Protein 9BEV (pdb70)

InterPro domains:
  IPR006626 Parallel beta-helix repeat [SM00710] (253-290)
  IPR006626 Parallel beta-helix repeat [SM00710] (309-331)
  IPR006626 Parallel beta-helix repeat [SM00710] (472-498)
  IPR006626 Parallel beta-helix repeat [SM00710] (512-542)
  IPR011050 Pectin lyase fold/virulence factor [SSF51126] (36-578)
  IPR012334 Pectin lyase fold [G3DSA:2.160.20.10] (33-358)
  IPR012334 Pectin lyase fold [G3DSA:2.160.20.10] (425-601)
  IPR056441 GLAA-B, beta-barrel domain II [PF23764] (344-411)
  IPR057275 GLAA-B, beta-barrel domain I [PF23763] (139-231)

Secondary structure (DSSP, 8-state):
-EEEEE---SS--HHHHHHHHHT--SSEEEEEE-SSEEEE-STTSEEEEE--TTS--EEEEEEEEEES-SEEEEEEEEEEEEE-SS-EEEEEES-S-EEEEEEEEEESS-S---EEEEEEETTTTEEEEEE--TT---EESSSSEE-EEETTEE-SS-EEEEEE-TTT-SBPTT---EEE--SEEEE-STT-EEEE---SSPPPTTPEEEE-B-TTTS----SEEEES-EEEEEEEEEES--SS-SEEEES-EEEEEES-EE-PPTTS----S-SS-SEEEES-EEEEEEES-EEES-SS-SEEEEEEEEEEEEE-SSSEEEEEESSGGGTT-----TT-EEEEE-TT--S--EEEEEEEEEE-SSSEEEEEESSPPPTT--TT-EEEESSS-EEEEEES-EEESSSS-SEEE--SSEEEEES-EEEESS-SEEE--BSSSS-EE---SEEEEES-EEEEE--SSS--EEEEE--B--TTS-SSS--EEEEEEES-EEEESS-EEEEEESEEEEEEES-EEEE------SSTT--SEEEES-EEEEEES-EEESS----EEE-HHHHTT-EE--S--/-EEEEE-S-SS--HHHHHHHHHT--SSEEEEEE-SSEEEE-STTSEEEEE--TTS--EEEEEEEEEES-SEEEEEEEEEEEEE-SS-EEEEEES-S-EEEEEEEEEESS-S-EEEEEEEEETTTTEEEEEE--TT---EEETTEEE-EEETTEE-SS-EEEEEE-TTT-SBPTTB--EEE--SEEEE-STT-EEEE---SSPPPTT-EEEE-B-TTTS----SEEEES-EEEEEEEEEES--SS-SEEEES-EEEEEES-EE-PPTT-----S-SS-SEEEES-EEEEEEES-EEES-SS-SEEEE--EEEEEEE-SSSEEEEE-SSGGGTT-----TT-EEEEE-TT--S--EEEEEEEEEE-SSSEEEEEESSPPPTT--TT-EEEESSS-EEEEEES-EEESSSS-SEEE--SS-EEEES-EEEESS-SEEE--BSSSS-B----S-EEEES-EEEEE--BSS--EEEEE--B--TTS-TTS--EEEEEEES-EEEESS-EEEEEESEEEEEEES-EEEE------SSTT--SEEEES-EEEEEES-EEESS----EEE-HHHHTTEEE--S--

Nearest PDB structures (foldseek):
  7jwf-assembly1_A  TM=9.094E-01  e=2.286E-43  Pseudoalteromonas distincta
  7jwf-assembly2_C-2  TM=9.104E-01  e=5.060E-43  Pseudoalteromonas distincta
  7jw4-assembly2_B  TM=9.069E-01  e=1.482E-42  Pseudoalteromonas distincta
  7jw4-assembly1_A-2  TM=8.859E-01  e=2.395E-43  Pseudoalteromonas distincta
  8pvs-assembly2_B  TM=8.932E-01  e=6.762E-40  Akkermansia muciniphila

Solvent-accessible surface area: 40530 Å² total; per-residue (Å²): 154,51,84,38,93,19,112,65,113,48,122,31,2,3,40,63,1,38,54,28,27,79,117,30,92,58,76,47,2,56,0,38,1,48,127,12,82,1,68,0,52,9,59,50,0,37,18,91,48,36,84,2,8,13,1,26,47,18,61,7,48,4,10,0,43,1,77,41,22,50,36,2,56,0,38,0,46,40,0,36,0,19,0,24,0,43,0,1,0,0,2,0,16,69,2,134,32,0,39,0,18,44,3,28,0,8,4,29,29,1,0,4,4,2,0,38,1,63,51,45,50,65,76,129,4,35,1,10,0,97,12,35,46,48,58,19,74,72,53,54,78,76,33,39,7,80,0,0,34,4,87,84,48,33,6,92,42,10,13,48,4,3,8,0,47,95,128,94,53,58,1,21,44,20,6,67,71,14,97,3,136,10,85,50,12,92,98,71,34,124,42,8,2,53,1,65,28,169,19,100,76,55,13,68,97,31,7,10,4,2,0,19,1,14,98,142,64,4,25,26,1,1,0,0,1,0,15,50,5,88,64,0,36,0,56,55,0,19,0,13,0,0,3,0,1,0,0,0,0,5,14,0,34,46,0,65,0,37,82,5,0,0,39,23,78,135,84,36,103,12,2,4,0,0,4,0,5,0,0,2,0,1,0,0,47,29,59,0,32,0,33,86,4,93,0,15,8,0,12,27,3,0,0,7,0,4,1,4,2,0,26,0,5,89,82,80,74,67,58,12,0,11,1,39,20,31,19,85,26,7,35,4,16,70,3,15,23,124,78,10,63,0,29,0,3,13,60,61,64,12,124,43,80,41,72,7,30,0,83,50,49,68,95,9,5,22,27,14,8,27,0,49,1,98,89,188,16,25,112,106,14,49,124,20,3,4,0,0,1,72,42,39,6,3,37,0,29,0,60,48,1,70,0,63,19,0,52,1,54,0,0,0,0,10,0,6,74,101,0,16,0,16,85,4,76,0,7,0,5,35,0,0,0,6,1,62,3,0,6,119,102,85,33,10,0,2,8,0,84,37,0,20,0,91,70,2,47,0,42,16,0,6,0,1,25,48,82,26,0,0,0,14,0,13,4,84,8,20,113,61,11,57,78,91,42,32,14,1,120,68,1,51,0,51,83,1,53,0,29,0,5,6,9,42,1,0,60,0,15,18,0,12,22,2,44,1,21,29,3,46,1,36,62,94,31,143,61,90,60,58,53,113,104,11,1,1,3,27,0,37,56,2,87,89,0,58,7,32,104,4,65,41,71,52,64,138,24,114,36,51,52,37,42,138,63,0,86,68,53,29,98,71,72,44,45,22,116,156,51,86,41,94,19,108,67,118,44,120,25,1,2,39,66,1,24,49,30,25,98,121,30,94,59,74,45,2,58,0,36,1,43,147,22,88,1,66,0,55,7,74,26,0,27,18,89,46,39,85,2,8,13,0,24,47,17,60,9,48,4,9,0,42,2,78,39,22,51,37,2,55,0,39,0,44,41,0,44,0,18,0,25,0,43,0,2,0,0,1,0,15,70,3,113,30,0,40,1,19,42,3,29,0,8,4,29,30,1,1,4,5,2,1,59,1,58,50,36,41,131,98,137,9,32,9,17,2,104,12,27,74,43,56,20,76,71,54,56,48,80,33,43,6,79,0,0,36,4,87,83,48,33,6,92,39,10,13,51,9,4,8,0,45,43,132,94,52,62,1,23,39,19,5,74,56,15,78,3,143,10,66,88,8,80,91,73,34,100,37,20,1,52,1,61,28,92,21,208,71,44,16,68,101,36,6,17,13,1,1,28,1,14,92,140,63,2,26,26,1,1,0,0,2,0,15,49,5,81,69,0,38,0,55,57,0,18,0,12,0,0,2,0,2,0,0,0,0,5,13,0,44,56,1,67,0,41,84,4,0,0,38,24,80,138,86,37,99,10,2,3,0,0,3,0,6,0,0,2,0,0,0,0,46,27,59,0,32,0,33,81,5,86,0,20,5,0,11,28,4,0,0,7,0,4,1,4,3,1,37,1,24,61,75,76,65,63,50,11,0,15,0,76,8,32,20,177,24,6,21,3,17,70,3,14,23,121,86,10,62,0,29,0,2,15,62,63,68,11,83,42,96,38,73,7,31,0,73,49,54,78,91,10,5,22,20,9,8,28,0,79,0,92,90,187,16,26,112,105,16,49,132,21,3,6,0,0,1,73,43,39,6,3,39,0,31,0,59,64,1,70,0,62,18,0,53,0,56,0,0,0,1,11,0,6,73,106,0,15,0,14,81,5,74,0,6,0,2,31,0,0,0,6,2,63,3,0,5,120,105,87,33,9,1,2,9,1,84,37,0,24,0,88,71,2,47,0,43,15,0,8,0,2,17,72,81,35,0,0,0,14,0,13,3,85,8,20,168,61,10,56,56,93,40,30,13,1,113,68,1,53,0,50,83,1,51,0,28,0,4,5,9,40,1,0,63,0,17,15,0,14,20,1,43,1,18,30,2,45,1,33,46,95,36,102,69,90,60,57,55,107,114,14,1,2,3,27,0,38,56,2,84,92,0,48,7,54,102,4,68,42,71,56,147,105,41,120,42,50,55,40,42,132,68,1,63,66,58,31,100,71,71,35,45,21,145

Foldseek 3Di:
DDEAEDEQDDQACQVVQQVVLVPDDAQAYEYEYDAEEHEHELPPADWDFDQAFPFDTDIAREREEAEQHQEYEYHNVQHEYEYFDGHAYYEAYAYQAAYYENYEYYYQEALKWKWAWADDDLVQAKTKTATDVFSADWDDDQQAIFPDCTPNDTFQHLAKKWWAQQPVLFGDFQIDIWGTRFRHWDDPPPSMIMTGHNTPDDYDHGTMMMGQGHPNPLRRYENYEYENYEHHEYYLYEFQETSHEHAEYAQYENYEYYLYEFDHDPPGNDRARYAEEHYEAELAAYAYEAANYEYARHAEEPYAHFYFKWWFADDDDQFKTKTFGQEPSQFQGPRDAFQWKKFKFAFAAGDGDDIWGFHGKDDPGSTMIMTGTPDTDDPRDDTGIIMTTPRRFYEEEYANYEYERYAYAHYEAQGADAYEAAHYEFAYCAAHYEYEAEADHNRIHGQYAHYEHAHYEYEHYNSHSDAHANAYYDYDHDPRYDQQAAGHEHYEAAQYEHADCQHAHHEHGNYEAYEHYNYEYENPDPDDDNDPQDANYEYESYAQYEYYHYYYDDDDGHHYHYDPNHVVRYHYPPNDD/DEEAEDEQDDQACQVVQQVVQVPDDALAYEYEYDAEEHEHELPPADWDFDQAFPFDTDIAREREAAEAHQEYEYHYQQHEYEYFDGHAYYEAYAYQAAYYERYEYYYQEAFKWKWAWAADDQVQAKTKTFTDVFSADWDDDQQAIFPDCTPNDTFQHLAWKWWAAQPVLFGDFAIDIWGTRFRHWDDPPPRMIMTGHNTPDDYDHGTMMMGQGHPNPLRRYENYEAENYEHHEYYLYEAQETSHEHAEYAQYEHYEYYLYEFDHDPPGPDRARYAEEPYEAELAAYAYEAENYEYARHAEEPYAHFYFKWWFADDDDQFKTKTFGQAPSQFQGPRDAFQWKKFKFAPAAGDRDDIWGFHGKDDPGSTMIMTGTPDTDDPRDDTGIIITTDRRFYEYEYANYEYERYAYAHYEAQGQDAYEAAHYEFAYCAAHYEYECEADHRRIHGQYAHYEHAHYEAEHYNSHSDAHANHYADYDHDPRYDQQAARHEHYEHAQYEHEDCQHAHEEHGNYEAYEYENYEYENPDPDDDNDAQHANYEYESYAQYEYYHYYYDDDDHHHYHYDPNHVVHYHYPPNDD

Sequence (1154 aa):
KEVLTFEPVAQDMTPIIRSALKNVKDKDLKIVFKKGTYKFLPEYASSEYRRITNHGNGLKKIAFSLDGFDSVEIEGAGSEFVFHGQIAPFEFYNNKSVKVSNITIDWDIPFTFVAEVLSVNEKLGYRDVRPVKGDHQWDLKGGKIRFPNVDGFSYNYLGSTLAWDKNEKRVVHGGIDSKSKSDDVEDLGNGVLRIHERLKDYPPVGSLTSSKGDRETHRYAPAFQVKNSKNIVFDNVVIHHALGMGFLFEKSEDIQILNSGVYLRDGSERLISTTADATHFANCKGDILIENSRFENMLNDGANVHGTYTIVDKIIDSHTVMVKFGHFEQTGFEFTGQDDEIWFIHQPNTKRESVNTVESVNVINEAYTQIKFKNRLPKQLAKGDLLENKTWNPTFTMRKTIIKNHRARNVVLKTPLKTVIEENFFSSMMSSILFRGETFFWYESGAVEDVLIRNNTFDYVAYAGKPHAVLNITPRLSKSFNQDEIYDRNIRFENNTINSFGNRIVWADRVGGLTVSGNTINRNINQPVLHPDSPLFEFVNSENIELKNNTYNGKVQRVLIVDDSSKGTLIDDGSIKKEVLTFEPVAQDMTPIIRSALKNVKDKDLKIVFKKGTYKFLPEYASSEYRRITNHGNGLKKIAFSLDGFDSVEIEGAGSEFVFHGQIAPFEFYNNKSVKVSNITIDWDIPFTFVAEVLSVNEKLGYRDVRPVKGDHQWDLKGGKIRFPNVDGFSYNYLGSTLAWDKNEKRVVHGGIDSKSKSDDVEDLGNGVLRIHERLKDYPPVGSLTSSKGDRETHRYAPAFQVKNSKNIVFDNVVIHHALGMGFLFEKSEDIQILNSGVYLRDGSERLISTTADATHFANCKGDILIENSRFENMLNDGANVHGTYTIVDKIIDSHTVMVKFGHFFEQTGFEFTGQDDEIWFIHQPNTKRESVNTVESVNVINEAYTQIKFKNRLPKQLAKGDLLENKTWNPTFTMRKTIIKNHRARNVVLKTPLKTVIEENFFSSMMSSILFRGETFFWYESGAVEDVLIRNNTFDYVAYAGKPHAVLNITPRLSKSFNQDEIYDRNIRFENNTINSFGNRIVWADRVGGLTVSGNTINRNINQPVLHPDSPLFEFVNSENIELKNNTYNGKVQRVLIVDDSSKGTLIDDGSIK

Organism: NCBI:txid1314868

B-factor: mean 49.09, std 10.74, range [26.75, 133.4]

Structure (mmCIF, N/CA/C/O backbone):
data_9BEV
#
_entry.id   9BEV
#
_cell.length_a   231.513
_cell.length_b   77.478
_cell.length_c   116.039
_cell.angle_alpha   90.000
_cell.angle_beta   113.207
_cell.angle_gamma   90.000
#
_symmetry.space_group_name_H-M   'C 1 2 1'
#
loop_
_entity.id
_entity.type
_entity.pdbx_description
1 polymer GH110A
2 branched 6-O-sulfo-alpha-D-galactopyranose-(1-3)-2-O-sulfo-beta-D-galactopyranose-(1-4)-2,6-di-O-sulfo-alpha-D-galactopyranose
3 non-polymer 'CHLORIDE ION'
4 non-polymer 'MAGNESIUM ION'
5 water water
#
loop_
_atom_site.group_PDB
_atom_site.id
_atom_site.type_symbol
_atom_site.label_atom_id
_atom_site.label_alt_id
_atom_site.label_comp_id
_atom_site.label_asym_id
_atom_site.label_entity_id
_atom_site.label_seq_id
_atom_site.pdbx_PDB_ins_code
_atom_site.Cartn_x
_atom_site.Cartn_y
_atom_site.Cartn_z
_atom_site.occupancy
_atom_site.B_iso_or_equiv
_atom_site.auth_seq_id
_atom_site.auth_comp_id
_atom_site.auth_asym_id
_atom_site.auth_atom_id
_atom_site.pdbx_PDB_model_num
ATOM 1 N N . LYS A 1 24 ? -75.42717 47.56134 8.56458 1.000 59.51754 25 LYS A N 1
ATOM 2 C CA . LYS A 1 24 ? -73.99781 47.77416 8.75658 1.000 61.34855 25 LYS A CA 1
ATOM 3 C C . LYS A 1 24 ? -73.73988 48.93266 9.71456 1.000 60.38560 25 LYS A C 1
ATOM 4 O O . LYS A 1 24 ? -74.17514 50.05841 9.47252 1.000 67.45420 25 LYS A O 1
ATOM 10 N N . GLU A 1 25 ? -73.03023 48.64924 10.80216 1.000 55.05456 26 GLU A N 1
ATOM 11 C CA . GLU A 1 25 ? -72.71778 49.64365 11.81660 1.000 55.69748 26 GLU A CA 1
ATOM 12 C C . GLU A 1 25 ? -71.32859 50.22377 11.58391 1.000 53.95455 26 GLU A C 1
ATOM 13 O O . GLU A 1 25 ? -70.41724 49.53663 11.11609 1.000 53.63706 26 GLU A O 1
ATOM 19 N N . VAL A 1 26 ? -71.17617 51.50218 11.92009 1.000 53.77070 27 VAL A N 1
ATOM 20 C CA . VAL A 1 26 ? -69.91508 52.22049 11.77274 1.000 49.19086 27 VAL A CA 1
ATOM 21 C C . VAL A 1 26 ? -69.65419 52.95730 13.07892 1.000 53.75390 27 VAL A C 1
ATOM 22 O O . VAL A 1 26 ? -70.39096 53.88769 13.42897 1.000 56.25291 27 VAL A O 1
ATOM 26 N N . LEU A 1 27 ? -68.61414 52.54690 13.79843 1.000 54.93110 28 LEU A N 1
ATOM 27 C CA . LEU A 1 27 ? -68.23245 53.16570 15.06035 1.000 52.43050 28 LEU A CA 1
ATOM 28 C C . LEU A 1 27 ? -66.98415 54.01207 14.85292 1.000 52.35319 28 LEU A C 1
ATOM 29 O O . LEU A 1 27 ? -65.99744 53.54002 14.27858 1.000 49.79374 28 LEU A O 1
ATOM 34 N N . THR A 1 28 ? -67.03002 55.25661 15.32153 1.000 54.85571 29 THR A N 1
ATOM 35 C CA . THR A 1 28 ? -65.91238 56.18432 15.21897 1.000 54.41017 29 THR A CA 1
ATOM 36 C C . THR A 1 28 ? -65.42879 56.55012 16.61572 1.000 47.66332 29 THR A C 1
ATOM 37 O O . THR A 1 28 ? -66.23125 56.67082 17.54690 1.000 53.10090 29 THR A O 1
ATOM 41 N N . PHE A 1 29 ? -64.11556 56.72797 16.76017 1.000 48.17561 30 PHE A N 1
ATOM 42 C CA . PHE A 1 29 ? -63.51436 56.95087 18.06697 1.000 53.06729 30 PHE A CA 1
ATOM 43 C C . PHE A 1 29 ? -62.47186 58.05760 17.99244 1.000 56.83490 30 PHE A C 1
ATOM 44 O O . PHE A 1 29 ? -61.82125 58.25729 16.96288 1.000 56.53536 30 PHE A O 1
ATOM 52 N N . GLU A 1 30 ? -62.32397 58.77073 19.10345 1.000 55.92419 31 GLU A N 1
ATOM 53 C CA . GLU A 1 30 ? -61.33694 59.81802 19.30220 1.000 53.64764 31 GLU A CA 1
ATOM 54 C C . GLU A 1 30 ? -60.47514 59.48726 20.51395 1.000 54.25774 31 GLU A C 1
ATOM 55 O O . GLU A 1 30 ? -60.90011 58.73824 21.40140 1.000 58.40502 31 GLU A O 1
ATOM 61 N N . PRO A 1 31 ? -59.25216 60.02395 20.58487 1.000 56.91594 32 PRO A N 1
ATOM 62 C CA . PRO A 1 31 ? -58.42744 59.81139 21.78393 1.000 58.62320 32 PRO A CA 1
ATOM 63 C C . PRO A 1 31 ? -58.93575 60.61011 22.97348 1.000 58.07607 32 PRO A C 1
ATOM 64 O O . PRO A 1 31 ? -58.34228 61.62742 23.34409 1.000 60.81178 32 PRO A O 1
ATOM 68 N N . VAL A 1 32 ? -60.03090 60.15803 23.58154 1.000 57.20843 33 VAL A N 1
ATOM 69 C CA . VAL A 1 32 ? -60.66156 60.92573 24.65205 1.000 61.60765 33 VAL A CA 1
ATOM 70 C C . VAL A 1 32 ? -59.95582 60.68772 25.98147 1.000 67.31489 33 VAL A C 1
ATOM 71 O O . VAL A 1 32 ? -59.40057 61.61363 26.58414 1.000 71.26409 33 VAL A O 1
ATOM 75 N N . ALA A 1 33 ? -59.96313 59.44651 26.45497 1.000 68.71458 34 ALA A N 1
ATOM 76 C CA . ALA A 1 33 ? -59.45503 59.11320 27.77668 1.000 65.14035 34 ALA A CA 1
ATOM 77 C C . ALA A 1 33 ? -58.04427 58.54235 27.69524 1.000 62.74279 34 ALA A C 1
ATOM 78 O O . ALA A 1 33 ? -57.59601 58.06616 26.64926 1.000 63.57337 34 ALA A O 1
ATOM 80 N N . GLN A 1 34 ? -57.34407 58.59994 28.83165 1.000 62.00876 35 GLN A N 1
ATOM 81 C CA . GLN A 1 34 ? -55.98478 58.07386 28.89660 1.000 59.47172 35 GLN A CA 1
ATOM 82 C C . GLN A 1 34 ? -55.95494 56.56517 28.69384 1.000 58.29768 35 GLN A C 1
ATOM 83 O O . GLN A 1 34 ? -54.95595 56.02658 28.20375 1.000 56.89208 35 GLN A O 1
ATOM 86 N N . ASP A 1 35 ? -57.02770 55.87069 29.06424 1.000 57.66769 36 ASP A N 1
ATOM 87 C CA . ASP A 1 35 ? -57.15889 54.43399 28.84704 1.000 51.12316 36 ASP A CA 1
ATOM 88 C C . ASP A 1 35 ? -58.38366 54.20410 27.97291 1.000 49.42328 36 ASP A C 1
ATOM 89 O O . ASP A 1 35 ? -59.51984 54.32876 28.44237 1.000 51.09514 36 ASP A O 1
ATOM 94 N N . MET A 1 36 ? -58.15130 53.87738 26.70320 1.000 48.49459 37 MET A N 1
ATOM 95 C CA . MET A 1 36 ? -59.23011 53.68549 25.74282 1.000 45.86844 37 MET A CA 1
ATOM 96 C C . MET A 1 36 ? -59.85005 52.29665 25.80789 1.000 46.42490 37 MET A C 1
ATOM 97 O O . MET A 1 36 ? -60.77443 52.01476 25.03791 1.000 48.41594 37 MET A O 1
ATOM 102 N N . THR A 1 37 ? -59.36842 51.42955 26.69702 1.000 49.96210 38 THR A N 1
ATOM 103 C CA . THR A 1 37 ? -59.91274 50.07568 26.78428 1.000 49.41692 38 THR A CA 1
ATOM 104 C C . THR A 1 37 ? -61.38109 50.04760 27.19931 1.000 51.28050 38 THR A C 1
ATOM 105 O O . THR A 1 37 ? -62.16830 49.34806 26.53707 1.000 49.74875 38 THR A O 1
ATOM 109 N N . PRO A 1 38 ? -61.82406 50.75384 28.25039 1.000 49.97430 39 PRO A N 1
ATOM 110 C CA . PRO A 1 38 ? -63.24907 50.67023 28.61764 1.000 47.21517 39 PRO A CA 1
ATOM 111 C C . PRO A 1 38 ? -64.19097 51.19911 27.55002 1.000 47.84853 39 PRO A C 1
ATOM 112 O O . PRO A 1 38 ? -65.31745 50.70007 27.43311 1.000 46.51188 39 PRO A O 1
ATOM 116 N N . ILE A 1 39 ? -63.77007 52.19288 26.76505 1.000 50.10831 40 ILE A N 1
ATOM 117 C CA . ILE A 1 39 ? -64.64145 52.72315 25.72036 1.000 53.38062 40 ILE A CA 1
ATOM 118 C C . ILE A 1 39 ? -64.79623 51.71405 24.58897 1.000 50.00423 40 ILE A C 1
ATOM 119 O O . ILE A 1 39 ? -65.89913 51.50957 24.06734 1.000 46.98463 40 ILE A O 1
ATOM 124 N N . ILE A 1 40 ? -63.69898 51.06673 24.19278 1.000 51.04401 41 ILE A N 1
ATOM 125 C CA . ILE A 1 40 ? -63.77074 50.05982 23.13902 1.000 50.43244 41 ILE A CA 1
ATOM 126 C C . ILE A 1 40 ? -64.56137 48.84524 23.61100 1.000 49.15594 41 ILE A C 1
ATOM 127 O O . ILE A 1 40 ? -65.34893 48.26672 22.85220 1.000 51.16501 41 ILE A O 1
ATOM 132 N N . ARG A 1 41 ? -64.36853 48.44319 24.86970 1.000 50.79931 42 ARG A N 1
ATOM 133 C CA . ARG A 1 41 ? -65.06608 47.27515 25.40030 1.000 50.49276 42 ARG A CA 1
ATOM 134 C C . ARG A 1 41 ? -66.57740 47.46963 25.36929 1.000 52.60577 42 ARG A C 1
ATOM 135 O O . ARG A 1 41 ? -67.31819 46.59963 24.89658 1.000 53.98707 42 ARG A O 1
ATOM 143 N N . SER A 1 42 ? -67.05307 48.61218 25.86915 1.000 50.74075 43 SER A N 1
ATOM 144 C CA . SER A 1 42 ? -68.49159 48.84665 25.94227 1.000 48.34109 43 SER A CA 1
ATOM 145 C C . SER A 1 42 ? -69.10159 49.01907 24.55634 1.000 52.47996 43 SER A C 1
ATOM 146 O O . SER A 1 42 ? -70.19338 48.50509 24.28628 1.000 55.69386 43 SER A O 1
ATOM 149 N N . ALA A 1 43 ? -68.41525 49.73798 23.66457 1.000 52.04098 44 ALA A N 1
ATOM 150 C CA . ALA A 1 43 ? -68.95358 49.95241 22.32505 1.000 50.72410 44 ALA A CA 1
ATOM 151 C C . ALA A 1 43 ? -69.04497 48.64379 21.55056 1.000 54.28126 44 ALA A C 1
ATOM 152 O O . ALA A 1 43 ? -70.02805 48.40096 20.84048 1.000 58.27984 44 ALA A O 1
ATOM 154 N N . LEU A 1 44 ? -68.03111 47.78445 21.67861 1.000 51.45007 45 LEU A N 1
ATOM 155 C CA . LEU A 1 44 ? -68.06115 46.50023 20.98760 1.000 55.60980 45 LEU A CA 1
ATOM 156 C C . LEU A 1 44 ? -69.06180 45.54158 21.62042 1.000 54.92943 45 LEU A C 1
ATOM 157 O O . LEU A 1 44 ? -69.58529 44.65455 20.93652 1.000 53.58961 45 LEU A O 1
ATOM 162 N N . LYS A 1 45 ? -69.34445 45.70409 22.91477 1.000 56.01754 46 LYS A N 1
ATOM 163 C CA . LYS A 1 45 ? -70.28274 44.81640 23.59032 1.000 58.01118 46 LYS A CA 1
ATOM 164 C C . LYS A 1 45 ? -71.72228 45.04422 23.14806 1.000 59.88510 46 LYS A C 1
ATOM 165 O O . LYS A 1 45 ? -72.54354 44.12774 23.26096 1.000 62.76978 46 LYS A O 1
ATOM 167 N N . ASN A 1 46 ? -72.04505 46.23379 22.64334 1.000 60.48060 47 ASN A N 1
ATOM 168 C CA . ASN A 1 46 ? -73.40321 46.57176 22.24095 1.000 66.20443 47 ASN A CA 1
ATOM 169 C C . ASN A 1 46 ? -73.61727 46.47749 20.73525 1.000 63.28794 47 ASN A C 1
ATOM 170 O O . ASN A 1 46 ? -74.65057 46.93669 20.23880 1.000 62.74712 47 ASN A O 1
ATOM 175 N N . VAL A 1 47 ? -72.66746 45.89877 19.99846 1.000 63.14734 48 VAL A N 1
ATOM 176 C CA . VAL A 1 47 ? -72.83353 45.72800 18.56045 1.000 60.66044 48 VAL A CA 1
ATOM 177 C C . VAL A 1 47 ? -73.90969 44.68429 18.29316 1.000 62.98333 48 VAL A C 1
ATOM 178 O O . VAL A 1 47 ? -74.02334 43.68236 19.01287 1.000 63.17616 48 VAL A O 1
ATOM 182 N N . LYS A 1 48 ? -74.71116 44.91588 17.25554 1.000 64.54244 49 LYS A N 1
ATOM 183 C CA . LYS A 1 48 ? -75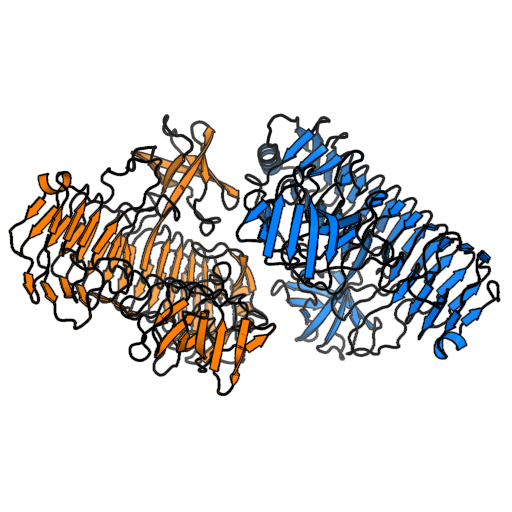.81379 44.02624 16.90941 1.000 65.41832 49 LYS A CA 1
ATOM 184 C C . LYS A 1 48 ? -75.72881 43.47017 15.49741 1.000 62.05288 49 LYS A C 1
ATOM 185 O O . LYS A 1 48 ? -76.03348 42.29339 15.28702 1.000 64.84616 49 LYS A O 1
ATOM 187 N N . ASP A 1 49 ? -75.32558 44.27923 14.52208 1.000 60.50493 50 ASP A N 1
ATOM 188 C CA . ASP A 1 49 ? -75.28117 43.82416 13.14233 1.000 63.48363 50 ASP A CA 1
ATOM 189 C C . ASP A 1 49 ? -74.03694 42.97524 12.89031 1.000 59.59318 50 ASP A C 1
ATOM 190 O O . ASP A 1 49 ? -73.06905 42.99577 13.65549 1.000 56.87513 50 ASP A O 1
ATOM 195 N N . LYS A 1 50 ? -74.07542 42.22043 11.79409 1.000 57.07022 51 LYS A N 1
ATOM 196 C CA . LYS A 1 50 ? -72.97898 41.34168 11.40991 1.000 57.45454 51 LYS A CA 1
ATOM 197 C C . LYS A 1 50 ? -71.97933 42.00900 10.47333 1.000 52.54798 51 LYS A C 1
ATOM 198 O O . LYS A 1 50 ? -71.02175 41.35619 10.04595 1.000 53.04033 51 LYS A O 1
ATOM 202 N N . ASP A 1 51 ? -72.17650 43.28358 10.14476 1.000 55.31344 52 ASP A N 1
ATOM 203 C CA . ASP A 1 51 ? -71.25084 44.05105 9.31693 1.000 52.25642 52 ASP A CA 1
ATOM 204 C C . ASP A 1 51 ? -70.80766 45.26423 10.12285 1.000 50.60069 52 ASP A C 1
ATOM 205 O O . ASP A 1 51 ? -71.60729 46.17176 10.37552 1.000 56.51917 52 ASP A O 1
ATOM 210 N N . LEU A 1 52 ? -69.53981 45.28099 10.52681 1.000 48.20041 53 LEU A N 1
ATOM 211 C CA . LEU A 1 52 ? -69.01671 46.31711 11.40495 1.000 50.24759 53 LEU A CA 1
ATOM 212 C C . LEU A 1 52 ? -67.77517 46.95132 10.79645 1.000 50.10096 53 LEU A C 1
ATOM 213 O O . LEU A 1 52 ? -66.92553 46.25888 10.22846 1.000 47.72278 53 LEU A O 1
ATOM 218 N N . LYS A 1 53 ? -67.67991 48.27384 10.91800 1.000 51.05643 54 LYS A N 1
ATOM 219 C CA . LYS A 1 53 ? -66.48728 49.02110 10.54348 1.000 49.80357 54 LYS A CA 1
ATOM 220 C C . LYS A 1 53 ? -66.15568 49.99180 11.66541 1.000 48.50515 54 LYS A C 1
ATOM 221 O O . LYS A 1 53 ? -67.04138 50.69393 12.16364 1.000 50.63212 54 LYS A O 1
ATOM 227 N N . ILE A 1 54 ? -64.88738 50.02473 12.06469 1.000 49.34702 55 ILE A N 1
ATOM 228 C CA . ILE A 1 54 ? -64.42391 50.86199 13.16352 1.000 49.88059 55 ILE A CA 1
ATOM 229 C C . ILE A 1 54 ? -63.38654 51.83360 12.61962 1.000 51.76893 55 ILE A C 1
ATOM 230 O O . ILE A 1 54 ? -62.39463 51.41472 12.01105 1.000 51.94878 55 ILE A O 1
ATOM 235 N N . VAL A 1 55 ? -63.61476 53.12590 12.84075 1.000 50.18409 56 VAL A N 1
ATOM 236 C CA . VAL A 1 55 ? -62.75656 54.18594 12.32641 1.000 50.13923 56 VAL A CA 1
ATOM 237 C C . VAL A 1 55 ? -62.18586 54.96055 13.50446 1.000 50.09807 56 VAL A C 1
ATOM 238 O O . VAL A 1 55 ? -62.91517 55.30220 14.44232 1.000 53.20034 56 VAL A O 1
ATOM 242 N N . PHE A 1 56 ? -60.88606 55.23304 13.45496 1.000 47.12833 57 PHE A N 1
ATOM 243 C CA . PHE A 1 56 ? -60.20430 56.02725 14.46499 1.000 48.27506 57 PHE A CA 1
ATOM 244 C C . PHE A 1 56 ? -59.64460 57.28019 13.81052 1.000 54.00308 57 PHE A C 1
ATOM 245 O O . PHE A 1 56 ? -58.93628 57.19287 12.80178 1.000 54.84485 57 PHE A O 1
ATOM 253 N N . LYS A 1 57 ? -59.96055 58.43953 14.37851 1.000 54.37912 58 LYS A N 1
ATOM 254 C CA . LYS A 1 57 ? -59.23834 59.64558 14.00547 1.000 54.39973 58 LYS A CA 1
ATOM 255 C C . LYS A 1 57 ? -57.76498 59.47931 14.36208 1.000 51.64298 58 LYS A C 1
ATOM 256 O O . LYS A 1 57 ? -57.42929 58.98509 15.44247 1.000 51.51553 58 LYS A O 1
ATOM 258 N N . LYS A 1 58 ? -56.88077 59.86376 13.43463 1.000 50.43013 59 LYS A N 1
ATOM 259 C CA . LYS A 1 58 ? -55.44272 59.65992 13.62428 1.000 51.85387 59 LYS A CA 1
ATOM 260 C C . LYS A 1 58 ? -54.98997 60.31500 14.92084 1.000 55.19023 59 LYS A C 1
ATOM 261 O O . LYS A 1 58 ? -55.07009 61.53673 15.08767 1.000 53.73397 59 LYS A O 1
ATOM 267 N N . GLY A 1 59 ? -54.55808 59.47550 15.84388 1.000 54.23540 60 GLY A N 1
ATOM 268 C CA . GLY A 1 59 ? -53.97610 59.93408 17.08553 1.000 53.78291 60 GLY A CA 1
ATOM 269 C C . GLY A 1 59 ? -53.28203 58.77731 17.75910 1.000 51.64873 60 GLY A C 1
ATOM 270 O O . GLY A 1 59 ? -53.15050 57.69102 17.19304 1.000 52.48058 60 GLY A O 1
ATOM 271 N N . THR A 1 60 ? -52.83164 59.02432 18.98433 1.000 49.91779 61 THR A N 1
ATOM 272 C CA . THR A 1 60 ? -52.20364 57.99774 19.80355 1.000 48.96997 61 THR A CA 1
ATOM 273 C C . THR A 1 60 ? -53.22183 57.49383 20.82007 1.000 50.22365 61 THR A C 1
ATOM 274 O O . THR A 1 60 ? -53.69864 58.26321 21.66116 1.000 50.90908 61 THR A O 1
ATOM 278 N N . TYR A 1 61 ? -53.54425 56.20569 20.74659 1.000 47.85182 62 TYR A N 1
ATOM 279 C CA . TYR A 1 61 ? -54.47097 55.56889 21.67199 1.000 45.17453 62 TYR A CA 1
ATOM 280 C C . TYR A 1 61 ? -53.71373 54.59958 22.57069 1.000 45.94248 62 TYR A C 1
ATOM 281 O O . TYR A 1 61 ? -52.84747 53.85347 22.10304 1.000 45.89412 62 TYR A O 1
ATOM 290 N N . LYS A 1 62 ? -54.04002 54.61258 23.86090 1.000 43.33415 63 LYS A N 1
ATOM 291 C CA . LYS A 1 62 ? -53.40720 53.73504 24.83524 1.000 45.39518 63 LYS A CA 1
ATOM 292 C C . LYS A 1 62 ? -54.44228 52.79089 25.43143 1.000 48.18792 63 LYS A C 1
ATOM 293 O O . LYS A 1 62 ? -55.56548 53.20034 25.74132 1.000 47.42642 63 LYS A O 1
ATOM 299 N N . PHE A 1 63 ? -54.05714 51.52530 25.59177 1.000 45.50096 64 PHE A N 1
ATOM 300 C CA . PHE A 1 63 ? -54.95115 50.48504 26.08746 1.000 43.94453 64 PHE A CA 1
ATOM 301 C C . PHE A 1 63 ? -54.27349 49.74507 27.22942 1.000 47.06509 64 PHE A C 1
ATOM 302 O O . PHE A 1 63 ? -53.20706 49.15090 27.04046 1.000 46.10069 64 PHE A O 1
ATOM 310 N N . LEU A 1 64 ? -54.89325 49.77703 28.40710 1.000 47.65929 65 LEU A N 1
ATOM 311 C CA . LEU A 1 64 ? -54.41484 48.98083 29.52173 1.000 43.77300 65 LEU A CA 1
ATOM 312 C C . LEU A 1 64 ? -55.29348 47.74733 29.70347 1.000 44.36452 65 LEU A C 1
ATOM 313 O O . LEU A 1 64 ? -56.47258 47.75878 29.33483 1.000 44.19280 65 LEU A O 1
ATOM 318 N N . PRO A 1 65 ? -54.75439 46.65949 30.25474 1.000 42.63234 66 PRO A N 1
ATOM 319 C CA . PRO A 1 65 ? -55.54684 45.43672 30.43426 1.000 39.80306 66 PRO A CA 1
ATOM 320 C C . PRO A 1 65 ? -56.36402 45.38582 31.71592 1.000 40.15779 66 PRO A C 1
ATOM 321 O O . PRO A 1 65 ? -57.03356 44.37400 31.95339 1.000 41.26111 66 PRO A O 1
ATOM 325 N N . GLU A 1 66 ? -56.32539 46.43880 32.53623 1.000 42.24599 67 GLU A N 1
ATOM 326 C CA . GLU A 1 66 ? -56.97422 46.39704 33.84381 1.000 40.88092 67 GLU A CA 1
ATOM 327 C C . GLU A 1 66 ? -58.47386 46.16155 33.71375 1.000 40.08196 67 GLU A C 1
ATOM 328 O O . GLU A 1 66 ? -59.04199 45.30350 34.39945 1.000 41.38240 67 GLU A O 1
ATOM 334 N N . TYR A 1 67 ? -59.13362 46.91764 32.83688 1.000 40.49120 68 TYR A N 1
ATOM 335 C CA . TYR A 1 67 ? -60.57451 46.81889 32.64657 1.000 38.89378 68 TYR A CA 1
ATOM 336 C C . TYR A 1 67 ? -60.93890 46.15304 31.32497 1.000 39.80359 68 TYR A C 1
ATOM 337 O O . TYR A 1 67 ? -62.04827 46.34944 30.81876 1.000 44.43604 68 TYR A O 1
ATOM 346 N N . ALA A 1 68 ? -60.02818 45.36597 30.76108 1.000 39.06372 69 ALA A N 1
ATOM 347 C CA . ALA A 1 68 ? -60.29220 44.66372 29.51781 1.000 40.14377 69 ALA A CA 1
ATOM 348 C C . ALA A 1 68 ? -61.03453 43.35819 29.78533 1.000 41.11464 69 ALA A C 1
ATOM 349 O O . ALA A 1 68 ? -60.98428 42.79459 30.88220 1.000 43.17807 69 ALA A O 1
ATOM 351 N N . SER A 1 69 ? -61.73334 42.88192 28.75847 1.000 38.65571 70 SER A N 1
ATOM 352 C CA . SER A 1 69 ? -62.43847 41.61378 28.85490 1.000 41.44932 70 SER A CA 1
ATOM 353 C C . SER A 1 69 ? -61.44970 40.46250 28.99327 1.000 40.09073 70 SER A C 1
ATOM 354 O O . SER A 1 69 ? -60.33968 40.49513 28.45462 1.000 38.60631 70 SER A O 1
ATOM 357 N N . SER A 1 70 ? -61.86666 39.43358 29.72536 1.000 42.48897 71 SER A N 1
ATOM 358 C CA . SER A 1 70 ? -61.03591 38.26565 29.98693 1.000 43.29178 71 SER A CA 1
ATOM 359 C C . SER A 1 70 ? -61.79163 37.01843 29.55774 1.000 45.67047 71 SER A C 1
ATOM 360 O O . SER A 1 70 ? -62.90060 36.76390 30.03979 1.000 53.80328 71 SER A O 1
ATOM 363 N N . GLU A 1 71 ? -61.19603 36.25205 28.64943 1.000 42.18582 72 GLU A N 1
ATOM 364 C CA . GLU A 1 71 ? -61.72993 34.96633 28.23432 1.000 45.31100 72 GLU A CA 1
ATOM 365 C C . GLU A 1 71 ? -60.59633 33.95637 28.17041 1.000 43.71942 72 GLU A C 1
ATOM 366 O O . GLU A 1 71 ? -59.43693 34.31502 27.94710 1.000 40.34586 72 GLU A O 1
ATOM 372 N N . TYR A 1 72 ? -60.93882 32.68873 28.37445 1.000 43.26739 73 TYR A N 1
ATOM 373 C CA . TYR A 1 72 ? -59.97606 31.61765 28.17640 1.000 40.89900 73 TYR A CA 1
ATOM 374 C C . TYR A 1 72 ? -59.81565 31.36445 26.68500 1.000 38.20073 73 TYR A C 1
ATOM 375 O O . TYR A 1 72 ? -60.79935 31.12469 25.97768 1.000 40.97239 73 TYR A O 1
ATOM 384 N N . ARG A 1 73 ? -58.57702 31.41913 26.20808 1.000 38.59809 74 ARG A N 1
ATOM 385 C CA . ARG A 1 73 ? -58.28642 31.30073 24.78946 1.000 39.96708 74 ARG A CA 1
ATOM 386 C C . ARG A 1 73 ? -57.30062 30.16836 24.54374 1.000 38.42690 74 ARG A C 1
ATOM 387 O O . ARG A 1 73 ? -56.42596 29.88932 25.37019 1.000 36.25229 74 ARG A O 1
ATOM 395 N N . ARG A 1 74 ? -57.46011 29.51695 23.39514 1.000 40.71460 75 ARG A N 1
ATOM 396 C CA . ARG A 1 74 ? -56.53290 28.50095 22.91144 1.000 37.50321 75 ARG A CA 1
ATOM 397 C C . ARG A 1 74 ? -55.77360 29.09859 21.73395 1.000 38.00462 75 ARG A C 1
ATOM 398 O O . ARG A 1 74 ? -56.35860 29.36143 20.67733 1.000 38.80948 75 ARG A O 1
ATOM 406 N N . ILE A 1 75 ? -54.47704 29.32113 21.92408 1.000 38.19404 76 ILE A N 1
ATOM 407 C CA . ILE A 1 75 ? -53.62561 29.98930 20.94754 1.000 37.31907 76 ILE A CA 1
ATOM 408 C C . ILE A 1 75 ? -52.52834 29.01610 20.54302 1.000 37.36352 76 ILE A C 1
ATOM 409 O O . ILE A 1 75 ? -51.73763 28.58172 21.39014 1.000 40.96141 76 ILE A O 1
ATOM 414 N N . THR A 1 76 ? -52.47870 28.67319 19.25711 1.000 38.48715 77 THR A N 1
ATOM 415 C CA . THR A 1 76 ? -51.48113 27.72261 18.78556 1.000 41.51490 77 THR A CA 1
ATOM 416 C C . THR A 1 76 ? -50.08046 28.31559 18.89940 1.000 42.25061 77 THR A C 1
ATOM 417 O O . THR A 1 76 ? -49.88120 29.53013 18.79291 1.000 40.30396 77 THR A O 1
ATOM 421 N N . ASN A 1 77 ? -49.10928 27.43979 19.16390 1.000 41.75161 78 ASN A N 1
ATOM 422 C CA . ASN A 1 77 ? -47.70779 27.82223 19.34508 1.000 40.78044 78 ASN A CA 1
ATOM 423 C C . ASN A 1 77 ? -47.54265 28.91370 20.40343 1.000 39.19003 78 ASN A C 1
ATOM 424 O O . ASN A 1 77 ? -46.52628 29.61621 20.43451 1.000 41.42736 78 ASN A O 1
ATOM 429 N N . HIS A 1 78 ? -48.54132 29.06126 21.27113 1.000 41.47660 79 HIS A N 1
ATOM 430 C CA . HIS A 1 78 ? -48.51899 29.96425 22.41146 1.000 41.48331 79 HIS A CA 1
ATOM 431 C C . HIS A 1 78 ? -48.99951 29.19568 23.63477 1.000 39.62969 79 HIS A C 1
ATOM 432 O O . HIS A 1 78 ? -49.35267 28.01542 23.55403 1.000 38.20739 79 HIS A O 1
ATOM 439 N N . GLY A 1 79 ? -49.01913 29.87374 24.77712 1.000 44.45933 80 GLY A N 1
ATOM 440 C CA . GLY A 1 79 ? -49.55884 29.27818 25.98169 1.000 42.15666 80 GLY A CA 1
ATOM 441 C C . GLY A 1 79 ? -51.03367 29.57484 26.15358 1.000 41.54323 80 GLY A C 1
ATOM 442 O O . GLY A 1 79 ? -51.43902 30.74075 26.15239 1.000 43.86613 80 GLY A O 1
ATOM 443 N N . ASN A 1 80 ? -51.84938 28.53265 26.28686 1.000 41.36027 81 ASN A N 1
ATOM 444 C CA . ASN A 1 80 ? -53.26549 28.72955 26.55161 1.000 39.92823 81 ASN A CA 1
ATOM 445 C C . ASN A 1 80 ? -53.46923 29.28192 27.95978 1.000 37.36188 81 ASN A C 1
ATOM 446 O O . ASN A 1 80 ? -52.60743 29.16301 28.83451 1.000 38.07240 81 ASN A O 1
ATOM 451 N N . GLY A 1 81 ? -54.62126 29.88969 28.17340 1.000 37.23535 82 GLY A N 1
ATOM 452 C CA . GLY A 1 81 ? -54.95638 30.40845 29.48432 1.000 39.30254 82 GLY A CA 1
ATOM 453 C C . GLY A 1 81 ? -55.87861 31.60471 29.37674 1.000 40.37077 82 GLY A C 1
ATOM 454 O O . GLY A 1 81 ? -56.28678 32.01571 28.29332 1.000 40.48285 82 GLY A O 1
ATOM 455 N N . LEU A 1 82 ? -56.20799 32.14983 30.54524 1.000 36.35438 83 LEU A N 1
ATOM 456 C CA . LEU A 1 82 ? -57.03983 33.34273 30.61669 1.000 36.84669 83 LEU A CA 1
ATOM 457 C C . LEU A 1 82 ? -56.27565 34.54412 30.07475 1.000 38.01165 83 LEU A C 1
ATOM 458 O O . LEU A 1 82 ? -55.16088 34.83586 30.51849 1.000 35.47766 83 LEU A O 1
ATOM 463 N N . LYS A 1 83 ? -56.87620 35.24299 29.11516 1.000 38.77929 84 LYS A N 1
ATOM 464 C CA . LYS A 1 83 ? -56.22796 36.35185 28.43059 1.000 38.93932 84 LYS A CA 1
ATOM 465 C C . LYS A 1 83 ? -57.03488 37.62965 28.60049 1.000 38.68502 84 LYS A C 1
ATOM 466 O O . LYS A 1 83 ? -58.26747 37.61148 28.53391 1.000 40.83665 84 LYS A O 1
ATOM 472 N N . LYS A 1 84 ? -56.33063 38.73679 28.81695 1.000 38.62943 85 LYS A N 1
ATOM 473 C CA . LYS A 1 84 ? -56.92119 40.06536 28.72411 1.000 38.73017 85 LYS A CA 1
ATOM 474 C C . LYS A 1 84 ? -56.87055 40.50324 27.26560 1.000 38.33479 85 LYS A C 1
ATOM 475 O O . LYS A 1 84 ? -55.78797 40.57730 26.67411 1.000 38.43721 85 LYS A O 1
ATOM 481 N N . ILE A 1 85 ? -58.03504 40.78005 26.68505 1.000 39.25202 86 ILE A N 1
ATOM 482 C CA . ILE A 1 85 ? -58.16118 41.05869 25.25959 1.000 37.47315 86 ILE A CA 1
ATOM 483 C C . ILE A 1 85 ? -58.66616 42.48279 25.07926 1.000 40.25089 86 ILE A C 1
ATOM 484 O O . ILE A 1 85 ? -59.65615 42.88098 25.70417 1.000 40.45042 86 ILE A O 1
ATOM 489 N N . ALA A 1 86 ? -57.98719 43.24464 24.21968 1.000 39.98366 87 ALA A N 1
ATOM 490 C CA . ALA A 1 86 ? -58.40271 44.61431 23.93875 1.000 36.80662 87 ALA A CA 1
ATOM 491 C C . ALA A 1 86 ? -59.47923 44.65689 22.85994 1.000 39.55907 87 ALA A C 1
ATOM 492 O O . ALA A 1 86 ? -60.53744 45.26547 23.05195 1.000 42.97996 87 ALA A O 1
ATOM 494 N N . PHE A 1 87 ? -59.22808 44.01218 21.72167 1.000 44.57508 88 PHE A N 1
ATOM 495 C CA . PHE A 1 87 ? -60.17264 43.95614 20.60962 1.000 40.75795 88 PHE A CA 1
ATOM 496 C C . PHE A 1 87 ? -60.52636 42.49721 20.34982 1.000 40.99696 88 PHE A C 1
ATOM 497 O O . PHE A 1 87 ? -59.68826 41.72742 19.86772 1.000 40.82956 88 PHE A O 1
ATOM 505 N N . SER A 1 88 ? -61.76426 42.11967 20.66226 1.000 43.74538 89 SER A N 1
ATOM 506 C CA . SER A 1 88 ? -62.27838 40.77896 20.39786 1.000 43.86473 89 SER A CA 1
ATOM 507 C C . SER A 1 88 ? -63.48938 40.91380 19.48570 1.000 42.85188 89 SER A C 1
ATOM 508 O O . SER A 1 88 ? -64.52042 41.46121 19.89166 1.000 48.92537 89 SER A O 1
ATOM 511 N N . LEU A 1 89 ? -63.36513 40.41866 18.25753 1.000 40.12532 90 LEU A N 1
ATOM 512 C CA . LEU A 1 89 ? -64.41856 40.52177 17.25334 1.000 43.82332 90 LEU A CA 1
ATOM 513 C C . LEU A 1 89 ? -64.74563 39.11832 16.76155 1.000 41.59840 90 LEU A C 1
ATOM 514 O O . LEU A 1 89 ? -63.94469 38.50039 16.05090 1.000 43.92317 90 LEU A O 1
ATOM 519 N N . ASP A 1 90 ? -65.92182 38.62172 17.14101 1.000 41.09714 91 ASP A N 1
ATOM 520 C CA . ASP A 1 90 ? -66.30804 37.23553 16.91844 1.000 41.58559 91 ASP A CA 1
ATOM 521 C C . ASP A 1 90 ? -67.65934 37.17741 16.22070 1.000 42.06388 91 ASP A C 1
ATOM 522 O O . ASP A 1 90 ? -68.63067 37.77811 16.69092 1.000 46.98101 91 ASP A O 1
ATOM 527 N N . GLY A 1 91 ? -67.71642 36.45624 15.10282 1.000 38.60203 92 GLY A N 1
ATOM 528 C CA . GLY A 1 91 ? -68.97476 36.12213 14.46582 1.000 42.27969 92 GLY A CA 1
ATOM 529 C C . GLY A 1 91 ? -69.46224 37.06782 13.39043 1.000 44.99014 92 GLY A C 1
ATOM 530 O O . GLY A 1 91 ? -70.61652 36.94335 12.96324 1.000 42.85302 92 GLY A O 1
ATOM 531 N N . PHE A 1 92 ? -68.63051 37.99614 12.92897 1.000 42.00554 93 PHE A N 1
ATOM 532 C CA . PHE A 1 92 ? -69.07931 38.99210 11.96770 1.000 43.86480 93 PHE A CA 1
ATOM 533 C C . PHE A 1 92 ? -69.08168 38.43501 10.54850 1.000 47.21263 93 PHE A C 1
ATOM 534 O O . PHE A 1 92 ? -68.27516 37.57098 10.19218 1.000 46.35907 93 PHE A O 1
ATOM 542 N N . ASP A 1 93 ? -70.01124 38.94378 9.73418 1.000 46.34486 94 ASP A N 1
ATOM 543 C CA . ASP A 1 93 ? -69.95423 38.68391 8.29924 1.000 50.67930 94 ASP A CA 1
ATOM 544 C C . ASP A 1 93 ? -68.81020 39.45742 7.65814 1.000 47.59079 94 ASP A C 1
ATOM 545 O O . ASP A 1 93 ? -68.10236 38.93239 6.79086 1.000 48.00402 94 ASP A O 1
ATOM 550 N N . SER A 1 94 ? -68.61668 40.70598 8.07469 1.000 46.05137 95 SER A N 1
ATOM 551 C CA . SER A 1 94 ? -67.47553 41.50351 7.65038 1.000 48.52003 95 SER A CA 1
ATOM 552 C C . SER A 1 94 ? -67.14002 42.48004 8.76525 1.000 47.15035 95 SER A C 1
ATOM 553 O O . SER A 1 94 ? -68.02508 43.18091 9.26459 1.000 48.06736 95 SER A O 1
ATOM 556 N N . VAL A 1 95 ? -65.86995 42.51601 9.15667 1.000 42.72672 96 VAL A N 1
ATOM 557 C CA . VAL A 1 95 ? -65.38566 43.43794 10.17489 1.000 43.43502 96 VAL A CA 1
ATOM 558 C C . VAL A 1 95 ? -64.16059 44.15140 9.62112 1.000 45.79795 96 VAL A C 1
ATOM 559 O O . VAL A 1 95 ? -63.24410 43.50899 9.09619 1.000 45.96782 96 VAL A O 1
ATOM 563 N N . GLU A 1 96 ? -64.15390 45.47719 9.72172 1.000 47.55202 97 GLU A N 1
ATOM 564 C CA . GLU A 1 96 ? -63.07624 46.29756 9.19189 1.000 47.72380 97 GLU A CA 1
ATOM 565 C C . GLU A 1 96 ? -62.65282 47.31506 10.23934 1.000 50.10826 97 GLU A C 1
ATOM 566 O O . GLU A 1 96 ? -63.49671 47.91709 10.90963 1.000 52.10744 97 GLU A O 1
ATOM 572 N N . ILE A 1 97 ? -61.34359 47.49753 10.38272 1.000 46.73869 98 ILE A N 1
ATOM 573 C CA . ILE A 1 97 ? -60.77780 48.46180 11.31776 1.000 48.44284 98 ILE A CA 1
ATOM 574 C C . ILE A 1 97 ? -59.88871 49.40779 10.52436 1.000 44.62533 98 ILE A C 1
ATOM 575 O O . ILE A 1 97 ? -58.88011 48.98416 9.94486 1.000 45.88241 98 ILE A O 1
ATOM 580 N N . GLU A 1 98 ? -60.27336 50.68117 10.48384 1.000 46.88174 99 GLU A N 1
ATOM 581 C CA . GLU A 1 98 ? -59.52152 51.72744 9.79899 1.000 46.53040 99 GLU A CA 1
ATOM 582 C C . GLU A 1 98 ? -58.82367 52.57155 10.85718 1.000 44.16219 99 GLU A C 1
ATOM 583 O O . GLU A 1 98 ? -59.48160 53.27464 11.63134 1.000 49.88109 99 GLU A O 1
ATOM 589 N N . GLY A 1 99 ? -57.49724 52.49773 10.89332 1.000 43.96707 100 GLY A N 1
ATOM 590 C CA . GLY A 1 99 ? -56.73478 53.24177 11.87537 1.000 46.48994 100 GLY A CA 1
ATOM 591 C C . GLY A 1 99 ? -56.37124 54.63532 11.40849 1.000 47.03686 100 GLY A C 1
ATOM 592 O O . GLY A 1 99 ? -56.13670 55.52733 12.22891 1.000 47.02526 100 GLY A O 1
ATOM 593 N N . ALA A 1 100 ? -56.32675 54.82869 10.08868 1.000 47.25741 101 ALA A N 1
ATOM 594 C CA . ALA A 1 100 ? -56.00865 56.12365 9.48520 1.000 45.84845 101 ALA A CA 1
ATOM 595 C C . ALA A 1 100 ? -54.66965 56.65558 9.99060 1.000 49.76380 101 ALA A C 1
ATOM 596 O O . ALA A 1 100 ? -54.50943 57.84764 10.26184 1.000 49.69325 101 ALA A O 1
ATOM 598 N N . GLY A 1 101 ? -53.69563 55.75756 10.11729 1.000 44.42371 102 GLY A N 1
ATOM 599 C CA . GLY A 1 101 ? -52.37802 56.13213 10.58001 1.000 41.83494 102 GLY A CA 1
ATOM 600 C C . GLY A 1 101 ? -52.23602 56.27884 12.07643 1.000 47.33879 102 GLY A C 1
ATOM 601 O O . GLY A 1 101 ? -51.19708 56.76680 12.53607 1.000 49.26629 102 GLY A O 1
ATOM 602 N N . SER A 1 102 ? -53.24102 55.87894 12.85171 1.000 47.75759 103 SER A N 1
ATOM 603 C CA . SER A 1 102 ? -53.15737 55.97929 14.30024 1.000 49.54526 103 SER A CA 1
ATOM 604 C C . SER A 1 102 ? -52.08528 55.03991 14.84626 1.000 48.62507 103 SER A C 1
ATOM 605 O O . SER A 1 102 ? -51.62648 54.11203 14.17371 1.000 47.15511 103 SER A O 1
ATOM 608 N N . GLU A 1 103 ? -51.68380 55.29751 16.08826 1.000 47.55457 104 GLU A N 1
ATOM 609 C CA . GLU A 1 103 ? -50.72863 54.45948 16.80183 1.000 47.93722 104 GLU A CA 1
ATOM 610 C C . GLU A 1 103 ? -51.40232 53.91829 18.05349 1.000 44.98725 104 GLU A C 1
ATOM 611 O O . GLU A 1 103 ? -51.92612 54.69030 18.86414 1.000 43.99724 104 GLU A O 1
ATOM 617 N N . PHE A 1 104 ? -51.39309 52.59789 18.20448 1.000 45.78823 105 PHE A N 1
ATOM 618 C CA . PHE A 1 104 ? -52.01612 51.93153 19.33961 1.000 44.54425 105 PHE A CA 1
ATOM 619 C C . PHE A 1 104 ? -50.92544 51.46080 20.29362 1.000 44.46585 105 PHE A C 1
ATOM 620 O O . PHE A 1 104 ? -50.11470 50.59735 19.93956 1.000 42.42596 105 PHE A O 1
ATOM 628 N N . VAL A 1 105 ? -50.90653 52.02946 21.49496 1.000 44.31784 106 VAL A N 1
ATOM 629 C CA . VAL A 1 105 ? -49.93124 51.68086 22.52112 1.000 45.52404 106 VAL A CA 1
ATOM 630 C C . VAL A 1 105 ? -50.61521 50.78244 23.53991 1.000 45.25365 106 VAL A C 1
ATOM 631 O O . VAL A 1 105 ? -51.65479 51.14561 24.10329 1.000 44.76266 106 VAL A O 1
ATOM 635 N N . PHE A 1 106 ? -50.03810 49.61139 23.77543 1.000 42.18489 107 PHE A N 1
ATOM 636 C CA . PHE A 1 106 ? -50.58369 48.64973 24.71823 1.000 42.00989 107 PHE A CA 1
ATOM 637 C C . PHE A 1 106 ? -49.67656 48.53700 25.93645 1.000 43.91047 107 PHE A C 1
ATOM 638 O O . PHE A 1 106 ? -48.53598 49.00854 25.94450 1.000 42.44603 107 PHE A O 1
ATOM 646 N N . HIS A 1 107 ? -50.20816 47.90200 26.97817 1.000 40.39841 108 HIS A N 1
ATOM 647 C CA . HIS A 1 107 ? -49.56813 47.87630 28.28340 1.000 42.89481 108 HIS A CA 1
ATOM 648 C C . HIS A 1 107 ? -49.75293 46.50682 28.91733 1.000 43.45262 108 HIS A C 1
ATOM 649 O O . HIS A 1 107 ? -50.83379 45.91699 28.83481 1.000 42.83869 108 HIS A O 1
ATOM 656 N N . GLY A 1 108 ? -48.69013 46.00536 29.54071 1.000 40.48506 109 GLY A N 1
ATOM 657 C CA . GLY A 1 108 ? -48.75275 44.76196 30.27632 1.000 40.60770 109 GLY A CA 1
ATOM 658 C C . GLY A 1 108 ? -49.06572 43.55372 29.40439 1.000 43.24811 109 GLY A C 1
ATOM 659 O O . GLY A 1 108 ? -48.86800 43.54397 28.18629 1.000 43.52608 109 GLY A O 1
ATOM 660 N N . GLN A 1 109 ? -49.57003 42.51606 30.06941 1.000 41.92070 110 GLN A N 1
ATOM 661 C CA . GLN A 1 109 ? -49.94499 41.26522 29.41378 1.000 41.53860 110 GLN A CA 1
ATOM 662 C C . GLN A 1 109 ? -51.34886 41.41881 28.84720 1.000 41.96445 110 GLN A C 1
ATOM 663 O O . GLN A 1 109 ? -52.33869 41.36863 29.58082 1.000 42.12095 110 GLN A O 1
ATOM 669 N N . ILE A 1 110 ? -51.44088 41.60152 27.53135 1.000 40.09880 111 ILE A N 1
ATOM 670 C CA . ILE A 1 110 ? -52.72131 41.82916 26.87564 1.000 41.87650 111 ILE A CA 1
ATOM 671 C C . ILE A 1 110 ? -52.65574 41.26792 25.46238 1.000 41.18682 111 ILE A C 1
ATOM 672 O O . ILE A 1 110 ? -51.58998 41.21443 24.84270 1.000 38.96636 111 ILE A O 1
ATOM 677 N N . ALA A 1 111 ? -53.81016 40.83031 24.96071 1.000 41.12903 112 ALA A N 1
ATOM 678 C CA . ALA A 1 111 ? -53.94317 40.41878 23.57338 1.000 38.23301 112 ALA A CA 1
ATOM 679 C C . ALA A 1 111 ? -54.59581 41.55168 22.79891 1.000 43.14952 112 ALA A C 1
ATOM 680 O O . ALA A 1 111 ? -55.77791 41.84853 23.03543 1.000 41.01803 112 ALA A O 1
ATOM 682 N N . PRO A 1 112 ? -53.88258 42.21668 21.88563 1.000 41.27111 113 PRO A N 1
ATOM 683 C CA . PRO A 1 112 ? -54.45264 43.39161 21.21003 1.000 38.41558 113 PRO A CA 1
ATOM 684 C C . PRO A 1 112 ? -55.66596 43.08221 20.34518 1.000 40.10826 113 PRO A C 1
ATOM 685 O O . PRO A 1 112 ? -56.70597 43.73365 20.48941 1.000 38.99775 113 PRO A O 1
ATOM 689 N N . PHE A 1 113 ? -55.55989 42.10160 19.44968 1.000 38.81005 114 PHE A N 1
ATOM 690 C CA . PHE A 1 113 ? -56.61930 41.83480 18.48720 1.000 38.73617 114 PHE A CA 1
ATOM 691 C C . PHE A 1 113 ? -56.89755 40.34294 18.38837 1.000 37.88269 114 PHE A C 1
ATOM 692 O O . PHE A 1 113 ? -55.97306 39.52351 18.38403 1.000 35.47659 114 PHE A O 1
ATOM 700 N N . GLU A 1 114 ? -58.18369 40.00566 18.30093 1.000 37.68677 115 GLU A N 1
ATOM 701 C CA . GLU A 1 114 ? -58.64193 38.63605 18.09458 1.000 36.22499 115 GLU A CA 1
ATOM 702 C C . GLU A 1 114 ? -59.78576 38.66578 17.09353 1.000 37.22402 115 GLU A C 1
ATOM 703 O O . GLU A 1 114 ? -60.79387 39.33986 17.32522 1.000 40.49279 115 GLU A O 1
ATOM 709 N N . PHE A 1 115 ? -59.63337 37.94026 15.98852 1.000 36.74443 116 PHE A N 1
ATOM 710 C CA . PHE A 1 115 ? -60.65093 37.85985 14.94114 1.000 38.39720 116 PHE A CA 1
ATOM 711 C C . PHE A 1 115 ? -61.08114 36.40206 14.81028 1.000 40.80524 116 PHE A C 1
ATOM 712 O O . PHE A 1 115 ? -60.39694 35.60140 14.16409 1.000 37.32172 116 PHE A O 1
ATOM 720 N N . TYR A 1 116 ? -62.21460 36.06115 15.41909 1.000 40.82572 117 TYR A N 1
ATOM 721 C CA . TYR A 1 116 ? -62.71843 34.69374 15.45133 1.000 38.13291 117 TYR A CA 1
ATOM 722 C C . TYR A 1 116 ? -63.98352 34.58816 14.60939 1.000 38.95245 117 TYR A C 1
ATOM 723 O O . TYR A 1 116 ? -64.90619 35.39382 14.76884 1.000 40.89041 117 TYR A O 1
ATOM 732 N N . ASN A 1 117 ? -64.02151 33.59309 13.72035 1.000 41.08266 118 ASN A N 1
ATOM 733 C CA . ASN A 1 117 ? -65.22806 33.21649 12.97852 1.000 41.67984 118 ASN A CA 1
ATOM 734 C C . ASN A 1 117 ? -65.81566 34.40449 12.21022 1.000 42.95152 118 ASN A C 1
ATOM 735 O O . ASN A 1 117 ? -66.96913 34.79345 12.39646 1.000 45.15590 118 ASN A O 1
ATOM 740 N N . ASN A 1 118 ? -65.00017 34.97474 11.32827 1.000 41.52738 119 ASN A N 1
ATOM 741 C CA . ASN A 1 118 ? -65.39938 36.11710 10.51716 1.000 40.57310 119 ASN A CA 1
ATOM 742 C C . ASN A 1 118 ? -65.22592 35.78125 9.04314 1.000 43.12038 119 ASN A C 1
ATOM 743 O O . ASN A 1 118 ? -64.16976 35.29273 8.63445 1.000 46.10897 119 ASN A O 1
ATOM 748 N N . LYS A 1 119 ? -66.25854 36.04790 8.24559 1.000 44.14623 120 LYS A N 1
ATOM 749 C CA . LYS A 1 119 ? -66.16972 35.80354 6.81209 1.000 42.23118 120 LYS A CA 1
ATOM 750 C C . LYS A 1 119 ? -65.39719 36.89166 6.07591 1.000 42.35088 120 LYS A C 1
ATOM 751 O O . LYS A 1 119 ? -65.15170 36.74823 4.87330 1.000 45.87406 120 LYS A O 1
ATOM 757 N N . SER A 1 120 ? -65.00463 37.96454 6.76294 1.000 41.51495 121 SER A N 1
ATOM 758 C CA . SER A 1 120 ? -64.19833 39.01988 6.16080 1.000 43.91393 121 SER A CA 1
ATOM 759 C C . SER A 1 120 ? -63.54284 39.82335 7.27333 1.000 43.32248 121 SER A C 1
ATOM 760 O O . SER A 1 120 ? -64.21904 40.23407 8.22116 1.000 42.55663 121 SER A O 1
ATOM 763 N N . VAL A 1 121 ? -62.23448 40.04279 7.15627 1.000 40.18277 122 VAL A N 1
ATOM 764 C CA . VAL A 1 121 ? -61.46515 40.80231 8.13714 1.000 40.15502 122 VAL A CA 1
ATOM 765 C C . VAL A 1 121 ? -60.52819 41.73813 7.38757 1.000 44.43098 122 VAL A C 1
ATOM 766 O O . VAL A 1 121 ? -59.81736 41.30946 6.47328 1.000 41.13926 122 VAL A O 1
ATOM 770 N N . LYS A 1 122 ? -60.52577 43.01417 7.76689 1.000 43.74085 123 LYS A N 1
ATOM 771 C CA . LYS A 1 122 ? -59.62631 43.99187 7.16542 1.000 44.96235 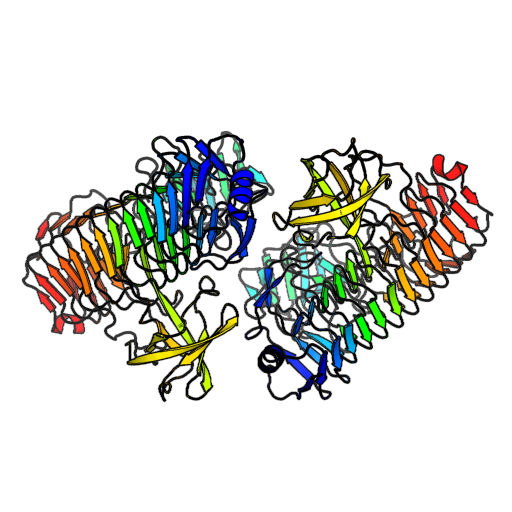123 LYS A CA 1
ATOM 772 C C . LYS A 1 122 ? -59.15899 44.96236 8.23796 1.000 44.58530 123 LYS A C 1
ATOM 773 O O . LYS A 1 122 ? -59.97950 45.61488 8.89190 1.000 44.59725 123 LYS A O 1
ATOM 776 N N . VAL A 1 123 ? -57.84295 45.05006 8.41588 1.000 41.25776 124 VAL A N 1
ATOM 777 C CA . VAL A 1 123 ? -57.21557 46.00499 9.32188 1.000 43.33192 124 VAL A CA 1
ATOM 778 C C . VAL A 1 123 ? -56.19041 46.79276 8.51931 1.000 46.62516 124 VAL A C 1
ATOM 779 O O . VAL A 1 123 ? -55.36946 46.20253 7.80692 1.000 43.57049 124 VAL A O 1
ATOM 783 N N . SER A 1 124 ? -56.23324 48.11952 8.62971 1.000 43.60794 125 SER A N 1
ATOM 784 C CA . SER A 1 124 ? -55.40335 48.94167 7.76439 1.000 43.35926 125 SER A CA 1
ATOM 785 C C . SER A 1 124 ? -54.96547 50.21465 8.47335 1.000 44.36512 125 SER A C 1
ATOM 786 O O . SER A 1 124 ? -55.70268 50.78125 9.28524 1.000 41.16625 125 SER A O 1
ATOM 789 N N . ASN A 1 125 ? -53.74610 50.65113 8.14449 1.000 45.25648 126 ASN A N 1
ATOM 790 C CA . ASN A 1 125 ? -53.20356 51.94838 8.55126 1.000 47.29730 126 ASN A CA 1
ATOM 791 C C . ASN A 1 125 ? -53.17217 52.09258 10.07448 1.000 45.07502 126 ASN A C 1
ATOM 792 O O . ASN A 1 125 ? -53.83760 52.94769 10.65980 1.000 48.05531 126 ASN A O 1
ATOM 797 N N . ILE A 1 126 ? -52.36800 51.24355 10.71362 1.000 45.67091 127 ILE A N 1
ATOM 798 C CA . ILE A 1 126 ? -52.28466 51.22733 12.16866 1.000 45.68963 127 ILE A CA 1
ATOM 799 C C . ILE A 1 126 ? -50.87914 50.81819 12.58848 1.000 44.20029 127 ILE A C 1
ATOM 800 O O . ILE A 1 126 ? -50.18323 50.08846 11.87680 1.000 42.37951 127 ILE A O 1
ATOM 805 N N . THR A 1 127 ? -50.46049 51.31020 13.75411 1.000 43.83888 128 THR A N 1
ATOM 806 C CA . THR A 1 127 ? -49.16508 50.98835 14.33892 1.000 42.66667 128 THR A CA 1
ATOM 807 C C . THR A 1 127 ? -49.38458 50.48532 15.75712 1.000 44.16814 128 THR A C 1
ATOM 808 O O . THR A 1 127 ? -50.08460 51.13017 16.54456 1.000 46.54135 128 THR A O 1
ATOM 812 N N . ILE A 1 128 ? -48.78928 49.33934 16.07996 1.000 42.92409 129 ILE A N 1
ATOM 813 C CA . ILE A 1 128 ? -48.96746 48.68868 17.37283 1.000 41.38177 129 ILE A CA 1
ATOM 814 C C . ILE A 1 128 ? -47.62950 48.66715 18.09636 1.000 43.26816 129 ILE A C 1
ATOM 815 O O . ILE A 1 128 ? -46.60680 48.28906 17.51274 1.000 44.44135 129 ILE A O 1
ATOM 820 N N . ASP A 1 129 ? -47.64177 49.06797 19.36564 1.000 42.61840 130 ASP A N 1
ATOM 821 C CA . ASP A 1 129 ? -46.44134 49.07594 20.18645 1.000 41.92277 130 ASP A CA 1
ATOM 822 C C . ASP A 1 129 ? -46.84686 48.94271 21.64747 1.000 40.89233 130 ASP A C 1
ATOM 823 O O . ASP A 1 129 ? -48.02791 49.00877 21.99690 1.000 41.80270 130 ASP A O 1
ATOM 828 N N . TRP A 1 130 ? -45.84691 48.74287 22.49920 1.000 41.57889 131 TRP A N 1
ATOM 829 C CA . TRP A 1 130 ? -46.02344 48.68875 23.94081 1.000 41.91053 131 TRP A CA 1
ATOM 830 C C . TRP A 1 130 ? -45.38161 49.91420 24.57804 1.000 47.67221 131 TRP A C 1
ATOM 831 O O . TRP A 1 130 ? -44.41069 50.46744 24.05396 1.000 47.84393 131 TRP A O 1
ATOM 842 N N . ASP A 1 131 ? -45.93409 50.34201 25.71579 1.000 48.66272 132 ASP A N 1
ATOM 843 C CA . ASP A 1 131 ? -45.31266 51.43929 26.45053 1.000 46.84769 132 ASP A CA 1
ATOM 844 C C . ASP A 1 131 ? -44.02527 50.98225 27.12383 1.000 48.17233 132 ASP A C 1
ATOM 845 O O . ASP A 1 131 ? -43.03526 51.72257 27.15581 1.000 50.71275 132 ASP A O 1
ATOM 850 N N . ILE A 1 132 ? -44.02041 49.76265 27.66336 1.000 49.07687 133 ILE A N 1
ATOM 851 C CA . ILE A 1 132 ? -42.83559 49.16396 28.25520 1.000 48.55137 133 ILE A CA 1
ATOM 852 C C . ILE A 1 132 ? -42.69494 47.76025 27.68014 1.000 47.66122 133 ILE A C 1
ATOM 853 O O . ILE A 1 132 ? -43.58264 46.92412 27.87266 1.000 47.23943 133 ILE A O 1
ATOM 858 N N . PRO A 1 133 ? -41.61547 47.45119 26.97046 1.000 46.70902 134 PRO A N 1
ATOM 859 C CA . PRO A 1 133 ? -41.48036 46.12306 26.36896 1.000 45.70717 134 PRO A CA 1
ATOM 860 C C . PRO A 1 133 ? -41.11465 45.06407 27.39552 1.000 45.44540 134 PRO A C 1
ATOM 861 O O . PRO A 1 133 ? -40.50209 45.34220 28.42924 1.000 50.06465 134 PRO A O 1
ATOM 865 N N . PHE A 1 134 ? -41.50277 43.82992 27.08852 1.000 46.89986 135 PHE A N 1
ATOM 866 C CA . PHE A 1 134 ? -41.21003 42.68211 27.94612 1.000 48.41056 135 PHE A CA 1
ATOM 867 C C . PHE A 1 134 ? -39.86238 42.05702 27.59577 1.000 48.68858 135 PHE A C 1
ATOM 868 O O . PHE A 1 134 ? -39.75018 40.85472 27.36138 1.000 49.50051 135 PHE A O 1
ATOM 876 N N . THR A 1 135 ? -38.82104 42.88696 27.55889 1.000 48.98152 136 THR A N 1
ATOM 877 C CA . THR A 1 135 ? -37.47303 42.43439 27.24996 1.000 49.30991 136 THR A CA 1
ATOM 878 C C . THR A 1 135 ? -36.49465 43.05931 28.23370 1.000 53.31335 136 THR A C 1
ATOM 879 O O . THR A 1 135 ? -36.81233 44.02557 28.93177 1.000 53.11783 136 THR A O 1
ATOM 883 N N . PHE A 1 136 ? -35.29229 42.48882 28.28135 1.000 56.80263 137 PHE A N 1
ATOM 884 C CA . PHE A 1 136 ? -34.19118 43.02445 29.07606 1.000 55.67017 137 PHE A CA 1
ATOM 885 C C . PHE A 1 136 ? -32.96279 43.09632 28.17995 1.000 59.31483 137 PHE A C 1
ATOM 886 O O . PHE A 1 136 ? -32.38150 42.06251 27.83329 1.000 57.99822 137 PHE A O 1
ATOM 894 N N . VAL A 1 137 ? -32.57145 44.31180 27.80656 1.000 62.41089 138 VAL A N 1
ATOM 895 C CA . VAL A 1 137 ? -31.44430 44.54968 26.91254 1.000 57.33426 138 VAL A CA 1
ATOM 896 C C . VAL A 1 137 ? -30.33608 45.22503 27.70730 1.000 60.30722 138 VAL A C 1
ATOM 897 O O . VAL A 1 137 ? -30.58496 46.20040 28.42647 1.000 62.14412 138 VAL A O 1
ATOM 901 N N . ALA A 1 138 ? -29.11495 44.70912 27.57686 1.000 62.99762 139 ALA A N 1
ATOM 902 C CA . ALA A 1 138 ? -27.96906 45.23203 28.30579 1.000 64.54915 139 ALA A CA 1
ATOM 903 C C . ALA A 1 138 ? -26.72854 45.15015 27.43005 1.000 66.60049 139 ALA A C 1
ATOM 904 O O . ALA A 1 138 ? -26.59799 44.23889 26.61059 1.000 66.88492 139 ALA A O 1
ATOM 906 N N . GLU A 1 139 ? -25.83040 46.11657 27.58724 1.000 65.95667 140 GLU A N 1
ATOM 907 C CA . GLU A 1 139 ? -24.56214 46.10460 26.87208 1.000 64.04624 140 GLU A CA 1
ATOM 908 C C . GLU A 1 139 ? -23.50789 45.40677 27.72078 1.000 68.17131 140 GLU A C 1
ATOM 909 O O . GLU A 1 139 ? -23.34077 45.72892 28.90075 1.000 68.20882 140 GLU A O 1
ATOM 915 N N . VAL A 1 140 ? -22.79954 44.45639 27.11950 1.000 67.85633 141 VAL A N 1
ATOM 916 C CA . VAL A 1 140 ? -21.79646 43.68086 27.84173 1.000 69.15649 141 VAL A CA 1
ATOM 917 C C . VAL A 1 140 ? -20.53574 44.52349 27.98802 1.000 71.01917 141 VAL A C 1
ATOM 918 O O . VAL A 1 140 ? -19.97542 44.99869 26.99478 1.000 69.08163 141 VAL A O 1
ATOM 922 N N . LEU A 1 141 ? -20.08638 44.70729 29.22992 1.000 70.06878 142 LEU A N 1
ATOM 923 C CA . LEU A 1 141 ? -18.89397 45.49708 29.51365 1.000 69.91421 142 LEU A CA 1
ATOM 924 C C . LEU A 1 141 ? -17.64360 44.63178 29.62433 1.000 70.45215 142 LEU A C 1
ATOM 925 O O . LEU A 1 141 ? -16.60792 44.95533 29.03431 1.000 70.48653 142 LEU A O 1
ATOM 930 N N . SER A 1 142 ? -17.72070 43.54085 30.38356 1.000 68.25582 143 SER A N 1
ATOM 931 C CA . SER A 1 142 ? -16.58574 42.64798 30.55903 1.000 70.47103 143 SER A CA 1
ATOM 932 C C . SER A 1 142 ? -17.09521 41.25754 30.90602 1.000 71.80594 143 SER A C 1
ATOM 933 O O . SER A 1 142 ? -18.16554 41.10213 31.50045 1.000 69.86128 143 SER A O 1
ATOM 936 N N . VAL A 1 143 ? -16.31488 40.24789 30.52705 1.000 72.06938 144 VAL A N 1
ATOM 937 C CA . VAL A 1 143 ? -16.65351 38.84972 30.76170 1.000 74.09506 144 VAL A CA 1
ATOM 938 C C . VAL A 1 143 ? -15.44968 38.16491 31.39165 1.000 77.65857 144 VAL A C 1
ATOM 939 O O . VAL A 1 143 ? -14.32182 38.31490 30.90864 1.000 80.55259 144 VAL A O 1
ATOM 943 N N . ASN A 1 144 ? -15.68844 37.41825 32.46834 1.000 78.39010 145 ASN A N 1
ATOM 944 C CA . ASN A 1 144 ? -14.64307 36.66858 33.16299 1.000 81.65856 145 ASN A CA 1
ATOM 945 C C . ASN A 1 144 ? -15.08548 35.21035 33.24380 1.000 80.89030 145 ASN A C 1
ATOM 946 O O . ASN A 1 144 ? -15.90855 34.84984 34.09087 1.000 80.75716 145 ASN A O 1
ATOM 951 N N . GLU A 1 145 ? -14.53769 34.37397 32.35847 1.000 79.02641 146 GLU A N 1
ATOM 952 C CA . GLU A 1 145 ? -14.92530 32.96758 32.33186 1.000 81.26842 146 GLU A CA 1
ATOM 953 C C . GLU A 1 145 ? -14.33062 32.19296 33.50072 1.000 84.40904 146 GLU A C 1
ATOM 954 O O . GLU A 1 145 ? -14.88206 31.16156 33.90188 1.000 83.76818 146 GLU A O 1
ATOM 956 N N . LYS A 1 146 ? -13.21440 32.66821 34.05679 1.000 84.06159 147 LYS A N 1
ATOM 957 C CA . LYS A 1 146 ? -12.57175 31.95538 35.15618 1.000 81.65211 147 LYS A CA 1
ATOM 958 C C . LYS A 1 146 ? -13.41773 32.01711 36.42272 1.000 80.32189 147 LYS A C 1
ATOM 959 O O . LYS A 1 146 ? -13.61873 30.99964 37.09629 1.000 77.85813 147 LYS A O 1
ATOM 961 N N . LEU A 1 147 ? -13.92054 33.20389 36.76572 1.000 82.00961 148 LEU A N 1
ATOM 962 C CA . LEU A 1 147 ? -14.75075 33.35718 37.95456 1.000 81.92232 148 LEU A CA 1
ATOM 963 C C . LEU A 1 147 ? -16.22394 33.08521 37.68590 1.000 80.72734 148 LEU A C 1
ATOM 964 O O . LEU A 1 147 ? -16.95313 32.70565 38.61056 1.000 78.25534 148 LEU A O 1
ATOM 969 N N . GLY A 1 148 ? -16.67851 33.27442 36.44866 1.000 82.99125 149 GLY A N 1
ATOM 970 C CA . GLY A 1 148 ? -18.05072 32.97258 36.09305 1.000 81.37763 149 GLY A CA 1
ATOM 971 C C . GLY A 1 148 ? -19.02196 34.10980 36.33229 1.000 77.65587 149 GLY A C 1
ATOM 972 O O . GLY A 1 148 ? -20.04645 33.92890 36.99755 1.000 76.72323 149 GLY A O 1
ATOM 973 N N . TYR A 1 149 ? -18.71226 35.28882 35.79807 1.000 76.66357 150 TYR A N 1
ATOM 974 C CA . TYR A 1 149 ? -19.61100 36.42931 35.89416 1.000 76.35268 150 TYR A CA 1
ATOM 975 C C . TYR A 1 149 ? -19.46643 37.27973 34.64009 1.000 74.10214 150 TYR A C 1
ATOM 976 O O . TYR A 1 149 ? -18.52979 37.11545 33.85415 1.000 75.22797 150 TYR A O 1
ATOM 985 N N . ARG A 1 150 ? -20.41203 38.20001 34.46394 1.000 72.36720 151 ARG A N 1
ATOM 986 C CA . ARG A 1 150 ? -20.38757 39.13022 33.34555 1.000 72.46092 151 ARG A CA 1
ATOM 987 C C . ARG A 1 150 ? -20.95767 40.46454 33.80258 1.000 71.27456 151 ARG A C 1
ATOM 988 O O . ARG A 1 150 ? -21.96823 40.50716 34.50931 1.000 72.36763 151 ARG A O 1
ATOM 996 N N . ASP A 1 151 ? -20.30051 41.54787 33.40018 1.000 72.04015 152 ASP A N 1
ATOM 997 C CA . ASP A 1 151 ? -20.71233 42.89832 33.76028 1.000 72.72408 152 ASP A CA 1
ATOM 998 C C . ASP A 1 151 ? -21.46195 43.51341 32.58596 1.000 72.47581 152 ASP A C 1
ATOM 999 O O . ASP A 1 151 ? -20.93177 43.57704 31.47116 1.000 68.79871 152 ASP A O 1
ATOM 1004 N N . VAL A 1 152 ? -22.69026 43.96257 32.83638 1.000 70.62492 153 VAL A N 1
ATOM 1005 C CA . VAL A 1 152 ? -23.55501 44.49149 31.79148 1.000 68.78939 153 VAL A CA 1
ATOM 1006 C C . VAL A 1 152 ? -24.15062 45.81620 32.24495 1.000 68.73437 153 VAL A C 1
ATOM 1007 O O . VAL A 1 152 ? -24.36654 46.05019 33.43837 1.000 70.13813 153 VAL A O 1
ATOM 1011 N N . ARG A 1 153 ? -24.41078 46.68993 31.27526 1.000 70.69242 154 ARG A N 1
ATOM 1012 C CA . ARG A 1 153 ? -25.09286 47.95392 31.52686 1.000 71.66761 154 ARG A CA 1
ATOM 1013 C C . ARG A 1 153 ? -26.45328 47.92603 30.84721 1.000 69.72616 154 ARG A C 1
ATOM 1014 O O . ARG A 1 153 ? -26.52225 48.02390 29.61126 1.000 64.27549 154 ARG A O 1
ATOM 1022 N N . PRO A 1 154 ? -27.54921 47.78674 31.59160 1.000 66.25138 155 PRO A N 1
ATOM 1023 C CA . PRO A 1 154 ? -28.86871 47.72355 30.95200 1.000 65.68049 155 PRO A CA 1
ATOM 1024 C C . PRO A 1 154 ? -29.22886 49.03279 30.26585 1.000 64.90339 155 PRO A C 1
ATOM 1025 O O . PRO A 1 154 ? -29.01216 50.12144 30.80335 1.000 64.74459 155 PRO A O 1
ATOM 1029 N N . VAL A 1 155 ? -29.78295 48.91153 29.05820 1.000 62.36205 156 VAL A N 1
ATOM 1030 C CA . VAL A 1 155 ? -30.25021 50.07653 28.31785 1.000 61.23400 156 VAL A CA 1
ATOM 1031 C C . VAL A 1 155 ? -31.52740 50.59970 28.95990 1.000 61.98935 156 VAL A C 1
ATOM 1032 O O . VAL A 1 155 ? -32.43807 49.82863 29.29108 1.000 63.66195 156 VAL A O 1
ATOM 1036 N N . LYS A 1 156 ? -31.60583 51.91899 29.14022 1.000 63.91537 157 LYS A N 1
ATOM 1037 C CA . LYS A 1 156 ? -32.75844 52.49496 29.83278 1.000 61.30020 157 LYS A CA 1
ATOM 1038 C C . LYS A 1 156 ? -33.97202 52.59114 28.91179 1.000 61.94253 157 LYS A C 1
ATOM 1039 O O . LYS A 1 156 ? -34.96987 51.89163 29.11295 1.000 68.72150 157 LYS A O 1
ATOM 1040 N N . GLY A 1 157 ? -33.87809 53.42135 27.86945 1.000 61.56503 158 GLY A N 1
ATOM 1041 C CA . GLY A 1 157 ? -34.97203 53.65354 26.93997 1.000 61.23644 158 GLY A CA 1
ATOM 1042 C C . GLY A 1 157 ? -36.32960 53.75699 27.60504 1.000 60.50139 158 GLY A C 1
ATOM 1043 O O . GLY A 1 157 ? -36.55632 54.62781 28.45094 1.000 61.21658 158 GLY A O 1
ATOM 1044 N N . ASP A 1 158 ? -37.24090 52.86093 27.22962 1.000 59.55331 159 ASP A N 1
ATOM 1045 C CA . ASP A 1 158 ? -38.47775 52.64842 27.96762 1.000 57.99066 159 ASP A CA 1
ATOM 1046 C C . ASP A 1 158 ? -38.50755 51.28188 28.64031 1.000 57.68332 159 ASP A C 1
ATOM 1047 O O . ASP A 1 158 ? -39.57565 50.83240 29.06863 1.000 58.04548 159 ASP A O 1
ATOM 1052 N N . HIS A 1 159 ? -37.36211 50.60946 28.73308 1.000 57.48971 160 HIS A N 1
ATOM 1053 C CA . HIS A 1 159 ? -37.27161 49.36337 29.47576 1.000 55.85425 160 HIS A CA 1
ATOM 1054 C C . HIS A 1 159 ? -37.43755 49.62574 30.97034 1.000 55.94809 160 HIS A C 1
ATOM 1055 O O . HIS A 1 159 ? -37.19627 50.72932 31.46738 1.000 59.15895 160 HIS A O 1
ATOM 1062 N N . GLN A 1 160 ? -37.85566 48.58865 31.69121 1.000 55.98195 161 GLN A N 1
ATOM 1063 C CA . GLN A 1 160 ? -38.05959 48.68519 33.12844 1.000 55.27874 161 GLN A CA 1
ATOM 1064 C C . GLN A 1 160 ? -37.51697 47.43463 33.80068 1.000 58.70354 161 GLN A C 1
ATOM 1065 O O . GLN A 1 160 ? -37.71327 46.32086 33.30625 1.000 59.86006 161 GLN A O 1
ATOM 1071 N N . TRP A 1 161 ? -36.84199 47.62797 34.93119 1.000 60.61325 162 TRP A N 1
ATOM 1072 C CA . TRP A 1 161 ? -36.19603 46.54000 35.65288 1.000 58.04701 162 TRP A CA 1
ATOM 1073 C C . TRP A 1 161 ? -35.71100 47.07006 36.99349 1.000 61.94206 162 TRP A C 1
ATOM 1074 O O . TRP A 1 161 ? -35.54446 48.27936 37.17794 1.000 61.19410 162 TRP A O 1
ATOM 1085 N N . ASP A 1 162 ? -35.48578 46.14917 37.92471 1.000 63.91027 163 ASP A N 1
ATOM 1086 C CA . ASP A 1 162 ? -34.88860 46.47630 39.21501 1.000 64.27878 163 ASP A CA 1
ATOM 1087 C C . ASP A 1 162 ? -34.29339 45.19894 39.80028 1.000 64.84113 163 ASP A C 1
ATOM 1088 O O . ASP A 1 162 ? -34.14947 44.18664 39.10619 1.000 62.69992 163 ASP A O 1
ATOM 1093 N N . LEU A 1 163 ? -33.94412 45.24719 41.08407 1.000 69.07288 164 LEU A N 1
ATOM 1094 C CA . LEU A 1 163 ? -33.34962 44.11639 41.78116 1.000 67.89198 164 LEU A CA 1
ATOM 1095 C C . LEU A 1 163 ? -34.10841 43.84974 43.07225 1.000 68.42965 164 LEU A C 1
ATOM 1096 O O . LEU A 1 163 ? -34.54584 44.78464 43.74999 1.000 73.93308 164 LEU A O 1
ATOM 1101 N N . LYS A 1 164 ? -34.25970 42.56877 43.40633 1.000 66.73296 165 LYS A N 1
ATOM 1102 C CA . LYS A 1 164 ? -34.87215 42.16313 44.66595 1.000 69.98063 165 LYS A CA 1
ATOM 1103 C C . LYS A 1 164 ? -34.51443 40.70856 44.92587 1.000 71.10237 165 LYS A C 1
ATOM 1104 O O . LYS A 1 164 ? -34.75609 39.84890 44.07301 1.000 68.71237 165 LYS A O 1
ATOM 1107 N N . GLY A 1 165 ? -33.94620 40.43866 46.09825 1.000 73.52390 166 GLY A N 1
ATOM 1108 C CA . GLY A 1 165 ? -33.49146 39.09774 46.41121 1.000 69.41576 166 GLY A CA 1
ATOM 1109 C C . GLY A 1 165 ? -32.26398 38.66982 45.64030 1.000 65.92104 166 GLY A C 1
ATOM 1110 O O . GLY A 1 165 ? -32.07341 37.47224 45.40617 1.000 68.03417 166 GLY A O 1
ATOM 1111 N N . GLY A 1 166 ? -31.42203 39.61940 45.23926 1.000 67.67460 167 GLY A N 1
ATOM 1112 C CA . GLY A 1 166 ? -30.25698 39.29755 44.43790 1.000 65.99523 167 GLY A CA 1
ATOM 1113 C C . GLY A 1 166 ? -30.58665 38.76803 43.06231 1.000 68.73771 167 GLY A C 1
ATOM 1114 O O . GLY A 1 166 ? -29.81056 37.98797 42.50216 1.000 70.08731 167 GLY A O 1
ATOM 1115 N N . LYS A 1 167 ? -31.71843 39.18038 42.49651 1.000 70.27584 168 LYS A N 1
ATOM 1116 C CA . LYS A 1 167 ? -32.21273 38.63265 41.24340 1.000 63.34021 168 LYS A CA 1
ATOM 1117 C C . LYS A 1 167 ? -32.84140 39.74705 40.42130 1.000 65.32912 168 LYS A C 1
ATOM 1118 O O . LYS A 1 167 ? -33.49331 40.63982 40.96989 1.000 68.04424 168 LYS A O 1
ATOM 1122 N N . ILE A 1 168 ? -32.63772 39.69360 39.10487 1.000 65.65825 169 ILE A N 1
ATOM 1123 C CA . ILE A 1 168 ? -33.19399 40.70825 38.21812 1.000 65.93873 169 ILE A CA 1
ATOM 1124 C C . ILE A 1 168 ? -34.69425 40.49259 38.07623 1.000 63.50141 169 ILE A C 1
ATOM 1125 O O . ILE A 1 168 ? -35.15761 39.37113 37.82957 1.000 61.10136 169 ILE A O 1
ATOM 1130 N N . ARG A 1 169 ? -35.46228 41.56849 38.23549 1.000 62.01485 170 ARG A N 1
ATOM 1131 C CA . ARG A 1 169 ? -36.90969 41.54421 38.06199 1.000 61.15248 170 ARG A CA 1
ATOM 1132 C C . ARG A 1 169 ? -37.27996 42.47003 36.91293 1.000 57.21316 170 ARG A C 1
ATOM 1133 O O . ARG A 1 169 ? -36.94431 43.65911 36.93724 1.000 57.47970 170 ARG A O 1
ATOM 1141 N N . PHE A 1 170 ? -37.96768 41.92436 35.91143 1.000 53.01628 171 PHE A N 1
ATOM 1142 C CA . PHE A 1 170 ? -38.39229 42.69375 34.75057 1.000 52.65642 171 PHE A CA 1
ATOM 1143 C C . PHE A 1 170 ? -39.61166 42.01476 34.14799 1.000 53.14439 171 PHE A C 1
ATOM 1144 O O . PHE A 1 170 ? -39.73511 40.78773 34.23572 1.000 54.20068 171 PHE A O 1
ATOM 1152 N N . PRO A 1 171 ? -40.53014 42.77561 33.52910 1.000 48.37602 172 PRO A N 1
ATOM 1153 C CA . PRO A 1 171 ? -40.46888 44.23090 33.36306 1.000 48.09335 172 PRO A CA 1
ATOM 1154 C C . PRO A 1 171 ? -41.11679 45.01535 34.50483 1.000 51.56000 172 PRO A C 1
ATOM 1155 O O . PRO A 1 171 ? -41.17092 46.24378 34.43340 1.000 50.89214 172 PRO A O 1
ATOM 1159 N N . ASN A 1 172 ? -41.59491 44.31314 35.53462 1.000 50.72493 173 ASN A N 1
ATOM 1160 C CA . ASN A 1 172 ? -42.28094 44.93586 36.66924 1.000 50.63526 173 ASN A CA 1
ATOM 1161 C C . ASN A 1 172 ? -43.46274 45.78255 36.19814 1.000 49.30973 173 ASN A C 1
ATOM 1162 O O . ASN A 1 172 ? -43.61959 46.94490 36.57855 1.000 50.49824 173 ASN A O 1
ATOM 1167 N N . VAL A 1 173 ? -44.29859 45.18629 35.35380 1.000 47.86359 174 VAL A N 1
ATOM 1168 C CA . VAL A 1 173 ? -45.47276 45.84899 34.79891 1.000 46.66955 174 VAL A CA 1
ATOM 1169 C C . VAL A 1 173 ? -46.71074 45.18924 35.38814 1.000 44.88156 174 VAL A C 1
ATOM 1170 O O . VAL A 1 173 ? -46.91804 43.98045 35.21980 1.000 43.60127 174 VAL A O 1
ATOM 1174 N N . ASP A 1 174 ? -47.53290 45.98721 36.07366 1.000 44.13251 175 ASP A N 1
ATOM 1175 C CA . ASP A 1 174 ? -48.75304 45.50431 36.72293 1.000 44.15564 175 ASP A CA 1
ATOM 1176 C C . ASP A 1 174 ? -48.46253 44.34208 37.66910 1.000 45.06595 175 ASP A C 1
ATOM 1177 O O . ASP A 1 174 ? -49.27689 43.42882 37.82644 1.000 40.96089 175 ASP A O 1
ATOM 1182 N N . GLY A 1 175 ? -47.29440 44.37101 38.30661 1.000 46.44294 176 GLY A N 1
ATOM 1183 C CA . GLY A 1 175 ? -46.92052 43.33972 39.24909 1.000 45.17555 176 GLY A CA 1
ATOM 1184 C C . GLY A 1 175 ? -46.42659 42.04882 38.63991 1.000 45.38380 176 GLY A C 1
ATOM 1185 O O . GLY A 1 175 ? -46.31537 41.05027 39.35994 1.000 48.40173 176 GLY A O 1
ATOM 1186 N N . PHE A 1 176 ? -46.12603 42.02786 37.34446 1.000 47.96919 177 PHE A N 1
ATOM 1187 C CA . PHE A 1 176 ? -45.60289 40.83607 36.69319 1.000 48.30575 177 PHE A CA 1
ATOM 1188 C C . PHE A 1 176 ? -44.10720 40.97756 36.45307 1.000 47.44361 177 PHE A C 1
ATOM 1189 O O . PHE A 1 176 ? -43.62412 42.04681 36.06960 1.000 48.45141 177 PHE A O 1
ATOM 1197 N N . SER A 1 177 ? -43.38271 39.88440 36.67223 1.000 48.69578 178 SER A N 1
ATOM 1198 C CA . SER A 1 177 ? -41.95028 39.84118 36.42878 1.000 49.19205 178 SER A CA 1
ATOM 1199 C C . SER A 1 177 ? -41.55364 38.39869 36.15947 1.000 48.54403 178 SER A C 1
ATOM 1200 O O . SER A 1 177 ? -42.04221 37.48259 36.82597 1.000 46.68882 178 SER A O 1
ATOM 1203 N N . TYR A 1 178 ? -40.67925 38.20457 35.17700 1.000 49.11088 179 TYR A N 1
ATOM 1204 C CA . TYR A 1 178 ? -40.16481 36.87267 34.91123 1.000 53.05502 179 TYR A CA 1
ATOM 1205 C C . TYR A 1 178 ? -39.25906 36.42595 36.05380 1.000 53.27910 179 TYR A C 1
ATOM 1206 O O . TYR A 1 178 ? -38.68615 37.23910 36.78523 1.000 59.52722 179 TYR A O 1
ATOM 1215 N N . ASN A 1 179 ? -39.14204 35.10690 36.21012 1.000 51.20417 180 ASN A N 1
ATOM 1216 C CA . ASN A 1 179 ? -38.26345 34.57275 37.24394 1.000 52.64562 180 ASN A CA 1
ATOM 1217 C C . ASN A 1 179 ? -36.79904 34.80643 36.89465 1.000 57.67490 180 ASN A C 1
ATOM 1218 O O . ASN A 1 179 ? -35.98531 35.10586 37.77567 1.000 61.95941 180 ASN A O 1
ATOM 1223 N N . TYR A 1 180 ? -36.44512 34.68158 35.61596 1.000 56.75060 181 TYR A N 1
ATOM 1224 C CA . TYR A 1 180 ? -35.07045 34.85169 35.16615 1.000 60.73339 181 TYR A CA 1
ATOM 1225 C C . TYR A 1 180 ? -35.07099 35.55201 33.81297 1.000 57.97402 181 TYR A C 1
ATOM 1226 O O . TYR A 1 180 ? -36.12424 35.82225 33.22654 1.000 56.09573 181 TYR A O 1
ATOM 1235 N N . LEU A 1 181 ? -33.86784 35.84643 33.31344 1.000 56.66237 182 LEU A N 1
ATOM 1236 C CA . LEU A 1 181 ? -33.74565 36.44541 31.98921 1.000 61.73936 182 LEU A CA 1
ATOM 1237 C C . LEU A 1 181 ? -34.12273 35.46069 30.89199 1.000 61.09519 182 LEU A C 1
ATOM 1238 O O . LEU A 1 181 ? -34.52884 35.87749 29.80119 1.000 61.56028 182 LEU A O 1
ATOM 1243 N N . GLY A 1 182 ? -33.99565 34.16124 31.15828 1.000 59.68449 183 GLY A N 1
ATOM 1244 C CA . GLY A 1 182 ? -34.38503 33.16521 30.18079 1.000 61.52217 183 GLY A CA 1
ATOM 1245 C C . GLY A 1 182 ? -33.38112 33.05023 29.04643 1.000 62.87991 183 GLY A C 1
ATOM 1246 O O . GLY A 1 182 ? -32.18133 33.29097 29.20778 1.000 64.81535 183 GLY A O 1
ATOM 1247 N N . SER A 1 183 ? -33.88972 32.67489 27.87511 1.000 65.93497 184 SER A N 1
ATOM 1248 C CA . SER A 1 183 ? -33.04029 32.51804 26.70253 1.000 64.11623 184 SER A CA 1
ATOM 1249 C C . SER A 1 183 ? -32.48013 33.86420 26.26448 1.000 62.33308 184 SER A C 1
ATOM 1250 O O . SER A 1 183 ? -33.18324 34.87816 26.25612 1.000 59.18786 184 SER A O 1
ATOM 1253 N N . THR A 1 184 ? -31.20581 33.86254 25.88646 1.000 61.48057 185 THR A N 1
ATOM 1254 C CA . THR A 1 184 ? -30.43097 35.08000 25.71394 1.000 57.02169 185 THR A CA 1
ATOM 1255 C C . THR A 1 184 ? -29.62460 35.00263 24.42612 1.000 56.46146 185 THR A C 1
ATOM 1256 O O . THR A 1 184 ? -29.11405 33.93717 24.06936 1.000 59.92793 185 THR A O 1
ATOM 1260 N N . LEU A 1 185 ? -29.52039 36.13168 23.72439 1.000 58.46494 186 LEU A N 1
ATOM 1261 C CA . LEU A 1 185 ? -28.76558 36.19611 22.48160 1.000 59.97218 186 LEU A CA 1
ATOM 1262 C C . LEU A 1 185 ? -27.99046 37.50487 22.40203 1.000 56.80242 186 LEU A C 1
ATOM 1263 O O . LEU A 1 185 ? -28.41483 38.53104 22.93887 1.000 55.09079 186 LEU A O 1
ATOM 1268 N N . ALA A 1 186 ? -26.85501 37.46029 21.70694 1.000 54.27069 187 ALA A N 1
ATOM 1269 C CA . ALA A 1 186 ? -25.97176 38.60981 21.55345 1.000 57.13419 187 ALA A CA 1
ATOM 1270 C C . ALA A 1 186 ? -26.24818 39.31053 20.22844 1.000 58.81708 187 ALA A C 1
ATOM 1271 O O . ALA A 1 186 ? -26.37272 38.65581 19.18808 1.000 56.78196 187 ALA A O 1
ATOM 1273 N N . TRP A 1 187 ? -26.33364 40.64033 20.26940 1.000 60.20115 188 TRP A N 1
ATOM 1274 C CA . TRP A 1 187 ? -26.65900 41.44487 19.10019 1.000 57.93910 188 TRP A CA 1
ATOM 1275 C C . TRP A 1 187 ? -25.61241 42.53195 18.90197 1.000 60.59728 188 TRP A C 1
ATOM 1276 O O . TRP A 1 187 ? -25.05828 43.06728 19.86531 1.000 61.46622 188 TRP A O 1
ATOM 1287 N N . ASP A 1 188 ? -25.34703 42.85192 17.63761 1.000 59.50020 189 ASP A N 1
ATOM 1288 C CA . ASP A 1 188 ? -24.46196 43.96278 17.31434 1.000 59.55741 189 ASP A CA 1
ATOM 1289 C C . ASP A 1 188 ? -25.15458 45.27984 17.64394 1.000 61.64545 189 ASP A C 1
ATOM 1290 O O . ASP A 1 188 ? -26.30516 45.50104 17.25576 1.000 63.08128 189 ASP A O 1
ATOM 1295 N N . LYS A 1 189 ? -24.45321 46.15701 18.36688 1.000 64.02202 190 LYS A N 1
ATOM 1296 C CA . LYS A 1 189 ? -25.08183 47.38783 18.83856 1.000 61.61705 190 LYS A CA 1
ATOM 1297 C C . LYS A 1 189 ? -25.33419 48.37543 17.70523 1.000 61.82812 190 LYS A C 1
ATOM 1298 O O . LYS A 1 189 ? -26.26511 49.18488 17.78875 1.000 62.49756 190 LYS A O 1
ATOM 1304 N N . ASN A 1 190 ? -24.53273 48.32474 16.64269 1.000 66.13966 191 ASN A N 1
ATOM 1305 C CA . ASN A 1 190 ? -24.66430 49.28413 15.55278 1.000 67.50460 191 ASN A CA 1
ATOM 1306 C C . ASN A 1 190 ? -25.74177 48.87511 14.55337 1.000 64.70892 191 ASN A C 1
ATOM 1307 O O . ASN A 1 190 ? -26.64912 49.65937 14.25945 1.000 60.90005 191 ASN A O 1
ATOM 1312 N N . GLU A 1 191 ? -25.65575 47.65611 14.02255 1.000 66.51170 192 GLU A N 1
ATOM 1313 C CA . GLU A 1 191 ? -26.61008 47.19099 13.02462 1.000 64.78497 192 GLU A CA 1
ATOM 1314 C C . GLU A 1 191 ? -27.88714 46.62953 13.63376 1.000 63.41653 192 GLU A C 1
ATOM 1315 O O . GLU A 1 191 ? -28.87056 46.45253 12.90512 1.000 59.94344 192 GLU A O 1
ATOM 1321 N N . LYS A 1 192 ? -27.89298 46.35258 14.93769 1.000 62.72547 193 LYS A N 1
ATOM 1322 C CA . LYS A 1 192 ? -29.03320 45.74433 15.62215 1.000 56.96019 193 LYS A CA 1
ATOM 1323 C C . LYS A 1 192 ? -29.42867 44.42701 14.95698 1.000 56.05877 193 LYS A C 1
ATOM 1324 O O . LYS A 1 192 ? -30.59447 44.17736 14.64240 1.000 51.70609 193 LYS A O 1
ATOM 1330 N N . ARG A 1 193 ? -28.42590 43.58018 14.73439 1.000 54.34924 194 ARG A N 1
ATOM 1331 C CA . ARG A 1 193 ? -28.62297 42.23083 14.23110 1.000 49.56423 194 ARG A CA 1
ATOM 1332 C C . ARG A 1 193 ? -27.78313 41.26756 15.05711 1.000 52.86315 194 ARG A C 1
ATOM 1333 O O . ARG A 1 193 ? -26.88953 41.67504 15.80397 1.000 56.29674 194 ARG A O 1
ATOM 1341 N N . VAL A 1 194 ? -28.08916 39.97543 14.91804 1.000 53.20082 195 VAL A N 1
ATOM 1342 C CA . VAL A 1 194 ? -27.36672 38.95587 15.66713 1.000 53.09555 195 VAL A CA 1
ATOM 1343 C C . VAL A 1 194 ? -25.89173 38.98621 15.29060 1.000 54.74000 195 VAL A C 1
ATOM 1344 O O . VAL A 1 194 ? -25.53058 39.15302 14.11821 1.000 58.45257 195 VAL A O 1
ATOM 1348 N N . VAL A 1 195 ? -25.02570 38.83929 16.29807 1.000 53.85787 196 VAL A N 1
ATOM 1349 C CA . VAL A 1 195 ? -23.58921 38.89555 16.05085 1.000 55.77682 196 VAL A CA 1
ATOM 1350 C C . VAL A 1 195 ? -23.15346 37.69952 15.21054 1.000 59.66464 196 VAL A C 1
ATOM 1351 O O . VAL A 1 195 ? -23.85183 36.68453 15.09704 1.000 58.44281 196 VAL A O 1
ATOM 1355 N N . HIS A 1 196 ? -21.97208 37.82880 14.61165 1.000 59.97438 197 HIS A N 1
ATOM 1356 C CA . HIS A 1 196 ? -21.40814 36.75438 13.80547 1.000 56.67793 197 HIS A CA 1
ATOM 1357 C C . HIS A 1 196 ? -21.09153 35.55558 14.69124 1.000 59.64914 197 HIS A C 1
ATOM 1358 O O . HIS A 1 196 ? -20.33844 35.67350 15.66373 1.000 60.76429 197 HIS A O 1
ATOM 1365 N N . GLY A 1 197 ? -21.66428 34.40240 14.35536 1.000 60.33642 198 GLY A N 1
ATOM 1366 C CA . GLY A 1 197 ? -21.46037 33.21666 15.16214 1.000 57.27519 198 GLY A CA 1
ATOM 1367 C C . GLY A 1 197 ? -22.23544 33.20075 16.45741 1.000 61.10960 198 GLY A C 1
ATOM 1368 O O . GLY A 1 197 ? -21.92972 32.39892 17.34374 1.000 64.80676 198 GLY A O 1
ATOM 1369 N N . GLY A 1 198 ? -23.23546 34.06741 16.59314 1.000 58.89633 199 GLY A N 1
ATOM 1370 C CA . GLY A 1 198 ? -24.01745 34.10048 17.81145 1.000 56.48956 199 GLY A CA 1
ATOM 1371 C C . GLY A 1 198 ? -24.86129 32.85213 17.98241 1.000 60.64251 199 GLY A C 1
ATOM 1372 O O . GLY A 1 198 ? -25.31140 32.23287 17.01889 1.000 58.84590 199 GLY A O 1
ATOM 1373 N N . ILE A 1 199 ? -25.07493 32.47884 19.24400 1.000 63.13525 200 ILE A N 1
ATOM 1374 C CA . ILE A 1 199 ? -25.84140 31.29195 19.59621 1.000 63.32160 200 ILE A CA 1
ATOM 1375 C C . ILE A 1 199 ? -26.68466 31.59436 20.82344 1.000 64.42803 200 ILE A C 1
ATOM 1376 O O . ILE A 1 199 ? -26.39507 32.50641 21.60051 1.000 66.25856 200 ILE A O 1
ATOM 1381 N N . ASP A 1 200 ? -27.70897 30.77349 21.01626 1.000 63.26619 201 ASP A N 1
ATOM 1382 C CA . ASP A 1 200 ? -28.67484 31.01107 22.07782 1.000 64.15663 201 ASP A CA 1
ATOM 1383 C C . ASP A 1 200 ? -28.05567 30.72001 23.43890 1.000 65.48219 201 ASP A C 1
ATOM 1384 O O . ASP A 1 200 ? -27.60003 29.60152 23.70158 1.000 60.67268 201 ASP A O 1
ATOM 1389 N N . SER A 1 201 ? -28.03504 31.73221 24.29734 1.000 65.58628 202 SER A N 1
ATOM 1390 C CA . SER A 1 201 ? -27.64330 31.56852 25.68656 1.000 60.33441 202 SER A CA 1
ATOM 1391 C C . SER A 1 201 ? -28.87911 31.36235 26.55299 1.000 62.37799 202 SER A C 1
ATOM 1392 O O . SER A 1 201 ? -29.98496 31.77979 26.20125 1.000 66.40179 202 SER A O 1
ATOM 1395 N N . LYS A 1 202 ? -28.68476 30.69954 27.68951 1.000 65.49948 203 LYS A N 1
ATOM 1396 C CA . LYS A 1 202 ? -29.74853 30.48027 28.66390 1.000 68.03467 203 LYS A CA 1
ATOM 1397 C C . LYS A 1 202 ? -29.26691 31.00538 30.00867 1.000 71.02578 203 LYS A C 1
ATOM 1398 O O . LYS A 1 202 ? -28.43337 30.37151 30.66525 1.000 69.15955 203 LYS A O 1
ATOM 1401 N N . SER A 1 203 ? -29.79514 32.15523 30.41775 1.000 66.24485 204 SER A N 1
ATOM 1402 C CA . SER A 1 203 ? -29.38695 32.81591 31.65041 1.000 66.92467 204 SER A CA 1
ATOM 1403 C C . SER A 1 203 ? -30.41044 32.53499 32.74480 1.000 67.69871 204 SER A C 1
ATOM 1404 O O . SER A 1 203 ? -31.59019 32.87527 32.60128 1.000 68.92456 204 SER A O 1
ATOM 1407 N N . LYS A 1 204 ? -29.95724 31.91013 33.82957 1.000 66.63557 205 LYS A N 1
ATOM 1408 C CA . LYS A 1 204 ? -30.79009 31.58462 34.98416 1.000 69.89702 205 LYS A CA 1
ATOM 1409 C C . LYS A 1 204 ? -30.06479 31.95591 36.27131 1.000 69.59420 205 LYS A C 1
ATOM 1410 O O . LYS A 1 204 ? -29.99272 31.17965 37.22588 1.000 70.30979 205 LYS A O 1
ATOM 1416 N N . SER A 1 205 ? -29.51745 33.16794 36.30751 1.000 71.75144 206 SER A N 1
ATOM 1417 C CA . SER A 1 205 ? -28.68364 33.58351 37.42646 1.000 73.42058 206 SER A CA 1
ATOM 1418 C C . SER A 1 205 ? -29.51820 33.87082 38.66848 1.000 74.60547 206 SER A C 1
ATOM 1419 O O . SER A 1 205 ? -30.63481 34.39052 38.58616 1.000 70.73792 206 SER A O 1
ATOM 1422 N N . ASP A 1 206 ? -28.95929 33.52670 39.82998 1.000 76.37642 207 ASP A N 1
ATOM 1423 C CA . ASP A 1 206 ? -29.57936 33.80362 41.11687 1.000 76.20557 207 ASP A CA 1
ATOM 1424 C C . ASP A 1 206 ? -28.85636 34.87827 41.91529 1.000 75.92500 207 ASP A C 1
ATOM 1425 O O . ASP A 1 206 ? -29.35284 35.27417 42.97549 1.000 74.75508 207 ASP A O 1
ATOM 1430 N N . ASP A 1 207 ? -27.70578 35.35657 41.44373 1.000 76.37633 208 ASP A N 1
ATOM 1431 C CA . ASP A 1 207 ? -26.89990 36.34081 42.16526 1.000 76.41099 208 ASP A CA 1
ATOM 1432 C C . ASP A 1 207 ? -26.53722 37.46981 41.20499 1.000 72.56779 208 ASP A C 1
ATOM 1433 O O . ASP A 1 207 ? -25.64925 37.31610 40.36092 1.000 72.63155 208 ASP A O 1
ATOM 1435 N N . VAL A 1 208 ? -27.22687 38.60031 41.33456 1.000 71.92855 209 VAL A N 1
ATOM 1436 C CA . VAL A 1 208 ? -26.96940 39.78999 40.53255 1.000 74.08928 209 VAL A CA 1
ATOM 1437 C C . VAL A 1 208 ? -26.62927 40.93349 41.47676 1.000 72.86446 209 VAL A C 1
ATOM 1438 O O . VAL A 1 208 ? -27.39936 41.23569 42.39568 1.000 71.69535 209 VAL A O 1
ATOM 1442 N N . GLU A 1 209 ? -25.48123 41.56457 41.24992 1.000 77.52652 210 GLU A N 1
ATOM 1443 C CA . GLU A 1 209 ? -24.98727 42.63605 42.10039 1.000 78.73934 210 GLU A CA 1
ATOM 1444 C C . GLU A 1 209 ? -25.10221 43.97976 41.39210 1.000 75.89784 210 GLU A C 1
ATOM 1445 O O . GLU A 1 209 ? -24.95332 44.07367 40.17041 1.000 75.66356 210 GLU A O 1
ATOM 1451 N N . ASP A 1 210 ? -25.37035 45.02129 42.17758 1.000 75.67182 211 ASP A N 1
ATOM 1452 C CA . ASP A 1 210 ? -25.42312 46.39435 41.68715 1.000 78.00208 211 ASP A CA 1
ATOM 1453 C C . ASP A 1 210 ? -24.10567 47.07627 42.04111 1.000 79.45736 211 ASP A C 1
ATOM 1454 O O . ASP A 1 210 ? -23.81939 47.31528 43.21902 1.000 79.41156 211 ASP A O 1
ATOM 1459 N N . LEU A 1 211 ? -23.30420 47.38400 41.02108 1.000 78.32742 212 LEU A N 1
ATOM 1460 C CA . LEU A 1 211 ? -22.00540 48.01712 41.20241 1.000 79.14120 212 LEU A CA 1
ATOM 1461 C C . LEU A 1 211 ? -22.05744 49.52493 41.00055 1.000 79.84866 212 LEU A C 1
ATOM 1462 O O . LEU A 1 211 ? -21.00886 50.15598 40.83056 1.000 81.34122 212 LEU A O 1
ATOM 1467 N N . GLY A 1 212 ? -23.24544 50.11459 41.01437 1.000 76.38104 213 GLY A N 1
ATOM 1468 C CA . GLY A 1 212 ? -23.34710 51.49587 40.60801 1.000 75.43762 213 GLY A CA 1
ATOM 1469 C C . GLY A 1 212 ? -23.12495 51.60958 39.10845 1.000 78.89935 213 GLY A C 1
ATOM 1470 O O . GLY A 1 212 ? -23.13081 50.62503 38.36780 1.000 82.36732 213 GLY A O 1
ATOM 1471 N N . ASN A 1 213 ? -22.93837 52.85183 38.66530 1.000 79.78176 214 ASN A N 1
ATOM 1472 C CA . ASN A 1 213 ? -22.71655 53.19775 37.26326 1.000 86.14566 214 ASN A CA 1
ATOM 1473 C C . ASN A 1 213 ? -23.85129 52.73927 36.35584 1.000 84.72574 214 ASN A C 1
ATOM 1474 O O . ASN A 1 213 ? -23.72077 52.80837 35.12900 1.000 85.39958 214 ASN A O 1
ATOM 1479 N N . GLY A 1 214 ? -24.96475 52.28089 36.92127 1.000 82.41394 215 GLY A N 1
ATOM 1480 C CA . GLY A 1 214 ? -25.96067 51.59148 36.12414 1.000 79.74218 215 GLY A CA 1
ATOM 1481 C C . GLY A 1 214 ? -25.45808 50.29029 35.54339 1.000 78.15665 215 GLY A C 1
ATOM 1482 O O . GLY A 1 214 ? -25.87217 49.90391 34.44464 1.000 79.08561 215 GLY A O 1
ATOM 1483 N N . VAL A 1 215 ? -24.57180 49.60010 36.25779 1.000 77.51812 216 VAL A N 1
ATOM 1484 C CA . VAL A 1 215 ? -23.91278 48.39300 35.77437 1.000 75.38519 216 VAL A CA 1
ATOM 1485 C C . VAL A 1 215 ? -24.19817 47.26324 36.75257 1.000 74.43641 216 VAL A C 1
ATOM 1486 O O . VAL A 1 215 ? -24.06755 47.44131 37.96951 1.000 76.23542 216 VAL A O 1
ATOM 1490 N N . LEU A 1 216 ? -24.58173 46.10592 36.22178 1.000 71.90666 217 LEU A N 1
ATOM 1491 C CA . LEU A 1 216 ? -24.87242 44.92752 37.02395 1.000 72.26935 217 LEU A CA 1
ATOM 1492 C C . LEU A 1 216 ? -23.86028 43.83054 36.72533 1.000 72.46951 217 LEU A C 1
ATOM 1493 O O . LEU A 1 216 ? -23.41142 43.68114 35.58381 1.000 69.97983 217 LEU A O 1
ATOM 1498 N N . ARG A 1 217 ? -23.50194 43.06678 37.75683 1.000 74.40858 218 ARG A N 1
ATOM 1499 C CA . ARG A 1 217 ? -22.62248 41.91078 37.61884 1.000 73.29002 218 ARG A CA 1
ATOM 1500 C C . ARG A 1 217 ? -23.46014 40.65579 37.82644 1.000 76.02565 218 ARG A C 1
ATOM 1501 O O . ARG A 1 217 ? -23.91138 40.37939 38.94425 1.000 74.44754 218 ARG A O 1
ATOM 1509 N N . ILE A 1 218 ? -23.65857 39.90138 36.75112 1.000 76.58213 219 ILE A N 1
ATOM 1510 C CA . ILE A 1 218 ? -24.51731 38.72379 36.75066 1.000 72.99827 219 ILE A CA 1
ATOM 1511 C C . ILE A 1 218 ? -23.64341 37.49099 36.94312 1.000 73.69643 219 ILE A C 1
ATOM 1512 O O . ILE A 1 218 ? -22.79418 37.18376 36.09812 1.000 73.88583 219 ILE A O 1
ATOM 1517 N N . HIS A 1 219 ? -23.85619 36.78055 38.05079 1.000 74.64898 220 HIS A N 1
ATOM 1518 C CA . HIS A 1 219 ? -23.02008 35.64623 38.43182 1.000 76.75263 220 HIS A CA 1
ATOM 1519 C C . HIS A 1 219 ? -23.65298 34.35230 37.93346 1.000 74.47369 220 HIS A C 1
ATOM 1520 O O . HIS A 1 219 ? -24.66479 33.89871 38.47840 1.000 76.33592 220 HIS A O 1
ATOM 1527 N N . GLU A 1 220 ? -23.04658 33.75459 36.91016 1.000 73.47391 221 GLU A N 1
ATOM 1528 C CA . GLU A 1 220 ? -23.38907 32.41559 36.44698 1.000 74.13508 221 GLU A CA 1
ATOM 1529 C C . GLU A 1 220 ? -22.35142 31.98166 35.42410 1.000 75.61775 221 GLU A C 1
ATOM 1530 O O . GLU A 1 220 ? -21.80538 32.80867 34.68787 1.000 75.80403 221 GLU A O 1
ATOM 1536 N N . ARG A 1 221 ? -22.08022 30.68073 35.39324 1.000 77.40473 222 ARG A N 1
ATOM 1537 C CA . ARG A 1 221 ? -21.11880 30.11320 34.45533 1.000 76.56567 222 ARG A CA 1
ATOM 1538 C C . ARG A 1 221 ? -21.86786 29.68262 33.20212 1.000 77.06235 222 ARG A C 1
ATOM 1539 O O . ARG A 1 221 ? -22.54387 28.64870 33.19516 1.000 78.80576 222 ARG A O 1
ATOM 1547 N N . LEU A 1 222 ? -21.75006 30.47636 32.14701 1.000 77.97330 223 LEU A N 1
ATOM 1548 C CA . LEU A 1 222 ? -22.40637 30.17503 30.88916 1.000 76.21982 223 LEU A CA 1
ATOM 1549 C C . LEU A 1 222 ? -21.58481 29.16479 30.10646 1.000 77.36224 223 LEU A C 1
ATOM 1550 O O . LEU A 1 222 ? -20.35695 29.10851 30.22091 1.000 73.57627 223 LEU A O 1
ATOM 1555 N N . LYS A 1 223 ? -22.27889 28.35014 29.31370 1.000 81.79656 224 LYS A N 1
ATOM 1556 C CA . LYS A 1 223 ? -21.57900 27.54290 28.32369 1.000 79.40063 224 LYS A CA 1
ATOM 1557 C C . LYS A 1 223 ? -20.77994 28.43206 27.38130 1.000 83.05254 224 LYS A C 1
ATOM 1558 O O . LYS A 1 223 ? -19.56717 28.25732 27.21996 1.000 86.16303 224 LYS A O 1
ATOM 1560 N N . ASP A 1 224 ? -21.43542 29.43730 26.80429 1.000 80.65366 225 ASP A N 1
ATOM 1561 C CA . ASP A 1 224 ? -20.85831 30.28408 25.76355 1.000 80.81579 225 ASP A CA 1
ATOM 1562 C C . ASP A 1 224 ? -21.24572 31.72428 26.08093 1.000 76.97295 225 ASP A C 1
ATOM 1563 O O . ASP A 1 224 ? -22.43240 32.06528 26.04488 1.000 77.19059 225 ASP A O 1
ATOM 1568 N N . TYR A 1 225 ? -20.24174 32.57237 26.41250 1.000 72.90276 226 TYR A N 1
ATOM 1569 C CA . TYR A 1 225 ? -20.46344 33.93804 26.88122 1.000 68.40315 226 TYR A CA 1
ATOM 1570 C C . TYR A 1 225 ? -20.63191 34.91157 25.71142 1.000 71.15050 226 TYR A C 1
ATOM 1571 O O . TYR A 1 225 ? -20.08725 34.69087 24.62633 1.000 70.23890 226 TYR A O 1
ATOM 1580 N N . PRO A 1 226 ? -21.37188 36.00141 25.91248 1.000 71.15057 227 PRO A N 1
ATOM 1581 C CA . PRO A 1 226 ? -21.56407 36.98696 24.83847 1.000 65.76156 227 PRO A CA 1
ATOM 1582 C C . PRO A 1 226 ? -20.32041 37.83451 24.64416 1.000 65.77700 227 PRO A C 1
ATOM 1583 O O . PRO A 1 226 ? -19.55551 38.05909 25.59497 1.000 65.79680 227 PRO A O 1
ATOM 1587 N N . PRO A 1 227 ? -20.08470 38.32747 23.42957 1.000 68.16548 228 PRO A N 1
ATOM 1588 C CA . PRO A 1 227 ? -18.90028 39.15760 23.18777 1.000 64.79813 228 PRO A CA 1
ATOM 1589 C C . PRO A 1 227 ? -19.01483 40.51583 23.86069 1.000 66.54223 228 PRO A C 1
ATOM 1590 O O . PRO A 1 227 ? -20.10616 41.06498 24.03169 1.000 66.58532 228 PRO A O 1
ATOM 1594 N N . VAL A 1 228 ? -17.85826 41.05825 24.24171 1.000 71.44178 229 VAL A N 1
ATOM 1595 C CA . VAL A 1 228 ? -17.81138 42.38134 24.85079 1.000 67.82854 229 VAL A CA 1
ATOM 1596 C C . VAL A 1 228 ? -18.19873 43.42683 23.81464 1.000 68.72575 229 VAL A C 1
ATOM 1597 O O . VAL A 1 228 ? -17.67425 43.43919 22.69308 1.000 69.66715 229 VAL A O 1
ATOM 1601 N N . GLY A 1 229 ? -19.12214 44.31175 24.18671 1.000 68.86081 230 GLY A N 1
ATOM 1602 C CA . GLY A 1 229 ? -19.63457 45.32760 23.29881 1.000 69.76993 230 GLY A CA 1
ATOM 1603 C C . GLY A 1 229 ? -20.95327 44.97897 22.64121 1.000 69.10075 230 GLY A C 1
ATOM 1604 O O . GLY A 1 229 ? -21.64987 45.88204 22.16591 1.000 68.82313 230 GLY A O 1
ATOM 1605 N N . SER A 1 230 ? -21.31080 43.69898 22.60196 1.000 66.42270 231 SER A N 1
ATOM 1606 C CA . SER A 1 230 ? -22.57455 43.28883 22.01606 1.000 66.69114 231 SER A CA 1
ATOM 1607 C C . SER A 1 230 ? -23.73484 43.64000 22.94322 1.000 66.12160 231 SER A C 1
ATOM 1608 O O . SER A 1 230 ? -23.56376 43.87237 24.14352 1.000 67.40974 231 SER A O 1
ATOM 1611 N N . LEU A 1 231 ? -24.93146 43.68072 22.36673 1.000 64.36352 232 LEU A N 1
ATOM 1612 C CA . LEU A 1 231 ? -26.16038 43.86292 23.12757 1.000 60.84439 232 LEU A CA 1
ATOM 1613 C C . LEU A 1 231 ? -26.81848 42.50733 23.34005 1.000 58.78141 232 LEU A C 1
ATOM 1614 O O . LEU A 1 231 ? -26.99977 41.74902 22.38277 1.000 56.49440 232 LEU A O 1
ATOM 1619 N N . THR A 1 232 ? -27.16053 42.19765 24.58808 1.000 63.22773 233 THR A N 1
ATOM 1620 C CA . THR A 1 232 ? -27.78099 40.92298 24.92195 1.000 59.46929 233 THR A CA 1
ATOM 1621 C C . THR A 1 232 ? -29.28474 41.09125 25.09471 1.000 59.75623 233 THR A C 1
ATOM 1622 O O . THR A 1 232 ? -29.74292 41.94485 25.86391 1.000 62.63174 233 THR A O 1
ATOM 1626 N N . SER A 1 233 ? -30.04331 40.27498 24.37739 1.000 56.68749 234 SER A N 1
ATOM 1627 C CA . SER A 1 233 ? -31.49454 40.26780 24.46806 1.000 57.84495 234 SER A CA 1
ATOM 1628 C C . SER A 1 233 ? -31.96257 39.16300 25.40681 1.000 54.63262 234 SER A C 1
ATOM 1629 O O . SER A 1 233 ? -31.34381 38.09976 25.48785 1.000 55.72122 234 SER A O 1
ATOM 1632 N N . SER A 1 234 ? -33.05651 39.42334 26.12026 1.000 54.75039 235 SER A N 1
ATOM 1633 C CA . SER A 1 234 ? -33.65058 38.44365 27.02276 1.000 55.97063 235 SER A CA 1
ATOM 1634 C C . SER A 1 234 ? -35.16310 38.57068 26.95391 1.000 55.25188 235 SER A C 1
ATOM 1635 O O . SER A 1 234 ? -35.70874 39.65293 27.19133 1.000 56.10129 235 SER A O 1
ATOM 1638 N N . LYS A 1 235 ? -35.83506 37.46443 26.64003 1.000 57.04440 236 LYS A N 1
ATOM 1639 C CA . LYS A 1 235 ? -37.28626 37.45973 26.52038 1.000 56.33814 236 LYS A CA 1
ATOM 1640 C C . LYS A 1 235 ? -37.99302 37.07956 27.81298 1.000 56.38657 236 LYS A C 1
ATOM 1641 O O . LYS A 1 235 ? -39.17693 37.39960 27.97169 1.000 55.79936 236 LYS A O 1
ATOM 1645 N N . GLY A 1 236 ? -37.30657 36.41304 28.72849 1.000 54.24875 237 GLY A N 1
ATOM 1646 C CA . GLY A 1 236 ? -37.89108 35.97065 29.97351 1.000 52.41705 237 GLY A CA 1
ATOM 1647 C C . GLY A 1 236 ? -38.04940 34.46460 30.03565 1.000 52.98710 237 GLY A C 1
ATOM 1648 O O . GLY A 1 236 ? -37.43521 33.70612 29.28048 1.000 53.06149 237 GLY A O 1
ATOM 1649 N N . ASP A 1 237 ? -38.90098 34.02998 30.95981 1.000 50.12920 238 ASP A N 1
ATOM 1650 C CA . ASP A 1 237 ? -39.12864 32.60632 31.16070 1.000 53.13624 238 ASP A CA 1
ATOM 1651 C C . ASP A 1 237 ? -39.85566 32.00391 29.96407 1.000 54.35188 238 ASP A C 1
ATOM 1652 O O . ASP A 1 237 ? -40.81989 32.57644 29.44853 1.000 53.42604 238 ASP A O 1
ATOM 1657 N N . ARG A 1 238 ? -39.38061 30.83540 29.52197 1.000 56.03813 239 ARG A N 1
ATOM 1658 C CA . ARG A 1 238 ? -39.98094 30.17230 28.36820 1.000 55.37620 239 ARG A CA 1
ATOM 1659 C C . ARG A 1 238 ? -41.43292 29.79012 28.62787 1.000 53.61089 239 ARG A C 1
ATOM 1660 O O . ARG A 1 238 ? -42.23817 29.73378 27.69138 1.000 55.90299 239 ARG A O 1
ATOM 1668 N N . GLU A 1 239 ? -41.79143 29.54626 29.88774 1.000 50.38445 240 GLU A N 1
ATOM 1669 C CA . GLU A 1 239 ? -43.11545 29.03290 30.21083 1.000 54.88900 240 GLU A CA 1
ATOM 1670 C C . GLU A 1 239 ? -44.21397 30.08616 30.12636 1.000 55.79180 240 GLU A C 1
ATOM 1671 O O . GLU A 1 239 ? -45.39090 29.71894 30.04698 1.000 56.01579 240 GLU A O 1
ATOM 1677 N N . THR A 1 240 ? -43.87305 31.37863 30.14152 1.000 52.05590 241 THR A N 1
ATOM 1678 C CA . THR A 1 240 ? -44.88732 32.42183 30.23349 1.000 49.65883 241 THR A CA 1
ATOM 1679 C C . THR A 1 240 ? -44.71993 33.57735 29.25330 1.000 47.71295 241 THR A C 1
ATOM 1680 O O . THR A 1 240 ? -45.59711 34.44627 29.20565 1.000 45.20558 241 THR A O 1
ATOM 1684 N N . HIS A 1 241 ? -43.63888 33.62438 28.47395 1.000 49.20069 242 HIS A N 1
ATOM 1685 C CA . HIS A 1 241 ? -43.42481 34.77973 27.60997 1.000 47.12123 242 HIS A CA 1
ATOM 1686 C C . HIS A 1 241 ? -44.26413 34.74453 26.34004 1.000 50.13327 242 HIS A C 1
ATOM 1687 O O . HIS A 1 241 ? -44.32211 35.75466 25.63055 1.000 46.55564 242 HIS A O 1
ATOM 1694 N N . ARG A 1 242 ? -44.90962 33.62389 26.03107 1.000 51.07462 243 ARG A N 1
ATOM 1695 C CA . ARG A 1 242 ? -45.81190 33.55643 24.88287 1.000 48.05653 243 ARG A CA 1
ATOM 1696 C C . ARG A 1 242 ? -47.25249 33.73051 25.36012 1.000 45.27449 243 ARG A C 1
ATOM 1697 O O . ARG A 1 242 ? -48.05089 32.79392 25.42425 1.000 43.84049 243 ARG A O 1
ATOM 1705 N N . TYR A 1 243 ? -47.56708 34.98114 25.70133 1.000 41.91368 244 TYR A N 1
ATOM 1706 C CA . TYR A 1 243 ? -48.88111 35.30724 26.24083 1.000 39.96619 244 TYR A CA 1
ATOM 1707 C C . TYR A 1 243 ? -49.93733 35.34789 25.14293 1.000 40.92108 244 TYR A C 1
ATOM 1708 O O . TYR A 1 243 ? -50.98457 34.70040 25.25566 1.000 36.92640 244 TYR A O 1
ATOM 1717 N N . ALA A 1 244 ? -49.67415 36.09917 24.07227 1.000 39.66205 245 ALA A N 1
ATOM 1718 C CA . ALA A 1 244 ? -50.60021 36.23590 22.95600 1.000 36.44151 245 ALA A CA 1
ATOM 1719 C C . ALA A 1 244 ? -49.92210 36.95189 21.79569 1.000 38.21882 245 ALA A C 1
ATOM 1720 O O . ALA A 1 244 ? -49.03843 37.79007 22.01334 1.000 37.70038 245 ALA A O 1
ATOM 1722 N N . PRO A 1 245 ? -50.30088 36.65881 20.55746 1.000 41.90260 246 PRO A N 1
ATOM 1723 C CA . PRO A 1 245 ? -49.78809 37.43675 19.43032 1.000 36.73287 246 PRO A CA 1
ATOM 1724 C C . PRO A 1 245 ? -50.49029 38.78208 19.33312 1.000 39.96128 246 PRO A C 1
ATOM 1725 O O . PRO A 1 245 ? -51.55150 39.00695 19.91831 1.000 39.95257 246 PRO A O 1
ATOM 1729 N N . ALA A 1 246 ? -49.86223 39.69132 18.58453 1.000 38.09755 247 ALA A N 1
ATOM 1730 C CA . ALA A 1 246 ? -50.50188 40.97262 18.30881 1.000 38.31028 247 ALA A CA 1
ATOM 1731 C C . ALA A 1 246 ? -51.83257 40.76936 17.59808 1.000 39.26344 247 ALA A C 1
ATOM 1732 O O . ALA A 1 246 ? -52.83821 41.39722 17.95012 1.000 38.28334 247 ALA A O 1
ATOM 1734 N N . PHE A 1 247 ? -51.85900 39.88558 16.60436 1.000 39.28708 248 PHE A N 1
ATOM 1735 C CA . PHE A 1 247 ? -53.07623 39.51435 15.89849 1.000 36.12118 248 PHE A CA 1
ATOM 1736 C C . PHE A 1 247 ? -53.23923 38.00424 15.95070 1.000 35.94197 248 PHE A C 1
ATOM 1737 O O . PHE A 1 247 ? -52.30793 37.26450 15.61627 1.000 36.82705 248 PHE A O 1
ATOM 1745 N N . GLN A 1 248 ? -54.41614 37.55084 16.37185 1.000 37.36886 249 GLN A N 1
ATOM 1746 C CA . GLN A 1 248 ? -54.79250 36.14637 16.28362 1.000 36.47281 249 GLN A CA 1
ATOM 1747 C C . GLN A 1 248 ? -56.05338 36.04580 15.44125 1.000 35.38541 249 GLN A C 1
ATOM 1748 O O . GLN A 1 248 ? -57.09667 36.59421 15.81177 1.000 35.83723 249 GLN A O 1
ATOM 1754 N N . VAL A 1 249 ? -55.95399 35.35438 14.31142 1.000 32.83456 250 VAL A N 1
ATOM 1755 C CA . VAL A 1 249 ? -57.07935 35.13561 13.41175 1.000 35.58899 250 VAL A CA 1
ATOM 1756 C C . VAL A 1 249 ? -57.40660 33.65080 13.43204 1.000 34.05278 250 VAL A C 1
ATOM 1757 O O . VAL A 1 249 ? -56.55054 32.81481 13.11749 1.000 31.37835 250 VAL A O 1
ATOM 1761 N N . LYS A 1 250 ? -58.64016 33.32220 13.80695 1.000 36.33486 251 LYS A N 1
ATOM 1762 C CA . LYS A 1 250 ? -59.08111 31.93923 13.91885 1.000 37.49783 251 LYS A CA 1
ATOM 1763 C C . LYS A 1 250 ? -60.38329 31.75943 13.15585 1.000 37.24175 251 LYS A C 1
ATOM 1764 O O . LYS A 1 250 ? -61.32736 32.53300 13.34504 1.000 40.48665 251 LYS A O 1
ATOM 1770 N N . ASN A 1 251 ? -60.42302 30.74255 12.29190 1.000 37.93429 252 ASN A N 1
ATOM 1771 C CA . ASN A 1 251 ? -61.64020 30.33810 11.58438 1.000 40.03321 252 ASN A CA 1
ATOM 1772 C C . ASN A 1 251 ? -62.25367 31.49966 10.80317 1.000 39.89869 252 ASN A C 1
ATOM 1773 O O . ASN A 1 251 ? -63.46431 31.72438 10.82854 1.000 39.51590 252 ASN A O 1
ATOM 1778 N N . SER A 1 252 ? -61.40674 32.23887 10.09444 1.000 40.39885 253 SER A N 1
ATOM 1779 C CA . SER A 1 252 ? -61.84952 33.39588 9.33444 1.000 42.10946 253 SER A CA 1
ATOM 1780 C C . SER A 1 252 ? -61.46150 33.25611 7.86765 1.000 43.55399 253 SER A C 1
ATOM 1781 O O . SER A 1 252 ? -60.61793 32.43588 7.49757 1.000 40.59153 253 SER A O 1
ATOM 1784 N N . LYS A 1 253 ? -62.09506 34.07589 7.03118 1.000 43.55463 254 LYS A N 1
ATOM 1785 C CA . LYS A 1 253 ? -61.87187 34.04808 5.59414 1.000 44.11959 254 LYS A CA 1
ATOM 1786 C C . LYS A 1 253 ? -61.77686 35.47390 5.07088 1.000 45.22098 254 LYS A C 1
ATOM 1787 O O . LYS A 1 253 ? -62.35972 36.39947 5.64183 1.000 45.93792 254 LYS A O 1
ATOM 1793 N N . ASN A 1 254 ? -61.02502 35.63911 3.98015 1.000 45.52042 255 ASN A N 1
ATOM 1794 C CA . ASN A 1 254 ? -60.85336 36.92897 3.31016 1.000 45.10944 255 ASN A CA 1
ATOM 1795 C C . ASN A 1 254 ? -60.29709 37.97850 4.27567 1.000 44.95370 255 ASN A C 1
ATOM 1796 O O . ASN A 1 254 ? -60.93593 38.98680 4.58402 1.000 44.21643 255 ASN A O 1
ATOM 1801 N N . ILE A 1 255 ? -59.08259 37.71899 4.75247 1.000 42.93341 256 ILE A N 1
ATOM 1802 C CA . ILE A 1 255 ? -58.40809 38.58689 5.71096 1.000 41.66312 256 ILE A CA 1
ATOM 1803 C C . ILE A 1 255 ? -57.33684 39.38277 4.98028 1.000 41.86135 256 ILE A C 1
ATOM 1804 O O . ILE A 1 255 ? -56.52597 38.81304 4.23904 1.000 43.70420 256 ILE A O 1
ATOM 1809 N N . VAL A 1 256 ? -57.33001 40.69899 5.18728 1.000 41.96483 257 VAL A N 1
ATOM 1810 C CA . VAL A 1 256 ? -56.38749 41.59815 4.53115 1.000 40.55052 257 VAL A CA 1
ATOM 1811 C C . VAL A 1 256 ? -55.78314 42.52571 5.57578 1.000 40.96033 257 VAL A C 1
ATOM 1812 O O . VAL A 1 256 ? -56.51302 43.18616 6.32333 1.000 41.77475 257 VAL A O 1
ATOM 1816 N N . PHE A 1 257 ? -54.45376 42.57439 5.62514 1.000 43.33050 258 PHE A N 1
ATOM 1817 C CA . PHE A 1 257 ? -53.72167 43.51299 6.46683 1.000 41.32613 258 PHE A CA 1
ATOM 1818 C C . PHE A 1 257 ? -52.93222 44.44673 5.56116 1.000 42.96429 258 PHE A C 1
ATOM 1819 O O . PHE A 1 257 ? -52.04195 44.00064 4.82911 1.000 43.12199 258 PHE A O 1
ATOM 1827 N N . ASP A 1 258 ? -53.26042 45.73596 5.60978 1.000 44.87764 259 ASP A N 1
ATOM 1828 C CA . ASP A 1 258 ? -52.66892 46.73577 4.72911 1.000 45.63436 259 ASP A CA 1
ATOM 1829 C C . ASP A 1 258 ? -52.07707 47.84976 5.57665 1.000 46.31118 259 ASP A C 1
ATOM 1830 O O . ASP A 1 258 ? -52.80262 48.50979 6.32423 1.000 45.51095 259 ASP A O 1
ATOM 1835 N N . ASN A 1 259 ? -50.76602 48.06034 5.45691 1.000 46.67613 260 ASN A N 1
ATOM 1836 C CA . ASN A 1 259 ? -50.07543 49.13343 6.17327 1.000 47.36822 260 ASN A CA 1
ATOM 1837 C C . ASN A 1 259 ? -50.25362 48.98752 7.68585 1.000 45.99595 260 ASN A C 1
ATOM 1838 O O . ASN A 1 259 ? -50.70770 49.90281 8.37623 1.000 48.16091 260 ASN A O 1
ATOM 1843 N N . VAL A 1 260 ? -49.89175 47.81451 8.20073 1.000 46.49023 261 VAL A N 1
ATOM 1844 C CA . VAL A 1 260 ? -50.00407 47.49880 9.62176 1.000 42.63740 261 VAL A CA 1
ATOM 1845 C C . VAL A 1 260 ? -48.60722 47.20112 10.14904 1.000 40.39764 261 VAL A C 1
ATOM 1846 O O . VAL A 1 260 ? -47.98076 46.21502 9.74125 1.000 42.52205 261 VAL A O 1
ATOM 1850 N N . VAL A 1 261 ? -48.12566 48.04096 11.06128 1.000 37.45102 262 VAL A N 1
ATOM 1851 C CA . VAL A 1 261 ? -46.77623 47.93619 11.60521 1.000 38.09561 262 VAL A CA 1
ATOM 1852 C C . VAL A 1 261 ? -46.87216 47.49676 13.05882 1.000 38.63825 262 VAL A C 1
ATOM 1853 O O . VAL A 1 261 ? -47.64563 48.06837 13.83624 1.000 43.68139 262 VAL A O 1
ATOM 1857 N N . ILE A 1 262 ? -46.08963 46.48397 13.42423 1.000 39.16955 263 ILE A N 1
ATOM 1858 C CA . ILE A 1 262 ? -46.03781 45.97338 14.79020 1.000 41.50308 263 ILE A CA 1
ATOM 1859 C C . ILE A 1 262 ? -44.63547 46.20981 15.32845 1.000 40.75262 263 ILE A C 1
ATOM 1860 O O . ILE A 1 262 ? -43.65779 45.68691 14.77890 1.000 39.33491 263 ILE A O 1
ATOM 1865 N N . HIS A 1 263 ? -44.53655 46.99263 16.40255 1.000 39.39116 264 HIS A N 1
ATOM 1866 C CA . HIS A 1 263 ? -43.25979 47.21986 17.06376 1.000 41.91181 264 HIS A CA 1
ATOM 1867 C C . HIS A 1 263 ? -43.03270 46.30788 18.26004 1.000 39.80671 264 HIS A C 1
ATOM 1868 O O . HIS A 1 263 ? -41.87591 46.08065 18.63169 1.000 39.95289 264 HIS A O 1
ATOM 1875 N N . HIS A 1 264 ? -44.09626 45.78818 18.86965 1.000 40.07677 265 HIS A N 1
ATOM 1876 C CA . HIS A 1 264 ? -43.94730 44.85266 19.97428 1.000 40.05008 265 HIS A CA 1
ATOM 1877 C C . HIS A 1 264 ? -45.19071 43.98476 20.07824 1.000 39.44230 265 HIS A C 1
ATOM 1878 O O . HIS A 1 264 ? -46.27923 44.36548 19.63946 1.000 39.14335 265 HIS A O 1
ATOM 1885 N N . ALA A 1 265 ? -44.99823 42.80172 20.66057 1.000 38.12764 266 ALA A N 1
ATOM 1886 C CA . ALA A 1 265 ? -46.05882 41.84823 20.95325 1.000 40.05621 266 ALA A CA 1
ATOM 1887 C C . ALA A 1 265 ? -45.51067 40.79152 21.89954 1.000 37.82972 266 ALA A C 1
ATOM 1888 O O . ALA A 1 265 ? -44.35678 40.37323 21.76850 1.000 34.87570 266 ALA A O 1
ATOM 1890 N N . LEU A 1 266 ? -46.34360 40.36579 22.84824 1.000 38.05417 267 LEU A N 1
ATOM 1891 C CA . LEU A 1 266 ? -45.96534 39.32931 23.80710 1.000 40.15763 267 LEU A CA 1
ATOM 1892 C C . LEU A 1 266 ? -46.15288 37.94719 23.17513 1.000 42.11656 267 LEU A C 1
ATOM 1893 O O . LEU A 1 266 ? -46.84670 37.06993 23.69220 1.000 40.36216 267 LEU A O 1
ATOM 1898 N N . GLY A 1 267 ? -45.50736 37.77519 22.02464 1.000 39.88820 268 GLY A N 1
ATOM 1899 C CA . GLY A 1 267 ? -45.63352 36.57853 21.22827 1.000 39.90827 268 GLY A CA 1
ATOM 1900 C C . GLY A 1 267 ? -45.35396 36.84934 19.76588 1.000 41.28913 268 GLY A C 1
ATOM 1901 O O . GLY A 1 267 ? -44.36488 37.50470 19.42321 1.000 38.97432 268 GLY A O 1
ATOM 1902 N N . MET A 1 268 ? -46.22361 36.35732 18.89370 1.000 42.14536 269 MET A N 1
ATOM 1903 C CA . MET A 1 268 ? -46.03932 36.51100 17.46200 1.000 38.69835 269 MET A CA 1
ATOM 1904 C C . MET A 1 268 ? -46.68933 37.80102 16.96686 1.000 40.34508 269 MET A C 1
ATOM 1905 O O . MET A 1 268 ? -47.47089 38.44636 17.66696 1.000 38.49858 269 MET A O 1
ATOM 1910 N N . GLY A 1 269 ? -46.33278 38.19176 15.74637 1.000 39.53831 270 GLY A N 1
ATOM 1911 C CA . GLY A 1 269 ? -46.93345 39.36571 15.14516 1.000 38.81913 270 GLY A CA 1
ATOM 1912 C C . GLY A 1 269 ? -48.29838 39.09916 14.54537 1.000 39.46730 270 GLY A C 1
ATOM 1913 O O . GLY A 1 269 ? -49.31029 39.61463 15.03009 1.000 38.13626 270 GLY A O 1
ATOM 1914 N N . PHE A 1 270 ? -48.34076 38.27692 13.49876 1.000 39.53052 271 PHE A N 1
ATOM 1915 C CA . PHE A 1 270 ? -49.58275 37.89912 12.83017 1.000 36.92652 271 PHE A CA 1
ATOM 1916 C C . PHE A 1 270 ? -49.71111 36.38361 12.90189 1.000 38.53924 271 PHE A C 1
ATOM 1917 O O . PHE A 1 270 ? -48.92247 35.66127 12.28240 1.000 37.25617 271 PHE A O 1
ATOM 1925 N N . LEU A 1 271 ? -50.70101 35.90139 13.64854 1.000 36.78160 272 LEU A N 1
ATOM 1926 C CA . LEU A 1 271 ? -50.93729 34.47350 13.80982 1.000 34.66580 272 LEU A CA 1
ATOM 1927 C C . LEU A 1 271 ? -52.29623 34.11826 13.22680 1.000 33.92329 272 LEU A C 1
ATOM 1928 O O . LEU A 1 271 ? -53.30652 34.74092 13.57180 1.000 38.37333 272 LEU A O 1
ATOM 1933 N N . PHE A 1 272 ? -52.31782 33.11618 12.35209 1.000 30.95996 273 PHE A N 1
ATOM 1934 C CA . PHE A 1 272 ? -53.53386 32.66903 11.68652 1.000 34.68635 273 PHE A CA 1
ATOM 1935 C C . PHE A 1 272 ? -53.72538 31.18115 11.94052 1.000 34.28086 273 PHE A C 1
ATOM 1936 O O . PHE A 1 272 ? -52.80081 30.38811 11.73247 1.000 34.86137 273 PHE A O 1
ATOM 1944 N N . GLU A 1 273 ? -54.92209 30.80698 12.39013 1.000 33.40281 274 GLU A N 1
ATOM 1945 C CA . GLU A 1 273 ? -55.25383 29.41836 12.68844 1.000 34.62716 274 GLU A CA 1
ATOM 1946 C C . GLU A 1 273 ? -56.51718 29.03942 11.93283 1.000 36.45951 274 GLU A C 1
ATOM 1947 O O . GLU A 1 273 ? -57.56762 29.65813 12.13291 1.000 39.97400 274 GLU A O 1
ATOM 1953 N N . LYS A 1 274 ? -56.41080 28.02890 11.06938 1.000 34.32724 275 LYS A N 1
ATOM 1954 C CA . LYS A 1 274 ? -57.55484 27.46598 10.34994 1.000 35.96795 275 LYS A CA 1
ATOM 1955 C C . LYS A 1 274 ? -58.33238 28.54610 9.59975 1.000 37.98572 275 LYS A C 1
ATOM 1956 O O . LYS A 1 274 ? -59.55748 28.64586 9.69466 1.000 42.60800 275 LYS A O 1
ATOM 1962 N N . SER A 1 275 ? -57.60846 29.36102 8.84035 1.000 36.33287 276 SER A N 1
ATOM 1963 C CA . SER A 1 275 ? -58.20155 30.47245 8.11254 1.000 39.74811 276 SER A CA 1
ATOM 1964 C C . SER A 1 275 ? -57.95769 30.31523 6.61591 1.000 39.92814 276 SER A C 1
ATOM 1965 O O . SER A 1 275 ? -57.24157 29.41699 6.16701 1.000 38.36184 276 SER A O 1
ATOM 1968 N N . GLU A 1 276 ? -58.56557 31.21091 5.83871 1.000 40.93540 277 GLU A N 1
ATOM 1969 C CA . GLU A 1 276 ? -58.58446 31.08571 4.38877 1.000 42.22977 277 GLU A CA 1
ATOM 1970 C C . GLU A 1 276 ? -58.41996 32.44923 3.73424 1.000 39.40522 277 GLU A C 1
ATOM 1971 O O . GLU A 1 276 ? -59.00051 33.43759 4.19103 1.000 41.45800 277 GLU A O 1
ATOM 1977 N N . ASP A 1 277 ? -57.63001 32.48986 2.65726 1.000 39.94404 278 ASP A N 1
ATOM 1978 C CA . ASP A 1 277 ? -57.48389 33.67199 1.80417 1.000 41.51676 278 ASP A CA 1
ATOM 1979 C C . ASP A 1 277 ? -56.98314 34.87851 2.60813 1.000 40.49049 278 ASP A C 1
ATOM 1980 O O . ASP A 1 277 ? -57.68713 35.86682 2.82765 1.000 42.94591 278 ASP A O 1
ATOM 1985 N N . ILE A 1 278 ? -55.73643 34.74938 3.06253 1.000 37.45459 279 ILE A N 1
ATOM 1986 C CA . ILE A 1 278 ? -55.07049 35.75275 3.88786 1.000 40.45511 279 ILE A CA 1
ATOM 1987 C C . ILE A 1 278 ? -54.13166 36.58430 3.02299 1.000 42.24625 279 ILE A C 1
ATOM 1988 O O . ILE A 1 278 ? -53.41779 36.04823 2.16515 1.000 41.53864 279 ILE A O 1
ATOM 1993 N N . GLN A 1 279 ? -54.12793 37.89935 3.24967 1.000 42.27562 280 GLN A N 1
ATOM 1994 C CA . GLN A 1 279 ? -53.24045 38.82308 2.55254 1.000 41.55057 280 GLN A CA 1
ATOM 1995 C C . GLN A 1 279 ? -52.56127 39.73776 3.56159 1.000 41.33351 280 GLN A C 1
ATOM 1996 O O . GLN A 1 279 ? -53.23074 40.33583 4.41008 1.000 39.26681 280 GLN A O 1
ATOM 2002 N N . ILE A 1 280 ? -51.23842 39.84924 3.46380 1.000 38.35682 281 ILE A N 1
ATOM 2003 C CA . ILE A 1 280 ? -50.45033 40.77205 4.27723 1.000 40.82576 281 ILE A CA 1
ATOM 2004 C C . ILE A 1 280 ? -49.70721 41.68228 3.30745 1.000 42.64684 281 ILE A C 1
ATOM 2005 O O . ILE A 1 280 ? -48.71935 41.27011 2.68793 1.000 45.68811 281 ILE A O 1
ATOM 2010 N N . LEU A 1 281 ? -50.17624 42.92065 3.16980 1.000 40.79629 282 LEU A N 1
ATOM 2011 C CA . LEU A 1 281 ? -49.64980 43.85981 2.18989 1.000 41.77395 282 LEU A CA 1
ATOM 2012 C C . LEU A 1 281 ? -49.20408 45.14078 2.87935 1.000 45.05182 282 LEU A C 1
ATOM 2013 O O . LEU A 1 281 ? -49.89592 45.65124 3.76502 1.000 47.56372 282 LEU A O 1
ATOM 2018 N N . ASN A 1 282 ? -48.04019 45.65093 2.47155 1.000 45.63383 283 ASN A N 1
ATOM 2019 C CA . ASN A 1 282 ? -47.50054 46.92350 2.95685 1.000 48.02269 283 ASN A CA 1
ATOM 2020 C C . ASN A 1 282 ? -47.39495 46.96649 4.48023 1.000 47.33933 283 ASN A C 1
ATOM 2021 O O . ASN A 1 282 ? -47.30385 48.04618 5.07440 1.000 49.92661 283 ASN A O 1
ATOM 2026 N N . SER A 1 283 ? -47.39772 45.80556 5.12421 1.000 47.40799 284 SER A N 1
ATOM 2027 C CA . SER A 1 283 ? -47.33151 45.69924 6.56978 1.000 45.64838 284 SER A CA 1
ATOM 2028 C C . SER A 1 283 ? -45.89372 45.40726 6.98930 1.000 42.55818 284 SER A C 1
ATOM 2029 O O . SER A 1 283 ? -44.96739 45.44200 6.17473 1.000 47.81578 284 SER A O 1
ATOM 2032 N N . GLY A 1 284 ? -45.69172 45.12866 8.26950 1.000 38.71285 285 GLY A N 1
ATOM 2033 C CA . GLY A 1 284 ? -44.36036 44.79179 8.72693 1.000 39.46970 285 GLY A CA 1
ATOM 2034 C C . GLY A 1 284 ? -44.28698 44.69889 10.23169 1.000 41.70685 285 GLY A C 1
ATOM 2035 O O . GLY A 1 284 ? -45.19673 45.10802 10.95932 1.000 43.27707 285 GLY A O 1
ATOM 2036 N N . VAL A 1 285 ? -43.17016 44.13252 10.68751 1.000 37.71983 286 VAL A N 1
ATOM 2037 C CA . VAL A 1 285 ? -42.83852 44.01841 12.10493 1.000 44.04048 286 VAL A CA 1
ATOM 2038 C C . VAL A 1 285 ? -41.36327 44.36979 12.23851 1.000 44.49924 286 VAL A C 1
ATOM 2039 O O . VAL A 1 285 ? -40.50108 43.60411 11.79368 1.000 43.67828 286 VAL A O 1
ATOM 2043 N N . TYR A 1 286 ? -41.06885 45.51589 12.84477 1.000 41.32672 287 TYR A N 1
ATOM 2044 C CA . TYR A 1 286 ? -39.69423 45.98570 12.95192 1.000 45.27358 287 TYR A CA 1
ATOM 2045 C C . TYR A 1 286 ? -39.60337 47.00731 14.07856 1.000 46.78283 287 TYR A C 1
ATOM 2046 O O . TYR A 1 286 ? -40.60162 47.35790 14.71407 1.000 44.87970 287 TYR A O 1
ATOM 2055 N N . LEU A 1 287 ? -38.38433 47.48126 14.31992 1.000 45.61574 288 LEU A N 1
ATOM 2056 C CA . LEU A 1 287 ? -38.13593 48.47964 15.34635 1.000 47.25679 288 LEU A CA 1
ATOM 2057 C C . LEU A 1 287 ? -38.58244 49.85843 14.87697 1.000 49.88917 288 LEU A C 1
ATOM 2058 O O . LEU A 1 287 ? -38.54109 50.17989 13.68594 1.000 51.94678 288 LEU A O 1
ATOM 2063 N N . ARG A 1 288 ? -39.01578 50.67336 15.83311 1.000 50.58226 289 ARG A N 1
ATOM 2064 C CA . ARG A 1 288 ? -39.29975 52.07651 15.57245 1.000 55.23547 289 ARG A CA 1
ATOM 2065 C C . ARG A 1 288 ? -37.98556 52.83858 15.47356 1.000 56.22325 289 ARG A C 1
ATOM 2066 O O . ARG A 1 288 ? -37.14819 52.75872 16.37682 1.000 55.71050 289 ARG A O 1
ATOM 2074 N N . ASP A 1 289 ? -37.78726 53.56124 14.37515 1.000 60.43409 290 ASP A N 1
ATOM 2075 C CA . ASP A 1 289 ? -36.51686 54.25269 14.21316 1.000 66.66959 290 ASP A CA 1
ATOM 2076 C C . ASP A 1 289 ? -36.40465 55.39857 15.21167 1.000 66.07703 290 ASP A C 1
ATOM 2077 O O . ASP A 1 289 ? -37.39676 56.02238 15.59740 1.000 59.93031 290 ASP A O 1
ATOM 2082 N N . GLY A 1 290 ? -35.17399 55.65780 15.64550 1.000 64.19555 291 GLY A N 1
ATOM 2083 C CA . GLY A 1 290 ? -34.91604 56.59885 16.70969 1.000 63.30749 291 GLY A CA 1
ATOM 2084 C C . GLY A 1 290 ? -35.09130 56.04330 18.10458 1.000 59.80406 291 GLY A C 1
ATOM 2085 O O . GLY A 1 290 ? -34.61953 56.66233 19.06447 1.000 61.68429 291 GLY A O 1
ATOM 2086 N N . SER A 1 291 ? -35.74773 54.89502 18.25198 1.000 59.24250 292 SER A N 1
ATOM 2087 C CA . SER A 1 291 ? -35.95191 54.29095 19.55775 1.000 58.11897 292 SER A CA 1
ATOM 2088 C C . SER A 1 291 ? -34.69977 53.53978 20.00484 1.000 59.35299 292 SER A C 1
ATOM 2089 O O . SER A 1 291 ? -33.73830 53.36694 19.25123 1.000 61.75314 292 SER A O 1
ATOM 2092 N N . GLU A 1 292 ? -34.72243 53.08938 21.25914 1.000 59.24820 293 GLU A N 1
ATOM 2093 C CA . GLU A 1 292 ? -33.64390 52.29731 21.83529 1.000 60.06137 293 GLU A CA 1
ATOM 2094 C C . GLU A 1 292 ? -34.05035 50.83794 22.01777 1.000 54.79669 293 GLU A C 1
ATOM 2095 O O . GLU A 1 292 ? -33.50897 50.13872 22.87723 1.000 52.93947 293 GLU A O 1
ATOM 2101 N N . ARG A 1 293 ? -35.00249 50.37003 21.21530 1.000 55.40213 294 ARG A N 1
ATOM 2102 C CA . ARG A 1 293 ? -35.43947 48.98422 21.27335 1.000 52.93683 294 ARG A CA 1
ATOM 2103 C C . ARG A 1 293 ? -34.50475 48.09322 20.46435 1.000 52.15515 294 ARG A C 1
ATOM 2104 O O . ARG A 1 293 ? -33.86095 48.53464 19.50817 1.000 53.80580 294 ARG A O 1
ATOM 2112 N N . LEU A 1 294 ? -34.43613 46.82357 20.86078 1.000 50.93936 295 LEU A N 1
ATOM 2113 C CA . LEU A 1 294 ? -33.63805 45.82651 20.15973 1.000 51.32129 295 LEU A CA 1
ATOM 2114 C C . LEU A 1 294 ? -34.46915 44.71760 19.53313 1.000 51.48981 295 LEU A C 1
ATOM 2115 O O . LEU A 1 294 ? -34.10693 44.21803 18.46585 1.000 51.75105 295 LEU A O 1
ATOM 2120 N N . ILE A 1 295 ? -35.57710 44.33461 20.16191 1.000 48.34297 296 ILE A N 1
ATOM 2121 C CA . ILE A 1 295 ? -36.44737 43.26783 19.68245 1.000 48.43552 296 ILE A CA 1
ATOM 2122 C C . ILE A 1 295 ? -37.77455 43.87790 19.25942 1.000 46.74146 296 ILE A C 1
ATOM 2123 O O . ILE A 1 295 ? -38.27267 44.80669 19.90600 1.000 50.34772 296 ILE A O 1
ATOM 2128 N N . SER A 1 296 ? -38.34743 43.35976 18.17134 1.000 43.82293 297 SER A N 1
ATOM 2129 C CA . SER A 1 296 ? -39.67184 43.81414 17.73205 1.000 46.88867 297 SER A CA 1
ATOM 2130 C C . SER A 1 296 ? -40.75127 42.91677 18.33116 1.000 48.23134 297 SER A C 1
ATOM 2131 O O . SER A 1 296 ? -41.52689 43.35492 19.18326 1.000 49.21748 297 SER A O 1
ATOM 2134 N N . THR A 1 297 ? -40.76761 41.64337 17.94978 1.000 43.34281 298 THR A N 1
ATOM 2135 C CA . THR A 1 297 ? -41.66573 40.67330 18.55633 1.000 40.79352 298 THR A CA 1
ATOM 2136 C C . THR A 1 297 ? -40.84826 39.55312 19.17766 1.000 41.13847 298 THR A C 1
ATOM 2137 O O . THR A 1 297 ? -39.77250 39.20032 18.68571 1.000 43.03618 298 THR A O 1
ATOM 2141 N N . THR A 1 298 ? -41.36898 39.00016 20.26846 1.000 39.18614 299 THR A N 1
ATOM 2142 C CA . THR A 1 298 ? -40.68293 37.93366 20.98241 1.000 40.72358 299 THR A CA 1
ATOM 2143 C C . THR A 1 298 ? -40.86019 36.57108 20.32450 1.000 42.70128 299 THR A C 1
ATOM 2144 O O . THR A 1 298 ? -40.32223 35.58201 20.83424 1.000 47.25730 299 THR A O 1
ATOM 2148 N N . ALA A 1 299 ? -41.58262 36.49548 19.21294 1.000 42.22686 300 ALA A N 1
ATOM 2149 C CA . ALA A 1 299 ? -41.79672 35.23421 18.51186 1.000 45.16443 300 ALA A CA 1
ATOM 2150 C C . ALA A 1 299 ? -41.95801 35.53463 17.02373 1.000 44.09677 300 ALA A C 1
ATOM 2151 O O . ALA A 1 299 ? -41.56299 36.60545 16.55077 1.000 44.99513 300 ALA A O 1
ATOM 2153 N N . ASP A 1 300 ? -42.53318 34.58105 16.28663 1.000 44.91157 301 ASP A N 1
ATOM 2154 C CA . ASP A 1 300 ? -42.61836 34.66809 14.83210 1.000 41.32326 301 ASP A CA 1
ATOM 2155 C C . ASP A 1 300 ? -43.27561 35.96756 14.38250 1.000 41.63843 301 ASP A C 1
ATOM 2156 O O . ASP A 1 300 ? -44.21412 36.45996 15.01057 1.000 39.85177 301 ASP A O 1
ATOM 2161 N N . ALA A 1 301 ? -42.76876 36.52789 13.28358 1.000 43.14817 302 ALA A N 1
ATOM 2162 C CA . ALA A 1 301 ? -43.42779 37.68182 12.68286 1.000 39.42110 302 ALA A CA 1
ATOM 2163 C C . ALA A 1 301 ? -44.79036 37.29348 12.12362 1.000 40.34459 302 ALA A C 1
ATOM 2164 O O . ALA A 1 301 ? -45.81364 37.88775 12.48195 1.000 40.56322 302 ALA A O 1
ATOM 2166 N N . THR A 1 302 ? -44.82338 36.29122 11.24779 1.000 41.61258 303 THR A N 1
ATOM 2167 C CA . THR A 1 302 ? -46.06304 35.77682 10.68707 1.000 39.00940 303 THR A CA 1
ATOM 2168 C C . THR A 1 302 ? -46.10347 34.26511 10.86165 1.000 37.40470 303 THR A C 1
ATOM 2169 O O . THR A 1 302 ? -45.06961 33.59194 10.82552 1.000 37.68530 303 THR A O 1
ATOM 2173 N N . HIS A 1 303 ? -47.31059 33.73544 11.04879 1.000 32.59964 304 HIS A N 1
ATOM 2174 C CA . HIS A 1 303 ? -47.48666 32.32035 11.34835 1.000 35.12025 304 HIS A CA 1
ATOM 2175 C C . HIS A 1 303 ? -48.82828 31.85531 10.80588 1.000 34.25379 304 HIS A C 1
ATOM 2176 O O . HIS A 1 303 ? -49.85137 32.50925 11.02830 1.000 35.80607 304 HIS A O 1
ATOM 2183 N N . PHE A 1 304 ? -48.81963 30.72330 10.10688 1.000 33.97793 305 PHE A N 1
ATOM 2184 C CA . PHE A 1 304 ? -50.00860 30.19237 9.44315 1.000 33.91373 305 PHE A CA 1
ATOM 2185 C C . PHE A 1 304 ? -50.12793 28.71233 9.79431 1.000 33.16296 305 PHE A C 1
ATOM 2186 O O . PHE A 1 304 ? -49.40619 27.87511 9.24436 1.000 35.55541 305 PHE A O 1
ATOM 2194 N N . ALA A 1 305 ? -51.04054 28.39550 10.71046 1.000 33.53878 306 ALA A N 1
ATOM 2195 C CA . ALA A 1 305 ? -51.21732 27.04063 11.22039 1.000 32.84008 306 ALA A CA 1
ATOM 2196 C C . ALA A 1 305 ? -52.46799 26.43435 10.59597 1.000 35.14664 306 ALA A C 1
ATOM 2197 O O . ALA A 1 305 ? -53.59038 26.81117 10.94877 1.000 36.53796 306 ALA A O 1
ATOM 2199 N N . ASN A 1 306 ? -52.26676 25.49275 9.67469 1.000 32.50958 307 ASN A N 1
ATOM 2200 C CA . ASN A 1 306 ? -53.35252 24.76096 9.02011 1.000 34.02428 307 ASN A CA 1
ATOM 2201 C C . ASN A 1 306 ? -54.36936 25.70948 8.38875 1.000 37.00757 307 ASN A C 1
ATOM 2202 O O . ASN A 1 306 ? -55.58225 25.57340 8.56348 1.000 37.65074 307 ASN A O 1
ATOM 2207 N N . CYS A 1 307 ? -53.85934 26.68425 7.64625 1.000 36.29679 308 CYS A N 1
ATOM 2208 C CA . CYS A 1 307 ? -54.70415 27.53889 6.83092 1.000 35.96193 308 CYS A CA 1
ATOM 2209 C C . CYS A 1 307 ? -54.93853 26.88249 5.47378 1.000 36.19978 308 CYS A C 1
ATOM 2210 O O . CYS A 1 307 ? -54.29479 25.89678 5.11339 1.000 35.02396 308 CYS A O 1
ATOM 2213 N N . LYS A 1 308 ? -55.88490 27.43130 4.71719 1.000 35.94424 309 LYS A N 1
ATOM 2214 C CA . LYS A 1 308 ? -56.14621 26.95451 3.36737 1.000 37.19719 309 LYS A CA 1
ATOM 2215 C C . LYS A 1 308 ? -56.48540 28.14974 2.48799 1.000 38.56140 309 LYS A C 1
ATOM 2216 O O . LYS A 1 308 ? -56.45734 29.30144 2.93108 1.000 37.63944 309 LYS A O 1
ATOM 2222 N N . GLY A 1 309 ? -56.79247 27.87444 1.22495 1.000 39.91440 310 GLY A N 1
ATOM 2223 C CA . GLY A 1 309 ? -56.94442 28.94139 0.25824 1.000 41.74181 310 GLY A CA 1
ATOM 2224 C C . GLY A 1 309 ? -55.59633 29.48883 -0.16236 1.000 39.27831 310 GLY A C 1
ATOM 2225 O O . GLY A 1 309 ? -54.66005 28.71847 -0.39608 1.000 39.47192 310 GLY A O 1
ATOM 2226 N N . ASP A 1 310 ? -55.47412 30.81133 -0.25158 1.000 40.34351 311 ASP A N 1
ATOM 2227 C CA . ASP A 1 310 ? -54.24326 31.45430 -0.68983 1.000 42.11310 311 ASP A CA 1
ATOM 2228 C C . ASP A 1 310 ? -53.70050 32.36643 0.40110 1.000 42.16988 311 ASP A C 1
ATOM 2229 O O . ASP A 1 310 ? -54.46454 33.02104 1.11623 1.000 40.99101 311 ASP A O 1
ATOM 2234 N N . ILE A 1 311 ? -52.37589 32.40543 0.52030 1.000 38.87593 312 ILE A N 1
ATOM 2235 C CA . ILE A 1 311 ? -51.68068 33.29634 1.44066 1.000 36.12290 312 ILE A CA 1
ATOM 2236 C C . ILE A 1 311 ? -50.70692 34.13839 0.63106 1.000 40.31245 312 ILE A C 1
ATOM 2237 O O . ILE A 1 311 ? -49.87454 33.59578 -0.10549 1.000 41.46474 312 ILE A O 1
ATOM 2242 N N . LEU A 1 312 ? -50.80993 35.45850 0.76590 1.000 40.54341 313 LEU A N 1
ATOM 2243 C CA . LEU A 1 312 ? -49.96705 36.38156 0.01906 1.000 39.73560 313 LEU A CA 1
ATOM 2244 C C . LEU A 1 312 ? -49.31382 37.36864 0.97306 1.000 41.18132 313 LEU A C 1
ATOM 2245 O O . LEU A 1 312 ? -50.00146 38.02876 1.75898 1.000 41.72708 313 LEU A O 1
ATOM 2250 N N . ILE A 1 313 ? -47.98903 37.46127 0.90153 1.000 41.63825 314 ILE A N 1
ATOM 2251 C CA . ILE A 1 313 ? -47.21164 38.45146 1.63705 1.000 41.68382 314 ILE A CA 1
ATOM 2252 C C . ILE A 1 313 ? -46.46042 39.28753 0.61172 1.000 42.23889 314 ILE A C 1
ATOM 2253 O O . ILE A 1 313 ? -45.64615 38.75469 -0.15265 1.000 40.93288 314 ILE A O 1
ATOM 2258 N N . GLU A 1 314 ? -46.73361 40.59054 0.58941 1.000 40.44896 315 GLU A N 1
ATOM 2259 C CA . GLU A 1 314 ? -46.20076 41.46232 -0.44662 1.000 41.93169 315 GLU A CA 1
ATOM 2260 C C . GLU A 1 314 ? -45.88258 42.83464 0.12577 1.000 43.11359 315 GLU A C 1
ATOM 2261 O O . GLU A 1 314 ? -46.64540 43.37121 0.93433 1.000 45.61181 315 GLU A O 1
ATOM 2267 N N . ASN A 1 315 ? -44.74563 43.39028 -0.30128 1.000 41.12549 316 ASN A N 1
ATOM 2268 C CA . ASN A 1 315 ? -44.34873 44.76089 0.03123 1.000 42.53091 316 ASN A CA 1
ATOM 2269 C C . ASN A 1 315 ? -44.22768 44.96555 1.53982 1.000 42.77779 316 ASN A C 1
ATOM 2270 O O . ASN A 1 315 ? -44.51834 46.04250 2.06339 1.000 48.20912 316 ASN A O 1
ATOM 2275 N N . SER A 1 316 ? -43.77907 43.93274 2.24403 1.000 42.64869 317 SER A N 1
ATOM 2276 C CA . SER A 1 316 ? -43.70090 43.95168 3.69661 1.000 42.23485 317 SER A CA 1
ATOM 2277 C C . SER A 1 316 ? -42.24323 43.93943 4.15135 1.000 42.33014 317 SER A C 1
ATOM 2278 O O . SER A 1 316 ? -41.31172 43.86985 3.34504 1.000 43.56991 317 SER A O 1
ATOM 2281 N N . ARG A 1 317 ? -42.05509 44.00981 5.46870 1.000 42.92494 318 ARG A N 1
ATOM 2282 C CA . ARG A 1 317 ? -40.72584 44.18581 6.05019 1.000 41.99984 318 ARG A CA 1
ATOM 2283 C C . ARG A 1 317 ? -40.73678 43.65039 7.47288 1.000 42.60630 318 ARG A C 1
ATOM 2284 O O . ARG A 1 317 ? -41.41230 44.21367 8.33871 1.000 43.82169 318 ARG A O 1
ATOM 2292 N N . PHE A 1 318 ? -39.98321 42.58130 7.72169 1.000 40.99432 319 PHE A N 1
ATOM 2293 C CA . PHE A 1 318 ? -39.96208 41.92660 9.02485 1.000 42.77328 319 PHE A CA 1
ATOM 2294 C C . PHE A 1 318 ? -38.52646 41.83352 9.51632 1.000 43.28797 319 PHE A C 1
ATOM 2295 O O . PHE A 1 318 ? -37.69112 41.18782 8.87524 1.000 46.88499 319 PHE A O 1
ATOM 2303 N N . GLU A 1 319 ? -38.24148 42.46932 10.65199 1.000 41.47225 320 GLU A N 1
ATOM 2304 C CA . GLU A 1 319 ? -36.90099 42.42448 11.21635 1.000 45.34804 320 GLU A CA 1
ATOM 2305 C C . GLU A 1 319 ? -36.96305 42.52369 12.73419 1.000 45.07507 320 GLU A C 1
ATOM 2306 O O . GLU A 1 319 ? -37.94854 42.99146 13.31174 1.000 44.74100 320 GLU A O 1
ATOM 2312 N N . ASN A 1 320 ? -35.88678 42.05091 13.36861 1.000 42.96210 321 ASN A N 1
ATOM 2313 C CA . ASN A 1 320 ? -35.65996 42.17397 14.80723 1.000 45.25463 321 ASN A CA 1
ATOM 2314 C C . ASN A 1 320 ? -36.66779 41.37738 15.63073 1.000 45.44510 321 ASN A C 1
ATOM 2315 O O . ASN A 1 320 ? -36.92329 41.69989 16.79360 1.000 43.42908 321 ASN A O 1
ATOM 2320 N N . MET A 1 321 ? -37.24207 40.33117 15.04614 1.000 44.52440 322 MET A N 1
ATOM 2321 C CA . MET A 1 321 ? -38.02605 39.39528 15.83194 1.000 42.94656 322 MET A CA 1
ATOM 2322 C C . MET A 1 321 ? -37.10451 38.38192 16.50433 1.000 42.52674 322 MET A C 1
ATOM 2323 O O . MET A 1 321 ? -35.94706 38.20065 16.11737 1.000 44.66899 322 MET A O 1
ATOM 2328 N N . LEU A 1 322 ? -37.63023 37.72048 17.52994 1.000 43.21782 323 LEU A N 1
ATOM 2329 C CA . LEU A 1 322 ? -36.89638 36.66935 18.21734 1.000 46.08852 323 LEU A CA 1
ATOM 2330 C C . LEU A 1 322 ? -37.18996 35.28727 17.64897 1.000 46.78411 323 LEU A C 1
ATOM 2331 O O . LEU A 1 322 ? -36.76090 34.28721 18.23319 1.000 47.84566 323 LEU A O 1
ATOM 2336 N N . ASN A 1 323 ? -37.90545 35.20830 16.53094 1.000 46.39457 324 ASN A N 1
ATOM 2337 C CA . ASN A 1 323 ? -38.20658 33.93134 15.89676 1.000 48.64169 324 ASN A CA 1
ATOM 2338 C C . ASN A 1 323 ? -38.46461 34.17343 14.41243 1.000 48.71093 324 ASN A C 1
ATOM 2339 O O . ASN A 1 323 ? -38.14725 35.24074 13.87580 1.000 48.60867 324 ASN A O 1
ATOM 2344 N N . ASP A 1 324 ? -39.03044 33.16377 13.74781 1.000 47.03887 325 ASP A N 1
ATOM 2345 C CA . ASP A 1 324 ? -39.07679 33.12458 12.28989 1.000 43.74842 325 ASP A CA 1
ATOM 2346 C C . ASP A 1 324 ? -39.82180 34.32469 11.71642 1.000 44.21410 325 ASP A C 1
ATOM 2347 O O . ASP A 1 324 ? -40.70776 34.90330 12.35156 1.000 44.87508 325 ASP A O 1
ATOM 2352 N N . GLY A 1 325 ? -39.44729 34.69540 10.49107 1.000 42.11482 326 GLY A N 1
ATOM 2353 C CA . GLY A 1 325 ? -40.20537 35.70586 9.77469 1.000 39.80654 326 GLY A CA 1
ATOM 2354 C C . GLY A 1 325 ? -41.53825 35.17696 9.28096 1.000 40.51614 326 GLY A C 1
ATOM 2355 O O . GLY A 1 325 ? -42.54504 35.89189 9.28999 1.000 39.27593 326 GLY A O 1
ATOM 2356 N N . ALA A 1 326 ? -41.56818 33.91490 8.85899 1.000 36.67850 327 ALA A N 1
ATOM 2357 C CA . ALA A 1 326 ? -42.79363 33.29618 8.37686 1.000 35.98353 327 ALA A CA 1
ATOM 2358 C C . ALA A 1 326 ? -42.70202 31.78852 8.56313 1.000 39.59633 327 ALA A C 1
ATOM 2359 O O . ALA A 1 326 ? -41.63252 31.19969 8.38833 1.000 39.22458 327 ALA A O 1
ATOM 2361 N N . ASN A 1 327 ? -43.82818 31.17556 8.92303 1.000 38.93767 328 ASN A N 1
ATOM 2362 C CA . ASN A 1 327 ? -43.91461 29.72139 9.04023 1.000 41.24222 328 ASN A CA 1
ATOM 2363 C C . ASN A 1 327 ? -45.32890 29.31467 8.65575 1.000 39.13351 328 ASN A C 1
ATOM 2364 O O . ASN A 1 327 ? -46.27391 29.56155 9.41120 1.000 37.91344 328 ASN A O 1
ATOM 2369 N N . VAL A 1 328 ? -45.47245 28.70467 7.48416 1.000 38.06190 329 VAL A N 1
ATOM 2370 C CA . VAL A 1 328 ? -46.74409 28.16018 7.02668 1.000 40.57937 329 VAL A CA 1
ATOM 2371 C C . VAL A 1 328 ? -46.65121 26.64487 7.13445 1.000 41.89342 329 VAL A C 1
ATOM 2372 O O . VAL A 1 328 ? -45.78728 26.01923 6.50709 1.000 39.91959 329 VAL A O 1
ATOM 2376 N N . HIS A 1 329 ? -47.52205 26.05672 7.94794 1.000 41.43180 330 HIS A N 1
ATOM 2377 C CA . HIS A 1 329 ? -47.40533 24.64377 8.27578 1.000 40.00931 330 HIS A CA 1
ATOM 2378 C C . HIS A 1 329 ? -48.75245 24.13025 8.75801 1.000 39.02528 330 HIS A C 1
ATOM 2379 O O . HIS A 1 329 ? -49.67390 24.90094 9.03662 1.000 39.29067 330 HIS A O 1
ATOM 2386 N N . GLY A 1 330 ? -48.84582 22.80780 8.86340 1.000 40.07995 331 GLY A N 1
ATOM 2387 C CA . GLY A 1 330 ? -50.01099 22.16360 9.43316 1.000 37.86108 331 GLY A CA 1
ATOM 2388 C C . GLY A 1 330 ? -49.66023 21.40179 10.69397 1.000 36.26900 331 GLY A C 1
ATOM 2389 O O . GLY A 1 330 ? -48.56784 21.57589 11.24158 1.000 34.03136 331 GLY A O 1
ATOM 2390 N N . THR A 1 331 ? -50.56726 20.54999 11.16274 1.000 36.73515 332 THR A N 1
ATOM 2391 C CA . THR A 1 331 ? -50.38523 19.82109 12.40923 1.000 37.11474 332 THR A CA 1
ATOM 2392 C C . THR A 1 331 ? -50.32226 18.32378 12.14181 1.000 36.25478 332 THR A C 1
ATOM 2393 O O . THR A 1 331 ? -51.09086 17.79354 11.33372 1.000 37.78868 332 THR A O 1
ATOM 2397 N N . TYR A 1 332 ? -49.39309 17.65383 12.82012 1.000 37.33567 333 TYR A N 1
ATOM 2398 C CA . TYR A 1 332 ? -49.29082 16.20000 12.82016 1.000 39.32372 333 TYR A CA 1
ATOM 2399 C C . TYR A 1 332 ? -49.90662 15.67645 14.11254 1.000 39.16500 333 TYR A C 1
ATOM 2400 O O . TYR A 1 332 ? -49.43563 16.01075 15.20528 1.000 39.47295 333 TYR A O 1
ATOM 2409 N N . THR A 1 333 ? -50.95148 14.86400 13.99242 1.000 38.20843 334 THR A N 1
ATOM 2410 C CA . THR A 1 333 ? -51.57060 14.22413 15.14285 1.000 37.15876 334 THR A CA 1
ATOM 2411 C C . THR A 1 333 ? -51.22057 12.74195 15.15658 1.000 39.02954 334 THR A C 1
ATOM 2412 O O . THR A 1 333 ? -51.03689 12.12079 14.10618 1.000 40.98920 334 THR A O 1
ATOM 2416 N N . ILE A 1 334 ? -51.12730 12.18236 16.36064 1.000 39.92720 335 ILE A N 1
ATOM 2417 C CA . ILE A 1 334 ? -50.68436 10.80763 16.56751 1.000 41.12918 335 ILE A CA 1
ATOM 2418 C C . ILE A 1 334 ? -51.88968 9.94280 16.90341 1.000 43.07488 335 ILE A C 1
ATOM 2419 O O . ILE A 1 334 ? -52.67981 10.28544 17.79137 1.000 43.25754 335 ILE A O 1
ATOM 2424 N N . VAL A 1 335 ? -52.02473 8.81528 16.20362 1.000 41.73334 336 VAL A N 1
ATOM 2425 C CA . VAL A 1 335 ? -53.09373 7.86813 16.50292 1.000 38.16768 336 VAL A CA 1
ATOM 2426 C C . VAL A 1 335 ? -52.86688 7.28693 17.89033 1.000 40.89846 336 VAL A C 1
ATOM 2427 O O . VAL A 1 335 ? -51.79141 6.75342 18.18843 1.000 43.89938 336 VAL A O 1
ATOM 2431 N N . ASP A 1 336 ? -53.87824 7.39239 18.75000 1.000 42.22246 337 ASP A N 1
ATOM 2432 C CA . ASP A 1 336 ? -53.80564 6.84923 20.10030 1.000 43.60641 337 ASP A CA 1
ATOM 2433 C C . ASP A 1 336 ? -54.59589 5.55580 20.24967 1.000 43.30622 337 ASP A C 1
ATOM 2434 O O . ASP A 1 336 ? -54.07911 4.57192 20.78670 1.000 48.71629 337 ASP A O 1
ATOM 2439 N N . LYS A 1 337 ? -55.83994 5.53602 19.77624 1.000 38.43775 338 LYS A N 1
ATOM 2440 C CA . LYS A 1 337 ? -56.69495 4.36687 19.90693 1.000 42.45565 338 LYS A CA 1
ATOM 2441 C C . LYS A 1 337 ? -57.66764 4.32132 18.73900 1.000 42.71386 338 LYS A C 1
ATOM 2442 O O . LYS A 1 337 ? -58.09366 5.35884 18.22467 1.000 39.23021 338 LYS A O 1
ATOM 2448 N N . ILE A 1 338 ? -58.01266 3.10587 18.32636 1.000 44.09585 339 ILE A N 1
ATOM 2449 C CA . ILE A 1 338 ? -59.03077 2.87541 17.30859 1.000 40.75370 339 ILE A CA 1
ATOM 2450 C C . ILE A 1 338 ? -60.33617 2.55545 18.02390 1.000 45.14810 339 ILE A C 1
ATOM 2451 O O . ILE A 1 338 ? -60.43510 1.54531 18.73110 1.000 42.96748 339 ILE A O 1
ATOM 2456 N N . ILE A 1 339 ? -61.33826 3.41533 17.84433 1.000 44.88070 340 ILE A N 1
ATOM 2457 C CA . ILE A 1 339 ? -62.59403 3.26013 18.57115 1.000 44.24256 340 ILE A CA 1
ATOM 2458 C C . ILE A 1 339 ? -63.48937 2.23124 17.89212 1.000 48.64457 340 ILE A C 1
ATOM 2459 O O . ILE A 1 339 ? -63.98085 1.29592 18.53425 1.000 49.95714 340 ILE A O 1
ATOM 2464 N N . ASP A 1 340 ? -63.72118 2.38856 16.59446 1.000 44.92646 341 ASP A N 1
ATOM 2465 C CA . ASP A 1 340 ? -64.46839 1.40301 15.82019 1.000 41.69957 341 ASP A CA 1
ATOM 2466 C C . ASP A 1 340 ? -63.93726 1.42881 14.38932 1.000 41.16240 341 ASP A C 1
ATOM 2467 O O . ASP A 1 340 ? -62.85565 1.96462 14.12649 1.000 44.01546 341 ASP A O 1
ATOM 2472 N N . SER A 1 341 ? -64.70246 0.85140 13.45980 1.000 41.80742 342 SER A N 1
ATOM 2473 C CA . SER A 1 341 ? -64.26828 0.76472 12.06992 1.000 44.86929 342 SER A CA 1
ATOM 2474 C C . SER A 1 341 ? -64.16270 2.12783 11.39651 1.000 45.01332 342 SER A C 1
ATOM 2475 O O . SER A 1 341 ? -63.48899 2.24196 10.36688 1.000 46.46912 342 SER A O 1
ATOM 2478 N N . HIS A 1 342 ? -64.80667 3.15870 11.94651 1.000 42.35673 343 HIS A N 1
ATOM 2479 C CA . HIS A 1 342 ? -64.81895 4.47995 11.33511 1.000 40.10293 343 HIS A CA 1
ATOM 2480 C C . HIS A 1 342 ? -64.30860 5.58572 12.24821 1.000 43.50935 343 HIS A C 1
ATOM 2481 O O . HIS A 1 342 ? -64.26940 6.74523 11.82055 1.000 45.55205 343 HIS A O 1
ATOM 2488 N N . THR A 1 343 ? -63.91269 5.27272 13.48098 1.000 42.63321 344 THR A N 1
ATOM 2489 C CA . THR A 1 343 ? -63.57517 6.28831 14.47064 1.000 42.42424 344 THR A CA 1
ATOM 2490 C C . THR A 1 343 ? -62.17908 6.03893 15.02119 1.000 42.28737 344 THR A C 1
ATOM 2491 O O . THR A 1 343 ? -61.83915 4.90526 15.37467 1.000 45.32357 344 THR A O 1
ATOM 2495 N N . VAL A 1 344 ? -61.38053 7.10332 15.09616 1.000 39.51804 345 VAL A N 1
ATOM 2496 C CA . VAL A 1 344 ? -60.02193 7.05839 15.62367 1.000 41.43135 345 VAL A CA 1
ATOM 2497 C C . VAL A 1 344 ? -59.84419 8.23095 16.58025 1.000 42.43078 345 VAL A C 1
ATOM 2498 O O . VAL A 1 344 ? -60.40547 9.31076 16.36257 1.000 42.20280 345 VAL A O 1
ATOM 2502 N N . MET A 1 345 ? -59.08022 8.01531 17.64903 1.000 40.96143 346 MET A N 1
ATOM 2503 C CA . MET A 1 345 ? -58.75312 9.06202 18.61080 1.000 40.81687 346 MET A CA 1
ATOM 2504 C C . MET A 1 345 ? -57.28323 9.42751 18.45737 1.000 40.43510 346 MET A C 1
ATOM 2505 O O . MET A 1 345 ? -56.41253 8.55314 18.53108 1.000 39.90391 346 MET A O 1
ATOM 2510 N N . VAL A 1 346 ? -57.01017 10.71442 18.24750 1.000 38.09215 347 VAL A N 1
ATOM 2511 C CA . VAL A 1 346 ? -55.65409 11.19261 18.02349 1.000 40.60614 347 VAL A CA 1
ATOM 2512 C C . VAL A 1 346 ? -55.24752 12.11201 19.16766 1.000 40.44698 347 VAL A C 1
ATOM 2513 O O . VAL A 1 346 ? -56.08044 12.61699 19.92447 1.000 39.82450 347 VAL A O 1
ATOM 2517 N N . LYS A 1 347 ? -53.93889 12.32682 19.28291 1.000 38.48365 348 LYS A N 1
ATOM 2518 C CA . LYS A 1 347 ? -53.36914 13.16441 20.32601 1.000 39.92754 348 LYS A CA 1
ATOM 2519 C C . LYS A 1 347 ? -52.41365 14.17474 19.70784 1.000 40.98808 348 LYS A C 1
ATOM 2520 O O . LYS A 1 347 ? -51.75263 13.89579 18.70397 1.000 40.83353 348 LYS A O 1
ATOM 2526 N N . PHE A 1 348 ? -52.35197 15.35680 20.31294 1.000 39.66949 349 PHE A N 1
ATOM 2527 C CA . PHE A 1 348 ? -51.39794 16.36731 19.88489 1.000 37.89896 349 PHE A CA 1
ATOM 2528 C C . PHE A 1 348 ? -50.00928 16.04354 20.42520 1.000 42.46937 349 PHE A C 1
ATOM 2529 O O . PHE A 1 348 ? -49.85483 15.49617 21.52111 1.000 43.30151 349 PHE A O 1
ATOM 2537 N N . GLY A 1 349 ? -48.99287 16.38803 19.64012 1.000 44.63349 350 GLY A N 1
ATOM 2538 C CA . GLY A 1 349 ? -47.63039 16.02969 19.97889 1.000 42.90314 350 GLY A CA 1
ATOM 2539 C C . GLY A 1 349 ? -46.89760 17.05065 20.82338 1.000 43.33389 350 GLY A C 1
ATOM 2540 O O . GLY A 1 349 ? -46.12130 16.68503 21.71099 1.000 47.86718 350 GLY A O 1
ATOM 2541 N N . HIS A 1 350 ? -47.12795 18.33164 20.55792 1.000 45.38464 351 HIS A N 1
ATOM 2542 C CA . HIS A 1 350 ? -46.46092 19.40780 21.27548 1.000 48.94586 351 HIS A CA 1
ATOM 2543 C C . HIS A 1 350 ? -47.42221 20.04475 22.27094 1.000 46.98866 351 HIS A C 1
ATOM 2544 O O . HIS A 1 350 ? -48.62277 20.15930 22.00594 1.000 48.29933 351 HIS A O 1
ATOM 2551 N N . PHE A 1 351 ? -46.88180 20.45658 23.42159 1.000 42.82042 352 PHE A N 1
ATOM 2552 C CA . PHE A 1 351 ? -47.72017 20.97914 24.49643 1.000 42.92705 352 PHE A CA 1
ATOM 2553 C C . PHE A 1 351 ? -48.41821 22.27180 24.09602 1.000 46.12159 352 PHE A C 1
ATOM 2554 O O . PHE A 1 351 ? -49.54623 22.52815 24.53236 1.000 44.41147 352 PHE A O 1
ATOM 2556 N N . GLU A 1 352 ? -47.77468 23.09514 23.27276 1.000 44.65946 353 GLU A N 1
ATOM 2557 C CA . GLU A 1 352 ? -48.39073 24.33509 22.82116 1.000 42.29464 353 GLU A CA 1
ATOM 2558 C C . GLU A 1 352 ? -49.33701 24.13134 21.64516 1.000 42.87248 353 GLU A C 1
ATOM 2559 O O . GLU A 1 352 ? -49.84774 25.11801 21.10379 1.000 39.63216 353 GLU A O 1
ATOM 2565 N N . GLN A 1 353 ? -49.58014 22.88515 21.23806 1.000 43.68732 354 GLN A N 1
ATOM 2566 C CA . GLN A 1 353 ? -50.55741 22.57534 20.20387 1.000 42.14925 354 GLN A CA 1
ATOM 2567 C C . GLN A 1 353 ? -51.89473 22.11364 20.76634 1.000 37.86030 354 GLN A C 1
ATOM 2568 O O . GLN A 1 353 ? -52.87860 22.07020 20.02027 1.000 37.54847 354 GLN A O 1
ATOM 2574 N N . THR A 1 354 ? -51.95272 21.76382 22.05026 1.000 38.41134 355 THR A N 1
ATOM 2575 C CA . THR A 1 354 ? -53.20211 21.31185 22.64690 1.000 39.53480 355 THR A CA 1
ATOM 2576 C C . THR A 1 354 ? -54.23168 22.43500 22.64188 1.000 39.37714 355 THR A C 1
ATOM 2577 O O . THR A 1 354 ? -53.91408 23.59528 22.91747 1.000 40.67000 355 THR A O 1
ATOM 2581 N N . GLY A 1 355 ? -55.47702 22.07940 22.32845 1.000 40.54234 356 GLY A N 1
ATOM 2582 C CA . GLY A 1 355 ? -56.53436 23.04673 22.14560 1.000 38.42297 356 GLY A CA 1
ATOM 2583 C C . GLY A 1 355 ? -56.76396 23.46282 20.71017 1.000 36.59756 356 GLY A C 1
ATOM 2584 O O . GLY A 1 355 ? -57.74266 24.16872 20.43404 1.000 35.74707 356 GLY A O 1
ATOM 2585 N N . PHE A 1 356 ? -55.89753 23.04640 19.79184 1.000 38.22375 357 PHE A N 1
ATOM 2586 C CA . PHE A 1 356 ? -56.05134 23.39166 18.38669 1.000 35.80800 357 PHE A CA 1
ATOM 2587 C C . PHE A 1 356 ? -57.27455 22.70303 17.79440 1.000 36.92097 357 PHE A C 1
ATOM 2588 O O . PHE A 1 356 ? -57.59968 21.56501 18.14501 1.000 36.84464 357 PHE A O 1
ATOM 2596 N N . GLU A 1 357 ? -57.96133 23.40760 16.89661 1.000 37.65612 358 GLU A N 1
ATOM 2597 C CA . GLU A 1 357 ? -59.08747 22.83902 16.15718 1.000 40.46351 358 GLU A CA 1
ATOM 2598 C C . GLU A 1 357 ? -58.51263 22.11282 14.94826 1.000 39.12680 358 GLU A C 1
ATOM 2599 O O . GLU A 1 357 ? -58.32606 22.68973 13.87541 1.000 37.07836 358 GLU A O 1
ATOM 2605 N N . PHE A 1 358 ? -58.22916 20.82121 15.12978 1.000 36.13837 359 PHE A N 1
ATOM 2606 C CA . PHE A 1 358 ? -57.50099 20.06842 14.11385 1.000 36.01411 359 PHE A CA 1
ATOM 2607 C C . PHE A 1 358 ? -58.32669 19.89654 12.84384 1.000 37.94604 359 PHE A C 1
ATOM 2608 O O . PHE A 1 358 ? -57.84310 20.16626 11.73797 1.000 36.97917 359 PHE A O 1
ATOM 2616 N N . THR A 1 359 ? -59.57473 19.45375 12.97629 1.000 35.61026 360 THR A N 1
ATOM 2617 C CA . THR A 1 359 ? -60.37546 19.11948 11.80832 1.000 37.51466 360 THR A CA 1
ATOM 2618 C C . THR A 1 359 ? -61.85168 19.33587 12.11730 1.000 38.95992 360 THR A C 1
ATOM 2619 O O . THR A 1 359 ? -62.22881 19.74504 13.21901 1.000 38.43688 360 THR A O 1
ATOM 2623 N N . GLY A 1 360 ? -62.68364 19.05483 11.12108 1.000 37.72474 361 GLY A N 1
ATOM 2624 C CA . GLY A 1 360 ? -64.11841 19.15683 11.24678 1.000 36.71722 361 GLY A CA 1
ATOM 2625 C C . GLY A 1 360 ? -64.79158 18.40342 10.12125 1.000 40.48377 361 GLY A C 1
ATOM 2626 O O . GLY A 1 360 ? -64.13873 17.71747 9.33248 1.000 41.65754 361 GLY A O 1
ATOM 2627 N N . GLN A 1 361 ? -66.11361 18.54526 10.05181 1.000 39.59901 362 GLN A N 1
ATOM 2628 C CA . GLN A 1 361 ? -66.88600 17.84516 9.03362 1.000 41.71547 362 GLN A CA 1
ATOM 2629 C C . GLN A 1 361 ? -66.42286 18.23844 7.63477 1.000 42.46962 362 GLN A C 1
ATOM 2630 O O . GLN A 1 361 ? -66.08343 19.39696 7.37750 1.000 39.91951 362 GLN A O 1
ATOM 2636 N N . ASP A 1 362 ? -66.39252 17.24999 6.73660 1.000 44.54474 363 ASP A N 1
ATOM 2637 C CA . ASP A 1 362 ? -66.05729 17.41261 5.32234 1.000 43.67256 363 ASP A CA 1
ATOM 2638 C C . ASP A 1 362 ? -64.58757 17.74320 5.08726 1.000 43.95098 363 ASP A C 1
ATOM 2639 O O . ASP A 1 362 ? -64.22907 18.23245 4.01147 1.000 49.92768 363 ASP A O 1
ATOM 2644 N N . ASP A 1 363 ? -63.72215 17.48531 6.06359 1.000 41.07578 364 ASP A N 1
ATOM 2645 C CA . ASP A 1 363 ? -62.28687 17.64905 5.88161 1.000 40.88425 364 ASP A CA 1
ATOM 2646 C C . ASP A 1 363 ? -61.67301 16.35547 5.36365 1.000 42.81536 364 ASP A C 1
ATOM 2647 O O . ASP A 1 363 ? -62.03166 15.26176 5.80884 1.000 40.23626 364 ASP A O 1
ATOM 2652 N N . GLU A 1 364 ? -60.74583 16.48627 4.41955 1.000 41.56251 365 GLU A N 1
ATOM 2653 C CA . GLU A 1 364 ? -59.97194 15.34964 3.94248 1.000 38.14761 365 GLU A CA 1
ATOM 2654 C C . GLU A 1 364 ? -58.69860 15.22189 4.76816 1.000 37.30343 365 GLU A C 1
ATOM 2655 O O . GLU A 1 364 ? -58.04646 16.22116 5.08164 1.000 38.96268 365 GLU A O 1
ATOM 2661 N N . ILE A 1 365 ? -58.35649 13.98828 5.13402 1.000 39.38395 366 ILE A N 1
ATOM 2662 C CA . ILE A 1 365 ? -57.24036 13.71680 6.03223 1.000 36.25176 366 ILE A CA 1
ATOM 2663 C C . ILE A 1 365 ? -56.33005 12.67268 5.40221 1.000 37.81561 366 ILE A C 1
ATOM 2664 O O . ILE A 1 365 ? -56.80317 11.67137 4.85334 1.000 38.93833 366 ILE A O 1
ATOM 2669 N N . TRP A 1 366 ? -55.02286 12.90863 5.48349 1.000 38.06053 367 TRP A N 1
ATOM 2670 C CA . TRP A 1 366 ? -54.02953 11.93186 5.06251 1.000 38.54474 367 TRP A CA 1
ATOM 2671 C C . TRP A 1 366 ? -53.68202 11.01011 6.22398 1.000 40.56343 367 TRP A C 1
ATOM 2672 O O . TRP A 1 366 ? -53.51390 11.46048 7.36087 1.000 37.17062 367 TRP A O 1
ATOM 2683 N N . PHE A 1 367 ? -53.57230 9.71773 5.93090 1.000 44.05867 368 PHE A N 1
ATOM 2684 C CA . PHE A 1 367 ? -53.11923 8.72868 6.89999 1.000 42.17177 368 PHE A CA 1
ATOM 2685 C C . PHE A 1 367 ? -51.67097 8.36371 6.60163 1.000 44.55176 368 PHE A C 1
ATOM 2686 O O . PHE A 1 367 ? -51.31149 8.12538 5.44336 1.000 45.08966 368 PHE A O 1
ATOM 2694 N N . ILE A 1 368 ? -50.84534 8.32305 7.64459 1.000 43.19982 369 ILE A N 1
ATOM 2695 C CA . ILE A 1 368 ? -49.42736 8.00338 7.52282 1.000 41.80280 369 ILE A CA 1
ATOM 2696 C C . ILE A 1 368 ? -49.12135 6.85616 8.47517 1.000 40.73037 369 ILE A C 1
ATOM 2697 O O . ILE A 1 368 ? -49.24193 7.01000 9.69658 1.000 39.38276 369 ILE A O 1
ATOM 2702 N N . HIS A 1 369 ? -48.72026 5.71589 7.92138 1.000 41.53474 370 HIS A N 1
ATOM 2703 C CA . HIS A 1 369 ? -48.52099 4.49384 8.68877 1.000 43.99003 370 HIS A CA 1
ATOM 2704 C C . HIS A 1 369 ? -47.03521 4.24704 8.91640 1.000 45.55635 370 HIS A C 1
ATOM 2705 O O . HIS A 1 369 ? -46.23018 4.37131 7.98730 1.000 47.21677 370 HIS A O 1
ATOM 2712 N N . GLN A 1 370 ? -46.68019 3.89294 10.14793 1.000 46.02167 371 GLN A N 1
ATOM 2713 C CA . GLN A 1 370 ? -45.29883 3.54969 10.44903 1.000 47.44062 371 GLN A CA 1
ATOM 2714 C C . GLN A 1 370 ? -44.90322 2.28655 9.68705 1.000 46.94551 371 GLN A C 1
ATOM 2715 O O . GLN A 1 370 ? -45.72922 1.38232 9.51436 1.000 45.46397 371 GLN A O 1
ATOM 2721 N N . PRO A 1 371 ? -43.65108 2.18464 9.21631 1.000 50.31475 372 PRO A N 1
ATOM 2722 C CA . PRO A 1 371 ? -42.61943 3.21865 9.31684 1.000 48.27022 372 PRO A CA 1
ATOM 2723 C C . PRO A 1 371 ? -42.46595 4.03996 8.03696 1.000 47.25583 372 PRO A C 1
ATOM 2724 O O . PRO A 1 371 ? -41.40592 4.62322 7.80740 1.000 46.27030 372 PRO A O 1
ATOM 2728 N N . ASN A 1 372 ? -43.51279 4.08117 7.21664 1.000 48.00967 373 ASN A N 1
ATOM 2729 C CA . ASN A 1 372 ? -43.47277 4.78818 5.94342 1.000 47.71456 373 ASN A CA 1
ATOM 2730 C C . ASN A 1 372 ? -43.92938 6.22979 6.13545 1.000 46.14124 373 ASN A C 1
ATOM 2731 O O . ASN A 1 372 ? -45.00853 6.47989 6.68113 1.000 49.32613 373 ASN A O 1
ATOM 2736 N N . THR A 1 373 ? -43.10680 7.17411 5.67807 1.000 48.91811 374 THR A N 1
ATOM 2737 C CA . THR A 1 373 ? -43.35431 8.59076 5.91549 1.000 48.95383 374 THR A CA 1
ATOM 2738 C C . THR A 1 373 ? -44.29975 9.22333 4.90109 1.000 45.54036 374 THR A C 1
ATOM 2739 O O . THR A 1 373 ? -44.71625 10.36867 5.10498 1.000 49.57171 374 THR A O 1
ATOM 2743 N N . LYS A 1 374 ? -44.65258 8.52167 3.82818 1.000 44.71307 375 LYS A N 1
ATOM 2744 C CA . LYS A 1 374 ? -45.44707 9.13175 2.77351 1.000 45.92995 375 LYS A CA 1
ATOM 2745 C C . LYS A 1 374 ? -46.93203 9.13412 3.13061 1.000 42.99418 375 LYS A C 1
ATOM 2746 O O . LYS A 1 374 ? -47.39129 8.40983 4.01840 1.000 42.09226 375 LYS A O 1
ATOM 2752 N N . ARG A 1 375 ? -47.68316 9.97314 2.41877 1.000 43.96583 376 ARG A N 1
ATOM 2753 C CA . ARG A 1 375 ? -49.13279 10.03773 2.57540 1.000 42.47013 376 ARG A CA 1
ATOM 2754 C C . ARG A 1 375 ? -49.76108 8.82662 1.89572 1.000 45.13612 376 ARG A C 1
ATOM 2755 O O . ARG A 1 375 ? -49.73367 8.71033 0.66639 1.000 42.48647 376 ARG A O 1
ATOM 2763 N N . GLU A 1 376 ? -50.33006 7.92095 2.69206 1.000 43.17080 377 GLU A N 1
ATOM 2764 C CA . GLU A 1 376 ? -50.79856 6.64710 2.15539 1.000 42.63848 377 GLU A CA 1
ATOM 2765 C C . GLU A 1 376 ? -52.18101 6.76995 1.52152 1.000 45.06763 377 GLU A C 1
ATOM 2766 O O . GLU A 1 376 ? -52.34856 6.52456 0.32194 1.000 48.72800 377 GLU A O 1
ATOM 2772 N N . SER A 1 377 ? -53.18477 7.14768 2.31141 1.000 41.15124 378 SER A N 1
ATOM 2773 C CA . SER A 1 377 ? -54.56380 7.16274 1.84562 1.000 40.35141 378 SER A CA 1
ATOM 2774 C C . SER A 1 377 ? -55.25985 8.42338 2.34006 1.000 40.29199 378 SER A C 1
ATOM 2775 O O . SER A 1 377 ? -54.75759 9.14123 3.20901 1.000 41.97052 378 SER A O 1
ATOM 2778 N N . VAL A 1 378 ? -56.43551 8.68505 1.77156 1.000 36.50586 379 VAL A N 1
ATOM 2779 C CA . VAL A 1 378 ? -57.22925 9.86734 2.08098 1.000 38.59597 379 VAL A CA 1
ATOM 2780 C C . VAL A 1 378 ? -58.61299 9.42097 2.53079 1.000 41.89137 379 VAL A C 1
ATOM 2781 O O . VAL A 1 378 ? -59.18079 8.47382 1.97593 1.000 46.59296 379 VAL A O 1
ATOM 2785 N N . ASN A 1 379 ? -59.14969 10.10465 3.54043 1.000 41.97050 380 ASN A N 1
ATOM 2786 C CA . ASN A 1 379 ? -60.49763 9.86170 4.03259 1.000 38.06018 380 ASN A CA 1
ATOM 2787 C C . ASN A 1 379 ? -61.13118 11.19878 4.39316 1.000 40.23690 380 ASN A C 1
ATOM 2788 O O . ASN A 1 379 ? -60.44286 12.20879 4.55653 1.000 40.57452 380 ASN A O 1
ATOM 2793 N N . THR A 1 380 ? -62.45663 11.19860 4.51363 1.000 38.89781 381 THR A N 1
ATOM 2794 C CA . THR A 1 380 ? -63.22080 12.41040 4.77483 1.000 37.07286 381 THR A CA 1
ATOM 2795 C C . THR A 1 380 ? -63.91075 12.30967 6.12850 1.000 40.73748 381 THR A C 1
ATOM 2796 O O . THR A 1 380 ? -64.47358 11.26621 6.47484 1.000 41.85010 381 THR A O 1
ATOM 2800 N N . VAL A 1 381 ? -63.86573 13.40289 6.88514 1.000 41.63685 382 VAL A N 1
ATOM 2801 C CA . VAL A 1 381 ? -64.37508 13.42331 8.25203 1.000 39.93745 382 VAL A CA 1
ATOM 2802 C C . VAL A 1 381 ? -65.88767 13.59280 8.23031 1.000 38.76520 382 VAL A C 1
ATOM 2803 O O . VAL A 1 381 ? -66.42163 14.44231 7.50752 1.000 39.89727 382 VAL A O 1
ATOM 2807 N N . GLU A 1 382 ? -66.58165 12.78180 9.02784 1.000 40.41514 383 GLU A N 1
ATOM 2808 C CA . GLU A 1 382 ? -68.02010 12.91817 9.21679 1.000 43.47764 383 GLU A CA 1
ATOM 2809 C C . GLU A 1 382 ? -68.35013 13.81370 10.40721 1.000 45.59927 383 GLU A C 1
ATOM 2810 O O . GLU A 1 382 ? -69.15386 14.74383 10.28624 1.000 49.50198 383 GLU A O 1
ATOM 2816 N N . SER A 1 383 ? -67.73514 13.54860 11.55771 1.000 38.99796 384 SER A N 1
ATOM 2817 C CA . SER A 1 383 ? -67.98593 14.32208 12.76440 1.000 45.25059 384 SER A CA 1
ATOM 2818 C C . SER A 1 383 ? -66.74357 14.28250 13.64252 1.000 44.21065 384 SER A C 1
ATOM 2819 O O . SER A 1 383 ? -65.80865 13.51440 13.40104 1.000 42.44147 384 SER A O 1
ATOM 2822 N N . VAL A 1 384 ? -66.74711 15.12360 14.67495 1.000 40.03853 385 VAL A N 1
ATOM 2823 C CA . VAL A 1 384 ? -65.62288 15.25371 15.59607 1.000 41.43019 385 VAL A CA 1
ATOM 2824 C C . VAL A 1 384 ? -66.16651 15.36422 17.01384 1.000 41.13990 385 VAL A C 1
ATOM 2825 O O . VAL A 1 384 ? -67.09909 16.13350 17.26896 1.000 39.44420 385 VAL A O 1
ATOM 2829 N N . ASN A 1 385 ? -65.58494 14.59758 17.93352 1.000 41.50443 386 ASN A N 1
ATOM 2830 C CA . ASN A 1 385 ? -65.90135 14.67241 19.35817 1.000 38.54630 386 ASN A CA 1
ATOM 2831 C C . ASN A 1 385 ? -64.61156 15.01115 20.09766 1.000 39.88480 386 ASN A C 1
ATOM 2832 O O . ASN A 1 385 ? -63.75067 14.14603 20.28732 1.000 41.43396 386 ASN A O 1
ATOM 2837 N N . VAL A 1 386 ? -64.47713 16.26775 20.50828 1.000 41.72952 387 VAL A N 1
ATOM 2838 C CA . VAL A 1 386 ? -63.29988 16.70925 21.24739 1.000 38.31693 387 VAL A CA 1
ATOM 2839 C C . VAL A 1 386 ? -63.41667 16.21430 22.68374 1.000 39.43865 387 VAL A C 1
ATOM 2840 O O . VAL A 1 386 ? -64.32810 16.61325 23.41684 1.000 41.96666 387 VAL A O 1
ATOM 2844 N N . ILE A 1 387 ? -62.49743 15.33525 23.08468 1.000 34.56264 388 ILE A N 1
ATOM 2845 C CA . ILE A 1 387 ? -62.50473 14.81467 24.44816 1.000 39.32749 388 ILE A CA 1
ATOM 2846 C C . ILE A 1 387 ? -61.91381 15.83456 25.41116 1.000 39.00091 388 ILE A C 1
ATOM 2847 O O . ILE A 1 387 ? -62.53308 16.19507 26.41847 1.000 39.30043 388 ILE A O 1
ATOM 2852 N N . ASN A 1 388 ? -60.70971 16.31087 25.11535 1.000 40.72685 389 ASN A N 1
ATOM 2853 C CA . ASN A 1 388 ? -60.09393 17.40700 25.84853 1.000 36.51150 389 ASN A CA 1
ATOM 2854 C C . ASN A 1 388 ? -59.19057 18.16058 24.87955 1.000 40.71543 389 ASN A C 1
ATOM 2855 O O . ASN A 1 388 ? -59.23218 17.93567 23.66637 1.000 44.18348 389 ASN A O 1
ATOM 2860 N N . GLU A 1 389 ? -58.36169 19.05721 25.41624 1.000 41.55017 390 GLU A N 1
ATOM 2861 C CA . GLU A 1 389 ? -57.47986 19.84186 24.56101 1.000 40.44891 390 GLU A CA 1
ATOM 2862 C C . GLU A 1 389 ? -56.38802 18.99606 23.91905 1.000 38.84350 390 GLU A C 1
ATOM 2863 O O . GLU A 1 389 ? -55.78024 19.43506 22.93746 1.000 39.32586 390 GLU A O 1
ATOM 2869 N N . ALA A 1 390 ? -56.13656 17.79419 24.43532 1.000 40.17257 391 ALA A N 1
ATOM 2870 C CA . ALA A 1 390 ? -55.08418 16.92713 23.91967 1.000 41.23346 391 ALA A CA 1
ATOM 2871 C C . ALA A 1 390 ? -55.60103 15.83879 22.98837 1.000 40.09288 391 ALA A C 1
ATOM 2872 O O . ALA A 1 390 ? -54.94133 15.52227 21.99369 1.000 40.74951 391 ALA A O 1
ATOM 2874 N N . TYR A 1 391 ? -56.76273 15.25856 23.28006 1.000 40.87003 392 TYR A N 1
ATOM 2875 C CA . TYR A 1 391 ? -57.27778 14.11504 22.53968 1.000 39.66599 392 TYR A CA 1
ATOM 2876 C C . TYR A 1 391 ? -58.50947 14.50447 21.73234 1.000 40.91371 392 TYR A C 1
ATOM 2877 O O . TYR A 1 391 ? -59.36980 15.25059 22.21088 1.000 39.16518 392 TYR A O 1
ATOM 2886 N N . THR A 1 392 ? -58.59007 13.98418 20.50782 1.000 38.92167 393 THR A N 1
ATOM 2887 C CA . THR A 1 392 ? -59.67877 14.28173 19.58659 1.000 39.41727 393 THR A CA 1
ATOM 2888 C C . THR A 1 392 ? -60.18609 12.98650 18.97124 1.000 38.65585 393 THR A C 1
ATOM 2889 O O . THR A 1 392 ? -59.39604 12.19249 18.45057 1.000 39.57626 393 THR A O 1
ATOM 2893 N N . GLN A 1 393 ? -61.49853 12.77722 19.02876 1.000 40.98561 394 GLN A N 1
ATOM 2894 C CA . GLN A 1 393 ? -62.13876 11.62633 18.40384 1.000 42.28753 394 GLN A CA 1
ATOM 2895 C C . GLN A 1 393 ? -62.71275 12.05127 17.05808 1.000 40.06000 394 GLN A C 1
ATOM 2896 O O . GLN A 1 393 ? -63.49585 13.00481 16.98538 1.000 39.45093 394 GLN A O 1
ATOM 2902 N N . ILE A 1 394 ? -62.31920 11.34797 15.99941 1.000 38.85101 395 ILE A N 1
ATOM 2903 C CA . ILE A 1 394 ? -62.70617 11.68020 14.63402 1.000 40.63652 395 ILE A CA 1
ATOM 2904 C C . ILE A 1 394 ? -63.44196 10.49189 14.03464 1.000 39.33865 395 ILE A C 1
ATOM 2905 O O . ILE A 1 394 ? -62.91299 9.37489 14.01354 1.000 40.31503 395 ILE A O 1
ATOM 2910 N N . LYS A 1 395 ? -64.65445 10.73325 13.54727 1.000 40.89356 396 LYS A N 1
ATOM 2911 C CA . LYS A 1 395 ? -65.43020 9.73327 12.82750 1.000 39.33625 396 LYS A CA 1
ATOM 2912 C C . LYS A 1 395 ? -65.41001 10.06798 11.34372 1.000 42.47812 396 LYS A C 1
ATOM 2913 O O . LYS A 1 395 ? -65.75827 11.18675 10.95151 1.000 44.25821 396 LYS A O 1
ATOM 2917 N N . PHE A 1 396 ? -65.00310 9.10293 10.52749 1.000 41.26201 397 PHE A N 1
ATOM 2918 C CA . PHE A 1 396 ? -64.84897 9.30161 9.09528 1.000 40.58864 397 PHE A CA 1
ATOM 2919 C C . PHE A 1 396 ? -66.03402 8.71861 8.33350 1.000 43.68694 397 PHE A C 1
ATOM 2920 O O . PHE A 1 396 ? -66.72825 7.81439 8.80571 1.000 44.03209 397 PHE A O 1
ATOM 2928 N N . LYS A 1 397 ? -66.25786 9.25969 7.13318 1.000 42.02580 398 LYS A N 1
ATOM 2929 C CA . LYS A 1 397 ? -67.36851 8.79699 6.30722 1.000 42.86039 398 LYS A CA 1
ATOM 2930 C C . LYS A 1 397 ? -67.10256 7.40524 5.74801 1.000 41.78480 398 LYS A C 1
ATOM 2931 O O . LYS A 1 397 ? -68.03002 6.60011 5.60537 1.000 41.38646 398 LYS A O 1
ATOM 2937 N N . ASN A 1 398 ? -65.85096 7.10674 5.41983 1.000 43.20098 399 ASN A N 1
ATOM 2938 C CA . ASN A 1 398 ? -65.46305 5.81327 4.87974 1.000 44.01432 399 ASN A CA 1
ATOM 2939 C C . ASN A 1 398 ? -64.73119 4.99987 5.94033 1.000 41.85872 399 ASN A C 1
ATOM 2940 O O . ASN A 1 398 ? -64.36096 5.50295 7.00469 1.000 45.32866 399 ASN A O 1
ATOM 2945 N N . ARG A 1 399 ? -64.52944 3.72175 5.63236 1.000 45.30221 400 ARG A N 1
ATOM 2946 C CA . ARG A 1 399 ? -63.87829 2.81651 6.56813 1.000 46.29977 400 ARG A CA 1
ATOM 2947 C C . ARG A 1 399 ? -62.42671 3.22134 6.79466 1.000 46.80423 400 ARG A C 1
ATOM 2948 O O . ARG A 1 399 ? -61.73959 3.68156 5.87819 1.000 50.78425 400 ARG A O 1
ATOM 2956 N N . LEU A 1 400 ? -61.96522 3.04784 8.03044 1.000 45.32432 401 LEU A N 1
ATOM 2957 C CA . LEU A 1 400 ? -60.59252 3.36115 8.37811 1.000 48.92470 401 LEU A CA 1
ATOM 2958 C C . LEU A 1 400 ? -59.63470 2.37636 7.71092 1.000 49.15647 401 LEU A C 1
ATOM 2959 O O . LEU A 1 400 ? -60.02258 1.26026 7.35615 1.000 48.28247 401 LEU A O 1
ATOM 2964 N N . PRO A 1 401 ? -58.37715 2.77451 7.51699 1.000 45.79262 402 PRO A N 1
ATOM 2965 C CA . PRO A 1 401 ? -57.38567 1.83406 6.98184 1.000 43.87586 402 PRO A CA 1
ATOM 2966 C C . PRO A 1 401 ? -57.20385 0.64240 7.91072 1.000 47.49453 402 PRO A C 1
ATOM 2967 O O . PRO A 1 401 ? -57.14872 0.78678 9.13374 1.000 49.66907 402 PRO A O 1
ATOM 2971 N N . LYS A 1 402 ? -57.11881 -0.54906 7.31209 1.000 48.45538 403 LYS A N 1
ATOM 2972 C CA . LYS A 1 402 ? -56.99916 -1.76858 8.10496 1.000 49.54476 403 LYS A CA 1
ATOM 2973 C C . LYS A 1 402 ? -55.70107 -1.80254 8.90090 1.000 46.86781 403 LYS A C 1
ATOM 2974 O O . LYS A 1 402 ? -55.65699 -2.38904 9.98818 1.000 47.80599 403 LYS A O 1
ATOM 2976 N N . GLN A 1 403 ? -54.64151 -1.18287 8.38580 1.000 44.39960 404 GLN A N 1
ATOM 2977 C CA . GLN A 1 403 ? -53.33981 -1.19036 9.03861 1.000 47.35883 404 GLN A CA 1
ATOM 2978 C C . GLN A 1 403 ? -53.15471 -0.03448 10.01453 1.000 47.65976 404 GLN A C 1
ATOM 2979 O O . GLN A 1 403 ? -52.04333 0.15957 10.51886 1.000 47.24105 404 GLN A O 1
ATOM 2985 N N . LEU A 1 404 ? -54.20788 0.73293 10.28957 1.000 49.50279 405 LEU A N 1
ATOM 2986 C CA . LEU A 1 404 ? -54.09657 1.85058 11.21841 1.000 44.50543 405 LEU A CA 1
ATOM 2987 C C . LEU A 1 404 ? -53.77136 1.34721 12.61906 1.000 45.84824 405 LEU A C 1
ATOM 2988 O O . LEU A 1 404 ? -54.47722 0.49506 13.16620 1.000 48.48090 405 LEU A O 1
ATOM 2993 N N . ALA A 1 405 ? -52.69573 1.87832 13.19813 1.000 45.75020 406 ALA A N 1
ATOM 2994 C CA . ALA A 1 405 ? -52.22514 1.44500 14.50523 1.000 46.78476 406 ALA A CA 1
ATOM 2995 C C . ALA A 1 405 ? -51.79683 2.65349 15.32470 1.000 44.04989 406 ALA A C 1
ATOM 2996 O O . ALA A 1 405 ? -51.60077 3.75130 14.79783 1.000 42.72924 406 ALA A O 1
ATOM 2998 N N . LYS A 1 406 ? -51.66043 2.43425 16.63127 1.000 42.46952 407 LYS A N 1
ATOM 2999 C CA . LYS A 1 406 ? -51.17308 3.47974 17.51923 1.000 42.71510 407 LYS A CA 1
ATOM 3000 C C . LYS A 1 406 ? -49.77193 3.90923 17.10347 1.000 44.92339 407 LYS A C 1
ATOM 3001 O O . LYS A 1 406 ? -48.91551 3.07862 16.78900 1.000 45.44654 407 LYS A O 1
ATOM 3007 N N . GLY A 1 407 ? -49.54253 5.21914 17.09606 1.000 48.19091 408 GLY A N 1
ATOM 3008 C CA . GLY A 1 407 ? -48.30187 5.78777 16.62980 1.000 41.74131 408 GLY A CA 1
ATOM 3009 C C . GLY A 1 407 ? -48.34749 6.29778 15.20505 1.000 43.70886 408 GLY A C 1
ATOM 3010 O O . GLY A 1 407 ? -47.48588 7.09691 14.82004 1.000 46.31849 408 GLY A O 1
ATOM 3011 N N . ASP A 1 408 ? -49.32202 5.85366 14.41428 1.000 41.02653 409 ASP A N 1
ATOM 3012 C CA . ASP A 1 408 ? -49.50040 6.38644 13.07457 1.000 40.45511 409 ASP A CA 1
ATOM 3013 C C . ASP A 1 408 ? -49.91158 7.85575 13.14496 1.000 40.64595 409 ASP A C 1
ATOM 3014 O O . ASP A 1 408 ? -50.29516 8.37657 14.19615 1.000 40.04077 409 ASP A O 1
ATOM 3019 N N . LEU A 1 409 ? -49.83585 8.52766 12.00163 1.000 41.02535 410 LEU A N 1
ATOM 3020 C CA . LEU A 1 409 ? -50.05210 9.96286 11.93737 1.000 39.38355 410 LEU A CA 1
ATOM 3021 C C . LEU A 1 409 ? -51.25161 10.29922 11.06368 1.000 40.14541 410 LEU A C 1
ATOM 3022 O O . LEU A 1 409 ? -51.55775 9.59941 10.09312 1.000 35.33125 410 LEU A O 1
ATOM 3027 N N . LEU A 1 410 ? -51.92933 11.38301 11.43013 1.000 37.71331 411 LEU A N 1
ATOM 3028 C CA . LEU A 1 410 ? -52.96462 11.99245 10.60973 1.000 36.77114 411 LEU A CA 1
ATOM 3029 C C . LEU A 1 410 ? -52.50716 13.38892 10.21694 1.000 37.94151 411 LEU A C 1
ATOM 3030 O O . LEU A 1 410 ? -52.02118 14.14725 11.06259 1.000 37.52958 411 LEU A O 1
ATOM 3035 N N . GLU A 1 411 ? -52.64851 13.71920 8.93701 1.000 36.63004 412 GLU A N 1
ATOM 3036 C CA . GLU A 1 411 ? -52.35431 15.05089 8.42845 1.000 36.13616 412 GLU A CA 1
ATOM 3037 C C . GLU A 1 411 ? -53.58993 15.58390 7.72255 1.000 37.41857 412 GLU A C 1
ATOM 3038 O O . GLU A 1 411 ? -54.21059 14.87080 6.92704 1.000 36.88204 412 GLU A O 1
ATOM 3044 N N . ASN A 1 412 ? -53.94824 16.82875 8.01936 1.000 38.11461 413 ASN A N 1
ATOM 3045 C CA . ASN A 1 412 ? -55.10694 17.44101 7.38581 1.000 38.26671 413 ASN A CA 1
ATOM 3046 C C . ASN A 1 412 ? -54.77654 17.78931 5.94019 1.000 37.17178 413 ASN A C 1
ATOM 3047 O O . ASN A 1 412 ? -53.82590 18.53200 5.67349 1.000 36.12565 413 ASN A O 1
ATOM 3052 N N . LYS A 1 413 ? -55.55792 17.24653 5.00776 1.000 38.80247 414 LYS A N 1
ATOM 3053 C CA . LYS A 1 413 ? -55.35638 17.50583 3.58831 1.000 37.73498 414 LYS A CA 1
ATOM 3054 C C . LYS A 1 413 ? -56.10258 18.74877 3.12096 1.000 38.70000 414 LYS A C 1
ATOM 3055 O O . LYS A 1 413 ? -55.58708 19.50460 2.29030 1.000 39.50663 414 LYS A O 1
ATOM 3061 N N . THR A 1 414 ? -57.30731 18.97739 3.64721 1.000 39.63331 415 THR A N 1
ATOM 3062 C CA . THR A 1 414 ? -58.09927 20.13028 3.22906 1.000 40.07198 415 THR A CA 1
ATOM 3063 C C . THR A 1 414 ? -57.41011 21.43863 3.59701 1.000 37.83067 415 THR A C 1
ATOM 3064 O O . THR A 1 414 ? -57.32263 22.36072 2.77835 1.000 37.31152 415 THR A O 1
ATOM 3068 N N . TRP A 1 415 ? -56.90403 21.53435 4.82629 1.000 38.40700 416 TRP A N 1
ATOM 3069 C CA . TRP A 1 415 ? -56.35957 22.78952 5.34203 1.000 37.16531 416 TRP A CA 1
ATOM 3070 C C . TRP A 1 415 ? -54.86161 22.84518 5.05705 1.000 36.15700 416 TRP A C 1
ATOM 3071 O O . TRP A 1 415 ? -54.01223 22.61573 5.92089 1.000 36.19802 416 TRP A O 1
ATOM 3082 N N . ASN A 1 416 ? -54.54551 23.16253 3.79903 1.000 38.78091 417 ASN A N 1
ATOM 3083 C CA . ASN A 1 416 ? -53.19239 23.43294 3.34519 1.000 36.32826 417 ASN A CA 1
ATOM 3084 C C . ASN A 1 416 ? -53.31690 24.58801 2.35686 1.000 36.06923 417 ASN A C 1
ATOM 3085 O O . ASN A 1 416 ? -54.13287 24.51295 1.42065 1.000 36.72231 417 ASN A O 1
ATOM 3090 N N . PRO A 1 417 ? -52.56547 25.67285 2.55044 1.000 38.14773 418 PRO A N 1
ATOM 3091 C CA . PRO A 1 417 ? -52.70248 26.83967 1.67197 1.000 37.34539 418 PRO A CA 1
ATOM 3092 C C . PRO A 1 417 ? -51.69174 26.88113 0.53758 1.000 39.92877 418 PRO A C 1
ATOM 3093 O O . PRO A 1 417 ? -50.67073 26.18799 0.57409 1.000 40.31682 418 PRO A O 1
ATOM 3097 N N . THR A 1 418 ? -51.96827 27.69822 -0.47422 1.000 41.71384 419 THR A N 1
ATOM 3098 C CA . THR A 1 418 ? -50.91566 28.17631 -1.35600 1.000 41.05249 419 THR A CA 1
ATOM 3099 C C . THR A 1 418 ? -50.24355 29.38105 -0.70949 1.000 39.85183 419 THR A C 1
ATOM 3100 O O . THR A 1 418 ? -50.87305 30.14403 0.02870 1.000 40.93181 419 THR A O 1
ATOM 3104 N N . PHE A 1 419 ? -48.95213 29.54496 -0.98160 1.000 37.41850 420 PHE A N 1
ATOM 3105 C CA . PHE A 1 419 ? -48.14203 30.54162 -0.29424 1.000 37.30971 420 PHE A CA 1
ATOM 3106 C C . PHE A 1 419 ? -47.33829 31.34281 -1.30623 1.000 37.37218 420 PHE A C 1
ATOM 3107 O O . PHE A 1 419 ? -46.70002 30.76714 -2.19269 1.000 38.66714 420 PHE A O 1
ATOM 3115 N N . THR A 1 420 ? -47.37072 32.66782 -1.17153 1.000 39.65692 421 THR A N 1
ATOM 3116 C CA . THR A 1 420 ? -46.62194 33.55868 -2.05124 1.000 37.13031 421 THR A CA 1
ATOM 3117 C C . THR A 1 420 ? -46.06792 34.71068 -1.22928 1.000 37.82326 421 THR A C 1
ATOM 3118 O O . THR A 1 420 ? -46.82942 35.43812 -0.58511 1.000 39.95245 421 THR A O 1
ATOM 3122 N N . MET A 1 421 ? -44.74723 34.87132 -1.25066 1.000 35.00564 422 MET A N 1
ATOM 3123 C CA . MET A 1 421 ? -44.07110 35.99239 -0.60985 1.000 38.28527 422 MET A CA 1
ATOM 3124 C C . MET A 1 421 ? -43.21363 36.68873 -1.65471 1.000 41.53623 422 MET A C 1
ATOM 3125 O O . MET A 1 421 ? -42.27031 36.09064 -2.18374 1.000 44.01749 422 MET A O 1
ATOM 3130 N N . ARG A 1 422 ? -43.53938 37.94599 -1.95106 1.000 43.26025 423 ARG A N 1
ATOM 3131 C CA . ARG A 1 422 ? -42.83944 38.69258 -2.98510 1.000 44.17843 423 ARG A CA 1
ATOM 3132 C C . ARG A 1 422 ? -42.61485 40.12973 -2.53662 1.000 45.04466 423 ARG A C 1
ATOM 3133 O O . ARG A 1 422 ? -43.41499 40.69686 -1.78759 1.000 43.10466 423 ARG A O 1
ATOM 3141 N N . LYS A 1 423 ? -41.50694 40.70732 -3.00945 1.000 43.27359 424 LYS A N 1
ATOM 3142 C CA . LYS A 1 423 ? -41.14977 42.10169 -2.73853 1.000 42.06120 424 LYS A CA 1
ATOM 3143 C C . LYS A 1 423 ? -41.16679 42.40665 -1.24246 1.000 46.90372 424 LYS A C 1
ATOM 3144 O O . LYS A 1 423 ? -41.63856 43.45748 -0.80522 1.000 43.33392 424 LYS A O 1
ATOM 3147 N N . THR A 1 424 ? -40.63300 41.48061 -0.45032 1.000 45.75824 425 THR A N 1
ATOM 3148 C CA . THR A 1 424 ? -40.63899 41.58438 1.00043 1.000 42.85678 425 THR A CA 1
ATOM 3149 C C . THR A 1 424 ? -39.21002 41.56248 1.52732 1.000 41.72244 425 THR A C 1
ATOM 3150 O O . THR A 1 424 ? -38.33780 40.88771 0.97362 1.000 43.30686 425 THR A O 1
ATOM 3154 N N . ILE A 1 425 ? -38.97686 42.31547 2.59987 1.000 41.36749 426 ILE A N 1
ATOM 3155 C CA . ILE A 1 425 ? -37.67274 42.40932 3.24566 1.000 42.53366 426 ILE A CA 1
ATOM 3156 C C . ILE A 1 425 ? -37.73342 41.66772 4.57425 1.000 42.85791 426 ILE A C 1
ATOM 3157 O O . ILE A 1 425 ? -38.61368 41.93317 5.40170 1.000 42.58222 426 ILE A O 1
ATOM 3162 N N . ILE A 1 426 ? -36.80166 40.73720 4.77745 1.000 41.12839 427 ILE A N 1
ATOM 3163 C CA . ILE A 1 426 ? -36.67929 40.00301 6.03380 1.000 43.71860 427 ILE A CA 1
ATOM 3164 C C . ILE A 1 426 ? -35.19995 39.93027 6.38385 1.000 46.13938 427 ILE A C 1
ATOM 3165 O O . ILE A 1 426 ? -34.41972 39.30403 5.65781 1.000 45.60492 427 ILE A O 1
ATOM 3170 N N . LYS A 1 427 ? -34.81152 40.56543 7.48735 1.000 45.42868 428 LYS A N 1
ATOM 3171 C CA . LYS A 1 427 ? -33.40444 40.64918 7.85543 1.000 47.66290 428 LYS A CA 1
ATOM 3172 C C . LYS A 1 427 ? -33.28836 40.86829 9.35718 1.000 47.92229 428 LYS A C 1
ATOM 3173 O O . LYS A 1 427 ? -34.27468 41.13847 10.04288 1.000 46.40764 428 LYS A O 1
ATOM 3179 N N . ASN A 1 428 ? -32.06215 40.71909 9.85770 1.000 49.11849 429 ASN A N 1
ATOM 3180 C CA . ASN A 1 428 ? -31.66299 41.15457 11.19790 1.000 50.53232 429 ASN A CA 1
ATOM 3181 C C . ASN A 1 428 ? -32.61853 40.65262 12.28298 1.000 47.94840 429 ASN A C 1
ATOM 3182 O O . ASN A 1 428 ? -33.26752 41.42971 12.98295 1.000 46.15682 429 ASN A O 1
ATOM 3187 N N . HIS A 1 429 ? -32.68877 39.33118 12.42393 1.000 48.93035 430 HIS A N 1
ATOM 3188 C CA . HIS A 1 429 ? -33.50550 38.72875 13.47110 1.000 46.98924 430 HIS A CA 1
ATOM 3189 C C . HIS A 1 429 ? -32.96264 37.33910 13.77918 1.000 48.69518 430 HIS A C 1
ATOM 3190 O O . HIS A 1 429 ? -32.12544 36.80154 13.05017 1.000 50.26336 430 HIS A O 1
ATOM 3197 N N . ARG A 1 430 ? -33.45186 36.76299 14.88077 1.000 48.43756 431 ARG A N 1
ATOM 3198 C CA . ARG A 1 430 ? -32.95286 35.48234 15.38687 1.000 54.33776 431 ARG A CA 1
ATOM 3199 C C . ARG A 1 430 ? -33.89290 34.36069 14.95554 1.000 54.77986 431 ARG A C 1
ATOM 3200 O O . ARG A 1 430 ? -34.71217 33.86762 15.73274 1.000 62.40426 431 ARG A O 1
ATOM 3208 N N . ALA A 1 431 ? -33.80754 33.99719 13.67394 1.000 53.06329 432 ALA A N 1
ATOM 3209 C CA . ALA A 1 431 ? -34.34323 32.72358 13.20216 1.000 54.04117 432 ALA A CA 1
ATOM 3210 C C . ALA A 1 431 ? -34.07510 32.46561 11.73004 1.000 51.58061 432 ALA A C 1
ATOM 3211 O O . ALA A 1 431 ? -33.32584 33.19384 11.07094 1.000 51.06158 432 ALA A O 1
ATOM 3213 N N . ARG A 1 432 ? -34.68547 31.39594 11.23146 1.000 50.99355 433 ARG A N 1
ATOM 3214 C CA . ARG A 1 432 ? -34.87336 31.21555 9.80289 1.000 47.85686 433 ARG A CA 1
ATOM 3215 C C . ARG A 1 432 ? -35.73611 32.34155 9.23929 1.000 44.10434 433 ARG A C 1
ATOM 3216 O O . ARG A 1 432 ? -36.63943 32.85542 9.90500 1.000 47.92507 433 ARG A O 1
ATOM 3224 N N . ASN A 1 433 ? -35.44308 32.73491 7.99793 1.000 44.50243 434 ASN A N 1
ATOM 3225 C CA . ASN A 1 433 ? -36.23714 33.77084 7.34285 1.000 42.37793 434 ASN A CA 1
ATOM 3226 C C . ASN A 1 433 ? -37.63763 33.26375 7.02251 1.000 42.61250 434 ASN A C 1
ATOM 3227 O O . ASN A 1 433 ? -38.63809 33.82271 7.48635 1.000 42.05893 434 ASN A O 1
ATOM 3232 N N . VAL A 1 434 ? -37.72595 32.20632 6.21817 1.000 42.00347 435 VAL A N 1
ATOM 3233 C CA . VAL A 1 434 ? -38.99415 31.63967 5.77753 1.000 41.24074 435 VAL A CA 1
ATOM 3234 C C . VAL A 1 434 ? -38.94934 30.13478 5.99800 1.000 43.20737 435 VAL A C 1
ATOM 3235 O O . VAL A 1 434 ? -37.97266 29.47622 5.62200 1.000 45.82403 435 VAL A O 1
ATOM 3239 N N . VAL A 1 435 ? -40.00158 29.59367 6.60615 1.000 44.13741 436 VAL A N 1
ATOM 3240 C CA . VAL A 1 435 ? -40.13465 28.15925 6.83927 1.000 41.59616 436 VAL A CA 1
ATOM 3241 C C . VAL A 1 435 ? -41.36970 27.68160 6.08807 1.000 43.74137 436 VAL A C 1
ATOM 3242 O O . VAL A 1 435 ? -42.49276 28.09869 6.40091 1.000 43.70344 436 VAL A O 1
ATOM 3246 N N . LEU A 1 436 ? -41.16355 26.80401 5.10746 1.000 43.72693 437 LEU A N 1
ATOM 3247 C CA . LEU A 1 436 ? -42.20663 26.38329 4.17667 1.000 42.61611 437 LEU A CA 1
ATOM 3248 C C . LEU A 1 436 ? -42.57882 24.93092 4.45179 1.000 43.06135 437 LEU A C 1
ATOM 3249 O O . LEU A 1 436 ? -41.75177 24.02875 4.28046 1.000 41.81647 437 LEU A O 1
ATOM 3254 N N . LYS A 1 437 ? -43.82140 24.70930 4.87652 1.000 41.60918 438 LYS A N 1
ATOM 3255 C CA . LYS A 1 437 ? -44.36029 23.37976 5.14786 1.000 39.29298 438 LYS A CA 1
ATOM 3256 C C . LYS A 1 437 ? -45.75666 23.24177 4.55363 1.000 40.55115 438 LYS A C 1
ATOM 3257 O O . LYS A 1 437 ? -46.70831 22.84285 5.22687 1.000 43.62676 438 LYS A O 1
ATOM 3263 N N . THR A 1 438 ? -45.91081 23.60093 3.28085 1.000 38.74488 439 THR A N 1
ATOM 3264 C CA . THR A 1 438 ? -47.20484 23.39868 2.65484 1.000 38.59067 439 THR A CA 1
ATOM 3265 C C . THR A 1 438 ? -47.06268 22.57777 1.37812 1.000 39.43675 439 THR A C 1
ATOM 3266 O O . THR A 1 438 ? -46.15018 22.82037 0.58023 1.000 42.18136 439 THR A O 1
ATOM 3270 N N . PRO A 1 439 ? -47.94176 21.59443 1.16154 1.000 39.24727 440 PRO A N 1
ATOM 3271 C CA . PRO A 1 439 ? -47.83821 20.76167 -0.04464 1.000 38.44013 440 PRO A CA 1
ATOM 3272 C C . PRO A 1 439 ? -48.36657 21.42398 -1.30607 1.000 39.88835 440 PRO A C 1
ATOM 3273 O O . PRO A 1 439 ? -48.21193 20.84963 -2.39296 1.000 42.56370 440 PRO A O 1
ATOM 3277 N N . LEU A 1 440 ? -48.98015 22.60072 -1.20366 1.000 38.64600 441 LEU A N 1
ATOM 3278 C CA . LEU A 1 440 ? -49.52472 23.28424 -2.36462 1.000 39.41868 441 LEU A CA 1
ATOM 3279 C C . LEU A 1 440 ? -48.46451 24.18982 -2.99174 1.000 40.44272 441 LEU A C 1
ATOM 3280 O O . LEU A 1 440 ? -47.30790 24.22768 -2.56527 1.000 40.68116 441 LEU A O 1
ATOM 3285 N N . LYS A 1 441 ? -48.86851 24.93238 -4.02055 1.000 37.27628 442 LYS A N 1
ATOM 3286 C CA . LYS A 1 441 ? -47.93153 25.74797 -4.78231 1.000 38.12387 442 LYS A CA 1
ATOM 3287 C C . LYS A 1 441 ? -47.37925 26.88218 -3.92627 1.000 41.90912 442 LYS A C 1
ATOM 3288 O O . LYS A 1 441 ? -48.13778 27.66482 -3.34559 1.000 42.53105 442 LYS A O 1
ATOM 3293 N N . THR A 1 442 ? -46.05242 26.97010 -3.85510 1.000 38.38094 443 THR A N 1
ATOM 3294 C CA . THR A 1 442 ? -45.35885 27.99763 -3.09018 1.000 39.74816 443 THR A CA 1
ATOM 3295 C C . THR A 1 442 ? -44.42797 28.76901 -4.01404 1.000 41.43865 443 THR A C 1
ATOM 3296 O O . THR A 1 442 ? -43.65133 28.16575 -4.76182 1.000 40.51367 443 THR A O 1
ATOM 3300 N N . VAL A 1 443 ? -44.50877 30.09729 -3.96301 1.000 39.56948 444 VAL A N 1
ATOM 3301 C CA . VAL A 1 443 ? -43.66915 30.97466 -4.77180 1.000 38.25482 444 VAL A CA 1
ATOM 3302 C C . VAL A 1 443 ? -43.00208 31.98485 -3.84785 1.000 39.89129 444 VAL A C 1
ATOM 3303 O O . VAL A 1 443 ? -43.68731 32.71372 -3.12072 1.000 40.57391 444 VAL A O 1
ATOM 3307 N N . ILE A 1 444 ? -41.67226 32.02818 -3.87732 1.000 38.85691 445 ILE A N 1
ATOM 3308 C CA . ILE A 1 444 ? -40.87679 32.96316 -3.08487 1.000 40.81420 445 ILE A CA 1
ATOM 3309 C C . ILE A 1 444 ? -39.99416 33.71304 -4.07447 1.000 43.35047 445 ILE A C 1
ATOM 3310 O O . ILE A 1 444 ? -38.98409 33.17582 -4.54125 1.000 40.97987 445 ILE A O 1
ATOM 3315 N N . GLU A 1 445 ? -40.36092 34.95264 -4.39736 1.000 43.37396 446 GLU A N 1
ATOM 3316 C CA . GLU A 1 445 ? -39.70125 35.66336 -5.48243 1.000 44.90559 446 GLU A CA 1
ATOM 3317 C C . GLU A 1 445 ? -39.47391 37.12539 -5.12740 1.000 45.78428 446 GLU A C 1
ATOM 3318 O O . GLU A 1 445 ? -40.25114 37.73311 -4.38816 1.000 43.98525 446 GLU A O 1
ATOM 3324 N N . GLU A 1 446 ? -38.38202 37.67503 -5.66644 1.000 46.48182 447 GLU A N 1
ATOM 3325 C CA . GLU A 1 446 ? -38.10358 39.11335 -5.63836 1.000 48.03101 447 GLU A CA 1
ATOM 3326 C C . GLU A 1 446 ? -38.06814 39.66710 -4.21572 1.000 45.15338 447 GLU A C 1
ATOM 3327 O O . GLU A 1 446 ? -38.55103 40.76822 -3.94875 1.000 46.97455 447 GLU A O 1
ATOM 3333 N N . ASN A 1 447 ? -37.47812 38.91081 -3.29762 1.000 45.65367 448 ASN A N 1
ATOM 3334 C CA . ASN A 1 447 ? -37.35213 39.33218 -1.91200 1.000 43.66088 448 ASN A CA 1
ATOM 3335 C C . ASN A 1 447 ? -35.89551 39.61441 -1.56910 1.000 45.37418 448 ASN A C 1
ATOM 3336 O O . ASN A 1 447 ? -34.96978 39.09486 -2.19820 1.000 46.62163 448 ASN A O 1
ATOM 3341 N N . PHE A 1 448 ? -35.70605 40.45530 -0.55691 1.000 44.44004 449 PHE A N 1
ATOM 3342 C CA . PHE A 1 448 ? -34.40055 40.68109 0.04803 1.000 43.80653 449 PHE A CA 1
ATOM 3343 C C . PHE A 1 448 ? -34.34959 39.89636 1.35275 1.000 46.03434 449 PHE A C 1
ATOM 3344 O O . PHE A 1 448 ? -35.18499 40.10657 2.23886 1.000 46.66642 449 PHE A O 1
ATOM 3352 N N . PHE A 1 449 ? -33.37919 38.99452 1.46911 1.000 47.03106 450 PHE A N 1
ATOM 3353 C CA . PHE A 1 449 ? -33.29798 38.08468 2.60169 1.000 43.24819 450 PHE A CA 1
ATOM 3354 C C . PHE A 1 449 ? -31.96112 38.23250 3.31404 1.000 45.74870 450 PHE A C 1
ATOM 3355 O O . PHE A 1 449 ? -30.92746 38.46983 2.68069 1.000 49.02324 450 PHE A O 1
ATOM 3363 N N . SER A 1 450 ? -31.99837 38.08848 4.63713 1.000 45.84878 451 SER A N 1
ATOM 3364 C CA . SER A 1 450 ? -30.80036 38.11072 5.47332 1.000 46.07330 451 SER A CA 1
ATOM 3365 C C . SER A 1 450 ? -31.15437 37.41980 6.77880 1.000 41.25836 451 SER A C 1
ATOM 3366 O O . SER A 1 450 ? -32.08072 37.85256 7.46972 1.000 42.99250 451 SER A O 1
ATOM 3369 N N . SER A 1 451 ? -30.43943 36.34986 7.11661 1.000 41.23539 452 SER A N 1
ATOM 3370 C CA . SER A 1 451 ? -30.82878 35.52230 8.24810 1.000 44.97746 452 SER A CA 1
ATOM 3371 C C . SER A 1 451 ? -29.60802 35.07942 9.03623 1.000 50.06216 452 SER A C 1
ATOM 3372 O O . SER A 1 451 ? -28.58609 34.69972 8.45759 1.000 51.05435 452 SER A O 1
ATOM 3375 N N . MET A 1 452 ? -29.72896 35.13382 10.36422 1.000 49.74707 453 MET A N 1
ATOM 3376 C CA . MET A 1 452 ? -28.71351 34.54626 11.23081 1.000 52.00981 453 MET A CA 1
ATOM 3377 C C . MET A 1 452 ? -28.59500 33.04841 10.98060 1.000 52.15249 453 MET A C 1
ATOM 3378 O O . MET A 1 452 ? -27.49880 32.52614 10.74655 1.000 51.32585 453 MET A O 1
ATOM 3383 N N . MET A 1 453 ? -29.71864 32.34539 11.03318 1.000 53.16372 454 MET A N 1
ATOM 3384 C CA . MET A 1 453 ? -29.80048 30.92569 10.72550 1.000 54.40774 454 MET A CA 1
ATOM 3385 C C . MET A 1 453 ? -30.16119 30.76270 9.24711 1.000 51.23466 454 MET A C 1
ATOM 3386 O O . MET A 1 453 ? -30.00595 31.69597 8.45598 1.000 52.50139 454 MET A O 1
ATOM 3391 N N . SER A 1 454 ? -30.59559 29.56639 8.85122 1.000 48.60828 455 SER A N 1
ATOM 3392 C CA . SER A 1 454 ? -30.99971 29.31654 7.47232 1.000 47.68400 455 SER A CA 1
ATOM 3393 C C . SER A 1 454 ? -31.99839 30.36438 6.99383 1.000 48.97933 455 SER A C 1
ATOM 3394 O O . SER A 1 454 ? -32.71629 30.97590 7.78526 1.000 46.50129 455 SER A O 1
ATOM 3397 N N . SER A 1 455 ? -32.03451 30.58342 5.68022 1.000 48.62805 456 SER A N 1
ATOM 3398 C CA . SER A 1 455 ? -32.95972 31.55748 5.10825 1.000 46.05779 456 SER A CA 1
ATOM 3399 C C . SER A 1 455 ? -34.27542 30.89787 4.70204 1.000 46.57654 456 SER A C 1
ATOM 3400 O O . SER A 1 455 ? -35.34226 31.26487 5.20298 1.000 43.11176 456 SER A O 1
ATOM 3403 N N . ILE A 1 456 ? -34.21496 29.92783 3.79670 1.000 43.53625 457 ILE A N 1
ATOM 3404 C CA . ILE A 1 456 ? -35.37768 29.14117 3.40572 1.000 45.48743 457 ILE A CA 1
ATOM 3405 C C . ILE A 1 456 ? -35.18275 27.74656 3.98199 1.000 46.95592 457 ILE A C 1
ATOM 3406 O O . ILE A 1 456 ? -34.26281 27.02218 3.58110 1.000 44.40065 457 ILE A O 1
ATOM 3411 N N . LEU A 1 457 ? -36.04186 27.36555 4.92303 1.000 39.57367 458 LEU A N 1
ATOM 3412 C CA . LEU A 1 457 ? -35.90496 26.10584 5.63726 1.000 44.54006 458 LEU A CA 1
ATOM 3413 C C . LEU A 1 457 ? -37.12654 25.22716 5.41634 1.000 45.00581 458 LEU A C 1
ATOM 3414 O O . LEU A 1 457 ? -38.26614 25.69942 5.47534 1.000 46.58279 458 LEU A O 1
ATOM 3419 N N . PHE A 1 458 ? -36.87457 23.94567 5.16451 1.000 44.15209 459 PHE A N 1
ATOM 3420 C CA . PHE A 1 458 ? -37.90638 22.91921 5.11141 1.000 42.70656 459 PHE A CA 1
ATOM 3421 C C . PHE A 1 458 ? -37.62006 21.91738 6.21949 1.000 46.24983 459 PHE A C 1
ATOM 3422 O O . PHE A 1 458 ? -36.59504 21.22811 6.18449 1.000 47.26026 459 PHE A O 1
ATOM 3430 N N . ARG A 1 459 ? -38.51602 21.83778 7.20372 1.000 44.70714 460 ARG A N 1
ATOM 3431 C CA . ARG A 1 459 ? -38.37066 20.87244 8.29697 1.000 45.73391 460 ARG A CA 1
ATOM 3432 C C . ARG A 1 459 ? -39.73906 20.25422 8.57929 1.000 44.26471 460 ARG A C 1
ATOM 3433 O O . ARG A 1 459 ? -40.51142 20.76368 9.39586 1.000 42.36251 460 ARG A O 1
ATOM 3441 N N . GLY A 1 460 ? -40.03390 19.15405 7.89295 1.000 45.40357 461 GLY A N 1
ATOM 3442 C CA . GLY A 1 460 ? -41.12265 18.29567 8.32450 1.000 39.32816 461 GLY A CA 1
ATOM 3443 C C . GLY A 1 460 ? -40.74996 17.64869 9.64323 1.000 43.12638 461 GLY A C 1
ATOM 3444 O O . GLY A 1 460 ? -39.66682 17.06733 9.77994 1.000 44.76445 461 GLY A O 1
ATOM 3445 N N . GLU A 1 461 ? -41.63345 17.76109 10.63051 1.000 41.25987 462 GLU A N 1
ATOM 3446 C CA . GLU A 1 461 ? -41.29274 17.41581 12.00443 1.000 44.65587 462 GLU A CA 1
ATOM 3447 C C . GLU A 1 461 ? -42.32829 16.45531 12.56628 1.000 47.00199 462 GLU A C 1
ATOM 3448 O O . GLU A 1 461 ? -43.51089 16.79790 12.65897 1.000 46.81968 462 GLU A O 1
ATOM 3454 N N . THR A 1 462 ? -41.88143 15.24773 12.92646 1.000 45.48441 463 THR A N 1
ATOM 3455 C CA . THR A 1 462 ? -42.69215 14.29551 13.67777 1.000 43.09500 463 THR A CA 1
ATOM 3456 C C . THR A 1 462 ? -41.97379 13.85072 14.94653 1.000 43.50463 463 THR A C 1
ATOM 3457 O O . THR A 1 462 ? -42.34180 12.83221 15.54006 1.000 42.35083 463 THR A O 1
ATOM 3461 N N . PHE A 1 463 ? -40.95272 14.59518 15.36772 1.000 46.59243 464 PHE A N 1
ATOM 3462 C CA . PHE A 1 463 ? -40.11596 14.24113 16.50705 1.000 47.71281 464 PHE A CA 1
ATOM 3463 C C . PHE A 1 463 ? -40.48034 15.02076 17.76504 1.000 49.16094 464 PHE A C 1
ATOM 3464 O O . PHE A 1 463 ? -40.73225 14.42128 18.81466 1.000 49.44903 464 PHE A O 1
ATOM 3472 N N . PHE A 1 464 ? -40.51006 16.34530 17.68267 1.000 47.90564 465 PHE A N 1
ATOM 3473 C CA . PHE A 1 464 ? -40.82837 17.18102 18.83583 1.000 48.01376 465 PHE A CA 1
ATOM 3474 C C . PHE A 1 464 ? -41.92706 18.19919 18.56414 1.000 49.33836 465 PHE A C 1
ATOM 3475 O O . PHE A 1 464 ? -42.75805 18.44321 19.44288 1.000 51.48004 465 PHE A O 1
ATOM 3483 N N . TRP A 1 465 ? -41.96113 18.79179 17.36951 1.000 48.22610 466 TRP A N 1
ATOM 3484 C CA . TRP A 1 465 ? -42.90220 19.86827 17.08061 1.000 47.64166 466 TRP A CA 1
ATOM 3485 C C . TRP A 1 465 ? -44.19024 19.37822 16.43634 1.000 47.09551 466 TRP A C 1
ATOM 3486 O O . TRP A 1 465 ? -45.23656 20.01784 16.60196 1.000 43.33054 466 TRP A O 1
ATOM 3497 N N . TYR A 1 466 ? -44.13293 18.26598 15.70756 1.000 45.36887 467 TYR A N 1
ATOM 3498 C CA . TYR A 1 466 ? -45.29186 17.67516 15.04191 1.000 43.29184 467 TYR A CA 1
ATOM 3499 C C . TYR A 1 466 ? -45.99933 18.69993 14.15515 1.000 41.86447 467 TYR A C 1
ATOM 3500 O O . TYR A 1 466 ? -47.18648 18.99299 14.30569 1.000 40.75386 467 TYR A O 1
ATOM 3509 N N . GLU A 1 467 ? -45.22930 19.24552 13.21633 1.000 39.87695 468 GLU A N 1
ATOM 3510 C CA . GLU A 1 467 ? -45.72154 20.19209 12.22382 1.000 40.43064 468 GLU A CA 1
ATOM 3511 C C . GLU A 1 467 ? -45.60746 19.54926 10.84831 1.000 40.96930 468 GLU A C 1
ATOM 3512 O O . GLU A 1 467 ? -44.50237 19.21744 10.40525 1.000 41.68528 468 GLU A O 1
ATOM 3518 N N . SER A 1 468 ? -46.74714 19.37302 10.18021 1.000 40.14176 469 SER A N 1
ATOM 3519 C CA . SER A 1 468 ? -46.80364 18.67662 8.90307 1.000 38.44369 469 SER A CA 1
ATOM 3520 C C . SER A 1 468 ? -46.36775 19.60393 7.77074 1.000 43.04443 469 SER A C 1
ATOM 3521 O O . SER A 1 468 ? -46.01165 20.76527 7.98785 1.000 43.83318 469 SER A O 1
ATOM 3524 N N . GLY A 1 469 ? -46.42763 19.10133 6.53585 1.000 42.24865 470 GLY A N 1
ATOM 3525 C CA . GLY A 1 469 ? -46.00156 19.91219 5.41400 1.000 44.90339 470 GLY A CA 1
ATOM 3526 C C . GLY A 1 469 ? -44.87407 19.42586 4.52315 1.000 45.40093 470 GLY A C 1
ATOM 3527 O O . GLY A 1 469 ? -44.05629 20.24006 4.08231 1.000 49.86160 470 GLY A O 1
ATOM 3528 N N . ALA A 1 470 ? -44.78033 18.11905 4.27878 1.000 38.81993 471 ALA A N 1
ATOM 3529 C CA . ALA A 1 470 ? -43.97675 17.64241 3.15711 1.000 42.75688 471 ALA A CA 1
ATOM 3530 C C . ALA A 1 470 ? -44.40969 18.36031 1.88349 1.000 41.36529 471 ALA A C 1
ATOM 3531 O O . ALA A 1 470 ? -45.57757 18.28702 1.48753 1.000 39.19322 471 ALA A O 1
ATOM 3533 N N . VAL A 1 471 ? -43.47307 19.05920 1.24397 1.000 40.62579 472 VAL A N 1
ATOM 3534 C CA . VAL A 1 471 ? -43.81418 19.96858 0.15741 1.000 39.15654 472 VAL A CA 1
ATOM 3535 C C . VAL A 1 471 ? -43.77784 19.23164 -1.17665 1.000 41.19183 472 VAL A C 1
ATOM 3536 O O . VAL A 1 471 ? -43.11992 18.20018 -1.33691 1.000 41.02155 472 VAL A O 1
ATOM 3540 N N . GLU A 1 472 ? -44.50501 19.77748 -2.15343 1.000 41.58436 473 GLU A N 1
ATOM 3541 C CA . GLU A 1 472 ? -44.56680 19.18963 -3.48573 1.000 38.65238 473 GLU A CA 1
ATOM 3542 C C . GLU A 1 472 ? -44.43912 20.19226 -4.62461 1.000 39.10504 473 GLU A C 1
ATOM 3543 O O . GLU A 1 472 ? -44.31132 19.75965 -5.77334 1.000 37.39378 473 GLU A O 1
ATOM 3549 N N . ASP A 1 473 ? -44.48709 21.50254 -4.36586 1.000 41.02049 474 ASP A N 1
ATOM 3550 C CA . ASP A 1 473 ? -44.33271 22.49592 -5.43024 1.000 36.23721 474 ASP A CA 1
ATOM 3551 C C . ASP A 1 473 ? -43.84302 23.79208 -4.78275 1.000 40.18387 474 ASP A C 1
ATOM 3552 O O . ASP A 1 473 ? -44.64478 24.53709 -4.21347 1.000 41.98342 474 ASP A O 1
ATOM 3557 N N . VAL A 1 474 ? -42.53978 24.05389 -4.88695 1.000 40.58688 475 VAL A N 1
ATOM 3558 C CA . VAL A 1 474 ? -41.91824 25.23569 -4.29670 1.000 40.17816 475 VAL A CA 1
ATOM 3559 C C . VAL A 1 474 ? -40.99853 25.87059 -5.33233 1.000 44.26028 475 VAL A C 1
ATOM 3560 O O . VAL A 1 474 ? -40.20231 25.17385 -5.97200 1.000 45.03476 475 VAL A O 1
ATOM 3564 N N . LEU A 1 475 ? -41.10161 27.19061 -5.49001 1.000 41.20322 476 LEU A N 1
ATOM 3565 C CA . LEU A 1 475 ? -40.29202 27.93782 -6.44703 1.000 39.32650 476 LEU A CA 1
ATOM 3566 C C . LEU A 1 475 ? -39.69607 29.15362 -5.75236 1.000 42.78163 476 LEU A C 1
ATOM 3567 O O . LEU A 1 475 ? -40.43379 30.01404 -5.26053 1.000 44.40437 476 LEU A O 1
ATOM 3572 N N . ILE A 1 476 ? -38.36746 29.22607 -5.72010 1.000 41.25991 477 ILE A N 1
ATOM 3573 C CA . ILE A 1 476 ? -37.63671 30.32001 -5.08535 1.000 42.10793 477 ILE A CA 1
ATOM 3574 C C . ILE A 1 476 ? -36.76010 30.94607 -6.16184 1.000 42.46399 477 ILE A C 1
ATOM 3575 O O . ILE A 1 476 ? -35.69365 30.41321 -6.49170 1.000 44.32265 477 ILE A O 1
ATOM 3580 N N . ARG A 1 477 ? -37.19350 32.07989 -6.71008 1.000 40.42294 478 ARG A N 1
ATOM 3581 C CA . ARG A 1 477 ? -36.51511 32.68630 -7.84472 1.000 46.61360 478 ARG A CA 1
ATOM 3582 C C . ARG A 1 477 ? -36.34443 34.18490 -7.64297 1.000 47.68486 478 ARG A C 1
ATOM 3583 O O . ARG A 1 477 ? -37.13036 34.83011 -6.94595 1.000 43.32720 478 ARG A O 1
ATOM 3591 N N . ASN A 1 478 ? -35.28912 34.72381 -8.25833 1.000 47.39526 479 ASN A N 1
ATOM 3592 C CA . ASN A 1 478 ? -35.05622 36.16676 -8.35197 1.000 45.11156 479 ASN A CA 1
ATOM 3593 C C . ASN A 1 478 ? -35.00764 36.84403 -6.98493 1.000 47.25807 479 ASN A C 1
ATOM 3594 O O . ASN A 1 478 ? -35.39106 38.00749 -6.84609 1.000 50.75968 479 ASN A O 1
ATOM 3599 N N . ASN A 1 479 ? -34.52990 36.13731 -5.96856 1.000 47.63643 480 ASN A N 1
ATOM 3600 C CA . ASN A 1 479 ? -34.39986 36.69850 -4.63321 1.000 46.25631 480 ASN A CA 1
ATOM 3601 C C . ASN A 1 479 ? -32.95273 37.09373 -4.36343 1.000 46.75516 480 ASN A C 1
ATOM 3602 O O . ASN A 1 479 ? -32.02017 36.62072 -5.01760 1.000 46.09879 480 ASN A O 1
ATOM 3607 N N . THR A 1 480 ? -32.77670 37.97486 -3.38342 1.000 47.91670 481 THR A N 1
ATOM 3608 C CA . THR A 1 480 ? -31.46159 38.45023 -2.97373 1.000 46.45901 481 THR A CA 1
ATOM 3609 C C . THR A 1 480 ? -31.18763 37.96678 -1.55600 1.000 48.52387 481 THR A C 1
ATOM 3610 O O . THR A 1 480 ? -31.92550 38.31030 -0.62590 1.000 46.11386 481 THR A O 1
ATOM 3614 N N . PHE A 1 481 ? -30.13824 37.16429 -1.39814 1.000 50.78702 482 PHE A N 1
ATOM 3615 C CA . PHE A 1 481 ? -29.70274 36.66687 -0.09936 1.000 47.95185 482 PHE A CA 1
ATOM 3616 C C . PHE A 1 481 ? -28.38445 37.34281 0.25112 1.000 52.78996 482 PHE A C 1
ATOM 3617 O O . PHE A 1 481 ? -27.38236 37.15646 -0.44826 1.000 53.36993 482 PHE A O 1
ATOM 3625 N N . ASP A 1 482 ? -28.38809 38.12718 1.32642 1.000 55.27426 483 ASP A N 1
ATOM 3626 C CA . ASP A 1 482 ? -27.21419 38.87555 1.75913 1.000 56.40684 483 ASP A CA 1
ATOM 3627 C C . ASP A 1 482 ? -26.96165 38.57983 3.22809 1.000 52.47661 483 ASP A C 1
ATOM 3628 O O . ASP A 1 482 ? -27.85230 38.77196 4.06064 1.000 54.61014 483 ASP A O 1
ATOM 3633 N N . TYR A 1 483 ? -25.74994 38.11634 3.54130 1.000 51.31459 484 TYR A N 1
ATOM 3634 C CA . TYR A 1 483 ? -25.33160 37.81056 4.91063 1.000 53.32210 484 TYR A CA 1
ATOM 3635 C C . TYR A 1 483 ? -26.25406 36.76279 5.54568 1.000 55.91896 484 TYR A C 1
ATOM 3636 O O . TYR A 1 483 ? -27.04846 37.04058 6.44434 1.000 56.02605 484 TYR A O 1
ATOM 3645 N N . VAL A 1 484 ? -26.15190 35.54933 5.01150 1.000 55.64241 485 VAL A N 1
ATOM 3646 C CA . VAL A 1 484 ? -26.98923 34.42548 5.41343 1.000 52.76531 485 VAL A CA 1
ATOM 3647 C C . VAL A 1 484 ? -26.16048 33.43166 6.21824 1.000 55.52174 485 VAL A C 1
ATOM 3648 O O . VAL A 1 484 ? -24.95510 33.26864 5.99614 1.000 56.51294 485 VAL A O 1
ATOM 3652 N N . ALA A 1 485 ? -26.82033 32.78804 7.18828 1.000 56.14531 486 ALA A N 1
ATOM 3653 C CA . ALA A 1 485 ? -26.27758 31.62932 7.90334 1.000 53.08005 486 ALA A CA 1
ATOM 3654 C C . ALA A 1 485 ? -25.00111 31.97546 8.66396 1.000 51.98659 486 ALA A C 1
ATOM 3655 O O . ALA A 1 485 ? -24.01488 31.23744 8.62468 1.000 56.61930 486 ALA A O 1
ATOM 3657 N N . TYR A 1 486 ? -25.01775 33.10916 9.36428 1.000 52.67552 487 TYR A N 1
ATOM 3658 C CA . TYR A 1 486 ? -23.89017 33.52504 10.18385 1.000 56.72324 487 TYR A CA 1
ATOM 3659 C C . TYR A 1 486 ? -24.05928 33.13275 11.64631 1.000 54.42781 487 TYR A C 1
ATOM 3660 O O . TYR A 1 486 ? -23.38312 33.69443 12.51347 1.000 54.93663 487 TYR A O 1
ATOM 3669 N N . ALA A 1 487 ? -24.93947 32.17764 11.93535 1.000 54.14056 488 ALA A N 1
ATOM 3670 C CA . ALA A 1 487 ? -25.10548 31.70083 13.29748 1.000 56.54302 488 ALA A CA 1
ATOM 3671 C C . ALA A 1 487 ? -23.92257 30.82218 13.70192 1.000 58.02250 488 ALA A C 1
ATOM 3672 O O . ALA A 1 487 ? -23.12075 30.38373 12.87231 1.000 56.18601 488 ALA A O 1
ATOM 3674 N N . GLY A 1 488 ? -23.81858 30.56517 15.00732 1.000 59.92523 489 GLY A N 1
ATOM 3675 C CA . GLY A 1 488 ? -22.77627 29.67775 15.49234 1.000 60.10645 489 GLY A CA 1
ATOM 3676 C C . GLY A 1 488 ? -22.99433 28.23309 15.09271 1.000 60.71975 489 GLY A C 1
ATOM 3677 O O . GLY A 1 488 ? -22.03069 27.50270 14.84308 1.000 63.44137 489 GLY A O 1
ATOM 3678 N N . LYS A 1 489 ? -24.25261 27.79969 15.02803 1.000 58.16593 490 LYS A N 1
ATOM 3679 C CA . LYS A 1 489 ? -24.57313 26.46666 14.54856 1.000 59.53097 490 LYS A CA 1
ATOM 3680 C C . LYS A 1 489 ? -24.64944 26.46237 13.02157 1.000 56.63038 490 LYS A C 1
ATOM 3681 O O . LYS A 1 489 ? -24.99142 27.47703 12.40797 1.000 53.36102 490 LYS A O 1
ATOM 3683 N N . PRO A 1 490 ? -24.32733 25.33625 12.38545 1.000 56.59093 491 PRO A N 1
ATOM 3684 C CA . PRO A 1 490 ? -24.27756 25.31219 10.91775 1.000 56.71692 491 PRO A CA 1
ATOM 3685 C C . PRO A 1 490 ? -25.65881 25.43369 10.29044 1.000 57.97714 491 PRO A C 1
ATOM 3686 O O . PRO A 1 490 ? -26.62589 24.81031 10.73539 1.000 55.56073 491 PRO A O 1
ATOM 3690 N N . HIS A 1 491 ? -25.73758 26.24902 9.24096 1.000 55.88319 492 HIS A N 1
ATOM 3691 C CA . HIS A 1 491 ? -26.97218 26.45920 8.49587 1.000 50.61670 492 HIS A CA 1
ATOM 3692 C C . HIS A 1 491 ? -26.61585 26.64575 7.02409 1.000 53.10441 492 HIS A C 1
ATOM 3693 O O . HIS A 1 491 ? -25.46027 26.48892 6.61745 1.000 56.21774 492 HIS A O 1
ATOM 3700 N N . ALA A 1 492 ? -27.62179 26.98751 6.22192 1.000 54.01027 493 ALA A N 1
ATOM 3701 C CA . ALA A 1 492 ? -27.43989 27.22917 4.79682 1.000 54.50072 493 ALA A CA 1
ATOM 3702 C C . ALA A 1 492 ? -28.56705 28.12447 4.30543 1.000 50.96319 493 ALA A C 1
ATOM 3703 O O . ALA A 1 492 ? -29.59985 28.26157 4.95876 1.000 51.02440 493 ALA A O 1
ATOM 3705 N N . VAL A 1 493 ? -28.35426 28.73706 3.14130 1.000 49.43114 494 VAL A N 1
ATOM 3706 C CA . VAL A 1 493 ? -29.39977 29.55760 2.53289 1.000 49.83680 494 VAL A CA 1
ATOM 3707 C C . VAL A 1 493 ? -30.66072 28.73174 2.32423 1.000 47.78065 494 VAL A C 1
ATOM 3708 O O . VAL A 1 493 ? -31.74728 29.08223 2.80263 1.000 47.72219 494 VAL A O 1
ATOM 3712 N N . LEU A 1 494 ? -30.52558 27.61930 1.60672 1.000 48.34059 495 LEU A N 1
ATOM 3713 C CA . LEU A 1 494 ? -31.61393 26.69229 1.33128 1.000 49.60601 495 LEU A CA 1
ATOM 3714 C C . LEU A 1 494 ? -31.31702 25.42014 2.10862 1.000 50.07504 495 LEU A C 1
ATOM 3715 O O . LEU A 1 494 ? -30.36972 24.70018 1.78351 1.000 50.40855 495 LEU A O 1
ATOM 3720 N N . ASN A 1 495 ? -32.12395 25.14015 3.12939 1.000 45.11985 496 ASN A N 1
ATOM 3721 C CA . ASN A 1 495 ? -31.88012 24.02940 4.04511 1.000 45.68943 496 ASN A CA 1
ATOM 3722 C C . ASN A 1 495 ? -33.10139 23.11955 4.05115 1.000 47.91139 496 ASN A C 1
ATOM 3723 O O . ASN A 1 495 ? -34.14806 23.47979 4.60181 1.000 47.98708 496 ASN A O 1
ATOM 3728 N N . ILE A 1 496 ? -32.96547 21.94613 3.44233 1.000 43.29872 497 ILE A N 1
ATOM 3729 C CA . ILE A 1 496 ? -34.01490 20.93458 3.41923 1.000 45.13162 497 ILE A CA 1
ATOM 3730 C C . ILE A 1 496 ? -33.59721 19.85732 4.41280 1.000 48.02837 497 ILE A C 1
ATOM 3731 O O . ILE A 1 496 ? -32.78825 18.98237 4.09397 1.000 49.74177 497 ILE A O 1
ATOM 3736 N N . THR A 1 497 ? -34.14289 19.91974 5.62715 1.000 48.28185 498 THR A N 1
ATOM 3737 C CA . THR A 1 497 ? -33.74041 19.01869 6.70586 1.000 47.27802 498 THR A CA 1
ATOM 3738 C C . THR A 1 497 ? -34.95425 18.58780 7.51793 1.000 49.33710 498 THR A C 1
ATOM 3739 O O . THR A 1 497 ? -35.27373 19.18122 8.55651 1.000 51.66271 498 THR A O 1
ATOM 3743 N N . PRO A 1 498 ? -35.65541 17.54774 7.07665 1.000 48.08841 499 PRO A N 1
ATOM 3744 C CA . PRO A 1 498 ? -36.73682 16.99823 7.89805 1.000 45.27544 499 PRO A CA 1
ATOM 3745 C C . PRO A 1 498 ? -36.18335 16.26842 9.11126 1.000 46.88975 499 PRO A C 1
ATOM 3746 O O . PRO A 1 498 ? -35.09967 15.68030 9.07399 1.000 49.29858 499 PRO A O 1
ATOM 3750 N N . ARG A 1 499 ? -36.94332 16.31978 10.20265 1.000 42.47036 500 ARG A N 1
ATOM 3751 C CA . ARG A 1 499 ? -36.60052 15.61817 11.43856 1.000 43.33786 500 ARG A CA 1
ATOM 3752 C C . ARG A 1 499 ? -37.80651 14.77025 11.82604 1.000 45.34955 500 ARG A C 1
ATOM 3753 O O . ARG A 1 499 ? -38.77569 15.28073 12.39587 1.000 47.85546 500 ARG A O 1
ATOM 3761 N N . LEU A 1 500 ? -37.74144 13.47852 11.52379 1.000 43.35710 501 LEU A N 1
ATOM 3762 C CA . LEU A 1 500 ? -38.87045 12.57865 11.68699 1.000 44.77838 501 LEU A CA 1
ATOM 3763 C C . LEU A 1 500 ? -38.60708 11.58309 12.80869 1.000 44.14870 501 LEU A C 1
ATOM 3764 O O . LEU A 1 500 ? -37.45800 11.24165 13.10466 1.000 46.89389 501 LEU A O 1
ATOM 3769 N N . SER A 1 501 ? -39.69292 11.13097 13.43389 1.000 45.19094 502 SER A N 1
ATOM 3770 C CA . SER A 1 501 ? -39.59938 10.18110 14.53389 1.000 46.66183 502 SER A CA 1
ATOM 3771 C C . SER A 1 501 ? -38.88053 8.91076 14.09352 1.000 48.72339 502 SER A C 1
ATOM 3772 O O . SER A 1 501 ? -38.99459 8.46923 12.94697 1.000 47.50976 502 SER A O 1
ATOM 3775 N N . LYS A 1 502 ? -38.13252 8.31697 15.02598 1.000 51.43441 503 LYS A N 1
ATOM 3776 C CA . LYS A 1 502 ? -37.40754 7.08713 14.73421 1.000 51.41471 503 LYS A CA 1
ATOM 3777 C C . LYS A 1 502 ? -38.33061 5.89306 14.53524 1.000 47.25975 503 LYS A C 1
ATOM 3778 O O . LYS A 1 502 ? -37.84888 4.81545 14.16974 1.000 51.44471 503 LYS A O 1
ATOM 3781 N N . SER A 1 503 ? -39.63487 6.05317 14.76983 1.000 45.65917 504 SER A N 1
ATOM 3782 C CA . SER A 1 503 ? -40.60360 5.03473 14.38743 1.000 47.45297 504 SER A CA 1
ATOM 3783 C C . SER A 1 503 ? -40.78830 4.95169 12.87922 1.000 46.21006 504 SER A C 1
ATOM 3784 O O . SER A 1 503 ? -41.50022 4.05972 12.40577 1.000 47.55229 504 SER A O 1
ATOM 3787 N N . PHE A 1 504 ? -40.16878 5.85412 12.12411 1.000 44.07927 505 PHE A N 1
ATOM 3788 C CA . PHE A 1 504 ? -40.22927 5.86622 10.67369 1.000 47.66060 505 PHE A CA 1
ATOM 3789 C C . PHE A 1 504 ? -38.83116 5.66975 10.10363 1.000 48.64437 505 PHE A C 1
ATOM 3790 O O . PHE A 1 504 ? -37.82350 5.94347 10.76222 1.000 46.18321 505 PHE A O 1
ATOM 3798 N N . ASN A 1 505 ? -38.78136 5.18781 8.86463 1.000 48.67370 506 ASN A N 1
ATOM 3799 C CA . ASN A 1 505 ? -37.510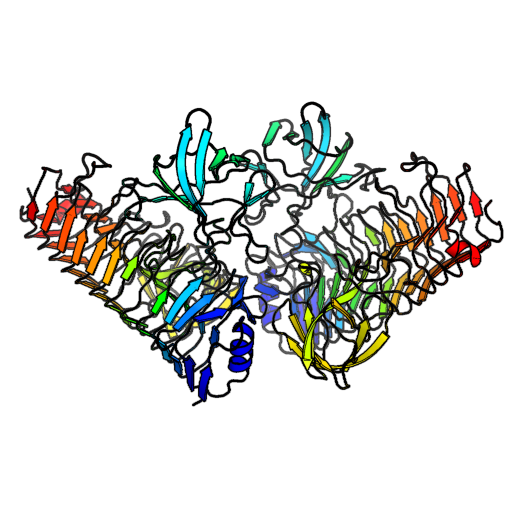51 5.08043 8.16363 1.000 47.02419 506 ASN A CA 1
ATOM 3800 C C . ASN A 1 505 ? -36.92625 6.46884 7.93447 1.000 48.26305 506 ASN A C 1
ATOM 3801 O O . ASN A 1 505 ? -37.64487 7.41841 7.61039 1.000 52.97758 506 ASN A O 1
ATOM 3806 N N . GLN A 1 506 ? -35.61168 6.58498 8.10733 1.000 48.11867 507 GLN A N 1
ATOM 3807 C CA . GLN A 1 506 ? -34.93197 7.87188 8.07423 1.000 45.99046 507 GLN A CA 1
ATOM 3808 C C . GLN A 1 506 ? -34.27511 8.16757 6.73134 1.000 50.04594 507 GLN A C 1
ATOM 3809 O O . GLN A 1 506 ? -33.50202 9.12582 6.63269 1.000 53.30018 507 GLN A O 1
ATOM 3815 N N . ASP A 1 507 ? -34.56476 7.37587 5.69366 1.000 45.69724 508 ASP A N 1
ATOM 3816 C CA . ASP A 1 507 ? -33.94593 7.57490 4.38739 1.000 49.81927 508 ASP A CA 1
ATOM 3817 C C . ASP A 1 507 ? -34.96661 7.57258 3.25325 1.000 52.71172 508 ASP A C 1
ATOM 3818 O O . ASP A 1 507 ? -34.60114 7.31662 2.10112 1.000 48.07373 508 ASP A O 1
ATOM 3823 N N . GLU A 1 508 ? -36.23221 7.85148 3.54819 1.000 49.58675 509 GLU A N 1
ATOM 3824 C CA . GLU A 1 508 ? -37.26050 7.92236 2.52106 1.000 49.34005 509 GLU A CA 1
ATOM 3825 C C . GLU A 1 508 ? -37.40212 9.35028 2.00653 1.000 49.58973 509 GLU A C 1
ATOM 3826 O O . GLU A 1 508 ? -37.21469 10.31896 2.74693 1.000 53.13261 509 GLU A O 1
ATOM 3832 N N . ILE A 1 509 ? -37.73594 9.47091 0.71898 1.000 47.21120 510 ILE A N 1
ATOM 3833 C CA . ILE A 1 509 ? -37.93402 10.78596 0.11998 1.000 49.32106 510 ILE A CA 1
ATOM 3834 C C . ILE A 1 509 ? -39.11796 11.47107 0.78536 1.000 46.37074 510 ILE A C 1
ATOM 3835 O O . ILE A 1 509 ? -40.19984 10.88629 0.92160 1.000 45.00753 510 ILE A O 1
ATOM 3840 N N . TYR A 1 510 ? -38.91754 12.71979 1.20853 1.000 47.31927 511 TYR A N 1
ATOM 3841 C CA . TYR A 1 510 ? -39.94541 13.47805 1.91089 1.000 44.35382 511 TYR A CA 1
ATOM 3842 C C . TYR A 1 510 ? -40.43983 14.66941 1.10002 1.000 44.63203 511 TYR A C 1
ATOM 3843 O O . TYR A 1 510 ? -41.63328 14.76217 0.79865 1.000 50.75632 511 TYR A O 1
ATOM 3852 N N . ASP A 1 511 ? -39.54767 15.57705 0.71896 1.000 42.96879 512 ASP A N 1
ATOM 3853 C CA . ASP A 1 511 ? -39.90979 16.76981 -0.03083 1.000 43.53860 512 ASP A CA 1
ATOM 3854 C C . ASP A 1 511 ? -39.62035 16.56604 -1.51213 1.000 44.70054 512 ASP A C 1
ATOM 3855 O O . ASP A 1 511 ? -38.71488 15.81785 -1.88984 1.000 42.18366 512 ASP A O 1
ATOM 3860 N N . ARG A 1 512 ? -40.40335 17.24051 -2.35267 1.000 42.32494 513 ARG A N 1
ATOM 3861 C CA . ARG A 1 512 ? -40.32631 17.04508 -3.79193 1.000 42.38161 513 ARG A CA 1
ATOM 3862 C C . ARG A 1 512 ? -40.51280 18.36690 -4.52268 1.000 43.27042 513 ARG A C 1
ATOM 3863 O O . ARG A 1 512 ? -41.21015 19.26761 -4.04735 1.000 43.43776 513 ARG A O 1
ATOM 3871 N N . ASN A 1 513 ? -39.87317 18.46415 -5.69060 1.000 42.39945 514 ASN A N 1
ATOM 3872 C CA . ASN A 1 513 ? -40.12418 19.52255 -6.67057 1.000 43.06388 514 ASN A CA 1
ATOM 3873 C C . ASN A 1 513 ? -39.86718 20.91387 -6.08466 1.000 45.00301 514 ASN A C 1
ATOM 3874 O O . ASN A 1 513 ? -40.76650 21.74992 -5.96651 1.000 42.06214 514 ASN A O 1
ATOM 3879 N N . ILE A 1 514 ? -38.60882 21.15181 -5.72432 1.000 40.87411 515 ILE A N 1
ATOM 3880 C CA . ILE A 1 514 ? -38.15871 22.44110 -5.21189 1.000 39.80810 515 ILE A CA 1
ATOM 3881 C C . ILE A 1 514 ? -37.17173 23.03288 -6.20782 1.000 42.79225 515 ILE A C 1
ATOM 3882 O O . ILE A 1 514 ? -36.19165 22.37796 -6.58423 1.000 41.76244 515 ILE A O 1
ATOM 3887 N N . ARG A 1 515 ? -37.42692 24.26847 -6.63228 1.000 40.24492 516 ARG A N 1
ATOM 3888 C CA . ARG A 1 515 ? -36.58184 24.95859 -7.59775 1.000 45.34430 516 ARG A CA 1
ATOM 3889 C C . ARG A 1 515 ? -35.98474 26.20504 -6.96039 1.000 43.37367 516 ARG A C 1
ATOM 3890 O O . ARG A 1 515 ? -36.70265 26.99896 -6.34282 1.000 40.78854 516 ARG A O 1
ATOM 3898 N N . PHE A 1 516 ? -34.67449 26.37215 -7.11902 1.000 41.01697 517 PHE A N 1
ATOM 3899 C CA . PHE A 1 516 ? -33.92396 27.51247 -6.59763 1.000 44.49285 517 PHE A CA 1
ATOM 3900 C C . PHE A 1 516 ? -33.22942 28.16098 -7.79242 1.000 44.98447 517 PHE A C 1
ATOM 3901 O O . PHE A 1 516 ? -32.13792 27.74555 -8.18915 1.000 50.51482 517 PHE A O 1
ATOM 3909 N N . GLU A 1 517 ? -33.86328 29.18162 -8.36573 1.000 43.83737 518 GLU A N 1
ATOM 3910 C CA . GLU A 1 517 ? -33.45347 29.73285 -9.64958 1.000 47.07362 518 GLU A CA 1
ATOM 3911 C C . GLU A 1 517 ? -33.10239 31.21003 -9.53276 1.000 46.81788 518 GLU A C 1
ATOM 3912 O O . GLU A 1 517 ? -33.74586 31.95440 -8.78976 1.000 43.83345 518 GLU A O 1
ATOM 3918 N N . ASN A 1 518 ? -32.06056 31.61489 -10.26230 1.000 48.42578 519 ASN A N 1
ATOM 3919 C CA . ASN A 1 518 ? -31.77540 33.02318 -10.55529 1.000 45.76994 519 ASN A CA 1
ATOM 3920 C C . ASN A 1 518 ? -31.71888 33.88889 -9.29740 1.000 48.59866 519 ASN A C 1
ATOM 3921 O O . ASN A 1 518 ? -32.22697 35.01199 -9.26892 1.000 49.08486 519 ASN A O 1
ATOM 3926 N N . ASN A 1 519 ? -31.08452 33.37340 -8.25139 1.000 48.87898 520 ASN A N 1
ATOM 3927 C CA . ASN A 1 519 ? -30.90453 34.12394 -7.01812 1.000 47.68669 520 ASN A CA 1
ATOM 3928 C C . ASN A 1 519 ? -29.48552 34.67436 -6.92981 1.000 48.73045 520 ASN A C 1
ATOM 3929 O O . ASN A 1 519 ? -28.55712 34.17607 -7.57068 1.000 52.48616 520 ASN A O 1
ATOM 3934 N N . THR A 1 520 ? -29.33067 35.72207 -6.12503 1.000 49.32210 521 THR A N 1
ATOM 3935 C CA . THR A 1 520 ? -28.03396 36.33243 -5.85758 1.000 52.06721 521 THR A CA 1
ATOM 3936 C C . THR A 1 520 ? -27.70027 36.13233 -4.38635 1.000 50.11175 521 THR A C 1
ATOM 3937 O O . THR A 1 520 ? -28.43999 36.59441 -3.51073 1.000 49.83723 521 THR A O 1
ATOM 3941 N N . ILE A 1 521 ? -26.59379 35.44553 -4.11798 1.000 52.11231 522 ILE A N 1
ATOM 3942 C CA . ILE A 1 521 ? -26.17912 35.11754 -2.75982 1.000 53.44991 522 ILE A CA 1
ATOM 3943 C C . ILE A 1 521 ? -24.84547 35.79823 -2.48892 1.000 54.77037 522 ILE A C 1
ATOM 3944 O O . ILE A 1 521 ? -23.83601 35.47581 -3.12864 1.000 54.57568 522 ILE A O 1
ATOM 3949 N N . ASN A 1 522 ? -24.84236 36.73824 -1.54698 1.000 54.37941 523 ASN A N 1
ATOM 3950 C CA . ASN A 1 522 ? -23.60980 37.32551 -1.03739 1.000 57.34888 523 ASN A CA 1
ATOM 3951 C C . ASN A 1 522 ? -23.12568 36.47288 0.12908 1.000 58.55789 523 ASN A C 1
ATOM 3952 O O . ASN A 1 522 ? -23.80961 36.36968 1.15328 1.000 57.92831 523 ASN A O 1
ATOM 3957 N N . SER A 1 523 ? -21.95628 35.85903 -0.02697 1.000 60.09060 524 SER A N 1
ATOM 3958 C CA . SER A 1 523 ? -21.48503 34.84127 0.89844 1.000 57.49494 524 SER A CA 1
ATOM 3959 C C . SER A 1 523 ? -20.22381 35.29321 1.62088 1.000 59.18214 524 SER A C 1
ATOM 3960 O O . SER A 1 523 ? -19.43590 36.08983 1.10145 1.000 61.11713 524 SER A O 1
ATOM 3963 N N . PHE A 1 524 ? -20.04906 34.77134 2.83459 1.000 59.83998 525 PHE A N 1
ATOM 3964 C CA . PHE A 1 524 ? -18.80774 34.89822 3.58553 1.000 59.24356 525 PHE A CA 1
ATOM 3965 C C . PHE A 1 524 ? -18.12336 33.55173 3.78305 1.000 58.66182 525 PHE A C 1
ATOM 3966 O O . PHE A 1 524 ? -17.11881 33.47321 4.49740 1.000 61.12692 525 PHE A O 1
ATOM 3974 N N . GLY A 1 525 ? -18.64326 32.49345 3.16748 1.000 60.72216 526 GLY A N 1
ATOM 3975 C CA . GLY A 1 525 ? -18.10361 31.16133 3.34646 1.000 60.94090 526 GLY A CA 1
ATOM 3976 C C . GLY A 1 525 ? -19.14439 30.18831 3.85703 1.000 61.34838 526 GLY A C 1
ATOM 3977 O O . GLY A 1 525 ? -18.81998 29.06417 4.25276 1.000 67.14814 526 GLY A O 1
ATOM 3978 N N . ASN A 1 526 ? -20.40363 30.61559 3.84768 1.000 58.97655 527 ASN A N 1
ATOM 3979 C CA . ASN A 1 526 ? -21.49193 29.81004 4.37288 1.000 58.99423 527 ASN A CA 1
ATOM 3980 C C . ASN A 1 526 ? -21.97520 28.80313 3.33352 1.000 58.86219 527 ASN A C 1
ATOM 3981 O O . ASN A 1 526 ? -21.73996 28.94403 2.12963 1.000 56.43535 527 ASN A O 1
ATOM 3986 N N . ARG A 1 527 ? -22.65837 27.77128 3.82185 1.000 58.06332 528 ARG A N 1
ATOM 3987 C CA . ARG A 1 527 ? -23.28815 26.80311 2.93834 1.000 52.21629 528 ARG A CA 1
ATOM 3988 C C . ARG A 1 527 ? -24.40769 27.46518 2.14407 1.000 53.77695 528 ARG A C 1
ATOM 3989 O O . ARG A 1 527 ? -25.06754 28.39602 2.61357 1.000 55.13866 528 ARG A O 1
ATOM 3997 N N . ILE A 1 528 ? -24.61949 26.97439 0.92557 1.000 53.59077 529 ILE A N 1
ATOM 3998 C CA . ILE A 1 528 ? -25.66083 27.51599 0.06089 1.000 54.81490 529 ILE A CA 1
ATOM 3999 C C . ILE A 1 528 ? -26.89451 26.62567 0.12671 1.000 53.29321 529 ILE A C 1
ATOM 4000 O O . ILE A 1 528 ? -27.98959 27.08803 0.46646 1.000 52.88567 529 ILE A O 1
ATOM 4005 N N . VAL A 1 529 ? -26.72929 25.34435 -0.19477 1.000 52.00673 530 VAL A N 1
ATOM 4006 C CA . VAL A 1 529 ? -27.83917 24.39930 -0.25351 1.000 52.09491 530 VAL A CA 1
ATOM 4007 C C . VAL A 1 529 ? -27.44549 23.13661 0.49935 1.000 51.90047 530 VAL A C 1
ATOM 4008 O O . VAL A 1 529 ? -26.47110 22.46918 0.13231 1.000 54.31078 530 VAL A O 1
ATOM 4012 N N . TRP A 1 530 ? -28.20183 22.80900 1.54492 1.000 49.45840 531 TRP A N 1
ATOM 4013 C CA . TRP A 1 530 ? -28.08601 21.53555 2.24903 1.000 49.96268 531 TRP A CA 1
ATOM 4014 C C . TRP A 1 530 ? -29.41921 20.81351 2.10666 1.000 50.55100 531 TRP A C 1
ATOM 4015 O O . TRP A 1 530 ? -30.43521 21.26500 2.64624 1.000 51.37678 531 TRP A O 1
ATOM 4026 N N . ALA A 1 531 ? -29.41812 19.69960 1.38032 1.000 51.85703 532 ALA A N 1
ATOM 4027 C CA . ALA A 1 531 ? -30.63373 18.96078 1.07461 1.000 48.22374 532 ALA A CA 1
ATOM 4028 C C . ALA A 1 531 ? -30.58622 17.58345 1.71765 1.000 53.05711 532 ALA A C 1
ATOM 4029 O O . ALA A 1 531 ? -29.54582 16.91774 1.71034 1.000 52.99448 532 ALA A O 1
ATOM 4031 N N . ASP A 1 532 ? -31.72260 17.16147 2.26795 1.000 51.90985 533 ASP A N 1
ATOM 4032 C CA . ASP A 1 532 ? -31.85338 15.85184 2.89433 1.000 47.80546 533 ASP A CA 1
ATOM 4033 C C . ASP A 1 532 ? -33.19816 15.26460 2.50136 1.000 45.25246 533 ASP A C 1
ATOM 4034 O O . ASP A 1 532 ? -34.24230 15.85999 2.78491 1.000 46.22379 533 ASP A O 1
ATOM 4039 N N . ARG A 1 533 ? -33.16393 14.10358 1.84627 1.000 47.89259 534 ARG A N 1
ATOM 4040 C CA . ARG A 1 533 ? -34.37065 13.37569 1.45289 1.000 49.75713 534 ARG A CA 1
ATOM 4041 C C . ARG A 1 533 ? -35.26179 14.21308 0.53819 1.000 50.06539 534 ARG A C 1
ATOM 4042 O O . ARG A 1 533 ? -36.48294 14.23616 0.68661 1.000 50.66871 534 ARG A O 1
ATOM 4050 N N . VAL A 1 534 ? -34.65244 14.90534 -0.41502 1.000 47.08724 535 VAL A N 1
ATOM 4051 C CA . VAL A 1 534 ? -35.38258 15.69207 -1.40172 1.000 45.71712 535 VAL A CA 1
ATOM 4052 C C . VAL A 1 534 ? -35.50977 14.87584 -2.68157 1.000 46.28240 535 VAL A C 1
ATOM 4053 O O . VAL A 1 534 ? -34.54773 14.23443 -3.12523 1.000 48.63216 535 VAL A O 1
ATOM 4057 N N . GLY A 1 535 ? -36.71628 14.83858 -3.24256 1.000 45.98573 536 GLY A N 1
ATOM 4058 C CA . GLY A 1 535 ? -36.89176 14.23361 -4.54758 1.000 45.30245 536 GLY A CA 1
ATOM 4059 C C . GLY A 1 535 ? -37.15726 15.26494 -5.62363 1.000 44.41611 536 GLY A C 1
ATOM 4060 O O . GLY A 1 535 ? -38.28690 15.74144 -5.76899 1.000 45.50328 536 GLY A O 1
ATOM 4061 N N . GLY A 1 536 ? -36.13263 15.59959 -6.40270 1.000 44.51444 537 GLY A N 1
ATOM 4062 C CA . GLY A 1 536 ? -36.26854 16.62715 -7.41502 1.000 40.90000 537 GLY A CA 1
ATOM 4063 C C . GLY A 1 536 ? -35.89192 17.99024 -6.87250 1.000 44.46551 537 GLY A C 1
ATOM 4064 O O . GLY A 1 536 ? -36.68148 18.61627 -6.15841 1.000 46.20950 537 GLY A O 1
ATOM 4065 N N . LEU A 1 537 ? -34.69747 18.46958 -7.21475 1.000 43.66326 538 LEU A N 1
ATOM 4066 C CA . LEU A 1 537 ? -34.19025 19.74549 -6.71347 1.000 44.49125 538 LEU A CA 1
ATOM 4067 C C . LEU A 1 537 ? -33.36123 20.39267 -7.81371 1.000 50.52981 538 LEU A C 1
ATOM 4068 O O . LEU A 1 537 ? -32.30422 19.87202 -8.18372 1.000 52.05285 538 LEU A O 1
ATOM 4073 N N . THR A 1 538 ? -33.83533 21.52172 -8.33270 1.000 47.41294 539 THR A N 1
ATOM 4074 C CA . THR A 1 538 ? -33.15285 22.25488 -9.39115 1.000 48.98703 539 THR A CA 1
ATOM 4075 C C . THR A 1 538 ? -32.52692 23.51067 -8.80008 1.000 49.98143 539 THR A C 1
ATOM 4076 O O . THR A 1 538 ? -33.23574 24.37014 -8.26535 1.000 50.04562 539 THR A O 1
ATOM 4080 N N . VAL A 1 539 ? -31.20492 23.60867 -8.89338 1.000 47.94181 540 VAL A N 1
ATOM 4081 C CA . VAL A 1 539 ? -30.45163 24.77708 -8.45025 1.000 49.03899 540 VAL A CA 1
ATOM 4082 C C . VAL A 1 539 ? -29.82694 25.37620 -9.70271 1.000 50.15225 540 VAL A C 1
ATOM 4083 O O . VAL A 1 539 ? -28.82079 24.86628 -10.21050 1.000 46.64398 540 VAL A O 1
ATOM 4087 N N . SER A 1 540 ? -30.41915 26.45288 -10.21399 1.000 49.70409 541 SER A N 1
ATOM 4088 C CA . SER A 1 540 ? -30.03443 26.97551 -11.51479 1.000 49.27089 541 SER A CA 1
ATOM 4089 C C . SER A 1 540 ? -29.93694 28.49296 -11.47438 1.000 50.18252 541 SER A C 1
ATOM 4090 O O . SER A 1 540 ? -30.54416 29.15702 -10.63215 1.000 49.41086 541 SER A O 1
ATOM 4093 N N . GLY A 1 541 ? -29.14248 29.02889 -12.39989 1.000 50.19364 542 GLY A N 1
ATOM 4094 C CA . GLY A 1 541 ? -29.08049 30.45490 -12.66331 1.000 50.85831 542 GLY A CA 1
ATOM 4095 C C . GLY A 1 541 ? -28.64114 31.33957 -11.51425 1.000 48.50848 542 GLY A C 1
ATOM 4096 O O . GLY A 1 541 ? -28.77245 32.56446 -11.59341 1.000 48.79954 542 GLY A O 1
ATOM 4097 N N . ASN A 1 542 ? -28.10967 30.74689 -10.45106 1.000 48.81576 543 ASN A N 1
ATOM 4098 C CA . ASN A 1 542 ? -27.74303 31.50035 -9.26228 1.000 52.69628 543 ASN A CA 1
ATOM 4099 C C . ASN A 1 542 ? -26.31558 32.02492 -9.36330 1.000 54.38575 543 ASN A C 1
ATOM 4100 O O . ASN A 1 542 ? -25.43780 31.39142 -9.95526 1.000 58.85440 543 ASN A O 1
ATOM 4105 N N . THR A 1 543 ? -26.09331 33.19713 -8.77201 1.000 52.24164 544 THR A N 1
ATOM 4106 C CA . THR A 1 543 ? -24.77922 33.82628 -8.71622 1.000 57.04517 544 THR A CA 1
ATOM 4107 C C . THR A 1 543 ? -24.38006 33.98086 -7.25670 1.000 56.07966 544 THR A C 1
ATOM 4108 O O . THR A 1 543 ? -25.08182 34.64409 -6.48564 1.000 56.27670 544 THR A O 1
ATOM 4112 N N . ILE A 1 544 ? -23.25998 33.37048 -6.88117 1.000 57.13417 545 ILE A N 1
ATOM 4113 C CA . ILE A 1 544 ? -22.75075 33.42133 -5.51587 1.000 55.90150 545 ILE A CA 1
ATOM 4114 C C . ILE A 1 544 ? -21.56834 34.37744 -5.47688 1.000 57.60166 545 ILE A C 1
ATOM 4115 O O . ILE A 1 544 ? -20.60635 34.22013 -6.23966 1.000 61.01752 545 ILE A O 1
ATOM 4120 N N . ASN A 1 545 ? -21.63730 35.36865 -4.59087 1.000 54.04220 546 ASN A N 1
ATOM 4121 C CA . ASN A 1 545 ? -20.61131 36.39981 -4.47441 1.000 56.20260 546 ASN A CA 1
ATOM 4122 C C . ASN A 1 545 ? -19.93779 36.27613 -3.11436 1.000 62.96767 546 ASN A C 1
ATOM 4123 O O . ASN A 1 545 ? -20.52903 36.63133 -2.08861 1.000 62.14860 546 ASN A O 1
ATOM 4128 N N . ARG A 1 546 ? -18.70261 35.77259 -3.10719 1.000 61.83843 547 ARG A N 1
ATOM 4129 C CA . ARG A 1 546 ? -17.87537 35.75294 -1.90085 1.000 60.02956 547 ARG A CA 1
ATOM 4130 C C . ARG A 1 546 ? -17.28278 37.14928 -1.72738 1.000 60.45716 547 ARG A C 1
ATOM 4131 O O . ARG A 1 546 ? -16.15896 37.44915 -2.14009 1.000 63.49316 547 ARG A O 1
ATOM 4139 N N . ASN A 1 547 ? -18.07608 38.02959 -1.11239 1.000 61.60673 548 ASN A N 1
ATOM 4140 C CA . ASN A 1 547 ? -17.69460 39.42663 -0.95134 1.000 64.69919 548 ASN A CA 1
ATOM 4141 C C . ASN A 1 547 ? -17.94328 39.95215 0.45751 1.000 62.92685 548 ASN A C 1
ATOM 4142 O O . ASN A 1 547 ? -17.81681 41.16155 0.68398 1.000 65.26215 548 ASN A O 1
ATOM 4147 N N . ILE A 1 548 ? -18.29228 39.08808 1.40447 1.000 62.97521 549 ILE A N 1
ATOM 4148 C CA . ILE A 1 548 ? -18.56331 39.49350 2.77816 1.000 65.04019 549 ILE A CA 1
ATOM 4149 C C . ILE A 1 548 ? -17.31983 39.21751 3.61094 1.000 63.46580 549 ILE A C 1
ATOM 4150 O O . ILE A 1 548 ? -16.85807 38.07293 3.69430 1.000 60.49279 549 ILE A O 1
ATOM 4155 N N . ASN A 1 549 ? -16.77774 40.26704 4.23016 1.000 66.56513 550 ASN A N 1
ATOM 4156 C CA . ASN A 1 549 ? -15.55199 40.16016 5.02146 1.000 70.27919 550 ASN A CA 1
ATOM 4157 C C . ASN A 1 549 ? -15.91921 39.75027 6.44503 1.000 69.14199 550 ASN A C 1
ATOM 4158 O O . ASN A 1 549 ? -15.96633 40.55931 7.37451 1.000 67.80128 550 ASN A O 1
ATOM 4163 N N . GLN A 1 550 ? -16.18388 38.45411 6.60979 1.000 63.83781 551 GLN A N 1
ATOM 4164 C CA . GLN A 1 550 ? -16.50906 37.87531 7.90192 1.000 64.08787 551 GLN A CA 1
ATOM 4165 C C . GLN A 1 550 ? -15.83706 36.51359 8.01277 1.000 62.13889 551 GLN A C 1
ATOM 4166 O O . GLN A 1 550 ? -15.75232 35.78046 7.01571 1.000 62.71066 551 GLN A O 1
ATOM 4172 N N . PRO A 1 551 ? -15.35279 36.14994 9.19944 1.000 62.39015 552 PRO A N 1
ATOM 4173 C CA . PRO A 1 551 ? -14.63059 34.87987 9.33951 1.000 65.36612 552 PRO A CA 1
ATOM 4174 C C . PRO A 1 551 ? -15.55613 33.68220 9.19120 1.000 66.86311 552 PRO A C 1
ATOM 4175 O O . PRO A 1 551 ? -16.69858 33.69148 9.65587 1.000 68.57803 552 PRO A O 1
ATOM 4179 N N . VAL A 1 552 ? -15.04540 32.64326 8.53017 1.000 64.98302 553 VAL A N 1
ATOM 4180 C CA . VAL A 1 552 ? -15.79792 31.40530 8.37370 1.000 67.15033 553 VAL A CA 1
ATOM 4181 C C . VAL A 1 552 ? -15.90154 30.70870 9.72305 1.000 68.72776 553 VAL A C 1
ATOM 4182 O O . VAL A 1 552 ? -14.89810 30.52017 10.42312 1.000 68.13189 553 VAL A O 1
ATOM 4186 N N . LEU A 1 553 ? -17.12078 30.32408 10.09642 1.000 71.75968 554 LEU A N 1
ATOM 4187 C CA . LEU A 1 553 ? -17.36110 29.69239 11.38601 1.000 69.60921 554 LEU A CA 1
ATOM 4188 C C . LEU A 1 553 ? -17.30966 28.17387 11.32500 1.000 70.96429 554 LEU A C 1
ATOM 4189 O O . LEU A 1 553 ? -17.07818 27.53320 12.35662 1.000 71.04519 554 LEU A O 1
ATOM 4194 N N . HIS A 1 554 ? -17.52064 27.58668 10.15079 1.000 70.40262 555 HIS A N 1
ATOM 4195 C CA . HIS A 1 554 ? -17.42002 26.14148 9.96161 1.000 72.47029 555 HIS A CA 1
ATOM 4196 C C . HIS A 1 554 ? -16.48927 25.89386 8.78364 1.000 76.13539 555 HIS A C 1
ATOM 4197 O O . HIS A 1 554 ? -16.90803 26.01736 7.61908 1.000 75.50204 555 HIS A O 1
ATOM 4204 N N . PRO A 1 555 ? -15.23135 25.54540 9.03849 1.000 80.38981 556 PRO A N 1
ATOM 4205 C CA . PRO A 1 555 ? -14.25862 25.45431 7.94734 1.000 79.75395 556 PRO A CA 1
ATOM 4206 C C . PRO A 1 555 ? -14.53807 24.27009 7.03964 1.000 77.84603 556 PRO A C 1
ATOM 4207 O O . PRO A 1 555 ? -15.06191 23.23691 7.46443 1.000 75.58661 556 PRO A O 1
ATOM 4211 N N . ASP A 1 556 ? -14.19250 24.44941 5.76494 1.000 76.63538 557 ASP A N 1
ATOM 4212 C CA . ASP A 1 556 ? -14.27816 23.39147 4.75640 1.000 77.62516 557 ASP A CA 1
ATOM 4213 C C . ASP A 1 556 ? -15.71980 22.93267 4.54103 1.000 72.67070 557 ASP A C 1
ATOM 4214 O O . ASP A 1 556 ? -15.98580 21.76067 4.27454 1.000 71.20183 557 ASP A O 1
ATOM 4219 N N . SER A 1 557 ? -16.66539 23.87351 4.64622 1.000 69.69049 558 SER A N 1
ATOM 4220 C CA . SER A 1 557 ? -18.06305 23.54900 4.38552 1.000 65.42036 558 SER A CA 1
ATOM 4221 C C . SER A 1 557 ? -18.38092 23.76501 2.91150 1.000 64.47904 558 SER A C 1
ATOM 4222 O O . SER A 1 557 ? -18.05264 24.82492 2.36382 1.000 65.35193 558 SER A O 1
ATOM 4225 N N . PRO A 1 558 ? -19.01031 22.80166 2.24649 1.000 62.02506 559 PRO A N 1
ATOM 4226 C CA . PRO A 1 558 ? -19.25254 22.92893 0.80812 1.000 57.74768 559 PRO A CA 1
ATOM 4227 C C . PRO A 1 558 ? -20.41346 23.86339 0.50457 1.000 59.61746 559 PRO A C 1
ATOM 4228 O O . PRO A 1 558 ? -21.27579 24.13042 1.34329 1.000 59.91559 559 PRO A O 1
ATOM 4232 N N . LEU A 1 559 ? -20.41135 24.36907 -0.73124 1.000 63.21527 560 LEU A N 1
ATOM 4233 C CA . LEU A 1 559 ? -21.53861 25.16545 -1.20320 1.000 56.76845 560 LEU A CA 1
ATOM 4234 C C . LEU A 1 559 ? -22.81760 24.33980 -1.21795 1.000 53.75867 560 LEU A C 1
ATOM 4235 O O . LEU A 1 559 ? -23.87836 24.81110 -0.79154 1.000 50.71832 560 LEU A O 1
ATOM 4240 N N . PHE A 1 560 ? -22.73332 23.10038 -1.69336 1.000 51.11001 561 PHE A N 1
ATOM 4241 C CA . PHE A 1 560 ? -23.87995 22.21064 -1.77747 1.000 52.24319 561 PHE A CA 1
ATOM 4242 C C . PHE A 1 560 ? -23.54192 20.87821 -1.12763 1.000 54.88883 561 PHE A C 1
ATOM 4243 O O . PHE A 1 560 ? -22.45266 20.33566 -1.33635 1.000 57.01117 561 PHE A O 1
ATOM 4251 N N . GLU A 1 561 ? -24.47833 20.35557 -0.33755 1.000 51.99079 562 GLU A N 1
ATOM 4252 C CA . GLU A 1 561 ? -24.36286 19.00694 0.20026 1.000 52.93746 562 GLU A CA 1
ATOM 4253 C C . GLU A 1 561 ? -25.71247 18.31517 0.10257 1.000 54.26567 562 GLU A C 1
ATOM 4254 O O . GLU A 1 561 ? -26.73147 18.87484 0.51727 1.000 57.06008 562 GLU A O 1
ATOM 4260 N N . PHE A 1 562 ? -25.71265 17.09927 -0.44108 1.000 53.46830 563 PHE A N 1
ATOM 4261 C CA . PHE A 1 562 ? -26.92870 16.33234 -0.66842 1.000 53.22588 563 PHE A CA 1
ATOM 4262 C C . PHE A 1 562 ? -26.77982 14.94312 -0.06650 1.000 54.70289 563 PHE A C 1
ATOM 4263 O O . PHE A 1 562 ? -25.74286 14.29372 -0.23359 1.000 56.67563 563 PHE A O 1
ATOM 4271 N N . VAL A 1 563 ? -27.82167 14.48839 0.62828 1.000 55.20797 564 VAL A N 1
ATOM 4272 C CA . VAL A 1 563 ? -27.82750 13.17741 1.27009 1.000 54.41824 564 VAL A CA 1
ATOM 4273 C C . VAL A 1 563 ? -29.18739 12.52709 1.05261 1.000 54.10563 564 VAL A C 1
ATOM 4274 O O . VAL A 1 563 ? -30.22610 13.17204 1.23266 1.000 54.04505 564 VAL A O 1
ATOM 4278 N N . ASN A 1 564 ? -29.17523 11.25163 0.66006 1.000 56.47701 565 ASN A N 1
ATOM 4279 C CA . ASN A 1 564 ? -30.38491 10.43939 0.50943 1.000 53.54807 565 ASN A CA 1
ATOM 4280 C C . ASN A 1 564 ? -31.42952 11.13926 -0.35809 1.000 55.02974 565 ASN A C 1
ATOM 4281 O O . ASN A 1 564 ? -32.61833 11.18065 -0.03517 1.000 54.74592 565 ASN A O 1
ATOM 4286 N N . SER A 1 565 ? -30.97699 11.68552 -1.48093 1.000 55.66680 566 SER A N 1
ATOM 4287 C CA . SER A 1 565 ? -31.83154 12.45768 -2.36857 1.000 51.62301 566 SER A CA 1
ATOM 4288 C C . SER A 1 565 ? -31.87404 11.81921 -3.75112 1.000 52.36418 566 SER A C 1
ATOM 4289 O O . SER A 1 565 ? -31.16860 10.84951 -4.04078 1.000 54.80710 566 SER A O 1
ATOM 4292 N N . GLU A 1 566 ? -32.72422 12.38119 -4.60856 1.000 53.64388 567 GLU A N 1
ATOM 4293 C CA . GLU A 1 566 ? -32.93163 11.87153 -5.95545 1.000 53.23899 567 GLU A CA 1
ATOM 4294 C C . GLU A 1 566 ? -33.14943 13.02973 -6.91502 1.000 52.15518 567 GLU A C 1
ATOM 4295 O O . GLU A 1 566 ? -33.87090 13.97992 -6.59847 1.000 51.54574 567 GLU A O 1
ATOM 4301 N N . ASN A 1 567 ? -32.52231 12.93622 -8.08809 1.000 54.60132 568 ASN A N 1
ATOM 4302 C CA . ASN A 1 567 ? -32.76101 13.84891 -9.20571 1.000 51.22587 568 ASN A CA 1
ATOM 4303 C C . ASN A 1 567 ? -32.50738 15.30470 -8.80649 1.000 50.52503 568 ASN A C 1
ATOM 4304 O O . ASN A 1 567 ? -33.38411 16.16735 -8.88539 1.000 49.19268 568 ASN A O 1
ATOM 4309 N N . ILE A 1 568 ? -31.27783 15.56231 -8.37467 1.000 51.57979 569 ILE A N 1
ATOM 4310 C CA . ILE A 1 568 ? -30.80002 16.91366 -8.10882 1.000 49.90427 569 ILE A CA 1
ATOM 4311 C C . ILE A 1 568 ? -30.03483 17.39208 -9.33300 1.000 54.79344 569 ILE A C 1
ATOM 4312 O O . ILE A 1 568 ? -29.33248 16.60844 -9.98378 1.000 50.54866 569 ILE A O 1
ATOM 4317 N N . GLU A 1 569 ? -30.17973 18.67341 -9.66498 1.000 54.82655 570 GLU A N 1
ATOM 4318 C CA . GLU A 1 569 ? -29.57743 19.21567 -10.87730 1.000 54.84963 570 GLU A CA 1
ATOM 4319 C C . GLU A 1 569 ? -28.91343 20.54850 -10.57492 1.000 53.42250 570 GLU A C 1
ATOM 4320 O O . GLU A 1 569 ? -29.55941 21.46427 -10.05651 1.000 52.49203 570 GLU A O 1
ATOM 4326 N N . LEU A 1 570 ? -27.62777 20.64922 -10.90090 1.000 51.67932 571 LEU A N 1
ATOM 4327 C CA . LEU A 1 570 ? -26.90583 21.91380 -10.91424 1.000 53.80002 571 LEU A CA 1
ATOM 4328 C C . LEU A 1 570 ? -26.78799 22.38180 -12.35848 1.000 54.05370 571 LEU A C 1
ATOM 4329 O O . LEU A 1 570 ? -26.46268 21.58596 -13.24621 1.000 56.77701 571 LEU A O 1
ATOM 4334 N N . LYS A 1 571 ? -27.05800 23.66342 -12.59599 1.000 52.34492 572 LYS A N 1
ATOM 4335 C CA . LYS A 1 571 ? -27.10910 24.16175 -13.96829 1.000 53.22767 572 LYS A CA 1
ATOM 4336 C C . LYS A 1 571 ? -26.87667 25.66273 -13.97878 1.000 53.42237 572 LYS A C 1
ATOM 4337 O O . LYS A 1 571 ? -27.62179 26.40540 -13.33466 1.000 54.42687 572 LYS A O 1
ATOM 4340 N N . ASN A 1 572 ? -25.84919 26.10281 -14.70786 1.000 55.05073 573 ASN A N 1
ATOM 4341 C CA . ASN A 1 572 ? -25.64013 27.51942 -15.02113 1.000 54.82690 573 ASN A CA 1
ATOM 4342 C C . ASN A 1 572 ? -25.54288 28.38269 -13.76393 1.000 56.11636 573 ASN A C 1
ATOM 4343 O O . ASN A 1 572 ? -26.10891 29.47546 -13.69506 1.000 58.75739 573 ASN A O 1
ATOM 4348 N N . ASN A 1 573 ? -24.81795 27.89581 -12.76372 1.000 53.51555 574 ASN A N 1
ATOM 4349 C CA . ASN A 1 573 ? -24.53919 28.66585 -11.56179 1.000 54.12187 574 ASN A CA 1
ATOM 4350 C C . ASN A 1 573 ? -23.14288 29.27082 -11.65209 1.000 57.20573 574 ASN A C 1
ATOM 4351 O O . ASN A 1 573 ? -22.26830 28.75402 -12.35158 1.000 57.54332 574 ASN A O 1
ATOM 4356 N N . THR A 1 574 ? -22.94011 30.37912 -10.94249 1.000 58.93874 575 THR A N 1
ATOM 4357 C CA . THR A 1 574 ? -21.68540 31.11843 -11.00572 1.000 56.46944 575 THR A CA 1
ATOM 4358 C C . THR A 1 574 ? -21.21685 31.47137 -9.60228 1.000 60.36374 575 THR A C 1
ATOM 4359 O O . THR A 1 574 ? -22.01104 31.92991 -8.77468 1.000 57.32199 575 THR A O 1
ATOM 4363 N N . TYR A 1 575 ? -19.92722 31.26435 -9.34398 1.000 59.42808 576 TYR A N 1
ATOM 4364 C CA . TYR A 1 575 ? -19.30575 31.59132 -8.06910 1.000 60.04032 576 TYR A CA 1
ATOM 4365 C C . TYR A 1 575 ? -18.16193 32.57134 -8.29315 1.000 62.74422 576 TYR A C 1
ATOM 4366 O O . TYR A 1 575 ? -17.35867 32.40206 -9.21584 1.000 66.21842 576 TYR A O 1
ATOM 4375 N N . ASN A 1 576 ? -18.08751 33.59220 -7.44106 1.000 63.95695 577 ASN A N 1
ATOM 4376 C CA . ASN A 1 576 ? -17.05746 34.61943 -7.52843 1.000 63.92097 577 ASN A CA 1
ATOM 4377 C C . ASN A 1 576 ? -16.44871 34.83957 -6.15249 1.000 68.07278 577 ASN A C 1
ATOM 4378 O O . ASN A 1 576 ? -17.17718 35.01142 -5.16992 1.000 66.70157 577 ASN A O 1
ATOM 4383 N N . GLY A 1 577 ? -15.11619 34.83901 -6.08406 1.000 67.47473 578 GLY A N 1
ATOM 4384 C CA . GLY A 1 577 ? -14.40664 35.12903 -4.85983 1.000 66.19383 578 GLY A CA 1
ATOM 4385 C C . GLY A 1 577 ? -13.41755 34.03390 -4.53308 1.000 67.59777 578 GLY A C 1
ATOM 4386 O O . GLY A 1 577 ? -13.07810 33.20178 -5.38230 1.000 64.40258 578 GLY A O 1
ATOM 4387 N N . LYS A 1 578 ? -12.95192 34.04584 -3.28404 1.000 68.21648 579 LYS A N 1
ATOM 4388 C CA . LYS A 1 578 ? -11.99058 33.05212 -2.82495 1.000 72.07096 579 LYS A CA 1
ATOM 4389 C C . LYS A 1 578 ? -12.56121 31.64797 -2.97332 1.000 71.92714 579 LYS A C 1
ATOM 4390 O O . LYS A 1 578 ? -13.76169 31.42517 -2.79477 1.000 73.81365 579 LYS A O 1
ATOM 4392 N N . VAL A 1 579 ? -11.68441 30.69562 -3.30371 1.000 75.56204 580 VAL A N 1
ATOM 4393 C CA . VAL A 1 579 ? -12.13684 29.34015 -3.58698 1.000 74.96132 580 VAL A CA 1
ATOM 4394 C C . VAL A 1 579 ? -12.76640 28.71677 -2.33946 1.000 71.09947 580 VAL A C 1
ATOM 4395 O O . VAL A 1 579 ? -12.48288 29.10162 -1.19781 1.000 72.62793 580 VAL A O 1
ATOM 4399 N N . GLN A 1 580 ? -13.64756 27.74682 -2.57370 1.000 72.53065 581 GLN A N 1
ATOM 4400 C CA . GLN A 1 580 ? -14.38122 27.08054 -1.50941 1.000 67.03300 581 GLN A CA 1
ATOM 4401 C C . GLN A 1 580 ? -14.75656 25.68402 -1.98194 1.000 64.90434 581 GLN A C 1
ATOM 4402 O O . GLN A 1 580 ? -14.93345 25.44925 -3.18111 1.000 62.84205 581 GLN A O 1
ATOM 4408 N N . ARG A 1 581 ? -14.85343 24.75421 -1.03181 1.000 61.54453 582 ARG A N 1
ATOM 4409 C CA . ARG A 1 581 ? -15.32747 23.41436 -1.35180 1.000 61.92926 582 ARG A CA 1
ATOM 4410 C C . ARG A 1 581 ? -16.70483 23.49400 -1.99769 1.000 64.96049 582 ARG A C 1
ATOM 4411 O O . ARG A 1 581 ? -17.56566 24.26673 -1.56926 1.000 66.28401 582 ARG A O 1
ATOM 4419 N N . VAL A 1 582 ? -16.90744 22.69930 -3.04563 1.000 63.20764 583 VAL A N 1
ATOM 4420 C CA . VAL A 1 582 ? -18.06506 22.88067 -3.91223 1.000 58.13417 583 VAL A CA 1
ATOM 4421 C C . VAL A 1 582 ? -19.19172 21.92169 -3.55184 1.000 57.28342 583 VAL A C 1
ATOM 4422 O O . VAL A 1 582 ? -20.31950 22.35324 -3.28925 1.000 57.53539 583 VAL A O 1
ATOM 4426 N N . LEU A 1 583 ? -18.90910 20.61910 -3.54080 1.000 58.65609 584 LEU A N 1
ATOM 4427 C CA . LEU A 1 583 ? -19.97377 19.63198 -3.41552 1.000 58.48149 584 LEU A CA 1
ATOM 4428 C C . LEU A 1 583 ? -19.53853 18.44880 -2.56690 1.000 60.04029 584 LEU A C 1
ATOM 4429 O O . LEU A 1 583 ? -18.48056 17.85912 -2.80449 1.000 60.35357 584 LEU A O 1
ATOM 4434 N N . ILE A 1 584 ? -20.37177 18.10850 -1.58618 1.000 57.46652 585 ILE A N 1
ATOM 4435 C CA . ILE A 1 584 ? -20.30903 16.84273 -0.86529 1.000 57.01350 585 ILE A CA 1
ATOM 4436 C C . ILE A 1 584 ? -21.62717 16.12283 -1.10668 1.000 57.26754 585 ILE A C 1
ATOM 4437 O O . ILE A 1 584 ? -22.69774 16.69256 -0.87376 1.000 57.89780 585 ILE A O 1
ATOM 4442 N N . VAL A 1 585 ? -21.55721 14.88064 -1.57343 1.000 58.35754 586 VAL A N 1
ATOM 4443 C CA . VAL A 1 585 ? -22.75541 14.13970 -1.95059 1.000 57.19448 586 VAL A CA 1
ATOM 4444 C C . VAL A 1 585 ? -22.58300 12.67837 -1.56039 1.000 56.74306 586 VAL A C 1
ATOM 4445 O O . VAL A 1 585 ? -21.50161 12.10275 -1.72128 1.000 60.22893 586 VAL A O 1
ATOM 4449 N N . ASP A 1 586 ? -23.64907 12.08424 -1.03031 1.000 57.42848 587 ASP A N 1
ATOM 4450 C CA . ASP A 1 586 ? -23.63745 10.66759 -0.71086 1.000 58.85740 587 ASP A CA 1
ATOM 4451 C C . ASP A 1 586 ? -23.85004 9.84195 -1.97704 1.000 60.04066 587 ASP A C 1
ATOM 4452 O O . ASP A 1 586 ? -24.32811 10.33689 -3.00155 1.000 61.76411 587 ASP A O 1
ATOM 4457 N N . ASP A 1 587 ? -23.48143 8.56160 -1.89473 1.000 62.21625 588 ASP A N 1
ATOM 4458 C CA . ASP A 1 587 ? -23.49684 7.70294 -3.07484 1.000 63.70627 588 ASP A CA 1
ATOM 4459 C C . ASP A 1 587 ? -24.89437 7.51637 -3.65278 1.000 64.58833 588 ASP A C 1
ATOM 4460 O O . ASP A 1 587 ? -25.02338 7.21494 -4.84480 1.000 63.36251 588 ASP A O 1
ATOM 4465 N N . SER A 1 588 ? -25.94068 7.69011 -2.84450 1.000 63.01827 589 SER A N 1
ATOM 4466 C CA . SER A 1 588 ? -27.29793 7.47437 -3.33394 1.000 59.48324 589 SER A CA 1
ATOM 4467 C C . SER A 1 588 ? -27.76402 8.62529 -4.22029 1.000 63.80216 589 SER A C 1
ATOM 4468 O O . SER A 1 588 ? -28.31617 8.39891 -5.30273 1.000 62.11727 589 SER A O 1
ATOM 4471 N N . SER A 1 589 ? -27.55365 9.86740 -3.77887 1.000 61.49425 590 SER A N 1
ATOM 4472 C CA . SER A 1 589 ? -27.98635 11.01784 -4.56261 1.000 61.26609 590 SER A CA 1
ATOM 4473 C C . SER A 1 589 ? -27.05398 11.32179 -5.72719 1.000 62.09727 590 SER A C 1
ATOM 4474 O O . SER A 1 589 ? -27.44552 12.05854 -6.63897 1.000 61.04750 590 SER A O 1
ATOM 4477 N N . LYS A 1 590 ? -25.83531 10.77661 -5.71968 1.000 64.13593 591 LYS A N 1
ATOM 4478 C CA . LYS A 1 590 ? -24.93714 10.97457 -6.85151 1.000 62.35325 591 LYS A CA 1
ATOM 4479 C C . LYS A 1 590 ? -25.40369 10.20275 -8.07819 1.000 64.73779 591 LYS A C 1
ATOM 4480 O O . LYS A 1 590 ? -25.13742 10.62216 -9.21018 1.000 65.55652 591 LYS A O 1
ATOM 4484 N N . GLY A 1 591 ? -26.09930 9.08150 -7.87699 1.000 61.94686 592 GLY A N 1
ATOM 4485 C CA . GLY A 1 591 ? -26.57749 8.28766 -8.99459 1.000 58.98566 592 GLY A CA 1
ATOM 4486 C C . GLY A 1 591 ? -27.61400 8.98505 -9.84995 1.000 59.74492 592 GLY A C 1
ATOM 4487 O O . GLY A 1 591 ? -27.88436 8.53652 -10.96897 1.000 60.59440 592 GLY A O 1
ATOM 4488 N N . THR A 1 592 ? -28.20311 10.07582 -9.35142 1.000 61.17645 593 THR A N 1
ATOM 4489 C CA . THR A 1 592 ? -29.20415 10.82757 -10.09956 1.000 57.41592 593 THR A CA 1
ATOM 4490 C C . THR A 1 592 ? -28.90800 12.32380 -10.10143 1.000 56.77783 593 THR A C 1
ATOM 4491 O O . THR A 1 592 ? -29.80679 13.12709 -10.36916 1.000 58.42226 593 THR A O 1
ATOM 4495 N N . LEU A 1 593 ? -27.66990 12.71483 -9.81225 1.000 55.84239 594 LEU A N 1
ATOM 4496 C CA . LEU A 1 593 ? -27.28733 14.11995 -9.78254 1.000 55.75527 594 LEU A CA 1
ATOM 4497 C C . LEU A 1 593 ? -26.77301 14.55234 -11.15021 1.000 55.88796 594 LEU A C 1
ATOM 4498 O O . LEU A 1 593 ? -25.90025 13.89775 -11.72939 1.000 58.15707 594 LEU A O 1
ATOM 4503 N N . ILE A 1 594 ? -27.31615 15.65407 -11.65982 1.000 52.54283 595 ILE A N 1
ATOM 4504 C CA . ILE A 1 594 ? -26.88824 16.24447 -12.92263 1.000 52.06288 595 ILE A CA 1
ATOM 4505 C C . ILE A 1 594 ? -26.09577 17.50397 -12.60242 1.000 56.85286 595 ILE A C 1
ATOM 4506 O O . ILE A 1 594 ? -26.64293 18.46848 -12.05354 1.000 56.88310 595 ILE A O 1
ATOM 4511 N N . ASP A 1 595 ? -24.80802 17.49475 -12.93964 1.000 58.55147 596 ASP A N 1
ATOM 4512 C CA . ASP A 1 595 ? -23.90702 18.60729 -12.65475 1.000 55.07011 596 ASP A CA 1
ATOM 4513 C C . ASP A 1 595 ? -23.24460 19.03225 -13.95737 1.000 54.51657 596 ASP A C 1
ATOM 4514 O O . ASP A 1 595 ? -22.43954 18.28373 -14.52071 1.000 60.02031 596 ASP A O 1
ATOM 4519 N N . ASP A 1 596 ? -23.57972 20.22905 -14.43315 1.000 53.09564 597 ASP A N 1
ATOM 4520 C CA . ASP A 1 596 ? -23.00908 20.75673 -15.66536 1.000 57.49027 597 ASP A CA 1
ATOM 4521 C C . ASP A 1 596 ? -21.62755 21.36822 -15.46463 1.000 54.96833 597 ASP A C 1
ATOM 4522 O O . ASP A 1 596 ? -21.07239 21.93398 -16.41297 1.000 53.60280 597 ASP A O 1
ATOM 4527 N N . GLY A 1 597 ? -21.06565 21.27081 -14.26179 1.000 56.74934 598 GLY A N 1
ATOM 4528 C CA . GLY A 1 597 ? -19.74769 21.81541 -14.00771 1.000 58.38341 598 GLY A CA 1
ATOM 4529 C C . GLY A 1 597 ? -19.65844 23.32087 -14.07362 1.000 62.31562 598 GLY A C 1
ATOM 4530 O O . GLY A 1 597 ? -18.55931 23.85833 -14.23274 1.000 64.01026 598 GLY A O 1
ATOM 4531 N N . SER A 1 598 ? -20.78959 24.02283 -13.95724 1.000 61.16247 599 SER A N 1
ATOM 4532 C CA . SER A 1 598 ? -20.77508 25.48005 -14.01172 1.000 57.34071 599 SER A CA 1
ATOM 4533 C C . SER A 1 598 ? -20.00914 26.09226 -12.84746 1.000 58.81798 599 SER A C 1
ATOM 4534 O O . SER A 1 598 ? -19.51930 27.22053 -12.96831 1.000 57.06227 599 SER A O 1
ATOM 4537 N N . ILE A 1 599 ? -19.90020 25.38236 -11.72745 1.000 58.42942 600 ILE A N 1
ATOM 4538 C CA . ILE A 1 599 ? -19.03230 25.77581 -10.62456 1.000 57.19132 600 ILE A CA 1
ATOM 4539 C C . ILE A 1 599 ? -18.13095 24.59294 -10.30773 1.000 61.64723 600 ILE A C 1
ATOM 4540 O O . ILE A 1 599 ? -18.61662 23.52912 -9.90514 1.000 58.95789 600 ILE A O 1
ATOM 4545 N N . LYS A 1 600 ? -16.82874 24.77360 -10.49274 1.000 66.70715 601 LYS A N 1
ATOM 4546 C CA . LYS A 1 600 ? -15.87271 23.69397 -10.28874 1.000 67.19016 601 LYS A CA 1
ATOM 4547 C C . LYS A 1 600 ? -14.87580 24.04083 -9.18991 1.000 64.71936 601 LYS A C 1
ATOM 4548 O O . LYS A 1 600 ? -14.21355 25.07764 -9.24456 1.000 68.08716 601 LYS A O 1
ATOM 4550 N N . LYS B 1 24 ? -86.73634 10.34017 34.51047 1.000 51.30661 25 LYS B N 1
ATOM 4551 C CA . LYS B 1 24 ? -85.62419 10.16484 35.43611 1.000 57.38858 25 LYS B CA 1
ATOM 4552 C C . LYS B 1 24 ? -84.72983 9.00655 35.00591 1.000 57.12849 25 LYS B C 1
ATOM 4553 O O . LYS B 1 24 ? -85.18766 7.87003 34.88389 1.000 63.81445 25 LYS B O 1
ATOM 4559 N N . GLU B 1 25 ? -83.45409 9.30278 34.77885 1.000 49.87282 26 GLU B N 1
ATOM 4560 C CA . GLU B 1 25 ? -82.48509 8.31104 34.34058 1.000 50.80802 26 GLU B CA 1
ATOM 4561 C C . GLU B 1 25 ? -81.73421 7.73166 35.53239 1.000 48.71700 26 GLU B C 1
ATOM 4562 O O . GLU B 1 25 ? -81.46578 8.42222 36.51879 1.000 49.76926 26 GLU B O 1
ATOM 4568 N N . VAL B 1 26 ? -81.39390 6.44968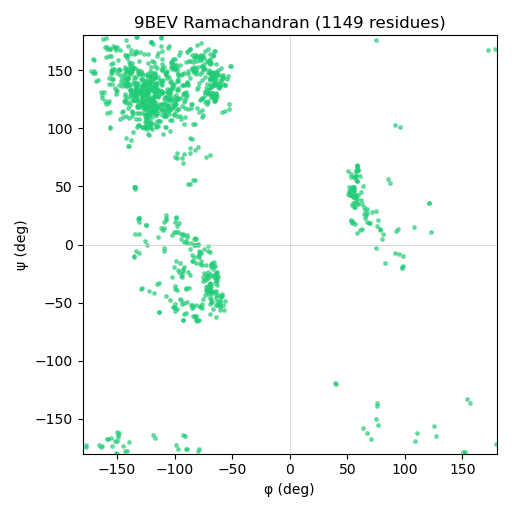 35.42694 1.000 49.23480 27 VAL B N 1
ATOM 4569 C CA . VAL B 1 26 ? -80.64971 5.73364 36.45676 1.000 48.27376 27 VAL B CA 1
ATOM 4570 C C . VAL B 1 26 ? -79.50841 5.00234 35.76437 1.000 53.08665 27 VAL B C 1
ATOM 4571 O O . VAL B 1 26 ? -79.74513 4.07669 34.97773 1.000 56.69869 27 VAL B O 1
ATOM 4575 N N . LEU B 1 27 ? -78.27705 5.41266 36.05102 1.000 52.23373 28 LEU B N 1
ATOM 4576 C CA . LEU B 1 27 ? -77.08625 4.81236 35.46678 1.000 51.06440 28 LEU B CA 1
ATOM 4577 C C . LEU B 1 27 ? -76.38062 3.96323 36.51489 1.000 52.40619 28 LEU B C 1
ATOM 4578 O O . LEU B 1 27 ? -76.15604 4.41924 37.64127 1.000 51.07730 28 LEU B O 1
ATOM 4583 N N . THR B 1 28 ? -76.03471 2.73348 36.14059 1.000 55.34034 29 THR B N 1
ATOM 4584 C CA . THR B 1 28 ? -75.34997 1.79438 37.01759 1.000 56.08656 29 THR B CA 1
ATOM 4585 C C . THR B 1 28 ? -74.01255 1.40996 36.40027 1.000 50.12868 29 THR B C 1
ATOM 4586 O O . THR B 1 28 ? -73.90778 1.24286 35.18087 1.000 54.63686 29 THR B O 1
ATOM 4590 N N . PHE B 1 29 ? -72.98999 1.27302 37.24372 1.000 47.54477 30 PHE B N 1
ATOM 4591 C CA . PHE B 1 29 ? -71.64387 0.98274 36.77307 1.000 53.98318 30 PHE B CA 1
ATOM 4592 C C . PHE B 1 29 ? -70.99034 -0.06388 37.66215 1.000 55.43850 30 PHE B C 1
ATOM 4593 O O . PHE B 1 29 ? -71.30552 -0.18378 38.84866 1.000 56.69396 30 PHE B O 1
ATOM 4601 N N . GLU B 1 30 ? -70.07119 -0.81228 37.06990 1.000 54.54762 31 GLU B N 1
ATOM 4602 C CA . GLU B 1 30 ? -69.28322 -1.83812 37.73153 1.000 56.77206 31 GLU B CA 1
ATOM 4603 C C . GLU B 1 30 ? -67.81973 -1.63483 37.37637 1.000 53.60008 31 GLU B C 1
ATOM 4604 O O . GLU B 1 30 ? -67.50252 -1.00747 36.36011 1.000 56.18129 31 GLU B O 1
ATOM 4610 N N . PRO B 1 31 ? -66.89584 -2.15050 38.19670 1.000 55.36481 32 PRO B N 1
ATOM 4611 C CA . PRO B 1 31 ? -65.46753 -1.96608 37.89863 1.000 57.69113 32 PRO B CA 1
ATOM 4612 C C . PRO B 1 31 ? -65.02892 -2.74745 36.67076 1.000 58.07537 32 PRO B C 1
ATOM 4613 O O . PRO B 1 31 ? -64.38931 -3.79702 36.78868 1.000 59.61963 32 PRO B O 1
ATOM 4617 N N . VAL B 1 32 ? -65.36792 -2.24069 35.48625 1.000 56.46237 33 VAL B N 1
ATOM 4618 C CA . VAL B 1 32 ? -65.07242 -2.96018 34.25005 1.000 59.53496 33 VAL B CA 1
ATOM 4619 C C . VAL B 1 32 ? -63.64307 -2.69265 33.79452 1.000 65.53139 33 VAL B C 1
ATOM 4620 O O . VAL B 1 32 ? -62.81951 -3.61053 33.70302 1.000 68.47513 33 VAL B O 1
ATOM 4624 N N . ALA B 1 33 ? -63.32794 -1.43403 33.50461 1.000 66.47862 34 ALA B N 1
ATOM 4625 C CA . ALA B 1 33 ? -62.03822 -1.06239 32.94384 1.000 63.90675 34 ALA B CA 1
ATOM 4626 C C . ALA B 1 33 ? -61.10506 -0.53639 34.02719 1.000 62.35950 34 ALA B C 1
ATOM 4627 O O . ALA B 1 33 ? -61.54446 -0.03235 35.06433 1.000 65.49080 34 ALA B O 1
ATOM 4629 N N . GLN B 1 34 ? -59.79994 -0.66081 33.76923 1.000 59.21320 35 GLN B N 1
ATOM 4630 C CA . GLN B 1 34 ? -58.80493 -0.17925 34.72184 1.000 63.91282 35 GLN B CA 1
ATOM 4631 C C . GLN B 1 34 ? -58.83511 1.33833 34.84398 1.000 61.51741 35 GLN B C 1
ATOM 4632 O O . GLN B 1 34 ? -58.46874 1.88307 35.89183 1.000 60.20072 35 GLN B O 1
ATOM 4635 N N . ASP B 1 35 ? -59.25891 2.03178 33.79112 1.000 57.71327 36 ASP B N 1
ATOM 4636 C CA . ASP B 1 35 ? -59.46588 3.47797 33.81154 1.000 49.63119 36 ASP B CA 1
ATOM 4637 C C . ASP B 1 35 ? -60.94956 3.72021 33.55669 1.000 50.38820 36 ASP B C 1
ATOM 4638 O O . ASP B 1 35 ? -61.41651 3.60316 32.41937 1.000 53.51590 36 ASP B O 1
ATOM 4643 N N . MET B 1 36 ? -61.68854 4.05578 34.61525 1.000 47.02291 37 MET B N 1
ATOM 4644 C CA . MET B 1 36 ? -63.12737 4.26107 34.50770 1.000 46.21455 37 MET B CA 1
ATOM 4645 C C . MET B 1 36 ? -63.49917 5.62472 33.94335 1.000 46.98983 37 MET B C 1
ATOM 4646 O O . MET B 1 36 ? -64.67364 5.84236 33.62740 1.000 49.14567 37 MET B O 1
ATOM 4651 N N . THR B 1 37 ? -62.53635 6.53639 33.81066 1.000 48.78509 38 THR B N 1
ATOM 4652 C CA . THR B 1 37 ? -62.84229 7.89150 33.35413 1.000 47.70108 38 THR B CA 1
ATOM 4653 C C . THR B 1 37 ? -63.56043 7.93016 32.00844 1.000 49.49191 38 THR B C 1
ATOM 4654 O O . THR B 1 37 ? -64.58159 8.63298 31.90427 1.000 47.05333 38 THR B O 1
ATOM 4658 N N . PRO B 1 38 ? -63.11105 7.23038 30.95686 1.000 48.94264 39 PRO B N 1
ATOM 4659 C CA . PRO B 1 38 ? -63.83535 7.32143 29.67717 1.000 45.24406 39 PRO B CA 1
ATOM 4660 C C . PRO B 1 38 ? -65.26062 6.80406 29.74480 1.000 47.41027 39 PRO B C 1
ATOM 4661 O O . PRO B 1 38 ? -66.13801 7.34938 29.06301 1.000 47.55646 39 PRO B O 1
ATOM 4665 N N . ILE B 1 39 ? -65.52222 5.76952 30.54664 1.000 49.59443 40 ILE B N 1
ATOM 4666 C CA . ILE B 1 39 ? -66.87574 5.22994 30.63499 1.000 53.91679 40 ILE B CA 1
ATOM 4667 C C . ILE B 1 39 ? -67.81053 6.23037 31.30432 1.000 50.06874 40 ILE B C 1
ATOM 4668 O O . ILE B 1 39 ? -68.94426 6.43562 30.85457 1.000 48.21293 40 ILE B O 1
ATOM 4673 N N . ILE B 1 40 ? -67.35551 6.87258 32.38202 1.000 49.60692 41 ILE B N 1
ATOM 4674 C CA . ILE B 1 40 ? -68.19568 7.86036 33.05273 1.000 49.17144 41 ILE B CA 1
ATOM 4675 C C . ILE B 1 40 ? -68.37302 9.09440 32.17630 1.000 48.31442 41 ILE B C 1
ATOM 4676 O O . ILE B 1 40 ? -69.45619 9.68965 32.13166 1.000 47.89317 41 ILE B O 1
ATOM 4681 N N . ARG B 1 41 ? -67.32165 9.48685 31.45661 1.000 48.46755 42 ARG B N 1
ATOM 4682 C CA . ARG B 1 41 ? -67.38058 10.68382 30.62358 1.000 48.13278 42 ARG B CA 1
ATOM 4683 C C . ARG B 1 41 ? -68.46499 10.56706 29.55831 1.000 50.46694 42 ARG B C 1
ATOM 4684 O O . ARG B 1 41 ? -69.36134 11.41381 29.46938 1.000 50.93820 42 ARG B O 1
ATOM 4692 N N . SER B 1 42 ? -68.39597 9.51826 28.73553 1.000 48.49002 43 SER B N 1
ATOM 4693 C CA . SER B 1 42 ? -69.34617 9.37597 27.63698 1.000 46.49791 43 SER B CA 1
ATOM 4694 C C . SER B 1 42 ? -70.75350 9.09240 28.14602 1.000 47.89154 43 SER B C 1
ATOM 4695 O O . SER B 1 42 ? -71.73471 9.56427 27.56069 1.000 54.13261 43 SER B O 1
ATOM 4698 N N . ALA B 1 43 ? -70.87478 8.32471 29.23175 1.000 46.57089 44 ALA B N 1
ATOM 4699 C CA . ALA B 1 43 ? -72.19363 8.04632 29.79075 1.000 46.92483 44 ALA B CA 1
ATOM 4700 C C . ALA B 1 43 ? -72.85878 9.31995 30.29535 1.000 50.78135 44 ALA B C 1
ATOM 4701 O O . ALA B 1 43 ? -74.06651 9.51157 30.11321 1.000 53.51462 44 ALA B O 1
ATOM 4703 N N . LEU B 1 44 ? -72.08645 10.20459 30.93089 1.000 50.63925 45 LEU B N 1
ATOM 4704 C CA . LEU B 1 44 ? -72.64581 11.44969 31.44606 1.000 55.91847 45 LEU B CA 1
ATOM 4705 C C . LEU B 1 44 ? -72.91751 12.46344 30.34242 1.000 53.46419 45 LEU B C 1
ATOM 4706 O O . LEU B 1 44 ? -73.85457 13.26052 30.45893 1.000 51.84660 45 LEU B O 1
ATOM 4711 N N . LYS B 1 45 ? -72.12071 12.45304 29.27201 1.000 54.00274 46 LYS B N 1
ATOM 4712 C CA . LYS B 1 45 ? -72.30925 13.43140 28.20821 1.000 58.47383 46 LYS B CA 1
ATOM 4713 C C . LYS B 1 45 ? -73.55540 13.15439 27.37558 1.000 60.62529 46 LYS B C 1
ATOM 4714 O O . LYS B 1 45 ? -74.02342 14.05260 26.66778 1.000 62.92791 46 LYS B O 1
ATOM 4718 N N . ASN B 1 46 ? -74.10399 11.94201 27.44131 1.000 61.66231 47 ASN B N 1
ATOM 4719 C CA . ASN B 1 46 ? -75.29586 11.58078 26.68440 1.000 64.81674 47 ASN B CA 1
ATOM 4720 C C . ASN B 1 46 ? -76.55898 11.56607 27.53721 1.000 62.46288 47 ASN B C 1
ATOM 4721 O O . ASN B 1 46 ? -77.61135 11.13400 27.05694 1.000 62.14838 47 ASN B O 1
ATOM 4726 N N . VAL B 1 47 ? -76.47982 12.02490 28.78762 1.000 62.64319 48 VAL B N 1
ATOM 4727 C CA . VAL B 1 47 ? -77.66494 12.11823 29.63131 1.000 61.38339 48 VAL B CA 1
ATOM 4728 C C . VAL B 1 47 ? -78.57757 13.21718 29.10375 1.000 63.47649 48 VAL B C 1
ATOM 4729 O O . VAL B 1 47 ? -78.11290 14.26130 28.62564 1.000 66.13275 48 VAL B O 1
ATOM 4733 N N . LYS B 1 48 ? -79.88580 12.98739 29.18473 1.000 64.97319 49 LYS B N 1
ATOM 4734 C CA . LYS B 1 48 ? -80.87244 13.92350 28.65819 1.000 66.46831 49 LYS B CA 1
ATOM 4735 C C . LYS B 1 48 ? -81.79360 14.50276 29.71932 1.000 61.09807 49 LYS B C 1
ATOM 4736 O O . LYS B 1 48 ? -82.08865 15.70010 29.68109 1.000 58.78388 49 LYS B O 1
ATOM 4738 N N . ASP B 1 49 ? -82.26115 13.69088 30.66384 1.000 58.44617 50 ASP B N 1
ATOM 4739 C CA . ASP B 1 49 ? -83.20286 14.17430 31.66166 1.000 61.19400 50 ASP B CA 1
ATOM 4740 C C . ASP B 1 49 ? -82.49727 15.04081 32.70282 1.000 58.10508 50 ASP B C 1
ATOM 4741 O O . ASP B 1 49 ? -81.27092 15.02514 32.84173 1.000 56.74686 50 ASP B O 1
ATOM 4746 N N . LYS B 1 50 ? -83.29774 15.80634 33.44212 1.000 54.68586 51 LYS B N 1
ATOM 4747 C CA . LYS B 1 50 ? -82.79738 16.67193 34.50052 1.000 54.47170 51 LYS B CA 1
ATOM 4748 C C . LYS B 1 50 ? -82.84702 16.01331 35.87378 1.000 51.19518 51 LYS B C 1
ATOM 4749 O O . LYS B 1 50 ? -82.53555 16.66771 36.87373 1.000 48.78048 51 LYS B O 1
ATOM 4753 N N . ASP B 1 51 ? -83.23467 14.74196 35.94552 1.000 52.31556 52 ASP B N 1
ATOM 4754 C CA . ASP B 1 51 ? -83.25572 13.98495 37.19374 1.000 51.36207 52 ASP B CA 1
ATOM 4755 C C . ASP B 1 51 ? -82.42966 12.72394 36.98562 1.000 49.42517 52 ASP B C 1
ATOM 4756 O O . ASP B 1 51 ? -82.86889 11.79708 36.29736 1.000 54.68645 52 ASP B O 1
ATOM 4761 N N . LEU B 1 52 ? -81.23836 12.68842 37.57604 1.000 45.09570 53 LEU B N 1
ATOM 4762 C CA . LEU B 1 52 ? -80.28923 11.60772 37.35623 1.000 46.77735 53 LEU B CA 1
ATOM 4763 C C . LEU B 1 52 ? -79.87487 10.99203 38.68399 1.000 47.98767 53 LEU B C 1
ATOM 4764 O O . LEU B 1 52 ? -79.66197 11.70293 39.67062 1.000 46.49782 53 LEU B O 1
ATOM 4769 N N . LYS B 1 53 ? -79.76758 9.66513 38.70188 1.000 49.77880 54 LYS B N 1
ATOM 4770 C CA . LYS B 1 53 ? -79.22422 8.93181 39.83659 1.000 48.69995 54 LYS B CA 1
ATOM 4771 C C . LYS B 1 53 ? -78.13838 7.99802 39.32692 1.000 49.58498 54 LYS B C 1
ATOM 4772 O O . LYS B 1 53 ? -78.32629 7.31657 38.31417 1.000 51.28016 54 LYS B O 1
ATOM 4778 N N . ILE B 1 54 ? -77.00685 7.97307 40.02368 1.000 49.11105 55 ILE B N 1
ATOM 4779 C CA . ILE B 1 54 ? -75.83475 7.21244 39.60949 1.000 49.61515 55 ILE B CA 1
ATOM 4780 C C . ILE B 1 54 ? -75.50011 6.22319 40.71662 1.000 49.70924 55 ILE B C 1
ATOM 4781 O O . ILE B 1 54 ? -75.26633 6.62357 41.86346 1.000 50.13141 55 ILE B O 1
ATOM 4786 N N . VAL B 1 55 ? -75.47510 4.93687 40.37566 1.000 47.54231 56 VAL B N 1
ATOM 4787 C CA . VAL B 1 55 ? -75.27016 3.86245 41.34013 1.000 46.50489 56 VAL B CA 1
ATOM 4788 C C . VAL B 1 55 ? -74.05355 3.05174 40.91794 1.000 45.89373 56 VAL B C 1
ATOM 4789 O O . VAL B 1 55 ? -73.91545 2.69535 39.74233 1.000 50.68808 56 VAL B O 1
ATOM 4793 N N . PHE B 1 56 ? -73.17601 2.76483 41.87557 1.000 47.28554 57 PHE B N 1
ATOM 4794 C CA . PHE B 1 56 ? -71.99649 1.94321 41.65178 1.000 46.44805 57 PHE B CA 1
ATOM 4795 C C . PHE B 1 56 ? -72.08699 0.67959 42.49294 1.000 54.11467 57 PHE B C 1
ATOM 4796 O O . PHE B 1 56 ? -72.47523 0.72921 43.66494 1.000 53.21308 57 PHE B O 1
ATOM 4804 N N . LYS B 1 57 ? -71.72756 -0.45042 41.89155 1.000 51.53653 58 LYS B N 1
ATOM 4805 C CA . LYS B 1 57 ? -71.56055 -1.67477 42.65976 1.000 53.10502 58 LYS B CA 1
ATOM 4806 C C . LYS B 1 57 ? -70.34343 -1.54573 43.56679 1.000 53.48977 58 LYS B C 1
ATOM 4807 O O . LYS B 1 57 ? -69.33596 -0.93974 43.19213 1.000 54.08340 58 LYS B O 1
ATOM 4809 N N . LYS B 1 58 ? -70.44330 -2.11015 44.77139 1.000 52.64952 59 LYS B N 1
ATOM 4810 C CA . LYS B 1 58 ? -69.38169 -1.97585 45.76276 1.000 52.04353 59 LYS B CA 1
ATOM 4811 C C . LYS B 1 58 ? -68.06121 -2.52208 45.23508 1.000 55.74269 59 LYS B C 1
ATOM 4812 O O . LYS B 1 58 ? -67.92793 -3.72606 44.99565 1.000 59.16294 59 LYS B O 1
ATOM 4817 N N . GLY B 1 59 ? -67.08631 -1.64064 45.05405 1.000 52.46545 60 GLY B N 1
ATOM 4818 C CA . GLY B 1 59 ? -65.80101 -2.04827 44.52514 1.000 53.54700 60 GLY B CA 1
ATOM 4819 C C . GLY B 1 59 ? -64.85002 -0.87380 44.48258 1.000 51.87822 60 GLY B C 1
ATOM 4820 O O . GLY B 1 59 ? -65.15801 0.21776 44.96510 1.000 51.88108 60 GLY B O 1
ATOM 4821 N N . THR B 1 60 ? -63.68234 -1.11220 43.89385 1.000 49.37350 61 THR B N 1
ATOM 4822 C CA . THR B 1 60 ? -62.64446 -0.09758 43.76298 1.000 47.78182 61 THR B CA 1
ATOM 4823 C C . THR B 1 60 ? -62.59217 0.37409 42.31568 1.000 49.79495 61 THR B C 1
ATOM 4824 O O . THR B 1 60 ? -62.32709 -0.42164 41.40796 1.000 49.73092 61 THR B O 1
ATOM 4828 N N . TYR B 1 61 ? -62.84721 1.66222 42.10660 1.000 50.03112 62 TYR B N 1
ATOM 4829 C CA . TYR B 1 61 ? -62.80286 2.28214 40.79060 1.000 46.88051 62 TYR B CA 1
ATOM 4830 C C . TYR B 1 61 ? -61.62921 3.24992 40.72634 1.000 47.54974 62 TYR B C 1
ATOM 4831 O O . TYR B 1 61 ? -61.37210 3.98930 41.68165 1.000 46.62808 62 TYR B O 1
ATOM 4840 N N . LYS B 1 62 ? -60.92097 3.24618 39.59961 1.000 44.58944 63 LYS B N 1
ATOM 4841 C CA . LYS B 1 62 ? -59.78853 4.13522 39.38328 1.000 45.73510 63 LYS B CA 1
ATOM 4842 C C . LYS B 1 62 ? -60.08620 5.07820 38.22602 1.000 46.32253 63 LYS B C 1
ATOM 4843 O O . LYS B 1 62 ? -60.64623 4.66707 37.20467 1.000 47.86287 63 LYS B O 1
ATOM 4849 N N . PHE B 1 63 ? -59.70382 6.34381 38.39053 1.000 42.67012 64 PHE B N 1
ATOM 4850 C CA . PHE B 1 63 ? -59.98021 7.38561 37.40876 1.000 41.27424 64 PHE B CA 1
ATOM 4851 C C . PHE B 1 63 ? -58.68724 8.10952 37.07084 1.000 43.13696 64 PHE B C 1
ATOM 4852 O O . PHE B 1 63 ? -58.04059 8.67709 37.95739 1.000 43.00727 64 PHE B O 1
ATOM 4860 N N . LEU B 1 64 ? -58.31818 8.09223 35.79722 1.000 44.91563 65 LEU B N 1
ATOM 4861 C CA . LEU B 1 64 ? -57.17714 8.83884 35.29942 1.000 39.84885 65 LEU B CA 1
ATOM 4862 C C . LEU B 1 64 ? -57.64088 10.13262 34.64038 1.000 40.57417 65 LEU B C 1
ATOM 4863 O O . LEU B 1 64 ? -58.75919 10.20626 34.12208 1.000 38.17583 65 LEU B O 1
ATOM 4868 N N . PRO B 1 65 ? -56.81782 11.18022 34.65701 1.000 40.37206 66 PRO B N 1
ATOM 4869 C CA . PRO B 1 65 ? -57.19257 12.44059 34.00564 1.000 37.43869 66 PRO B CA 1
ATOM 4870 C C . PRO B 1 65 ? -56.84260 12.52188 32.52790 1.000 39.72843 66 PRO B C 1
ATOM 4871 O O . PRO B 1 65 ? -57.18559 13.52449 31.89081 1.000 40.16230 66 PRO B O 1
ATOM 4875 N N . GLU B 1 66 ? -56.17889 11.50187 31.97692 1.000 40.72315 67 GLU B N 1
ATOM 4876 C CA . GLU B 1 66 ? -55.68268 11.57772 30.60525 1.000 40.22035 67 GLU B CA 1
ATOM 4877 C C . GLU B 1 66 ? -56.81710 11.79801 29.61129 1.000 39.81232 67 GLU B C 1
ATOM 4878 O O . GLU B 1 66 ? -56.70999 12.63082 28.70372 1.000 40.93784 67 GLU B O 1
ATOM 4884 N N . TYR B 1 67 ? -57.91484 11.05812 29.76634 1.000 39.32746 68 TYR B N 1
ATOM 4885 C CA . TYR B 1 67 ? -59.04956 11.14142 28.85622 1.000 39.19762 68 TYR B CA 1
ATOM 4886 C C . TYR B 1 67 ? -60.26033 11.80864 29.49822 1.000 38.99479 68 TYR B C 1
ATOM 4887 O O . TYR B 1 67 ? -61.38501 11.64304 29.01517 1.000 43.78964 68 TYR B O 1
ATOM 4896 N N . ALA B 1 68 ? -60.05195 12.56278 30.57288 1.000 36.45800 69 ALA B N 1
ATOM 4897 C CA . ALA B 1 68 ? -61.14253 13.26545 31.22532 1.000 37.03621 69 ALA B CA 1
ATOM 4898 C C . ALA B 1 68 ? -61.45153 14.56726 30.49319 1.000 39.34593 69 ALA B C 1
ATOM 4899 O O . ALA B 1 68 ? -60.61792 15.11849 29.76884 1.000 39.27194 69 ALA B O 1
ATOM 4901 N N . SER B 1 69 ? -62.67484 15.05276 30.68679 1.000 36.14709 70 SER B N 1
ATOM 4902 C CA . SER B 1 69 ? -63.07680 16.32122 30.09969 1.000 39.18902 70 SER B CA 1
ATOM 4903 C C . SER B 1 69 ? -62.29240 17.46715 30.72707 1.000 38.32068 70 SER B C 1
ATOM 4904 O O . SER B 1 69 ? -61.92205 17.42751 31.90346 1.000 37.31578 70 SER B O 1
ATOM 4907 N N . SER B 1 70 ? -62.04052 18.49892 29.92632 1.000 41.37258 71 SER B N 1
ATOM 4908 C CA . SER B 1 70 ? -61.26449 19.65529 30.35563 1.000 40.14177 71 SER B CA 1
ATOM 4909 C C . SER B 1 70 ? -62.07919 20.91606 30.11435 1.000 43.17673 71 SER B C 1
ATOM 4910 O O . SER B 1 70 ? -62.50746 21.17599 28.98489 1.000 50.19566 71 SER B O 1
ATOM 4913 N N . GLU B 1 71 ? -62.29543 21.68991 31.17433 1.000 42.03835 72 GLU B N 1
ATOM 4914 C CA . GLU B 1 71 ? -62.96406 22.97666 31.07891 1.000 41.57090 72 GLU B CA 1
ATOM 4915 C C . GLU B 1 71 ? -62.21751 23.98138 31.94076 1.000 42.54938 72 GLU B C 1
ATOM 4916 O O . GLU B 1 71 ? -61.60003 23.62043 32.94580 1.000 40.19757 72 GLU B O 1
ATOM 4922 N N . TYR B 1 72 ? -62.27419 25.24652 31.53771 1.000 42.55873 73 TYR B N 1
ATOM 4923 C CA . TYR B 1 72 ? -61.74398 26.31756 32.36738 1.000 40.55651 73 TYR B CA 1
ATOM 4924 C C . TYR B 1 72 ? -62.70789 26.58283 33.51550 1.000 36.25706 73 TYR B C 1
ATOM 4925 O O . TYR B 1 72 ? -63.89903 26.82330 33.29385 1.000 40.22596 73 TYR B O 1
ATOM 4934 N N . ARG B 1 73 ? -62.19473 26.53792 34.74064 1.000 34.78388 74 ARG B N 1
ATOM 4935 C CA . ARG B 1 73 ? -63.02363 26.63869 35.93019 1.000 38.24762 74 ARG B CA 1
ATOM 4936 C C . ARG B 1 73 ? -62.55318 27.78147 36.81727 1.000 37.45256 74 ARG B C 1
ATOM 4937 O O . ARG B 1 73 ? -61.35643 28.07225 36.90742 1.000 33.90548 74 ARG B O 1
ATOM 4945 N N . ARG B 1 74 ? -63.51693 28.42497 37.47158 1.000 37.90922 75 ARG B N 1
ATOM 4946 C CA . ARG B 1 74 ? -63.26078 29.45611 38.47005 1.000 35.17161 75 ARG B CA 1
ATOM 4947 C C . ARG B 1 74 ? -63.59261 28.86254 39.83299 1.000 36.53248 75 ARG B C 1
ATOM 4948 O O . ARG B 1 74 ? -64.76230 28.60290 40.13574 1.000 36.86247 75 ARG B O 1
ATOM 4956 N N . ILE B 1 75 ? -62.56284 28.63906 40.64418 1.000 38.23331 76 ILE B N 1
ATOM 4957 C CA . ILE B 1 75 ? -62.68911 27.98652 41.94223 1.000 34.61496 76 ILE B CA 1
ATOM 4958 C C . ILE B 1 75 ? -62.22530 28.97146 43.00478 1.000 35.06345 76 ILE B C 1
ATOM 4959 O O . ILE B 1 75 ? -61.07358 29.42311 42.97468 1.000 39.78150 76 ILE B O 1
ATOM 4964 N N . THR B 1 76 ? -63.11398 29.30666 43.93784 1.000 34.89402 77 THR B N 1
ATOM 4965 C CA . THR B 1 76 ? -62.75639 30.25709 44.98084 1.000 38.79184 77 THR B CA 1
ATOM 4966 C C . THR B 1 76 ? -61.69616 29.66247 45.90206 1.000 41.36249 77 THR B C 1
ATOM 4967 O O . THR B 1 76 ? -61.63623 28.44814 46.12115 1.000 38.29606 77 THR B O 1
ATOM 4971 N N . ASN B 1 77 ? -60.82457 30.53693 46.40757 1.000 42.61609 78 ASN B N 1
ATOM 4972 C CA . ASN B 1 77 ? -59.71782 30.15652 47.28792 1.000 39.09001 78 ASN B CA 1
ATOM 4973 C C . ASN B 1 77 ? -58.84662 29.05716 46.67899 1.000 37.54191 78 ASN B C 1
ATOM 4974 O O . ASN B 1 77 ? -58.13201 28.34932 47.39595 1.000 41.13429 78 ASN B O 1
ATOM 4979 N N . HIS B 1 78 ? -58.90150 28.90620 45.35779 1.000 38.46099 79 HIS B N 1
ATOM 4980 C CA . HIS B 1 78 ? -58.05791 27.99277 44.60193 1.000 38.64843 79 HIS B CA 1
ATOM 4981 C C . HIS B 1 78 ? -57.49883 28.74026 43.39834 1.000 39.47174 79 HIS B C 1
ATOM 4982 O O . HIS B 1 78 ? -57.79944 29.91707 43.17531 1.000 40.61394 79 HIS B O 1
ATOM 4989 N N . GLY B 1 79 ? -56.68301 28.04663 42.61142 1.000 39.62341 80 GLY B N 1
ATOM 4990 C CA . GLY B 1 79 ? -56.16213 28.62221 41.38933 1.000 37.07713 80 GLY B CA 1
ATOM 4991 C C . GLY B 1 79 ? -57.03823 28.32523 40.19039 1.000 37.49681 80 GLY B C 1
ATOM 4992 O O . GLY B 1 79 ? -57.30873 27.15952 39.88725 1.000 36.53220 80 GLY B O 1
ATOM 4993 N N . ASN B 1 80 ? -57.49926 29.36880 39.50672 1.000 38.13775 81 ASN B N 1
ATOM 4994 C CA . ASN B 1 80 ? -58.28557 29.17729 38.29878 1.000 36.82590 81 ASN B CA 1
ATOM 4995 C C . ASN B 1 80 ? -57.41056 28.63225 37.17314 1.000 32.67918 81 ASN B C 1
ATOM 4996 O O . ASN B 1 80 ? -56.18548 28.77933 37.17239 1.000 35.20600 81 ASN B O 1
ATOM 5001 N N . GLY B 1 81 ? -58.05384 27.99984 36.20979 1.000 31.86759 82 GLY B N 1
ATOM 5002 C CA . GLY B 1 81 ? -57.35038 27.47563 35.05641 1.000 37.00248 82 GLY B CA 1
ATOM 5003 C C . GLY B 1 81 ? -58.07892 26.28081 34.47757 1.000 37.59803 82 GLY B C 1
ATOM 5004 O O . GLY B 1 81 ? -59.14406 25.88228 34.94237 1.000 39.33621 82 GLY B O 1
ATOM 5005 N N . LEU B 1 82 ? -57.47298 25.72000 33.43324 1.000 34.19943 83 LEU B N 1
ATOM 5006 C CA . LEU B 1 82 ? -58.01166 24.52396 32.80034 1.000 36.78962 83 LEU B CA 1
ATOM 5007 C C . LEU B 1 82 ? -57.91068 23.34255 33.75627 1.000 36.56020 83 LEU B C 1
ATOM 5008 O O . LEU B 1 82 ? -56.84172 23.06894 34.31041 1.000 37.93352 83 LEU B O 1
ATOM 5013 N N . LYS B 1 83 ? -59.02515 22.64295 33.95168 1.000 35.95231 84 LYS B N 1
ATOM 5014 C CA . LYS B 1 83 ? -59.10955 21.55521 34.91553 1.000 37.32753 84 LYS B CA 1
ATOM 5015 C C . LYS B 1 83 ? -59.53663 20.26723 34.22859 1.000 34.06150 84 LYS B C 1
ATOM 5016 O O . LYS B 1 83 ? -60.43722 20.27113 33.38467 1.000 34.27050 84 LYS B O 1
ATOM 5022 N N . LYS B 1 84 ? -58.88535 19.16736 34.59678 1.000 34.77373 85 LYS B N 1
ATOM 5023 C CA . LYS B 1 84 ? -59.35716 17.84004 34.22670 1.000 35.72926 85 LYS B CA 1
ATOM 5024 C C . LYS B 1 84 ? -60.40008 17.40051 35.24644 1.000 36.93006 85 LYS B C 1
ATOM 5025 O O . LYS B 1 84 ? -60.10850 17.32438 36.44485 1.000 35.91078 85 LYS B O 1
ATOM 5031 N N . ILE B 1 85 ? -61.61463 17.12484 34.77946 1.000 37.81952 86 ILE B N 1
ATOM 5032 C CA . ILE B 1 85 ? -62.74766 16.83384 35.64952 1.000 37.81570 86 ILE B CA 1
ATOM 5033 C C . ILE B 1 85 ? -63.21260 15.40838 35.39152 1.000 37.58912 86 ILE B C 1
ATOM 5034 O O . ILE B 1 85 ? -63.41370 15.01390 34.23705 1.000 41.21102 86 ILE B O 1
ATOM 5039 N N . ALA B 1 86 ? -63.38388 14.63982 36.46826 1.000 37.38946 87 ALA B N 1
ATOM 5040 C CA . ALA B 1 86 ? -63.90737 13.28467 36.34268 1.000 35.98459 87 ALA B CA 1
ATOM 5041 C C . ALA B 1 86 ? -65.43142 13.28419 36.30543 1.000 38.08939 87 ALA B C 1
ATOM 5042 O O . ALA B 1 86 ? -66.03766 12.75055 35.36993 1.000 38.38963 87 ALA B O 1
ATOM 5044 N N . PHE B 1 87 ? -66.06508 13.88455 37.31115 1.000 41.03374 88 PHE B N 1
ATOM 5045 C CA . PHE B 1 87 ? -67.51944 13.97732 37.39859 1.000 38.21569 88 PHE B CA 1
ATOM 5046 C C . PHE B 1 87 ? -67.91310 15.44737 37.33508 1.000 37.47770 88 PHE B C 1
ATOM 5047 O O . PHE B 1 87 ? -67.63514 16.20923 38.26750 1.000 37.79677 88 PHE B O 1
ATOM 5055 N N . SER B 1 88 ? -68.55592 15.84456 36.23903 1.000 41.62143 89 SER B N 1
ATOM 5056 C CA . SER B 1 88 ? -69.07818 17.19697 36.06682 1.000 39.65324 89 SER B CA 1
ATOM 5057 C C . SER B 1 88 ? -70.57056 17.08646 35.78874 1.000 38.47985 89 SER B C 1
ATOM 5058 O O . SER B 1 88 ? -70.97406 16.60072 34.72643 1.000 41.39763 89 SER B O 1
ATOM 5061 N N . LEU B 1 89 ? -71.38641 17.53298 36.73975 1.000 36.53786 90 LEU B N 1
ATOM 5062 C CA . LEU B 1 89 ? -72.83922 17.42885 36.64955 1.000 39.03090 90 LEU B CA 1
ATOM 5063 C C . LEU B 1 89 ? -73.42557 18.82927 36.76591 1.000 39.13184 90 LEU B C 1
ATOM 5064 O O . LEU B 1 89 ? -73.43029 19.41818 37.85247 1.000 40.07936 90 LEU B O 1
ATOM 5069 N N . ASP B 1 90 ? -73.92069 19.35506 35.64765 1.000 40.19916 91 ASP B N 1
ATOM 5070 C CA . ASP B 1 90 ? -74.34500 20.74352 35.53866 1.000 39.89680 91 ASP B CA 1
ATOM 5071 C C . ASP B 1 90 ? -75.78939 20.81046 35.06104 1.000 39.96236 91 ASP B C 1
ATOM 5072 O O . ASP B 1 90 ? -76.12810 20.24541 34.01594 1.000 46.68971 91 ASP B O 1
ATOM 5077 N N . GLY B 1 91 ? -76.63474 21.49802 35.82716 1.000 39.39340 92 GLY B N 1
ATOM 5078 C CA . GLY B 1 91 ? -77.96813 21.84691 35.37713 1.000 42.80809 92 GLY B CA 1
ATOM 5079 C C . GLY B 1 91 ? -79.08206 20.89577 35.75438 1.000 44.19712 92 GLY B C 1
ATOM 5080 O O . GLY B 1 91 ? -80.18389 21.01987 35.20665 1.000 46.14095 92 GLY B O 1
ATOM 5081 N N . PHE B 1 92 ? -78.84638 19.96380 36.67243 1.000 42.01437 93 PHE B N 1
ATOM 5082 C CA . PHE B 1 92 ? -79.85398 18.96625 36.99998 1.000 42.57559 93 PHE B CA 1
ATOM 5083 C C . PHE B 1 92 ? -80.88285 19.51505 37.98224 1.000 43.80648 93 PHE B C 1
ATOM 5084 O O . PHE B 1 92 ? -80.57359 20.33764 38.84892 1.000 46.16987 93 PHE B O 1
ATOM 5092 N N . ASP B 1 93 ? -82.12592 19.04796 37.83341 1.000 45.09862 94 ASP B N 1
ATOM 5093 C CA . ASP B 1 93 ? -83.13129 19.29772 38.86149 1.000 50.30050 94 ASP B CA 1
ATOM 5094 C C . ASP B 1 93 ? -82.80115 18.52894 40.13316 1.000 46.41413 94 ASP B C 1
ATOM 5095 O O . ASP B 1 93 ? -82.96679 19.04602 41.24378 1.000 46.68962 94 ASP B O 1
ATOM 5100 N N . SER B 1 94 ? -82.33847 17.29085 39.98595 1.000 44.04933 95 SER B N 1
ATOM 5101 C CA . SER B 1 94 ? -81.83980 16.49969 41.09854 1.000 44.16500 95 SER B CA 1
ATOM 5102 C C . SER B 1 94 ? -80.80742 15.52438 40.55721 1.000 43.45864 95 SER B C 1
ATOM 5103 O O . SER B 1 94 ? -81.03118 14.88482 39.52618 1.000 43.78854 95 SER B O 1
ATOM 5106 N N . VAL B 1 95 ? -79.67737 15.42244 41.25074 1.000 40.10399 96 VAL B N 1
ATOM 5107 C CA . VAL B 1 95 ? -78.60873 14.50190 40.88606 1.000 40.52605 96 VAL B CA 1
ATOM 5108 C C . VAL B 1 95 ? -78.15723 13.77686 42.14608 1.000 42.78511 96 VAL B C 1
ATOM 5109 O O . VAL B 1 95 ? -77.91501 14.40878 43.18058 1.000 42.42192 96 VAL B O 1
ATOM 5113 N N . GLU B 1 96 ? -78.06025 12.45281 42.06344 1.000 44.54455 97 GLU B N 1
ATOM 5114 C CA . GLU B 1 96 ? -77.69715 11.62097 43.19995 1.000 44.28853 97 GLU B CA 1
ATOM 5115 C C . GLU B 1 96 ? -76.64172 10.61344 42.77333 1.000 49.90626 97 GLU B C 1
ATOM 5116 O O . GLU B 1 96 ? -76.72497 10.03838 41.68420 1.000 52.06536 97 GLU B O 1
ATOM 5122 N N . ILE B 1 97 ? -75.64900 10.40435 43.63426 1.000 47.00202 98 ILE B N 1
ATOM 5123 C CA . ILE B 1 97 ? -74.56346 9.46526 43.37766 1.000 46.99109 98 ILE B CA 1
ATOM 5124 C C . ILE B 1 97 ? -74.51412 8.48554 44.54107 1.000 45.27142 98 ILE B C 1
ATOM 5125 O O . ILE B 1 97 ? -74.11606 8.85430 45.65312 1.000 45.97159 98 ILE B O 1
ATOM 5130 N N . GLU B 1 98 ? -74.92104 7.24434 44.29017 1.000 47.65901 99 GLU B N 1
ATOM 5131 C CA . GLU B 1 98 ? -74.87498 6.18040 45.28415 1.000 43.57638 99 GLU B CA 1
ATOM 5132 C C . GLU B 1 98 ? -73.65941 5.30607 45.00608 1.000 44.87710 99 GLU B C 1
ATOM 5133 O O . GLU B 1 98 ? -73.55684 4.70291 43.93273 1.000 49.91067 99 GLU B O 1
ATOM 5139 N N . GLY B 1 99 ? -72.74236 5.24237 45.96605 1.000 41.74354 100 GLY B N 1
ATOM 5140 C CA . GLY B 1 99 ? -71.52755 4.47568 45.78120 1.000 43.04306 100 GLY B CA 1
ATOM 5141 C C . GLY B 1 99 ? -71.55724 3.11943 46.45192 1.000 47.71943 100 GLY B C 1
ATOM 5142 O O . GLY B 1 99 ? -70.77470 2.23186 46.09916 1.000 47.14101 100 GLY B O 1
ATOM 5143 N N . ALA B 1 100 ? -72.45765 2.95450 47.42307 1.000 47.51934 101 ALA B N 1
ATOM 5144 C CA . ALA B 1 100 ? -72.63607 1.68832 48.13523 1.000 46.41822 101 ALA B CA 1
ATOM 5145 C C . ALA B 1 100 ? -71.32415 1.20503 48.74929 1.000 51.06590 101 ALA B C 1
ATOM 5146 O O . ALA B 1 100 ? -70.97145 0.02586 48.67195 1.000 50.82186 101 ALA B O 1
ATOM 5148 N N . GLY B 1 101 ? -70.59094 2.12992 49.36385 1.000 45.18886 102 GLY B N 1
ATOM 5149 C CA . GLY B 1 101 ? -69.33741 1.79452 50.00352 1.000 43.94663 102 GLY B CA 1
ATOM 5150 C C . GLY B 1 101 ? -68.15987 1.62593 49.07192 1.000 44.86068 102 GLY B C 1
ATOM 5151 O O . GLY B 1 101 ? -67.12427 1.10342 49.50015 1.000 46.22481 102 GLY B O 1
ATOM 5152 N N . SER B 1 102 ? -68.28010 2.04525 47.81492 1.000 45.86114 103 SER B N 1
ATOM 5153 C CA . SER B 1 102 ? -67.17524 1.92902 46.87675 1.000 46.92471 103 SER B CA 1
ATOM 5154 C C . SER B 1 102 ? -66.04889 2.89156 47.24473 1.000 46.60303 103 SER B C 1
ATOM 5155 O O . SER B 1 102 ? -66.22294 3.83289 48.02405 1.000 44.91172 103 SER B O 1
ATOM 5158 N N . GLU B 1 103 ? -64.87481 2.63712 46.67290 1.000 46.75190 104 GLU B N 1
ATOM 5159 C CA . GLU B 1 103 ? -63.70282 3.48205 46.86300 1.000 46.94493 104 GLU B CA 1
ATOM 5160 C C . GLU B 1 103 ? -63.25742 4.00812 45.50719 1.000 45.44738 104 GLU B C 1
ATOM 5161 O O . GLU B 1 103 ? -62.98691 3.22348 44.59101 1.000 43.98844 104 GLU B O 1
ATOM 5167 N N . PHE B 1 104 ? -63.18920 5.32968 45.38012 1.000 45.81519 105 PHE B N 1
ATOM 5168 C CA . PHE B 1 104 ? -62.73037 5.97968 44.16005 1.000 42.13403 105 PHE B CA 1
ATOM 5169 C C . PHE B 1 104 ? -61.30284 6.46445 44.37557 1.000 42.79941 105 PHE B C 1
ATOM 5170 O O . PHE B 1 104 ? -61.05727 7.31947 45.23346 1.000 41.93269 105 PHE B O 1
ATOM 5178 N N . VAL B 1 105 ? -60.36671 5.91863 43.60555 1.000 43.81023 106 VAL B N 1
ATOM 5179 C CA . VAL B 1 105 ? -58.96714 6.32358 43.66454 1.000 45.65815 106 VAL B CA 1
ATOM 5180 C C . VAL B 1 105 ? -58.65761 7.12708 42.41018 1.000 44.17412 106 VAL B C 1
ATOM 5181 O O . VAL B 1 105 ? -58.84626 6.64320 41.28671 1.000 45.98883 106 VAL B O 1
ATOM 5185 N N . PHE B 1 106 ? -58.19430 8.35534 42.60165 1.000 42.32723 107 PHE B N 1
ATOM 5186 C CA . PHE B 1 106 ? -57.87809 9.24603 41.49836 1.000 41.04322 107 PHE B CA 1
ATOM 5187 C C . PHE B 1 106 ? -56.36868 9.34026 41.30514 1.000 40.54956 107 PHE B C 1
ATOM 5188 O O . PHE B 1 106 ? -55.57535 8.85456 42.11477 1.000 41.10509 107 PHE B O 1
ATOM 5196 N N . HIS B 1 107 ? -55.97839 9.98184 40.20701 1.000 42.06501 108 HIS B N 1
ATOM 5197 C CA . HIS B 1 107 ? -54.58924 10.01335 39.77897 1.000 40.46973 108 HIS B CA 1
ATOM 5198 C C . HIS B 1 107 ? -54.26342 11.38177 39.20171 1.000 42.36026 108 HIS B C 1
ATOM 5199 O O . HIS B 1 107 ? -55.05735 11.95045 38.44712 1.000 39.38271 108 HIS B O 1
ATOM 5206 N N . GLY B 1 108 ? -53.09731 11.90876 39.57027 1.000 40.02399 109 GLY B N 1
ATOM 5207 C CA . GLY B 1 108 ? -52.63106 13.15529 38.99996 1.000 37.95769 109 GLY B CA 1
ATOM 5208 C C . GLY B 1 108 ? -53.47661 14.35400 39.40410 1.000 41.28582 109 GLY B C 1
ATOM 5209 O O . GLY B 1 108 ? -54.23473 14.33357 40.37953 1.000 40.64527 109 GLY B O 1
ATOM 5210 N N . GLN B 1 109 ? -53.32571 15.42052 38.62173 1.000 39.00347 110 GLN B N 1
ATOM 5211 C CA . GLN B 1 109 ? -54.07288 16.65895 38.82696 1.000 40.27424 110 GLN B CA 1
ATOM 5212 C C . GLN B 1 109 ? -55.44140 16.50764 38.17841 1.000 40.16242 110 GLN B C 1
ATOM 5213 O O . GLN B 1 109 ? -55.57622 16.58214 36.95498 1.000 40.75265 110 GLN B O 1
ATOM 5219 N N . ILE B 1 110 ? -56.46590 16.29381 39.00218 1.000 38.38398 111 ILE B N 1
ATOM 5220 C CA . ILE B 1 110 ? -57.82140 16.08345 38.51243 1.000 39.11603 111 ILE B CA 1
ATOM 5221 C C . ILE B 1 110 ? -58.79946 16.66378 39.52377 1.000 37.23295 111 ILE B C 1
ATOM 5222 O O . ILE B 1 110 ? -58.52182 16.71893 40.72527 1.000 34.60898 111 ILE B O 1
ATOM 5227 N N . ALA B 1 111 ? -59.94755 17.11804 39.02227 1.000 37.37932 112 ALA B N 1
ATOM 5228 C CA . ALA B 1 111 ? -61.04685 17.53582 39.87621 1.000 35.51282 112 ALA B CA 1
ATOM 5229 C C . ALA B 1 111 ? -62.03701 16.38722 39.96818 1.000 40.28177 112 ALA B C 1
ATOM 5230 O O . ALA B 1 111 ? -62.68630 16.06294 38.96109 1.000 38.01656 112 ALA B O 1
ATOM 5232 N N . PRO B 1 112 ? -62.17877 15.73404 41.12522 1.000 38.30390 113 PRO B N 1
ATOM 5233 C CA . PRO B 1 112 ? -63.06241 14.55448 41.18506 1.000 38.32794 113 PRO B CA 1
ATOM 5234 C C . PRO B 1 112 ? -64.52131 14.86289 40.89026 1.000 38.18529 113 PRO B C 1
ATOM 5235 O O . PRO B 1 112 ? -65.12381 14.21144 40.02631 1.000 38.97634 113 PRO B O 1
ATOM 5239 N N . PHE B 1 113 ? -65.11117 15.83947 41.57708 1.000 33.82480 114 PHE B N 1
ATOM 5240 C CA . PHE B 1 113 ? -66.53764 16.10396 41.45896 1.000 35.36869 114 PHE B CA 1
ATOM 5241 C C . PHE B 1 113 ? -66.80117 17.59399 41.31362 1.000 36.88823 114 PHE B C 1
ATOM 5242 O O . PHE B 1 113 ? -66.20143 18.41531 42.01419 1.000 35.42875 114 PHE B O 1
ATOM 5250 N N . GLU B 1 114 ? -67.71030 17.92927 40.39996 1.000 34.53185 115 GLU B N 1
ATOM 5251 C CA . GLU B 1 114 ? -68.19625 19.29105 40.21442 1.000 33.20751 115 GLU B CA 1
ATOM 5252 C C . GLU B 1 114 ? -69.71212 19.24175 40.10836 1.000 35.39153 115 GLU B C 1
ATOM 5253 O O . GLU B 1 114 ? -70.25193 18.52177 39.26198 1.000 38.42299 115 GLU B O 1
ATOM 5259 N N . PHE B 1 115 ? -70.39419 19.99601 40.96688 1.000 36.19279 116 PHE B N 1
ATOM 5260 C CA . PHE B 1 115 ? -71.85328 20.08807 40.96667 1.000 36.31749 116 PHE B CA 1
ATOM 5261 C C . PHE B 1 115 ? -72.22251 21.55278 40.75481 1.000 38.99288 116 PHE B C 1
ATOM 5262 O O . PHE B 1 115 ? -72.16268 22.35631 41.69150 1.000 36.54333 116 PHE B O 1
ATOM 5270 N N . TYR B 1 116 ? -72.59880 21.89771 39.52535 1.000 36.80027 117 TYR B N 1
ATOM 5271 C CA . TYR B 1 116 ? -72.90956 23.27022 39.14460 1.000 36.06863 117 TYR B CA 1
ATOM 5272 C C . TYR B 1 116 ? -74.39049 23.39064 38.80984 1.000 39.87103 117 TYR B C 1
ATOM 5273 O O . TYR B 1 116 ? -74.91508 22.60263 38.01632 1.000 40.33043 117 TYR B O 1
ATOM 5282 N N . ASN B 1 117 ? -75.05620 24.37637 39.41487 1.000 39.45041 118 ASN B N 1
ATOM 5283 C CA . ASN B 1 117 ? -76.42364 24.76318 39.05899 1.000 40.44753 118 ASN B CA 1
ATOM 5284 C C . ASN B 1 117 ? -77.39058 23.57929 39.15535 1.000 40.53051 118 ASN B C 1
ATOM 5285 O O . ASN B 1 117 ? -78.05786 23.20578 38.19029 1.000 43.07383 118 ASN B O 1
ATOM 5290 N N . ASN B 1 118 ? -77.46656 22.99719 40.34853 1.000 39.68654 119 ASN B N 1
ATOM 5291 C CA . ASN B 1 118 ? -78.33112 21.85297 40.60547 1.000 41.27220 119 ASN B CA 1
ATOM 5292 C C . ASN B 1 118 ? -79.30926 22.19312 41.72059 1.000 40.84517 119 ASN B C 1
ATOM 5293 O O . ASN B 1 118 ? -78.91030 22.72584 42.76016 1.000 42.04962 119 ASN B O 1
ATOM 5298 N N . LYS B 1 119 ? -80.58821 21.88649 41.50390 1.000 42.01852 120 LYS B N 1
ATOM 5299 C CA . LYS B 1 119 ? -81.59741 22.11777 42.52916 1.000 42.67763 120 LYS B CA 1
ATOM 5300 C C . LYS B 1 119 ? -81.56359 21.07241 43.63598 1.000 43.38060 120 LYS B C 1
ATOM 5301 O O . LYS B 1 119 ? -82.26890 21.23380 44.63810 1.000 45.52111 120 LYS B O 1
ATOM 5307 N N . SER B 1 120 ? -80.76476 20.01679 43.48238 1.000 41.92337 121 SER B N 1
ATOM 5308 C CA . SER B 1 120 ? -80.65298 18.97432 44.49489 1.000 41.27325 121 SER B CA 1
ATOM 5309 C C . SER B 1 120 ? -79.40900 18.15027 44.20389 1.000 39.71715 121 SER B C 1
ATOM 5310 O O . SER B 1 120 ? -79.20382 17.72201 43.06482 1.000 38.25068 121 SER B O 1
ATOM 5313 N N . VAL B 1 121 ? -78.58587 17.93232 45.22718 1.000 36.39266 122 VAL B N 1
ATOM 5314 C CA . VAL B 1 121 ? -77.34551 17.17487 45.09451 1.000 36.25756 122 VAL B CA 1
ATOM 5315 C C . VAL B 1 121 ? -77.24861 16.20547 46.26249 1.000 40.67574 122 VAL B C 1
ATOM 5316 O O . VAL B 1 121 ? -77.36717 16.61156 47.42279 1.000 38.65015 122 VAL B O 1
ATOM 5320 N N . LYS B 1 122 ? -77.02955 14.92716 45.96092 1.000 40.05415 123 LYS B N 1
ATOM 5321 C CA . LYS B 1 122 ? -76.89491 13.90374 46.99172 1.000 40.90174 123 LYS B CA 1
ATOM 5322 C C . LYS B 1 122 ? -75.72926 12.99406 46.63966 1.000 41.05251 123 LYS B C 1
ATOM 5323 O O . LYS B 1 122 ? -75.69495 12.41423 45.54967 1.000 41.61925 123 LYS B O 1
ATOM 5326 N N . VAL B 1 123 ? -74.77741 12.87662 47.56169 1.000 38.31971 124 VAL B N 1
ATOM 5327 C CA . VAL B 1 123 ? -73.61146 12.01730 47.40528 1.000 40.44722 124 VAL B CA 1
ATOM 5328 C C . VAL B 1 123 ? -73.46656 11.20077 48.68112 1.000 40.69801 124 VAL B C 1
ATOM 5329 O O . VAL B 1 123 ? -73.38965 11.76693 49.77817 1.000 39.17693 124 VAL B O 1
ATOM 5333 N N . SER B 1 124 ? -73.42706 9.87632 48.54389 1.000 40.77161 125 SER B N 1
ATOM 5334 C CA . SER B 1 124 ? -73.46123 9.02082 49.72015 1.000 42.91879 125 SER B CA 1
ATOM 5335 C C . SER B 1 124 ? -72.62637 7.76417 49.51850 1.000 44.93882 125 SER B C 1
ATOM 5336 O O . SER B 1 124 ? -72.57186 7.20899 48.41733 1.000 43.09119 125 SER B O 1
ATOM 5339 N N . ASN B 1 125 ? -71.97397 7.33506 50.60124 1.000 44.84715 126 ASN B N 1
ATOM 5340 C CA . ASN B 1 125 ? -71.33621 6.02178 50.70580 1.000 46.44972 126 ASN B CA 1
ATOM 5341 C C . ASN B 1 125 ? -70.23178 5.83071 49.66155 1.000 46.76769 126 ASN B C 1
ATOM 5342 O O . ASN B 1 125 ? -70.26173 4.90181 48.85160 1.000 49.98154 126 ASN B O 1
ATOM 5347 N N . ILE B 1 126 ? -69.23649 6.71853 49.70114 1.000 44.60048 127 ILE B N 1
ATOM 5348 C CA . ILE B 1 126 ? -68.03912 6.55856 48.88319 1.000 46.18255 127 ILE B CA 1
ATOM 5349 C C . ILE B 1 126 ? -66.81295 7.02943 49.65074 1.000 45.42654 127 ILE B C 1
ATOM 5350 O O . ILE B 1 126 ? -66.89157 7.89643 50.52623 1.000 43.71412 127 ILE B O 1
ATOM 5355 N N . THR B 1 127 ? -65.66886 6.44962 49.29762 1.000 44.50839 128 THR B N 1
ATOM 5356 C CA . THR B 1 127 ? -64.37044 6.83248 49.83151 1.000 42.74128 128 THR B CA 1
ATOM 5357 C C . THR B 1 127 ? -63.52098 7.36659 48.68782 1.000 44.47654 128 THR B C 1
ATOM 5358 O O . THR B 1 127 ? -63.46942 6.75803 47.61343 1.000 45.74755 128 THR B O 1
ATOM 5362 N N . ILE B 1 128 ? -62.86785 8.50383 48.91303 1.000 43.77110 129 ILE B N 1
ATOM 5363 C CA . ILE B 1 128 ? -62.09093 9.18643 47.88558 1.000 39.56049 129 ILE B CA 1
ATOM 5364 C C . ILE B 1 128 ? -60.63425 9.22553 48.32296 1.000 42.44869 129 ILE B C 1
ATOM 5365 O O . ILE B 1 128 ? -60.33467 9.54851 49.47868 1.000 42.82820 129 ILE B O 1
ATOM 5370 N N . ASP B 1 129 ? -59.73427 8.89888 47.39915 1.000 42.38074 130 ASP B N 1
ATOM 5371 C CA . ASP B 1 129 ? -58.31006 8.84938 47.69652 1.000 40.81545 130 ASP B CA 1
ATOM 5372 C C . ASP B 1 129 ? -57.53535 8.98080 46.39280 1.000 41.17844 130 ASP B C 1
ATOM 5373 O O . ASP B 1 129 ? -58.10249 8.92898 45.29908 1.000 43.32764 130 ASP B O 1
ATOM 5378 N N . TRP B 1 130 ? -56.22641 9.16357 46.52819 1.000 39.20361 131 TRP B N 1
ATOM 5379 C CA . TRP B 1 130 ? -55.30619 9.22038 45.40489 1.000 41.23212 131 TRP B CA 1
ATOM 5380 C C . TRP B 1 130 ? -54.41864 7.98331 45.41058 1.000 46.49921 131 TRP B C 1
ATOM 5381 O O . TRP B 1 130 ? -54.13276 7.41111 46.46627 1.000 46.01543 131 TRP B O 1
ATOM 5392 N N . ASP B 1 131 ? -53.98491 7.56843 44.21843 1.000 44.55755 132 ASP B N 1
ATOM 5393 C CA . ASP B 1 131 ? -53.03509 6.46347 44.14088 1.000 45.17360 132 ASP B CA 1
ATOM 5394 C C . ASP B 1 131 ? -51.65216 6.90361 44.60298 1.000 44.86813 132 ASP B C 1
ATOM 5395 O O . ASP B 1 131 ? -50.94948 6.15230 45.28913 1.000 46.84760 132 ASP B O 1
ATOM 5400 N N . ILE B 1 132 ? -51.25066 8.12203 44.23957 1.000 45.17668 133 ILE B N 1
ATOM 5401 C CA . ILE B 1 132 ? -50.00167 8.71329 44.69449 1.000 44.42481 133 ILE B CA 1
ATOM 5402 C C . ILE B 1 132 ? -50.31891 10.11740 45.18428 1.000 43.77788 133 ILE B C 1
ATOM 5403 O O . ILE B 1 132 ? -50.79209 10.95302 44.40880 1.000 44.15268 133 ILE B O 1
ATOM 5408 N N . PRO B 1 133 ? -50.09024 10.43246 46.45735 1.000 43.91174 134 PRO B N 1
ATOM 5409 C CA . PRO B 1 133 ? -50.42302 11.76653 46.96000 1.000 42.70286 134 PRO B CA 1
ATOM 5410 C C . PRO B 1 133 ? -49.42954 12.81554 46.49088 1.000 42.19421 134 PRO B C 1
ATOM 5411 O O . PRO B 1 133 ? -48.25554 12.53411 46.23949 1.000 44.24969 134 PRO B O 1
ATOM 5415 N N . PHE B 1 134 ? -49.92246 14.04574 46.38423 1.000 42.65669 135 PHE B N 1
ATOM 5416 C CA . PHE B 1 134 ? -49.09532 15.18644 45.99362 1.000 44.19798 135 PHE B CA 1
ATOM 5417 C C . PHE B 1 134 ? -48.40798 15.81040 47.20441 1.000 46.42012 135 PHE B C 1
ATOM 5418 O O . PHE B 1 134 ? -48.47627 17.01684 47.43585 1.000 44.93426 135 PHE B O 1
ATOM 5426 N N . THR B 1 135 ? -47.73073 14.97338 47.98847 1.000 48.31724 136 THR B N 1
ATOM 5427 C CA . THR B 1 135 ? -47.04019 15.39923 49.19632 1.000 45.52640 136 THR B CA 1
ATOM 5428 C C . THR B 1 135 ? -45.64495 14.78999 49.22729 1.000 48.80589 136 THR B C 1
ATOM 5429 O O . THR B 1 135 ? -45.32867 13.85713 48.48374 1.000 46.75011 136 THR B O 1
ATOM 5433 N N . PHE B 1 136 ? -44.80525 15.33593 50.10450 1.000 52.36321 137 PHE B N 1
ATOM 5434 C CA . PHE B 1 136 ? -43.46721 14.81063 50.35777 1.000 51.86807 137 PHE B CA 1
ATOM 5435 C C . PHE B 1 136 ? -43.27195 14.75414 51.86643 1.000 53.38747 137 PHE B C 1
ATOM 5436 O O . PHE B 1 136 ? -43.13508 15.79507 52.51784 1.000 50.90333 137 PHE B O 1
ATOM 5444 N N . VAL B 1 137 ? -43.26685 13.54526 52.42077 1.000 53.35357 138 VAL B N 1
ATOM 5445 C CA . VAL B 1 137 ? -43.12283 13.32835 53.85547 1.000 51.64204 138 VAL B CA 1
ATOM 5446 C C . VAL B 1 137 ? -41.77266 12.67482 54.10796 1.000 53.25159 138 VAL B C 1
ATOM 5447 O O . VAL B 1 137 ? -41.41529 11.69546 53.44182 1.000 53.73532 138 VAL B O 1
ATOM 5451 N N . ALA B 1 138 ? -41.02550 13.21391 55.06930 1.000 56.31807 139 ALA B N 1
ATOM 5452 C CA . ALA B 1 138 ? -39.69656 12.71442 55.38392 1.000 57.07195 139 ALA B CA 1
ATOM 5453 C C . ALA B 1 138 ? -39.46151 12.78184 56.88560 1.000 56.81919 139 ALA B C 1
ATOM 5454 O O . ALA B 1 138 ? -39.93519 13.69655 57.56464 1.000 55.15036 139 ALA B O 1
ATOM 5456 N N . GLU B 1 139 ? -38.72233 11.79871 57.39528 1.000 58.04523 140 GLU B N 1
ATOM 5457 C CA . GLU B 1 139 ? -38.34741 11.74948 58.80200 1.000 55.01673 140 GLU B CA 1
ATOM 5458 C C . GLU B 1 139 ? -37.03786 12.49960 59.00622 1.000 58.17047 140 GLU B C 1
ATOM 5459 O O . GLU B 1 139 ? -36.05595 12.24757 58.30199 1.000 61.23855 140 GLU B O 1
ATOM 5465 N N . VAL B 1 140 ? -37.02490 13.41326 59.97120 1.000 56.58855 141 VAL B N 1
ATOM 5466 C CA . VAL B 1 140 ? -35.85790 14.25563 60.21290 1.000 59.18688 141 VAL B CA 1
ATOM 5467 C C . VAL B 1 140 ? -34.83654 13.46732 61.02413 1.000 59.66728 141 VAL B C 1
ATOM 5468 O O . VAL B 1 140 ? -35.10219 13.07566 62.16547 1.000 59.75196 141 VAL B O 1
ATOM 5472 N N . LEU B 1 141 ? -33.66253 13.23784 60.43544 1.000 59.69288 142 LEU B N 1
ATOM 5473 C CA . LEU B 1 141 ? -32.59605 12.46539 61.06303 1.000 59.46087 142 LEU B CA 1
ATOM 5474 C C . LEU B 1 141 ? -31.57643 13.34238 61.77967 1.000 60.19207 142 LEU B C 1
ATOM 5475 O O . LEU B 1 141 ? -31.19903 13.04992 62.91834 1.000 60.45041 142 LEU B O 1
ATOM 5480 N N . SER B 1 142 ? -31.11670 14.41092 61.13206 1.000 62.05382 143 SER B N 1
ATOM 5481 C CA . SER B 1 142 ? -30.14037 15.30893 61.72934 1.000 61.88170 143 SER B CA 1
ATOM 5482 C C . SER B 1 142 ? -30.30870 16.69729 61.13201 1.000 61.44485 143 SER B C 1
ATOM 5483 O O . SER B 1 142 ? -30.74472 16.84869 59.98748 1.000 62.43987 143 SER B O 1
ATOM 5486 N N . VAL B 1 143 ? -29.95910 17.70938 61.92295 1.000 58.09097 144 VAL B N 1
ATOM 5487 C CA . VAL B 1 143 ? -30.05604 19.10631 61.51934 1.000 61.12514 144 VAL B CA 1
ATOM 5488 C C . VAL B 1 143 ? -28.76167 19.81078 61.89905 1.000 65.17320 144 VAL B C 1
ATOM 5489 O O . VAL B 1 143 ? -28.24699 19.62892 63.00793 1.000 67.27954 144 VAL B O 1
ATOM 5493 N N . ASN B 1 144 ? -28.23499 20.61262 60.97714 1.000 66.45281 145 ASN B N 1
ATOM 5494 C CA . ASN B 1 144 ? -27.01419 21.38602 61.19460 1.000 67.68175 145 ASN B CA 1
ATOM 5495 C C . ASN B 1 144 ? -27.33961 22.85385 60.93620 1.000 68.52189 145 ASN B C 1
ATOM 5496 O O . ASN B 1 144 ? -27.38501 23.29377 59.78271 1.000 69.66210 145 ASN B O 1
ATOM 5501 N N . GLU B 1 145 ? -27.56485 23.61023 62.01343 1.000 68.12200 146 GLU B N 1
ATOM 5502 C CA . GLU B 1 145 ? -27.90206 25.02183 61.86639 1.000 70.67026 146 GLU B CA 1
ATOM 5503 C C . GLU B 1 145 ? -26.69335 25.85297 61.45667 1.000 71.77045 146 GLU B C 1
ATOM 5504 O O . GLU B 1 145 ? -26.84745 26.86980 60.77039 1.000 74.78545 146 GLU B O 1
ATOM 5510 N N . LYS B 1 146 ? -25.49052 25.44178 61.86343 1.000 71.64489 147 LYS B N 1
ATOM 5511 C CA . LYS B 1 146 ? -24.29587 26.22232 61.55648 1.000 70.03437 147 LYS B CA 1
ATOM 5512 C C . LYS B 1 146 ? -23.98977 26.20245 60.06314 1.000 71.69232 147 LYS B C 1
ATOM 5513 O O . LYS B 1 146 ? -23.71404 27.24739 59.46224 1.000 71.73049 147 LYS B O 1
ATOM 5515 N N . LEU B 1 147 ? -24.03225 25.02194 59.44532 1.000 69.80948 148 LEU B N 1
ATOM 5516 C CA . LEU B 1 147 ? -23.71047 24.89506 58.02974 1.000 67.70593 148 LEU B CA 1
ATOM 5517 C C . LEU B 1 147 ? -24.92777 25.01039 57.12373 1.000 69.69754 148 LEU B C 1
ATOM 5518 O O . LEU B 1 147 ? -24.76703 25.27011 55.92523 1.000 67.96120 148 LEU B O 1
ATOM 5523 N N . GLY B 1 148 ? -26.13057 24.81654 57.65857 1.000 71.82619 149 GLY B N 1
ATOM 5524 C CA . GLY B 1 148 ? -27.34289 25.03082 56.89334 1.000 68.20989 149 GLY B CA 1
ATOM 5525 C C . GLY B 1 148 ? -27.79116 23.84924 56.05830 1.000 64.47344 149 GLY B C 1
ATOM 5526 O O . GLY B 1 148 ? -27.95626 23.97367 54.84097 1.000 62.78669 149 GLY B O 1
ATOM 5527 N N . TYR B 1 149 ? -27.98870 22.69658 56.69432 1.000 62.73049 150 TYR B N 1
ATOM 5528 C CA . TYR B 1 149 ? -28.54778 21.53902 56.01186 1.000 62.61594 150 TYR B CA 1
ATOM 5529 C C . TYR B 1 149 ? -29.32534 20.70000 57.01559 1.000 65.48822 150 TYR B C 1
ATOM 5530 O O . TYR B 1 149 ? -29.26202 20.92177 58.22740 1.000 63.80347 150 TYR B O 1
ATOM 5539 N N . ARG B 1 150 ? -30.06729 19.72694 56.49115 1.000 63.08048 151 ARG B N 1
ATOM 5540 C CA . ARG B 1 150 ? -30.80407 18.78723 57.32215 1.000 60.75921 151 ARG B CA 1
ATOM 5541 C C . ARG B 1 150 ? -30.87991 17.44817 56.60326 1.000 61.01988 151 ARG B C 1
ATOM 5542 O O . ARG B 1 150 ? -31.10473 17.39690 55.39085 1.000 61.54987 151 ARG B O 1
ATOM 5550 N N . ASP B 1 151 ? -30.67310 16.37103 57.35514 1.000 58.85567 152 ASP B N 1
ATOM 5551 C CA . ASP B 1 151 ? -30.73252 15.01675 56.82260 1.000 61.75266 152 ASP B CA 1
ATOM 5552 C C . ASP B 1 151 ? -32.10997 14.43153 57.09833 1.000 62.92349 152 ASP B C 1
ATOM 5553 O O . ASP B 1 151 ? -32.55399 14.39478 58.25076 1.000 59.77240 152 ASP B O 1
ATOM 5558 N N . VAL B 1 152 ? -32.77990 13.97180 56.04363 1.000 61.47675 153 VAL B N 1
ATOM 5559 C CA . VAL B 1 152 ? -34.13999 13.46345 56.14935 1.000 60.36182 153 VAL B CA 1
ATOM 5560 C C . VAL B 1 152 ? -34.24039 12.12582 55.43076 1.000 61.18678 153 VAL B C 1
ATOM 5561 O O . VAL B 1 152 ? -33.52061 11.86075 54.46254 1.000 62.28958 153 VAL B O 1
ATOM 5565 N N . ARG B 1 153 ? -35.14468 11.27694 55.91678 1.000 60.47080 154 ARG B N 1
ATOM 5566 C CA . ARG B 1 153 ? -35.44425 10.00802 55.26287 1.000 61.46499 154 ARG B CA 1
ATOM 5567 C C . ARG B 1 153 ? -36.86374 10.05073 54.71993 1.000 61.37691 154 ARG B C 1
ATOM 5568 O O . ARG B 1 153 ? -37.82239 9.97560 55.50497 1.000 59.34981 154 ARG B O 1
ATOM 5576 N N . PRO B 1 154 ? -37.05405 10.16840 53.40785 1.000 58.87567 155 PRO B N 1
ATOM 5577 C CA . PRO B 1 154 ? -38.41574 10.26060 52.86978 1.000 57.87849 155 PRO B CA 1
ATOM 5578 C C . PRO B 1 154 ? -39.20231 8.97831 53.10294 1.000 58.90154 155 PRO B C 1
ATOM 5579 O O . PRO B 1 154 ? -38.68826 7.86971 52.93706 1.000 59.76291 155 PRO B O 1
ATOM 5583 N N . VAL B 1 155 ? -40.46321 9.14495 53.50449 1.000 53.36211 156 VAL B N 1
ATOM 5584 C CA . VAL B 1 155 ? -41.35926 8.00828 53.67876 1.000 53.59120 156 VAL B CA 1
ATOM 5585 C C . VAL B 1 155 ? -41.70649 7.43530 52.31256 1.000 55.97064 156 VAL B C 1
ATOM 5586 O O . VAL B 1 155 ? -42.02905 8.17710 51.37540 1.000 56.61021 156 VAL B O 1
ATOM 5590 N N . LYS B 1 156 ? -41.64105 6.10926 52.18722 1.000 54.32733 157 LYS B N 1
ATOM 5591 C CA . LYS B 1 156 ? -41.90593 5.49151 50.88832 1.000 58.74990 157 LYS B CA 1
ATOM 5592 C C . LYS B 1 156 ? -43.40616 5.36001 50.63792 1.000 56.43884 157 LYS B C 1
ATOM 5593 O O . LYS B 1 156 ? -43.95661 6.02314 49.75291 1.000 61.31806 157 LYS B O 1
ATOM 5595 N N . GLY B 1 157 ? -44.08432 4.53996 51.44450 1.000 54.39850 158 GLY B N 1
ATOM 5596 C CA . GLY B 1 157 ? -45.50692 4.27869 51.29665 1.000 56.85677 158 GLY B CA 1
ATOM 5597 C C . GLY B 1 157 ? -45.96857 4.15433 49.85862 1.000 54.16892 158 GLY B C 1
ATOM 5598 O O . GLY B 1 157 ? -45.51493 3.27602 49.11841 1.000 56.16119 158 GLY B O 1
ATOM 5599 N N . ASP B 1 158 ? -46.87712 5.04153 49.45611 1.000 52.46899 159 ASP B N 1
ATOM 5600 C CA . ASP B 1 158 ? -47.21853 5.23998 48.05465 1.000 46.63608 159 ASP B CA 1
ATOM 5601 C C . ASP B 1 158 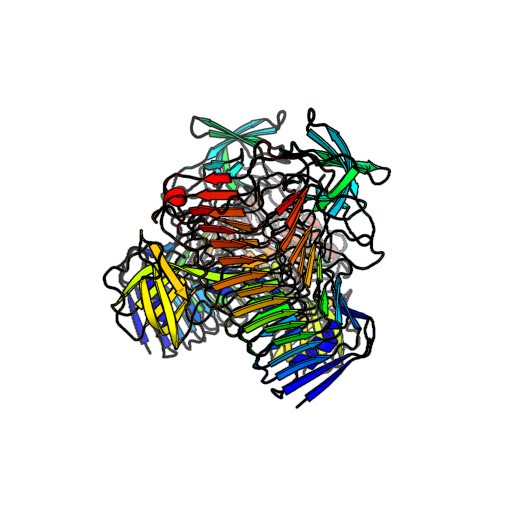? -46.72957 6.58769 47.53853 1.000 48.80921 159 ASP B C 1
ATOM 5602 O O . ASP B 1 158 ? -47.14454 7.01807 46.45707 1.000 50.76082 159 ASP B O 1
ATOM 5607 N N . HIS B 1 159 ? -45.86541 7.26487 48.29182 1.000 50.14338 160 HIS B N 1
ATOM 5608 C CA . HIS B 1 159 ? -45.26786 8.50953 47.83690 1.000 48.75281 160 HIS B CA 1
ATOM 5609 C C . HIS B 1 159 ? -44.29725 8.24354 46.68955 1.000 48.40235 160 HIS B C 1
ATOM 5610 O O . HIS B 1 159 ? -43.78189 7.13562 46.51787 1.000 51.68895 160 HIS B O 1
ATOM 5617 N N . GLN B 1 160 ? -44.04877 9.28284 45.89685 1.000 47.39812 161 GLN B N 1
ATOM 5618 C CA . GLN B 1 160 ? -43.14598 9.18240 44.76071 1.000 50.05295 161 GLN B CA 1
ATOM 5619 C C . GLN B 1 160 ? -42.29484 10.43933 44.67601 1.000 52.80379 161 GLN B C 1
ATOM 5620 O O . GLN B 1 160 ? -42.79943 11.55332 44.84347 1.000 53.18157 161 GLN B O 1
ATOM 5626 N N . TRP B 1 161 ? -41.00520 10.25036 44.40860 1.000 56.06657 162 TRP B N 1
ATOM 5627 C CA . TRP B 1 161 ? -40.04465 11.34466 44.36626 1.000 55.55374 162 TRP B CA 1
ATOM 5628 C C . TRP B 1 161 ? -38.73907 10.81795 43.79055 1.000 58.41381 162 TRP B C 1
ATOM 5629 O O . TRP B 1 161 ? -38.47546 9.61220 43.81156 1.000 59.67583 162 TRP B O 1
ATOM 5640 N N . ASP B 1 162 ? -37.92428 11.73629 43.28141 1.000 58.27771 163 ASP B N 1
ATOM 5641 C CA . ASP B 1 162 ? -36.58348 11.40268 42.81262 1.000 59.13142 163 ASP B CA 1
ATOM 5642 C C . ASP B 1 162 ? -35.74328 12.67628 42.81984 1.000 63.20602 163 ASP B C 1
ATOM 5643 O O . ASP B 1 162 ? -36.14221 13.70051 43.38488 1.000 59.20432 163 ASP B O 1
ATOM 5648 N N . LEU B 1 163 ? -34.57448 12.61204 42.18451 1.000 65.86855 164 LEU B N 1
ATOM 5649 C CA . LEU B 1 163 ? -33.64153 13.72767 42.13575 1.000 59.94693 164 LEU B CA 1
ATOM 5650 C C . LEU B 1 163 ? -33.26164 14.02390 40.69288 1.000 61.73082 164 LEU B C 1
ATOM 5651 O O . LEU B 1 163 ? -33.07582 13.10557 39.88848 1.000 65.52633 164 LEU B O 1
ATOM 5656 N N . LYS B 1 164 ? -33.14741 15.31245 40.37436 1.000 61.02040 165 LYS B N 1
ATOM 5657 C CA . LYS B 1 164 ? -32.68481 15.75376 39.06389 1.000 62.07138 165 LYS B CA 1
ATOM 5658 C C . LYS B 1 164 ? -32.27722 17.21415 39.17090 1.000 62.74354 165 LYS B C 1
ATOM 5659 O O . LYS B 1 164 ? -33.05006 18.03792 39.66975 1.000 62.47332 165 LYS B O 1
ATOM 5661 N N . GLY B 1 165 ? -31.07193 17.52900 38.70417 1.000 64.18643 166 GLY B N 1
ATOM 5662 C CA . GLY B 1 165 ? -30.54568 18.87037 38.86422 1.000 59.97031 166 GLY B CA 1
ATOM 5663 C C . GLY B 1 165 ? -30.26165 19.24445 40.30046 1.000 60.65680 166 GLY B C 1
ATOM 5664 O O . GLY B 1 165 ? -30.29770 20.43009 40.64523 1.000 62.17067 166 GLY B O 1
ATOM 5665 N N . GLY B 1 166 ? -29.98127 18.26027 41.15129 1.000 61.58551 167 GLY B N 1
ATOM 5666 C CA . GLY B 1 166 ? -29.74591 18.52718 42.55689 1.000 61.47982 167 GLY B CA 1
ATOM 5667 C C . GLY B 1 166 ? -30.96152 19.02349 43.30435 1.000 63.01244 167 GLY B C 1
ATOM 5668 O O . GLY B 1 166 ? -30.82072 19.77607 44.27188 1.000 63.57561 167 GLY B O 1
ATOM 5669 N N . LYS B 1 167 ? -32.15710 18.61419 42.88746 1.000 65.26263 168 LYS B N 1
ATOM 5670 C CA . LYS B 1 167 ? -33.39270 19.10587 43.47553 1.000 62.82852 168 LYS B CA 1
ATOM 5671 C C . LYS B 1 167 ? -34.36910 17.95278 43.64892 1.000 62.16331 168 LYS B C 1
ATOM 5672 O O . LYS B 1 167 ? -34.39663 17.01573 42.84673 1.000 63.40078 168 LYS B O 1
ATOM 5677 N N . ILE B 1 168 ? -35.17135 18.03043 44.71056 1.000 61.88755 169 ILE B N 1
ATOM 5678 C CA . ILE B 1 168 ? -36.21503 17.03825 44.93208 1.000 61.32941 169 ILE B CA 1
ATOM 5679 C C . ILE B 1 168 ? -37.34944 17.27802 43.94676 1.000 60.27901 169 ILE B C 1
ATOM 5680 O O . ILE B 1 168 ? -37.85436 18.40115 43.81578 1.000 56.80835 169 ILE B O 1
ATOM 5685 N N . ARG B 1 169 ? -37.75165 16.22365 43.24243 1.000 59.51293 170 ARG B N 1
ATOM 5686 C CA . ARG B 1 169 ? -38.85718 16.28306 42.29503 1.000 59.34138 170 ARG B CA 1
ATOM 5687 C C . ARG B 1 169 ? -39.96327 15.36233 42.78529 1.000 54.16439 170 ARG B C 1
ATOM 5688 O O . ARG B 1 169 ? -39.73273 14.16652 42.99336 1.000 54.16174 170 ARG B O 1
ATOM 5696 N N . PHE B 1 170 ? -41.15553 15.92250 42.97709 1.000 50.97344 171 PHE B N 1
ATOM 5697 C CA . PHE B 1 170 ? -42.30589 15.16421 43.44605 1.000 50.48201 171 PHE B CA 1
ATOM 5698 C C . PHE B 1 170 ? -43.56440 15.87024 42.97051 1.000 50.16941 171 PHE B C 1
ATOM 5699 O O . PHE B 1 170 ? -43.56462 17.09963 42.83861 1.000 48.61483 171 PHE B O 1
ATOM 5707 N N . PRO B 1 171 ? -44.65136 15.13021 42.70117 1.000 47.65353 172 PRO B N 1
ATOM 5708 C CA . PRO B 1 171 ? -44.75434 13.67418 42.84126 1.000 46.62795 172 PRO B CA 1
ATOM 5709 C C . PRO B 1 171 ? -44.33760 12.89531 41.59268 1.000 48.42895 172 PRO B C 1
ATOM 5710 O O . PRO B 1 171 ? -44.40428 11.66483 41.60368 1.000 47.78752 172 PRO B O 1
ATOM 5714 N N . ASN B 1 172 ? -43.91258 13.60342 40.54333 1.000 46.81501 173 ASN B N 1
ATOM 5715 C CA . ASN B 1 172 ? -43.54142 12.98606 39.26712 1.000 46.63781 173 ASN B CA 1
ATOM 5716 C C . ASN B 1 172 ? -44.68665 12.13729 38.71675 1.000 45.11024 173 ASN B C 1
ATOM 5717 O O . ASN B 1 172 ? -44.50597 10.98450 38.31790 1.000 48.23881 173 ASN B O 1
ATOM 5722 N N . VAL B 1 173 ? -45.87980 12.72381 38.70024 1.000 44.84279 174 VAL B N 1
ATOM 5723 C CA . VAL B 1 173 ? -47.08819 12.05834 38.22831 1.000 45.56166 174 VAL B CA 1
ATOM 5724 C C . VAL B 1 173 ? -47.51822 12.72178 36.92787 1.000 42.32698 174 VAL B C 1
ATOM 5725 O O . VAL B 1 173 ? -47.78453 13.93034 36.89816 1.000 41.39078 174 VAL B O 1
ATOM 5729 N N . ASP B 1 174 ? -47.58821 11.92693 35.85797 1.000 37.65613 175 ASP B N 1
ATOM 5730 C CA . ASP B 1 174 ? -47.98666 12.40584 34.53440 1.000 41.14150 175 ASP B CA 1
ATOM 5731 C C . ASP B 1 174 ? -47.11706 13.57851 34.08479 1.000 42.66072 175 ASP B C 1
ATOM 5732 O O . ASP B 1 174 ? -47.58088 14.50895 33.42296 1.000 42.97006 175 ASP B O 1
ATOM 5737 N N . GLY B 1 175 ? -45.83684 13.53187 34.45056 1.000 42.74226 176 GLY B N 1
ATOM 5738 C CA . GLY B 1 175 ? -44.89190 14.55322 34.06021 1.000 41.97250 176 GLY B CA 1
ATOM 5739 C C . GLY B 1 175 ? -44.92929 15.82468 34.87734 1.000 42.45113 176 GLY B C 1
ATOM 5740 O O . GLY B 1 175 ? -44.21480 16.77542 34.53654 1.000 50.54128 176 GLY B O 1
ATOM 5741 N N . PHE B 1 176 ? -45.73469 15.88491 35.93403 1.000 44.06060 177 PHE B N 1
ATOM 5742 C CA . PHE B 1 176 ? -45.81448 17.06808 36.77833 1.000 45.29466 177 PHE B CA 1
ATOM 5743 C C . PHE B 1 176 ? -44.93972 16.90079 38.01227 1.000 45.00961 177 PHE B C 1
ATOM 5744 O O . PHE B 1 176 ? -44.88277 15.82123 38.60787 1.000 45.06581 177 PHE B O 1
ATOM 5752 N N . SER B 1 177 ? -44.27233 17.98541 38.39738 1.000 45.34913 178 SER B N 1
ATOM 5753 C CA . SER B 1 177 ? -43.45982 18.01800 39.60284 1.000 45.71789 178 SER B CA 1
ATOM 5754 C C . SER B 1 177 ? -43.38928 19.45361 40.09967 1.000 48.35996 178 SER B C 1
ATOM 5755 O O . SER B 1 177 ? -43.32982 20.39056 39.29876 1.000 43.49861 178 SER B O 1
ATOM 5758 N N . TYR B 1 178 ? -43.40553 19.61967 41.41900 1.000 48.85114 179 TYR B N 1
ATOM 5759 C CA . TYR B 1 178 ? -43.27887 20.94578 41.99959 1.000 48.76640 179 TYR B CA 1
ATOM 5760 C C . TYR B 1 178 ? -41.83869 21.43744 41.88651 1.000 51.13104 179 TYR B C 1
ATOM 5761 O O . TYR B 1 178 ? -40.89047 20.65300 41.79378 1.000 53.71617 179 TYR B O 1
ATOM 5770 N N . ASN B 1 179 ? -41.68376 22.76318 41.88878 1.000 51.26308 180 ASN B N 1
ATOM 5771 C CA . ASN B 1 179 ? -40.34684 23.34459 41.83165 1.000 48.56066 180 ASN B CA 1
ATOM 5772 C C . ASN B 1 179 ? -39.60030 23.13692 43.14286 1.000 51.80102 180 ASN B C 1
ATOM 5773 O O . ASN B 1 179 ? -38.39476 22.86263 43.14098 1.000 57.21620 180 ASN B O 1
ATOM 5778 N N . TYR B 1 180 ? -40.29789 23.25792 44.27004 1.000 51.38050 181 TYR B N 1
ATOM 5779 C CA . TYR B 1 180 ? -39.68847 23.10240 45.58152 1.000 51.36583 181 TYR B CA 1
ATOM 5780 C C . TYR B 1 180 ? -40.64427 22.34938 46.49362 1.000 52.55155 181 TYR B C 1
ATOM 5781 O O . TYR B 1 180 ? -41.80643 22.10954 46.15424 1.000 51.60557 181 TYR B O 1
ATOM 5790 N N . LEU B 1 181 ? -40.13586 21.97315 47.66971 1.000 51.82751 182 LEU B N 1
ATOM 5791 C CA . LEU B 1 181 ? -40.98539 21.35378 48.67897 1.000 53.94417 182 LEU B CA 1
ATOM 5792 C C . LEU B 1 181 ? -42.06590 22.30469 49.17225 1.000 53.77208 182 LEU B C 1
ATOM 5793 O O . LEU B 1 181 ? -43.10638 21.84666 49.65771 1.000 54.96922 182 LEU B O 1
ATOM 5798 N N . GLY B 1 182 ? -41.84287 23.61239 49.05790 1.000 52.86573 183 GLY B N 1
ATOM 5799 C CA . GLY B 1 182 ? -42.82860 24.58637 49.47217 1.000 53.21956 183 GLY B CA 1
ATOM 5800 C C . GLY B 1 182 ? -42.88074 24.75377 50.98040 1.000 54.18617 183 GLY B C 1
ATOM 5801 O O . GLY B 1 182 ? -41.91570 24.49520 51.70961 1.000 54.06302 183 GLY B O 1
ATOM 5802 N N . SER B 1 183 ? -44.04596 25.19581 51.44842 1.000 57.11280 184 SER B N 1
ATOM 5803 C CA . SER B 1 183 ? -44.26036 25.38901 52.87563 1.000 57.91617 184 SER B CA 1
ATOM 5804 C C . SER B 1 183 ? -44.34911 24.04226 53.58224 1.000 53.44972 184 SER B C 1
ATOM 5805 O O . SER B 1 183 ? -45.18133 23.19842 53.23523 1.000 50.43119 184 SER B O 1
ATOM 5808 N N . THR B 1 184 ? -43.48899 23.84455 54.57829 1.000 54.79695 185 THR B N 1
ATOM 5809 C CA . THR B 1 184 ? -43.36973 22.57401 55.27518 1.000 53.92632 185 THR B CA 1
ATOM 5810 C C . THR B 1 184 ? -43.66673 22.75252 56.75699 1.000 52.92025 185 THR B C 1
ATOM 5811 O O . THR B 1 184 ? -43.47063 23.83250 57.32223 1.000 53.98991 185 THR B O 1
ATOM 5815 N N . LEU B 1 185 ? -44.13709 21.67440 57.38155 1.000 51.84257 186 LEU B N 1
ATOM 5816 C CA . LEU B 1 185 ? -44.46727 21.67535 58.79783 1.000 55.20616 186 LEU B CA 1
ATOM 5817 C C . LEU B 1 185 ? -44.03205 20.35963 59.42641 1.000 52.32821 186 LEU B C 1
ATOM 5818 O O . LEU B 1 185 ? -44.00780 19.31760 58.76761 1.000 52.21762 186 LEU B O 1
ATOM 5823 N N . ALA B 1 186 ? -43.70078 20.41755 60.71412 1.000 50.90656 187 ALA B N 1
ATOM 5824 C CA . ALA B 1 186 ? -43.23474 19.25272 61.45226 1.000 52.75729 187 ALA B CA 1
ATOM 5825 C C . ALA B 1 186 ? -44.39925 18.55011 62.13824 1.000 56.22751 187 ALA B C 1
ATOM 5826 O O . ALA B 1 186 ? -45.27694 19.19558 62.71870 1.000 54.23094 187 ALA B O 1
ATOM 5828 N N . TRP B 1 187 ? -44.39654 17.21952 62.07201 1.000 55.50925 188 TRP B N 1
ATOM 5829 C CA . TRP B 1 187 ? -45.45823 16.40289 62.64041 1.000 52.71601 188 TRP B CA 1
ATOM 5830 C C . TRP B 1 187 ? -44.86243 15.32251 63.53143 1.000 56.12535 188 TRP B C 1
ATOM 5831 O O . TRP B 1 187 ? -43.74908 14.84436 63.29712 1.000 58.16705 188 TRP B O 1
ATOM 5842 N N . ASP B 1 188 ? -45.61685 14.94658 64.56203 1.000 53.63605 189 ASP B N 1
ATOM 5843 C CA . ASP B 1 188 ? -45.20625 13.85757 65.43812 1.000 52.54649 189 ASP B CA 1
ATOM 5844 C C . ASP B 1 188 ? -45.37514 12.52542 64.71860 1.000 56.31398 189 ASP B C 1
ATOM 5845 O O . ASP B 1 188 ? -46.42924 12.25124 64.13820 1.000 56.37163 189 ASP B O 1
ATOM 5850 N N . LYS B 1 189 ? -44.33059 11.69520 64.75500 1.000 56.41000 190 LYS B N 1
ATOM 5851 C CA . LYS B 1 189 ? -44.35705 10.44618 64.00068 1.000 57.27488 190 LYS B CA 1
ATOM 5852 C C . LYS B 1 189 ? -45.35504 9.44989 64.57794 1.000 58.43478 190 LYS B C 1
ATOM 5853 O O . LYS B 1 189 ? -45.87870 8.60557 63.84216 1.000 59.82685 190 LYS B O 1
ATOM 5855 N N . ASN B 1 190 ? -45.63656 9.53137 65.87763 1.000 59.92999 191 ASN B N 1
ATOM 5856 C CA . ASN B 1 190 ? -46.51863 8.56867 66.52660 1.000 59.28883 191 ASN B CA 1
ATOM 5857 C C . ASN B 1 190 ? -47.98222 8.99664 66.47246 1.000 57.07614 191 ASN B C 1
ATOM 5858 O O . ASN B 1 190 ? -48.84786 8.20580 66.08488 1.000 54.84821 191 ASN B O 1
ATOM 5863 N N . GLU B 1 191 ? -48.27524 10.23867 66.85766 1.000 57.31082 192 GLU B N 1
ATOM 5864 C CA . GLU B 1 191 ? -49.64854 10.72468 66.86736 1.000 57.01276 192 GLU B CA 1
ATOM 5865 C C . GLU B 1 191 ? -50.10229 11.25961 65.51579 1.000 57.48239 192 GLU B C 1
ATOM 5866 O O . GLU B 1 191 ? -51.30998 11.43644 65.31697 1.000 57.37843 192 GLU B O 1
ATOM 5872 N N . LYS B 1 192 ? -49.17325 11.50672 64.59172 1.000 58.46483 193 LYS B N 1
ATOM 5873 C CA . LYS B 1 192 ? -49.46980 12.12524 63.29866 1.000 50.79335 193 LYS B CA 1
ATOM 5874 C C . LYS B 1 192 ? -50.25036 13.42575 63.47491 1.000 54.02020 193 LYS B C 1
ATOM 5875 O O . LYS B 1 192 ? -51.25213 13.68187 62.80326 1.000 50.46101 193 LYS B O 1
ATOM 5881 N N . ARG B 1 193 ? -49.78141 14.25036 64.40780 1.000 56.27360 194 ARG B N 1
ATOM 5882 C CA . ARG B 1 193 ? -50.28683 15.60098 64.58770 1.000 49.96182 194 ARG B CA 1
ATOM 5883 C C . ARG B 1 193 ? -49.10775 16.56084 64.63983 1.000 50.77278 194 ARG B C 1
ATOM 5884 O O . ARG B 1 193 ? -47.95282 16.15455 64.79660 1.000 54.43146 194 ARG B O 1
ATOM 5892 N N . VAL B 1 194 ? -49.41426 17.85196 64.49856 1.000 51.33413 195 VAL B N 1
ATOM 5893 C CA . VAL B 1 194 ? -48.37413 18.86996 64.53841 1.000 50.46418 195 VAL B CA 1
ATOM 5894 C C . VAL B 1 194 ? -47.67286 18.83479 65.88892 1.000 52.20084 195 VAL B C 1
ATOM 5895 O O . VAL B 1 194 ? -48.31198 18.72000 66.94300 1.000 55.38847 195 VAL B O 1
ATOM 5899 N N . VAL B 1 195 ? -46.34058 18.92540 65.85991 1.000 51.92352 196 VAL B N 1
ATOM 5900 C CA . VAL B 1 195 ? -45.57084 18.87648 67.09673 1.000 52.89159 196 VAL B CA 1
ATOM 5901 C C . VAL B 1 195 ? -45.85332 20.11496 67.94071 1.000 54.31460 196 VAL B C 1
ATOM 5902 O O . VAL B 1 195 ? -46.37703 21.13089 67.46613 1.000 52.83779 196 VAL B O 1
ATOM 5906 N N . HIS B 1 196 ? -45.49703 20.02138 69.21906 1.000 52.43501 197 HIS B N 1
ATOM 5907 C CA . HIS B 1 196 ? -45.69047 21.13377 70.13825 1.000 49.63452 197 HIS B CA 1
ATOM 5908 C C . HIS B 1 196 ? -44.82641 22.31645 69.72204 1.000 53.27115 197 HIS B C 1
ATOM 5909 O O . HIS B 1 196 ? -43.60696 22.18697 69.57816 1.000 55.87320 197 HIS B O 1
ATOM 5916 N N . GLY B 1 197 ? -45.46104 23.46916 69.52580 1.000 54.63019 198 GLY B N 1
ATOM 5917 C CA . GLY B 1 197 ? -44.74293 24.64735 69.08768 1.000 54.90082 198 GLY B CA 1
ATOM 5918 C C . GLY B 1 197 ? -44.37388 24.65713 67.62444 1.000 58.50224 198 GLY B C 1
ATOM 5919 O O . GLY B 1 197 ? -43.45077 25.37955 67.23569 1.000 58.86340 198 GLY B O 1
ATOM 5920 N N . GLY B 1 198 ? -45.06519 23.87547 66.79924 1.000 56.03378 199 GLY B N 1
ATOM 5921 C CA . GLY B 1 198 ? -44.72533 23.82663 65.38817 1.000 51.83259 199 GLY B CA 1
ATOM 5922 C C . GLY B 1 198 ? -44.98307 25.15946 64.70687 1.000 58.79856 199 GLY B C 1
ATOM 5923 O O . GLY B 1 198 ? -45.96806 25.84663 64.98829 1.000 60.32597 199 GLY B O 1
ATOM 5924 N N . ILE B 1 199 ? -44.07636 25.52750 63.80436 1.000 60.65619 200 ILE B N 1
ATOM 5925 C CA . ILE B 1 199 ? -44.17166 26.76096 63.03477 1.000 58.06534 200 ILE B CA 1
ATOM 5926 C C . ILE B 1 199 ? -44.00672 26.41735 61.56158 1.000 62.47641 200 ILE B C 1
ATOM 5927 O O . ILE B 1 199 ? -43.21203 25.54027 61.20520 1.000 65.99789 200 ILE B O 1
ATOM 5932 N N . ASP B 1 200 ? -44.76558 27.10083 60.70803 1.000 60.28239 201 ASP B N 1
ATOM 5933 C CA . ASP B 1 200 ? -44.69721 26.85176 59.27452 1.000 59.61656 201 ASP B CA 1
ATOM 5934 C C . ASP B 1 200 ? -43.32742 27.24012 58.73187 1.000 61.11767 201 ASP B C 1
ATOM 5935 O O . ASP B 1 200 ? -42.86677 28.36999 58.92299 1.000 60.85636 201 ASP B O 1
ATOM 5940 N N . SER B 1 201 ? -42.67680 26.29800 58.05747 1.000 62.40333 202 SER B N 1
ATOM 5941 C CA . SER B 1 201 ? -41.38433 26.52059 57.43054 1.000 58.23679 202 SER B CA 1
ATOM 5942 C C . SER B 1 201 ? -41.53935 26.57335 55.91649 1.000 57.62338 202 SER B C 1
ATOM 5943 O O . SER B 1 201 ? -42.40187 25.90569 55.34047 1.000 61.49482 202 SER B O 1
ATOM 5946 N N . LYS B 1 202 ? -40.69504 27.37812 55.27772 1.000 57.41740 203 LYS B N 1
ATOM 5947 C CA . LYS B 1 202 ? -40.66992 27.51639 53.82677 1.000 58.40145 203 LYS B CA 1
ATOM 5948 C C . LYS B 1 202 ? -39.37246 26.91548 53.30250 1.000 62.57630 203 LYS B C 1
ATOM 5949 O O . LYS B 1 202 ? -38.28453 27.41386 53.61148 1.000 61.31622 203 LYS B O 1
ATOM 5951 N N . SER B 1 203 ? -39.48911 25.84816 52.51734 1.000 56.94141 204 SER B N 1
ATOM 5952 C CA . SER B 1 203 ? -38.34210 25.13411 51.96962 1.000 53.86827 204 SER B CA 1
ATOM 5953 C C . SER B 1 203 ? -38.20344 25.46821 50.48969 1.000 56.08046 204 SER B C 1
ATOM 5954 O O . SER B 1 203 ? -39.11590 25.19741 49.70116 1.000 57.09596 204 SER B O 1
ATOM 5957 N N . LYS B 1 204 ? -37.06839 26.05680 50.11873 1.000 56.96344 205 LYS B N 1
ATOM 5958 C CA . LYS B 1 204 ? -36.78331 26.42223 48.73247 1.000 57.57522 205 LYS B CA 1
ATOM 5959 C C . LYS B 1 204 ? -35.36190 25.99768 48.36738 1.000 60.54898 205 LYS B C 1
ATOM 5960 O O . LYS B 1 204 ? -34.56548 26.77659 47.84192 1.000 63.40834 205 LYS B O 1
ATOM 5966 N N . SER B 1 205 ? -35.02528 24.74504 48.66028 1.000 60.75878 206 SER B N 1
ATOM 5967 C CA . SER B 1 205 ? -33.67436 24.25029 48.43558 1.000 60.23226 206 SER B CA 1
ATOM 5968 C C . SER B 1 205 ? -33.41893 23.97475 46.95902 1.000 63.20461 206 SER B C 1
ATOM 5969 O O . SER B 1 205 ? -34.29117 23.47769 46.24074 1.000 64.16741 206 SER B O 1
ATOM 5972 N N . ASP B 1 206 ? -32.20528 24.29951 46.51418 1.000 64.80621 207 ASP B N 1
ATOM 5973 C CA . ASP B 1 206 ? -31.74569 24.00605 45.16400 1.000 65.65334 207 ASP B CA 1
ATOM 5974 C C . ASP B 1 206 ? -30.68434 22.91648 45.12573 1.000 63.78660 207 ASP B C 1
ATOM 5975 O O . ASP B 1 206 ? -30.25012 22.53190 44.03467 1.000 61.62763 207 ASP B O 1
ATOM 5980 N N . ASP B 1 207 ? -30.25608 22.40816 46.28101 1.000 62.68089 208 ASP B N 1
ATOM 5981 C CA . ASP B 1 207 ? -29.12532 21.48233 46.35868 1.000 63.57117 208 ASP B CA 1
ATOM 5982 C C . ASP B 1 207 ? -29.49064 20.35050 47.31488 1.000 60.32517 208 ASP B C 1
ATOM 5983 O O . ASP B 1 207 ? -29.36181 20.49261 48.53481 1.000 58.98795 208 ASP B O 1
ATOM 5988 N N . VAL B 1 208 ? -29.94234 19.23068 46.75706 1.000 59.43212 209 VAL B N 1
ATOM 5989 C CA . VAL B 1 208 ? -30.28414 18.03809 47.52338 1.000 60.61187 209 VAL B CA 1
ATOM 5990 C C . VAL B 1 208 ? -29.45025 16.88755 46.97958 1.000 61.37755 209 VAL B C 1
ATOM 5991 O O . VAL B 1 208 ? -29.47561 16.61369 45.77303 1.000 63.31480 209 VAL B O 1
ATOM 5995 N N . GLU B 1 209 ? -28.71350 16.21697 47.86185 1.000 63.96056 210 GLU B N 1
ATOM 5996 C CA . GLU B 1 209 ? -27.84610 15.11545 47.47342 1.000 65.97337 210 GLU B CA 1
ATOM 5997 C C . GLU B 1 209 ? -28.30863 13.81981 48.12614 1.000 64.78975 210 GLU B C 1
ATOM 5998 O O . GLU B 1 209 ? -28.84164 13.81873 49.24032 1.000 61.73109 210 GLU B O 1
ATOM 6004 N N . ASP B 1 210 ? -28.09880 12.71574 47.41406 1.000 66.75438 211 ASP B N 1
ATOM 6005 C CA . ASP B 1 210 ? -28.46007 11.38932 47.89652 1.000 65.40231 211 ASP B CA 1
ATOM 6006 C C . ASP B 1 210 ? -27.27352 10.78758 48.63992 1.000 67.20486 211 ASP B C 1
ATOM 6007 O O . ASP B 1 210 ? -26.20900 10.57273 48.05020 1.000 66.48135 211 ASP B O 1
ATOM 6012 N N . LEU B 1 211 ? -27.45687 10.52091 49.93053 1.000 68.16840 212 LEU B N 1
ATOM 6013 C CA . LEU B 1 211 ? -26.42301 9.92282 50.76272 1.000 67.29250 212 LEU B CA 1
ATOM 6014 C C . LEU B 1 211 ? -26.51562 8.40453 50.81209 1.000 66.27538 212 LEU B C 1
ATOM 6015 O O . LEU B 1 211 ? -25.81315 7.77919 51.61248 1.000 67.41293 212 LEU B O 1
ATOM 6020 N N . GLY B 1 212 ? -27.36095 7.80138 49.98423 1.000 62.78357 213 GLY B N 1
ATOM 6021 C CA . GLY B 1 212 ? -27.60633 6.37711 50.06948 1.000 66.66204 213 GLY B CA 1
ATOM 6022 C C . GLY B 1 212 ? -28.48104 6.04247 51.26610 1.000 69.59686 213 GLY B C 1
ATOM 6023 O O . GLY B 1 212 ? -28.84856 6.89497 52.07422 1.000 70.67376 213 GLY B O 1
ATOM 6024 N N . ASN B 1 213 ? -28.82408 4.75741 51.36407 1.000 69.36079 214 ASN B N 1
ATOM 6025 C CA . ASN B 1 213 ? -29.67768 4.22514 52.42602 1.000 74.80442 214 ASN B CA 1
ATOM 6026 C C . ASN B 1 213 ? -31.03524 4.92102 52.48999 1.000 74.27365 214 ASN B C 1
ATOM 6027 O O . ASN B 1 213 ? -31.73389 4.83048 53.50522 1.000 76.85440 214 ASN B O 1
ATOM 6029 N N . GLY B 1 214 ? -31.42676 5.61352 51.42244 1.000 73.96114 215 GLY B N 1
ATOM 6030 C CA . GLY B 1 214 ? -32.67945 6.34189 51.42197 1.000 69.45014 215 GLY B CA 1
ATOM 6031 C C . GLY B 1 214 ? -32.66635 7.62401 52.22169 1.000 69.59266 215 GLY B C 1
ATOM 6032 O O . GLY B 1 214 ? -33.71291 8.03781 52.72995 1.000 70.71008 215 GLY B O 1
ATOM 6033 N N . VAL B 1 215 ? -31.51104 8.27408 52.34236 1.000 66.65818 216 VAL B N 1
ATOM 6034 C CA . VAL B 1 215 ? -31.35766 9.48809 53.13597 1.000 66.41917 216 VAL B CA 1
ATOM 6035 C C . VAL B 1 215 ? -30.94173 10.62155 52.20875 1.000 66.00956 216 VAL B C 1
ATOM 6036 O O . VAL B 1 215 ? -30.04416 10.45066 51.37556 1.000 65.78627 216 VAL B O 1
ATOM 6040 N N . LEU B 1 216 ? -31.59401 11.77327 52.35348 1.000 61.80725 217 LEU B N 1
ATOM 6041 C CA . LEU B 1 216 ? -31.31272 12.95163 51.54613 1.000 60.86840 217 LEU B CA 1
ATOM 6042 C C . LEU B 1 216 ? -30.81860 14.08227 52.43674 1.000 58.94940 217 LEU B C 1
ATOM 6043 O O . LEU B 1 216 ? -31.29224 14.24905 53.56507 1.000 59.34973 217 LEU B O 1
ATOM 6048 N N . ARG B 1 217 ? -29.86675 14.85835 51.92259 1.000 60.18234 218 ARG B N 1
ATOM 6049 C CA . ARG B 1 217 ? -29.32681 16.02407 52.61528 1.000 62.59110 218 ARG B CA 1
ATOM 6050 C C . ARG B 1 217 ? -29.82583 17.27177 51.89570 1.000 62.70236 218 ARG B C 1
ATOM 6051 O O . ARG B 1 217 ? -29.41650 17.54813 50.76284 1.000 62.22291 218 ARG B O 1
ATOM 6059 N N . ILE B 1 218 ? -30.70662 18.01870 52.55285 1.000 64.47266 219 ILE B N 1
ATOM 6060 C CA . ILE B 1 218 ? -31.34175 19.19716 51.97433 1.000 61.62486 219 ILE B CA 1
ATOM 6061 C C . ILE B 1 218 ? -30.58629 20.42472 52.46894 1.000 63.30194 219 ILE B C 1
ATOM 6062 O O . ILE B 1 218 ? -30.59696 20.73105 53.66597 1.000 63.09087 219 ILE B O 1
ATOM 6067 N N . HIS B 1 219 ? -29.93493 21.13532 51.54825 1.000 63.06983 220 HIS B N 1
ATOM 6068 C CA . HIS B 1 219 ? -29.09148 22.27741 51.89005 1.000 63.82221 220 HIS B CA 1
ATOM 6069 C C . HIS B 1 219 ? -29.89763 23.56543 51.75965 1.000 62.56324 220 HIS B C 1
ATOM 6070 O O . HIS B 1 219 ? -30.24844 23.97543 50.64795 1.000 65.19049 220 HIS B O 1
ATOM 6077 N N . GLU B 1 220 ? -30.18199 24.20272 52.89412 1.000 64.27577 221 GLU B N 1
ATOM 6078 C CA . GLU B 1 220 ? -30.76434 25.53880 52.94398 1.000 62.48962 221 GLU B CA 1
ATOM 6079 C C . GLU B 1 220 ? -30.77631 26.00824 54.39063 1.000 62.55631 221 GLU B C 1
ATOM 6080 O O . GLU B 1 220 ? -30.89262 25.19942 55.31601 1.000 61.77031 221 GLU B O 1
ATOM 6086 N N . ARG B 1 221 ? -30.65231 27.32095 54.57213 1.000 67.02359 222 ARG B N 1
ATOM 6087 C CA . ARG B 1 221 ? -30.66698 27.93259 55.89712 1.000 65.89936 222 ARG B CA 1
ATOM 6088 C C . ARG B 1 221 ? -32.10286 28.31283 56.24148 1.000 66.29518 222 ARG B C 1
ATOM 6089 O O . ARG B 1 221 ? -32.66512 29.24317 55.65448 1.000 65.64977 222 ARG B O 1
ATOM 6091 N N . LEU B 1 222 ? -32.69369 27.59526 57.19089 1.000 64.25226 223 LEU B N 1
ATOM 6092 C CA . LEU B 1 222 ? -34.07393 27.81199 57.59445 1.000 64.56506 223 LEU B CA 1
ATOM 6093 C C . LEU B 1 222 ? -34.13705 28.67022 58.85188 1.000 68.04516 223 LEU B C 1
ATOM 6094 O O . LEU B 1 222 ? -33.23827 28.63809 59.69626 1.000 67.07098 223 LEU B O 1
ATOM 6099 N N . LYS B 1 223 ? -35.21768 29.44478 58.96659 1.000 71.94963 224 LYS B N 1
ATOM 6100 C CA . LYS B 1 223 ? -35.42263 30.26259 60.15619 1.000 68.94419 224 LYS B CA 1
ATOM 6101 C C . LYS B 1 223 ? -35.88062 29.42933 61.34646 1.000 70.66309 224 LYS B C 1
ATOM 6102 O O . LYS B 1 223 ? -35.62118 29.80351 62.49565 1.000 74.34345 224 LYS B O 1
ATOM 6108 N N . ASP B 1 224 ? -36.55598 28.30858 61.09540 1.000 71.71735 225 ASP B N 1
ATOM 6109 C CA . ASP B 1 224 ? -36.96388 27.37951 62.14695 1.000 69.64510 225 ASP B CA 1
ATOM 6110 C C . ASP B 1 224 ? -36.80843 25.96390 61.61014 1.000 68.34262 225 ASP B C 1
ATOM 6111 O O . ASP B 1 224 ? -37.56419 25.54740 60.72686 1.000 67.29638 225 ASP B O 1
ATOM 6116 N N . TYR B 1 225 ? -35.83427 25.22873 62.14020 1.000 65.96992 226 TYR B N 1
ATOM 6117 C CA . TYR B 1 225 ? -35.59464 23.86647 61.69527 1.000 63.74623 226 TYR B CA 1
ATOM 6118 C C . TYR B 1 225 ? -36.53532 22.89425 62.40654 1.000 63.18146 226 TYR B C 1
ATOM 6119 O O . TYR B 1 225 ? -36.92127 23.12037 63.55622 1.000 59.71143 226 TYR B O 1
ATOM 6128 N N . PRO B 1 226 ? -36.91897 21.80221 61.73967 1.000 65.17402 227 PRO B N 1
ATOM 6129 C CA . PRO B 1 226 ? -37.81288 20.84183 62.38075 1.000 60.44460 227 PRO B CA 1
ATOM 6130 C C . PRO B 1 226 ? -37.07810 20.04128 63.43568 1.000 60.04318 227 PRO B C 1
ATOM 6131 O O . PRO B 1 226 ? -35.85707 19.82461 63.33684 1.000 57.80427 227 PRO B O 1
ATOM 6135 N N . PRO B 1 227 ? -37.77439 19.58431 64.47472 1.000 61.59946 228 PRO B N 1
ATOM 6136 C CA . PRO B 1 227 ? -37.11681 18.76914 65.50026 1.000 61.61735 228 PRO B CA 1
ATOM 6137 C C . PRO B 1 227 ? -36.69233 17.41751 64.94951 1.000 62.42792 228 PRO B C 1
ATOM 6138 O O . PRO B 1 227 ? -37.33588 16.84796 64.06437 1.000 60.11066 228 PRO B O 1
ATOM 6142 N N . VAL B 1 228 ? -35.58432 16.90753 65.48781 1.000 64.33470 229 VAL B N 1
ATOM 6143 C CA . VAL B 1 228 ? -35.08367 15.60122 65.07938 1.000 58.79528 229 VAL B CA 1
ATOM 6144 C C . VAL B 1 228 ? -36.06870 14.52657 65.51666 1.000 61.61656 229 VAL B C 1
ATOM 6145 O O . VAL B 1 228 ? -36.49875 14.48754 66.67717 1.000 61.47757 229 VAL B O 1
ATOM 6149 N N . GLY B 1 229 ? -36.43038 13.64624 64.58592 1.000 61.40870 230 GLY B N 1
ATOM 6150 C CA . GLY B 1 229 ? -37.43610 12.63558 64.82258 1.000 58.96667 230 GLY B CA 1
ATOM 6151 C C . GLY B 1 229 ? -38.80989 12.98574 64.29581 1.000 60.53628 230 GLY B C 1
ATOM 6152 O O . GLY B 1 229 ? -39.69304 12.11957 64.29149 1.000 60.00741 230 GLY B O 1
ATOM 6153 N N . SER B 1 230 ? -39.01584 14.22358 63.85735 1.000 61.42401 231 SER B N 1
ATOM 6154 C CA . SER B 1 230 ? -40.30597 14.63991 63.33762 1.000 58.49478 231 SER B CA 1
ATOM 6155 C C . SER B 1 230 ? -40.49976 14.13792 61.91099 1.000 59.19884 231 SER B C 1
ATOM 6156 O O . SER B 1 230 ? -39.54858 13.77819 61.21223 1.000 62.70422 231 SER B O 1
ATOM 6159 N N . LEU B 1 231 ? -41.75864 14.11285 61.48643 1.000 59.30948 232 LEU B N 1
ATOM 6160 C CA . LEU B 1 231 ? -42.12356 13.88291 60.09549 1.000 53.73358 232 LEU B CA 1
ATOM 6161 C C . LEU B 1 231 ? -42.55743 15.21651 59.50541 1.000 53.34643 232 LEU B C 1
ATOM 6162 O O . LEU B 1 231 ? -43.50990 15.83266 59.99514 1.000 51.95207 232 LEU B O 1
ATOM 6167 N N . THR B 1 232 ? -41.85608 15.66591 58.46999 1.000 55.98799 233 THR B N 1
ATOM 6168 C CA . THR B 1 232 ? -42.13769 16.94888 57.84165 1.000 54.13502 233 THR B CA 1
ATOM 6169 C C . THR B 1 232 ? -43.02166 16.74253 56.62033 1.000 53.73053 233 THR B C 1
ATOM 6170 O O . THR B 1 232 ? -42.69357 15.94453 55.73630 1.000 56.91576 233 THR B O 1
ATOM 6174 N N . SER B 1 233 ? -44.14088 17.45764 56.58022 1.000 49.90338 234 SER B N 1
ATOM 6175 C CA . SER B 1 233 ? -45.03227 17.43697 55.43189 1.000 50.71026 234 SER B CA 1
ATOM 6176 C C . SER B 1 233 ? -44.61415 18.51352 54.44144 1.000 49.28018 234 SER B C 1
ATOM 6177 O O . SER B 1 233 ? -44.25487 19.62558 54.83371 1.000 46.91823 234 SER B O 1
ATOM 6180 N N . SER B 1 234 ? -44.65242 18.17540 53.15614 1.000 51.90861 235 SER B N 1
ATOM 6181 C CA . SER B 1 234 ? -44.36785 19.12402 52.08859 1.000 53.04476 235 SER B CA 1
ATOM 6182 C C . SER B 1 234 ? -45.55624 19.17086 51.14163 1.000 49.14129 235 SER B C 1
ATOM 6183 O O . SER B 1 234 ? -46.05252 18.12759 50.70433 1.000 50.46579 235 SER B O 1
ATOM 6186 N N . LYS B 1 235 ? -46.00486 20.38332 50.83165 1.000 49.83967 236 LYS B N 1
ATOM 6187 C CA . LYS B 1 235 ? -47.21796 20.60472 50.05872 1.000 53.19026 236 LYS B CA 1
ATOM 6188 C C . LYS B 1 235 ? -46.94425 20.96054 48.60589 1.000 51.48664 236 LYS B C 1
ATOM 6189 O O . LYS B 1 235 ? -47.77477 20.66785 47.73903 1.000 49.88805 236 LYS B O 1
ATOM 6195 N N . GLY B 1 236 ? -45.80040 21.56219 48.32061 1.000 51.08045 237 GLY B N 1
ATOM 6196 C CA . GLY B 1 236 ? -45.44860 21.98455 46.98233 1.000 46.42754 237 GLY B CA 1
ATOM 6197 C C . GLY B 1 236 ? -45.47985 23.49621 46.85108 1.000 48.50386 237 GLY B C 1
ATOM 6198 O O . GLY B 1 236 ? -45.58651 24.23983 47.83003 1.000 47.69007 237 GLY B O 1
ATOM 6199 N N . ASP B 1 237 ? -45.38541 23.94551 45.60389 1.000 46.87285 238 ASP B N 1
ATOM 6200 C CA . ASP B 1 237 ? -45.40155 25.37203 45.31619 1.000 46.82635 238 ASP B CA 1
ATOM 6201 C C . ASP B 1 237 ? -46.76983 25.96710 45.63212 1.000 49.55907 238 ASP B C 1
ATOM 6202 O O . ASP B 1 237 ? -47.80887 25.38459 45.30829 1.000 49.03158 238 ASP B O 1
ATOM 6207 N N . ARG B 1 238 ? -46.76305 27.14033 46.27435 1.000 51.19806 239 ARG B N 1
ATOM 6208 C CA . ARG B 1 238 ? -48.01288 27.78132 46.67513 1.000 49.61210 239 ARG B CA 1
ATOM 6209 C C . ARG B 1 238 ? -48.87116 28.15455 45.47267 1.000 49.83471 239 ARG B C 1
ATOM 6210 O O . ARG B 1 238 ? -50.10274 28.21734 45.58300 1.000 52.50836 239 ARG B O 1
ATOM 6218 N N . GLU B 1 239 ? -48.24678 28.38355 44.31621 1.000 45.70429 240 GLU B N 1
ATOM 6219 C CA . GLU B 1 239 ? -48.95981 28.88817 43.15057 1.000 49.31648 240 GLU B CA 1
ATOM 6220 C C . GLU B 1 239 ? -49.70446 27.80590 42.37870 1.000 47.73754 240 GLU B C 1
ATOM 6221 O O . GLU B 1 239 ? -50.57513 28.13880 41.56898 1.000 51.41015 240 GLU B O 1
ATOM 6227 N N . THR B 1 240 ? -49.39843 26.52612 42.60650 1.000 44.27385 241 THR B N 1
ATOM 6228 C CA . THR B 1 240 ? -49.99873 25.45226 41.81822 1.000 42.80740 241 THR B CA 1
ATOM 6229 C C . THR B 1 240 ? -50.59033 24.30251 42.62694 1.000 41.50228 241 THR B C 1
ATOM 6230 O O . THR B 1 240 ? -51.23745 23.43471 42.02973 1.000 40.26214 241 THR B O 1
ATOM 6234 N N . HIS B 1 241 ? -50.40339 24.25794 43.94673 1.000 45.49723 242 HIS B N 1
ATOM 6235 C CA . HIS B 1 241 ? -50.92191 23.13306 44.71760 1.000 45.44386 242 HIS B CA 1
ATOM 6236 C C . HIS B 1 241 ? -52.42460 23.21396 44.95708 1.000 47.26474 242 HIS B C 1
ATOM 6237 O O . HIS B 1 241 ? -53.02115 22.21320 45.36985 1.000 43.38580 242 HIS B O 1
ATOM 6244 N N . ARG B 1 242 ? -53.04851 24.36802 44.71841 1.000 47.29915 243 ARG B N 1
ATOM 6245 C CA . ARG B 1 242 ? -54.50319 24.49835 44.82817 1.000 43.39371 243 ARG B CA 1
ATOM 6246 C C . ARG B 1 242 ? -55.13500 24.23702 43.46006 1.000 42.28359 243 ARG B C 1
ATOM 6247 O O . ARG B 1 242 ? -55.64926 25.13144 42.78478 1.000 37.29987 243 ARG B O 1
ATOM 6255 N N . TYR B 1 243 ? -55.08063 22.96774 43.05180 1.000 39.33480 244 TYR B N 1
ATOM 6256 C CA . TYR B 1 243 ? -55.58914 22.60156 41.73430 1.000 40.56982 244 TYR B CA 1
ATOM 6257 C C . TYR B 1 243 ? -57.11274 22.55200 41.71905 1.000 39.27656 244 TYR B C 1
ATOM 6258 O O . TYR B 1 243 ? -57.75303 23.20432 40.88658 1.000 36.45365 244 TYR B O 1
ATOM 6267 N N . ALA B 1 244 ? -57.70700 21.78053 42.62981 1.000 37.80207 245 ALA B N 1
ATOM 6268 C CA . ALA B 1 244 ? -59.15445 21.63328 42.71023 1.000 35.31618 245 ALA B CA 1
ATOM 6269 C C . ALA B 1 244 ? -59.53935 20.90926 43.99318 1.000 38.04372 245 ALA B C 1
ATOM 6270 O O . ALA B 1 244 ? -58.79147 20.04448 44.46722 1.000 35.02841 245 ALA B O 1
ATOM 6272 N N . PRO B 1 245 ? -60.68540 21.22631 44.58390 1.000 37.82461 246 PRO B N 1
ATOM 6273 C CA . PRO B 1 245 ? -61.15575 20.45477 45.73363 1.000 32.41241 246 PRO B CA 1
ATOM 6274 C C . PRO B 1 245 ? -61.72481 19.11521 45.29362 1.000 34.98517 246 PRO B C 1
ATOM 6275 O O . PRO B 1 245 ? -62.05506 18.89949 44.12582 1.000 36.18188 246 PRO B O 1
ATOM 6279 N N . ALA B 1 246 ? -61.82124 18.20079 46.26150 1.000 34.84619 247 ALA B N 1
ATOM 6280 C CA . ALA B 1 246 ? -62.47327 16.92333 45.99539 1.000 34.83480 247 ALA B CA 1
ATOM 6281 C C . ALA B 1 246 ? -63.90976 17.13385 45.53705 1.000 36.60959 247 ALA B C 1
ATOM 6282 O O . ALA B 1 246 ? -64.36977 16.48864 44.58752 1.000 36.27491 247 ALA B O 1
ATOM 6284 N N . PHE B 1 247 ? -64.62758 18.04298 46.19263 1.000 35.92957 248 PHE B N 1
ATOM 6285 C CA . PHE B 1 247 ? -65.98191 18.41348 45.80982 1.000 34.20548 248 PHE B CA 1
ATOM 6286 C C . PHE B 1 247 ? -66.05818 19.92359 45.66217 1.000 34.36040 248 PHE B C 1
ATOM 6287 O O . PHE B 1 247 ? -65.64584 20.65902 46.56463 1.000 34.09357 248 PHE B O 1
ATOM 6295 N N . GLN B 1 248 ? -66.57981 20.38215 44.52818 1.000 35.00430 249 GLN B N 1
ATOM 6296 C CA . GLN B 1 248 ? -66.89630 21.78922 44.32062 1.000 34.12418 249 GLN B CA 1
ATOM 6297 C C . GLN B 1 248 ? -68.37891 21.89803 44.00414 1.000 33.08015 249 GLN B C 1
ATOM 6298 O O . GLN B 1 248 ? -68.85341 21.30370 43.03086 1.000 35.59652 249 GLN B O 1
ATOM 6304 N N . VAL B 1 249 ? -69.10608 22.64578 44.82713 1.000 33.48688 250 VAL B N 1
ATOM 6305 C CA . VAL B 1 249 ? -70.53736 22.85817 44.65087 1.000 34.19931 250 VAL B CA 1
ATOM 6306 C C . VAL B 1 249 ? -70.75996 24.34318 44.41240 1.000 33.28938 250 VAL B C 1
ATOM 6307 O O . VAL B 1 249 ? -70.43080 25.16993 45.27181 1.000 33.52361 250 VAL B O 1
ATOM 6311 N N . LYS B 1 250 ? -71.31440 24.68130 43.25002 1.000 36.37425 251 LYS B N 1
ATOM 6312 C CA . LYS B 1 250 ? -71.54368 26.06785 42.86777 1.000 36.58487 251 LYS B CA 1
ATOM 6313 C C . LYS B 1 250 ? -72.99099 26.24539 42.43630 1.000 37.31204 251 LYS B C 1
ATOM 6314 O O . LYS B 1 250 ? -73.49519 25.47398 41.61369 1.000 36.70623 251 LYS B O 1
ATOM 6320 N N . ASN B 1 251 ? -73.65032 27.26231 42.99678 1.000 40.08069 252 ASN B N 1
ATOM 6321 C CA . ASN B 1 251 ? -75.00055 27.66363 42.59469 1.000 40.04494 252 ASN B CA 1
ATOM 6322 C C . ASN B 1 251 ? -75.98866 26.50153 42.69017 1.000 38.62148 252 ASN B C 1
ATOM 6323 O O . ASN B 1 251 ? -76.78436 26.25521 41.78247 1.000 40.16104 252 ASN B O 1
ATOM 6328 N N . SER B 1 252 ? -75.94291 25.78884 43.81102 1.000 37.14998 253 SER B N 1
ATOM 6329 C CA . SER B 1 252 ? -76.80252 24.63621 44.02460 1.000 41.04152 253 SER B CA 1
ATOM 6330 C C . SER B 1 252 ? -77.56216 24.79100 45.33434 1.000 40.45975 253 SER B C 1
ATOM 6331 O O . SER B 1 252 ? -77.22140 25.61886 46.18182 1.000 39.70624 253 SER B O 1
ATOM 6334 N N . LYS B 1 253 ? -78.60793 23.98228 45.48908 1.000 40.48523 254 LYS B N 1
ATOM 6335 C CA . LYS B 1 253 ? -79.39619 23.97494 46.71111 1.000 42.84072 254 LYS B CA 1
ATOM 6336 C C . LYS B 1 253 ? -79.75896 22.54082 47.06765 1.000 42.16305 254 LYS B C 1
ATOM 6337 O O . LYS B 1 253 ? -79.76947 21.65000 46.21367 1.000 45.37050 254 LYS B O 1
ATOM 6343 N N . ASN B 1 254 ? -80.04969 22.33134 48.35384 1.000 40.90694 255 ASN B N 1
ATOM 6344 C CA . ASN B 1 254 ? -80.43070 21.02369 48.89005 1.000 42.14061 255 ASN B CA 1
ATOM 6345 C C . ASN B 1 254 ? -79.34267 19.98088 48.61754 1.000 41.97947 255 ASN B C 1
ATOM 6346 O O . ASN B 1 254 ? -79.54379 18.99548 47.90340 1.000 40.12075 255 ASN B O 1
ATOM 6351 N N . ILE B 1 255 ? -78.17287 20.22040 49.20519 1.000 39.71592 256 ILE B N 1
ATOM 6352 C CA . ILE B 1 255 ? -77.01357 19.35015 49.04336 1.000 39.84727 256 ILE B CA 1
ATOM 6353 C C . ILE B 1 255 ? -76.83508 18.53377 50.31506 1.000 40.97610 256 ILE B C 1
ATOM 6354 O O . ILE B 1 255 ? -76.88040 19.08036 51.42484 1.000 43.44447 256 ILE B O 1
ATOM 6359 N N . VAL B 1 256 ? -76.63433 17.22598 50.15770 1.000 39.49015 257 VAL B N 1
ATOM 6360 C CA . VAL B 1 256 ? -76.46198 16.31064 51.27962 1.000 37.53357 257 VAL B CA 1
ATOM 6361 C C . VAL B 1 256 ? -75.27135 15.40506 50.99485 1.000 40.84504 257 VAL B C 1
ATOM 6362 O O . VAL B 1 256 ? -75.21051 14.76379 49.93937 1.000 36.54793 257 VAL B O 1
ATOM 6366 N N . PHE B 1 257 ? -74.32923 15.35296 51.93425 1.000 40.96069 258 PHE B N 1
ATOM 6367 C CA . PHE B 1 257 ? -73.20590 14.42504 51.88424 1.000 40.21686 258 PHE B CA 1
ATOM 6368 C C . PHE B 1 257 ? -73.31716 13.48722 53.07745 1.000 41.78573 258 PHE B C 1
ATOM 6369 O O . PHE B 1 257 ? -73.20556 13.92552 54.22804 1.000 43.68666 258 PHE B O 1
ATOM 6377 N N . ASP B 1 258 ? -73.53814 12.20280 52.80330 1.000 42.41108 259 ASP B N 1
ATOM 6378 C CA . ASP B 1 258 ? -73.77630 11.20424 53.83878 1.000 45.02486 259 ASP B CA 1
ATOM 6379 C C . ASP B 1 258 ? -72.77206 10.07516 53.67597 1.000 44.17549 259 ASP B C 1
ATOM 6380 O O . ASP B 1 258 ? -72.74408 9.41851 52.63238 1.000 44.81225 259 ASP B O 1
ATOM 6385 N N . ASN B 1 259 ? -71.95596 9.84830 54.70636 1.000 43.97279 260 ASN B N 1
ATOM 6386 C CA . ASN B 1 259 ? -70.96511 8.77071 54.70397 1.000 45.27659 260 ASN B CA 1
ATOM 6387 C C . ASN B 1 259 ? -69.99396 8.92561 53.53230 1.000 44.73284 260 ASN B C 1
ATOM 6388 O O . ASN B 1 259 ? -69.80912 8.01857 52.71752 1.000 44.90013 260 ASN B O 1
ATOM 6393 N N . VAL B 1 260 ? -69.37020 10.09836 53.45107 1.000 47.23096 261 VAL B N 1
ATOM 6394 C CA . VAL B 1 260 ? -68.43473 10.43021 52.37992 1.000 43.73406 261 VAL B CA 1
ATOM 6395 C C . VAL B 1 260 ? -67.08483 10.72547 53.01834 1.000 40.90118 261 VAL B C 1
ATOM 6396 O O . VAL B 1 260 ? -66.93449 11.71879 53.74043 1.000 42.21486 261 VAL B O 1
ATOM 6400 N N . VAL B 1 261 ? -66.10081 9.87389 52.74526 1.000 40.63340 262 VAL B N 1
ATOM 6401 C CA . VAL B 1 261 ? -64.76665 9.98318 53.32287 1.000 37.58331 262 VAL B CA 1
ATOM 6402 C C . VAL B 1 261 ? -63.79506 10.37691 52.21862 1.000 39.09668 262 VAL B C 1
ATOM 6403 O O . VAL B 1 261 ? -63.79741 9.77436 51.13841 1.000 43.49089 262 VAL B O 1
ATOM 6407 N N . ILE B 1 262 ? -62.97281 11.39080 52.48161 1.000 38.30916 263 ILE B N 1
ATOM 6408 C CA . ILE B 1 262 ? -61.92877 11.82230 51.55560 1.000 41.73280 263 ILE B CA 1
ATOM 6409 C C . ILE B 1 262 ? -60.58661 11.64445 52.24650 1.000 41.53558 263 ILE B C 1
ATOM 6410 O O . ILE B 1 262 ? -60.35634 12.20800 53.32481 1.000 41.62020 263 ILE B O 1
ATOM 6415 N N . HIS B 1 263 ? -59.70028 10.86871 51.62092 1.000 41.07180 264 HIS B N 1
ATOM 6416 C CA . HIS B 1 263 ? -58.34494 10.68908 52.12369 1.000 40.26038 264 HIS B CA 1
ATOM 6417 C C . HIS B 1 263 ? -57.32828 11.60541 51.45591 1.000 38.15913 264 HIS B C 1
ATOM 6418 O O . HIS B 1 263 ? -56.26500 11.85268 52.03867 1.000 39.24124 264 HIS B O 1
ATOM 6425 N N . HIS B 1 264 ? -57.61694 12.10390 50.25567 1.000 38.88138 265 HIS B N 1
ATOM 6426 C CA . HIS B 1 264 ? -56.71022 13.02988 49.59783 1.000 38.23589 265 HIS B CA 1
ATOM 6427 C C . HIS B 1 264 ? -57.48247 13.92821 48.64557 1.000 39.12488 265 HIS B C 1
ATOM 6428 O O . HIS B 1 264 ? -58.57012 13.58631 48.17650 1.000 38.57684 265 HIS B O 1
ATOM 6435 N N . ALA B 1 265 ? -56.89412 15.09075 48.37036 1.000 38.52389 266 ALA B N 1
ATOM 6436 C CA . ALA B 1 265 ? -57.42766 16.06197 47.42674 1.000 37.78305 266 ALA B CA 1
ATOM 6437 C C . ALA B 1 265 ? -56.35438 17.10288 47.15280 1.000 37.85654 266 ALA B C 1
ATOM 6438 O O . ALA B 1 265 ? -55.63034 17.50355 48.06744 1.000 35.91375 266 ALA B O 1
ATOM 6440 N N . LEU B 1 266 ? -56.25291 17.53209 45.89576 1.000 35.70731 267 LEU B N 1
ATOM 6441 C CA . LEU B 1 266 ? -55.30147 18.57781 45.53917 1.000 34.97796 267 LEU B CA 1
ATOM 6442 C C . LEU B 1 266 ? -55.90558 19.94620 45.82069 1.000 38.83995 267 LEU B C 1
ATOM 6443 O O . LEU B 1 266 ? -55.97048 20.80442 44.93531 1.000 38.80837 267 LEU B O 1
ATOM 6448 N N . GLY B 1 267 ? -56.33775 20.15471 47.05947 1.000 34.27980 268 GLY B N 1
ATOM 6449 C CA . GLY B 1 267 ? -57.05359 21.35237 47.45244 1.000 35.59976 268 GLY B CA 1
ATOM 6450 C C . GLY B 1 267 ? -57.89742 21.08855 48.68216 1.000 38.01985 268 GLY B C 1
ATOM 6451 O O . GLY B 1 267 ? -57.43995 20.42796 49.61994 1.000 37.98521 268 GLY B O 1
ATOM 6452 N N . MET B 1 268 ? -59.12984 21.58161 48.68876 1.000 36.90825 269 MET B N 1
ATOM 6453 C CA . MET B 1 268 ? -60.01548 21.39863 49.82593 1.000 34.66002 269 MET B CA 1
ATOM 6454 C C . MET B 1 268 ? -60.80628 20.09691 49.70007 1.000 35.81869 269 MET B C 1
ATOM 6455 O O . MET B 1 268 ? -60.83720 19.45377 48.65041 1.000 35.24918 269 MET B O 1
ATOM 6460 N N . GLY B 1 269 ? -61.43611 19.69582 50.80259 1.000 33.99855 270 GLY B N 1
ATOM 6461 C CA . GLY B 1 269 ? -62.29196 18.52506 50.77828 1.000 34.08945 270 GLY B CA 1
ATOM 6462 C C . GLY B 1 269 ? -63.67237 18.80247 50.21750 1.000 34.39772 270 GLY B C 1
ATOM 6463 O O . GLY B 1 269 ? -64.03724 18.28872 49.15526 1.000 36.64960 270 GLY B O 1
ATOM 6464 N N . PHE B 1 270 ? -64.44374 19.63240 50.91828 1.000 33.44830 271 PHE B N 1
ATOM 6465 C CA . PHE B 1 270 ? -65.78223 20.03506 50.49441 1.000 33.43172 271 PHE B CA 1
ATOM 6466 C C . PHE B 1 270 ? -65.79497 21.55217 50.35544 1.000 35.68814 271 PHE B C 1
ATOM 6467 O O . PHE B 1 270 ? -65.66450 22.27085 51.35258 1.000 35.16796 271 PHE B O 1
ATOM 6475 N N . LEU B 1 271 ? -65.95544 22.04064 49.12860 1.000 33.42214 272 LEU B N 1
ATOM 6476 C CA . LEU B 1 271 ? -66.01255 23.47025 48.85535 1.000 31.44972 272 LEU B CA 1
ATOM 6477 C C . LEU B 1 271 ? -67.38253 23.81809 48.29473 1.000 31.98714 272 LEU B C 1
ATOM 6478 O O . LEU B 1 271 ? -67.86952 23.15068 47.37617 1.000 37.07380 272 LEU B O 1
ATOM 6483 N N . PHE B 1 272 ? -67.99786 24.86082 48.84642 1.000 30.86538 273 PHE B N 1
ATOM 6484 C CA . PHE B 1 272 ? -69.32024 25.30614 48.42892 1.000 33.64985 273 PHE B CA 1
ATOM 6485 C C . PHE B 1 272 ? -69.27370 26.79623 48.12824 1.000 35.08194 273 PHE B C 1
ATOM 6486 O O . PHE B 1 272 ? -68.83243 27.58841 48.96749 1.000 35.47752 273 PHE B O 1
ATOM 6494 N N . GLU B 1 273 ? -69.72553 27.17299 46.93379 1.000 34.24641 274 GLU B N 1
ATOM 6495 C CA . GLU B 1 273 ? -69.75867 28.56470 46.50026 1.000 34.44211 274 GLU B CA 1
ATOM 6496 C C . GLU B 1 273 ? -71.18517 28.93016 46.12018 1.000 36.56777 274 GLU B C 1
ATOM 6497 O O . GLU B 1 273 ? -71.78357 28.27916 45.25642 1.000 36.79401 274 GLU B O 1
ATOM 6503 N N . LYS B 1 274 ? -71.72087 29.96768 46.76413 1.000 33.72884 275 LYS B N 1
ATOM 6504 C CA . LYS B 1 274 ? -73.02943 30.53107 46.42797 1.000 33.40205 275 LYS B CA 1
ATOM 6505 C C . LYS B 1 274 ? -74.10953 29.45198 46.37861 1.000 34.99884 275 LYS B C 1
ATOM 6506 O O . LYS B 1 274 ? -74.88835 29.35726 45.42751 1.000 38.36379 275 LYS B O 1
ATOM 6512 N N . SER B 1 275 ? -74.15613 28.63171 47.42272 1.000 35.00632 276 SER B N 1
ATOM 6513 C CA . SER B 1 275 ? -75.08091 27.51096 47.49064 1.000 37.20961 276 SER B CA 1
ATOM 6514 C C . SER B 1 275 ? -75.99821 27.65675 48.69936 1.000 36.10175 276 SER B C 1
ATOM 6515 O O . SER B 1 275 ? -75.84467 28.56140 49.52306 1.000 36.19225 276 SER B O 1
ATOM 6518 N N . GLU B 1 276 ? -76.96525 26.74596 48.79958 1.000 39.51160 277 GLU B N 1
ATOM 6519 C CA . GLU B 1 276 ? -78.03641 26.86517 49.77755 1.000 39.41705 277 GLU B CA 1
ATOM 6520 C C . GLU B 1 276 ? -78.38698 25.49986 50.35167 1.000 38.61678 277 GLU B C 1
ATOM 6521 O O . GLU B 1 276 ? -78.43411 24.50726 49.62110 1.000 41.37290 277 GLU B O 1
ATOM 6527 N N . ASP B 1 277 ? -78.63554 25.45948 51.66400 1.000 39.43776 278 ASP B N 1
ATOM 6528 C CA . ASP B 1 277 ? -79.17965 24.28218 52.34627 1.000 38.33016 278 ASP B CA 1
ATOM 6529 C C . ASP B 1 277 ? -78.27292 23.05927 52.15689 1.000 37.59659 278 ASP B C 1
ATOM 6530 O O . ASP B 1 277 ? -78.60773 22.08404 51.47976 1.000 40.45421 278 ASP B O 1
ATOM 6535 N N . ILE B 1 278 ? -77.09167 23.16004 52.76452 1.000 36.08021 279 ILE B N 1
ATOM 6536 C CA . ILE B 1 278 ? -76.05364 22.13734 52.68965 1.000 37.13355 279 ILE B CA 1
ATOM 6537 C C . ILE B 1 278 ? -76.04930 21.32341 53.97786 1.000 38.07679 279 ILE B C 1
ATOM 6538 O O . ILE B 1 278 ? -76.16948 21.87903 55.07655 1.000 38.92719 279 ILE B O 1
ATOM 6543 N N . GLN B 1 279 ? -75.90408 20.00389 53.84020 1.000 40.77939 280 GLN B N 1
ATOM 6544 C CA . GLN B 1 279 ? -75.78217 19.09314 54.97286 1.000 38.73257 280 GLN B CA 1
ATOM 6545 C C . GLN B 1 279 ? -74.58719 18.17460 54.75942 1.000 38.88944 280 GLN B C 1
ATOM 6546 O O . GLN B 1 279 ? -74.43301 17.59175 53.68117 1.000 38.88458 280 GLN B O 1
ATOM 6552 N N . ILE B 1 280 ? -73.74848 18.04655 55.78464 1.000 35.44733 281 ILE B N 1
ATOM 6553 C CA . ILE B 1 280 ? -72.60427 17.13819 55.77581 1.000 37.86662 281 ILE B CA 1
ATOM 6554 C C . ILE B 1 280 ? -72.76989 16.21922 56.98018 1.000 40.86906 281 ILE B C 1
ATOM 6555 O O . ILE B 1 280 ? -72.53915 16.63183 58.12305 1.000 39.45375 281 ILE B O 1
ATOM 6560 N N . LEU B 1 281 ? -73.17118 14.97271 56.73251 1.000 39.21979 282 LEU B N 1
ATOM 6561 C CA . LEU B 1 281 ? -73.53280 14.03643 57.78856 1.000 40.98150 282 LEU B CA 1
ATOM 6562 C C . LEU B 1 281 ? -72.73001 12.75469 57.63800 1.000 42.23708 282 LEU B C 1
ATOM 6563 O O . LEU B 1 281 ? -72.58807 12.23644 56.52652 1.000 43.21006 282 LEU B O 1
ATOM 6568 N N . ASN B 1 282 ? -72.20289 12.25136 58.75546 1.000 45.84853 283 ASN B N 1
ATOM 6569 C CA . ASN B 1 282 ? -71.46048 10.99022 58.80899 1.000 46.93499 283 ASN B CA 1
ATOM 6570 C C . ASN B 1 282 ? -70.29962 10.95245 57.81662 1.000 46.86002 283 ASN B C 1
ATOM 6571 O O . ASN B 1 282 ? -69.79176 9.87632 57.48753 1.000 46.26104 283 ASN B O 1
ATOM 6576 N N . SER B 1 283 ? -69.86548 12.11502 57.33926 1.000 45.73757 284 SER B N 1
ATOM 6577 C CA . SER B 1 283 ? -68.76681 12.22844 56.39714 1.000 44.65625 284 SER B CA 1
ATOM 6578 C C . SER B 1 283 ? -67.48221 12.54392 57.15676 1.000 42.25853 284 SER B C 1
ATOM 6579 O O . SER B 1 283 ? -67.45680 12.59181 58.38784 1.000 43.77611 284 SER B O 1
ATOM 6582 N N . GLY B 1 284 ? -66.39941 12.76060 56.42214 1.000 38.40940 285 GLY B N 1
ATOM 6583 C CA . GLY B 1 284 ? -65.14943 13.07588 57.08646 1.000 39.07578 285 GLY B CA 1
ATOM 6584 C C . GLY B 1 284 ? -64.00844 13.25352 56.11094 1.000 42.19249 285 GLY B C 1
ATOM 6585 O O . GLY B 1 284 ? -64.11296 12.93848 54.92071 1.000 43.59749 285 GLY B O 1
ATOM 6586 N N . VAL B 1 285 ? -62.90743 13.77827 56.64855 1.000 39.21101 286 VAL B N 1
ATOM 6587 C CA . VAL B 1 285 ? -61.64779 13.95013 55.93134 1.000 39.25618 286 VAL B CA 1
ATOM 6588 C C . VAL B 1 285 ? -60.54008 13.57171 56.90584 1.000 42.79950 286 VAL B C 1
ATOM 6589 O O . VAL B 1 285 ? -60.27405 14.31183 57.85972 1.000 44.88865 286 VAL B O 1
ATOM 6593 N N . TYR B 1 286 ? -59.89875 12.42901 56.67753 1.000 39.99620 287 TYR B N 1
ATOM 6594 C CA . TYR B 1 286 ? -58.88604 11.93432 57.60154 1.000 42.54996 287 TYR B CA 1
ATOM 6595 C C . TYR B 1 286 ? -58.03495 10.88907 56.89046 1.000 45.28900 287 TYR B C 1
ATOM 6596 O O . TYR B 1 286 ? -58.28217 10.53479 55.73423 1.000 44.69234 287 TYR B O 1
ATOM 6605 N N . LEU B 1 287 ? -57.02533 10.39513 57.60263 1.000 46.63556 288 LEU B N 1
ATOM 6606 C CA . LEU B 1 287 ? -56.10325 9.41085 57.05796 1.000 45.12780 288 LEU B CA 1
ATOM 6607 C C . LEU B 1 287 ? -56.73802 8.02589 57.02117 1.000 47.39016 288 LEU B C 1
ATOM 6608 O O . LEU B 1 287 ? -57.63452 7.70453 57.80687 1.000 47.97689 288 LEU B O 1
ATOM 6613 N N . ARG B 1 288 ? -56.25441 7.20117 56.09657 1.000 49.61558 289 ARG B N 1
ATOM 6614 C CA . ARG B 1 288 ? -56.69922 5.81898 56.00257 1.000 51.91550 289 ARG B CA 1
ATOM 6615 C C . ARG B 1 288 ? -56.00613 4.97141 57.06174 1.000 53.58346 289 ARG B C 1
ATOM 6616 O O . ARG B 1 288 ? -54.81077 5.13528 57.32388 1.000 54.63079 289 ARG B O 1
ATOM 6624 N N . ASP B 1 289 ? -56.76922 4.06817 57.67590 1.000 56.70271 290 ASP B N 1
ATOM 6625 C CA . ASP B 1 289 ? -56.22764 3.21345 58.72465 1.000 58.22555 290 ASP B CA 1
ATOM 6626 C C . ASP B 1 289 ? -55.11367 2.32720 58.18073 1.000 59.44279 290 ASP B C 1
ATOM 6627 O O . ASP B 1 289 ? -55.23367 1.73786 57.10310 1.000 57.73259 290 ASP B O 1
ATOM 6632 N N . GLY B 1 290 ? -54.01933 2.24090 58.93578 1.000 59.12634 291 GLY B N 1
ATOM 6633 C CA . GLY B 1 290 ? -52.88848 1.41795 58.56360 1.000 60.20165 291 GLY B CA 1
ATOM 6634 C C . GLY B 1 290 ? -52.02704 1.96493 57.44740 1.000 60.47342 291 GLY B C 1
ATOM 6635 O O . GLY B 1 290 ? -51.00842 1.34510 57.11592 1.000 60.87472 291 GLY B O 1
ATOM 6636 N N . SER B 1 291 ? -52.39520 3.09754 56.85610 1.000 58.68452 292 SER B N 1
ATOM 6637 C CA . SER B 1 291 ? -51.62010 3.66807 55.76857 1.000 57.19505 292 SER B CA 1
ATOM 6638 C C . SER B 1 291 ? -50.37451 4.36649 56.30784 1.000 57.65106 292 SER B C 1
ATOM 6639 O O . SER B 1 291 ? -50.17903 4.51441 57.51714 1.000 60.88895 292 SER B O 1
ATOM 6642 N N . GLU B 1 292 ? -49.51957 4.79839 55.38192 1.000 56.68909 293 GLU B N 1
ATOM 6643 C CA . GLU B 1 292 ? -48.32628 5.56608 55.70958 1.000 55.94763 293 GLU B CA 1
ATOM 6644 C C . GLU B 1 292 ? -48.46841 7.03145 55.31453 1.000 50.90952 293 GLU B C 1
ATOM 6645 O O . GLU B 1 292 ? -47.46310 7.72966 55.15197 1.000 50.32542 293 GLU B O 1
ATOM 6651 N N . ARG B 1 293 ? -49.70037 7.50657 55.15717 1.000 51.58612 294 ARG B N 1
ATOM 6652 C CA . ARG B 1 293 ? -49.95149 8.89592 54.81156 1.000 50.11522 294 ARG B CA 1
ATOM 6653 C C . ARG B 1 293 ? -49.90455 9.77485 56.05546 1.000 48.28471 294 ARG B C 1
ATOM 6654 O O . ARG B 1 293 ? -50.19659 9.33128 57.16947 1.000 48.40097 294 ARG B O 1
ATOM 6662 N N . LEU B 1 294 ? -49.53436 11.03807 55.85186 1.000 46.60770 295 LEU B N 1
ATOM 6663 C CA . LEU B 1 294 ? -49.51590 12.03363 56.91570 1.000 46.58281 295 LEU B CA 1
ATOM 6664 C C . LEU B 1 294 ? -50.54538 13.13689 56.72793 1.000 45.93745 295 LEU B C 1
ATOM 6665 O O . LEU B 1 294 ? -51.08737 13.63490 57.71693 1.000 40.88042 295 LEU B O 1
ATOM 6670 N N . ILE B 1 295 ? -50.83588 13.51411 55.48532 1.000 45.07880 296 ILE B N 1
ATOM 6671 C CA . ILE B 1 295 ? -51.76210 14.59338 55.16375 1.000 44.64443 296 ILE B CA 1
ATOM 6672 C C . ILE B 1 295 ? -52.99719 13.99556 54.50848 1.000 43.18709 296 ILE B C 1
ATOM 6673 O O . ILE B 1 295 ? -52.89097 13.06372 53.70258 1.000 46.53995 296 ILE B O 1
ATOM 6678 N N . SER B 1 296 ? -54.17129 14.52608 54.85504 1.000 40.97182 297 SER B N 1
ATOM 6679 C CA . SER B 1 296 ? -55.40932 14.08810 54.20055 1.000 42.93955 297 SER B CA 1
ATOM 6680 C C . SER B 1 296 ? -55.72300 14.99769 53.01566 1.000 42.43134 297 SER B C 1
ATOM 6681 O O . SER B 1 296 ? -55.65507 14.56810 51.86255 1.000 45.17147 297 SER B O 1
ATOM 6684 N N . THR B 1 297 ? -55.99786 16.27084 53.27730 1.000 40.04077 298 THR B N 1
ATOM 6685 C CA . THR B 1 297 ? -56.18654 17.24264 52.21187 1.000 36.30926 298 THR B CA 1
ATOM 6686 C C . THR B 1 297 ? -55.17046 18.36161 52.36837 1.000 36.42874 298 THR B C 1
ATOM 6687 O O . THR B 1 297 ? -54.74839 18.68848 53.48177 1.000 39.22679 298 THR B O 1
ATOM 6691 N N . THR B 1 298 ? -54.77628 18.94071 51.23803 1.000 35.57708 299 THR B N 1
ATOM 6692 C CA . THR B 1 298 ? -53.78585 20.00776 51.23696 1.000 40.32932 299 THR B CA 1
ATOM 6693 C C . THR B 1 298 ? -54.38563 21.37316 51.55105 1.000 38.06135 299 THR B C 1
ATOM 6694 O O . THR B 1 298 ? -53.64494 22.36123 51.58993 1.000 43.39133 299 THR B O 1
ATOM 6698 N N . ALA B 1 299 ? -55.69090 21.45195 51.78111 1.000 37.54792 300 ALA B N 1
ATOM 6699 C CA . ALA B 1 299 ? -56.35002 22.70560 52.13383 1.000 40.17858 300 ALA B CA 1
ATOM 6700 C C . ALA B 1 299 ? -57.52357 22.37789 53.05388 1.000 39.47203 300 ALA B C 1
ATOM 6701 O O . ALA B 1 299 ? -57.57949 21.29050 53.63724 1.000 39.33646 300 ALA B O 1
ATOM 6703 N N . ASP B 1 300 ? -58.45716 23.32309 53.18934 1.000 40.91343 301 ASP B N 1
ATOM 6704 C CA . ASP B 1 300 ? -59.54860 23.19817 54.15165 1.000 38.66274 301 ASP B CA 1
ATOM 6705 C C . ASP B 1 300 ? -60.31171 21.89171 53.96641 1.000 38.02118 301 ASP B C 1
ATOM 6706 O O . ASP B 1 300 ? -60.47195 21.39713 52.84896 1.000 36.09552 301 ASP B O 1
ATOM 6711 N N . ALA B 1 301 ? -60.77947 21.32546 55.07968 1.000 37.80744 302 ALA B N 1
ATOM 6712 C CA . ALA B 1 301 ? -61.66412 20.16916 54.99090 1.000 35.87592 302 ALA B CA 1
ATOM 6713 C C . ALA B 1 301 ? -63.01634 20.57050 54.41629 1.000 35.09986 302 ALA B C 1
ATOM 6714 O O . ALA B 1 301 ? -63.50500 19.95672 53.46067 1.000 33.19760 302 ALA B O 1
ATOM 6716 N N . THR B 1 302 ? -63.63223 21.60664 54.98336 1.000 38.09074 303 THR B N 1
ATOM 6717 C CA . THR B 1 302 ? -64.89687 22.13752 54.49743 1.000 34.22058 303 THR B CA 1
ATOM 6718 C C . THR B 1 302 ? -64.78212 23.64787 54.34520 1.000 32.78828 303 THR B C 1
ATOM 6719 O O . THR B 1 302 ? -64.07904 24.31264 55.11083 1.000 33.37437 303 THR B O 1
ATOM 6723 N N . HIS B 1 303 ? -65.48146 24.18619 53.34799 1.000 32.32621 304 HIS B N 1
ATOM 6724 C CA . HIS B 1 303 ? -65.37897 25.60282 53.02159 1.000 33.28583 304 HIS B CA 1
ATOM 6725 C C . HIS B 1 303 ? -66.69122 26.07216 52.41440 1.000 34.18583 304 HIS B C 1
ATOM 6726 O O . HIS B 1 303 ? -67.23222 25.41747 51.51853 1.000 33.45337 304 HIS B O 1
ATOM 6733 N N . PHE B 1 304 ? -67.19000 27.20846 52.89558 1.000 33.76939 305 PHE B N 1
ATOM 6734 C CA . PHE B 1 304 ? -68.49761 27.73032 52.50191 1.000 33.68139 305 PHE B CA 1
ATOM 6735 C C . PHE B 1 304 ? -68.33689 29.20831 52.15820 1.000 32.60529 305 PHE B C 1
ATOM 6736 O O . PHE B 1 304 ? -68.27630 30.05807 53.05183 1.000 35.78037 305 PHE B O 1
ATOM 6744 N N . ALA B 1 305 ? -68.27421 29.51037 50.86235 1.000 31.72078 306 ALA B N 1
ATOM 6745 C CA . ALA B 1 305 ? -68.01765 30.86048 50.37247 1.000 33.36215 306 ALA B CA 1
ATOM 6746 C C . ALA B 1 305 ? -69.32918 31.48673 49.91281 1.000 33.64985 306 ALA B C 1
ATOM 6747 O O . ALA B 1 305 ? -69.86295 31.12231 48.85968 1.000 34.61441 306 ALA B O 1
ATOM 6749 N N . ASN B 1 306 ? -69.83560 32.43429 50.70203 1.000 32.59303 307 ASN B N 1
ATOM 6750 C CA . ASN B 1 306 ? -71.04725 33.18932 50.37919 1.000 33.07300 307 ASN B CA 1
ATOM 6751 C C . ASN B 1 306 ? -72.22168 32.26313 50.07289 1.000 33.64372 307 ASN B C 1
ATOM 6752 O O . ASN B 1 306 ? -72.93155 32.42053 49.07752 1.000 34.62843 307 ASN B O 1
ATOM 6757 N N . CYS B 1 307 ? -72.42127 31.28264 50.94429 1.000 34.60509 308 CYS B N 1
ATOM 6758 C CA . CYS B 1 307 ? -73.60268 30.44081 50.87827 1.000 36.40924 308 CYS B CA 1
ATOM 6759 C C . CYS B 1 307 ? -74.74107 31.09127 51.65951 1.000 36.92330 308 CYS B C 1
ATOM 6760 O O . CYS B 1 307 ? -74.54906 32.05983 52.39516 1.000 35.61298 308 CYS B O 1
ATOM 6763 N N . LYS B 1 308 ? -75.94719 30.55882 51.48164 1.000 34.70821 309 LYS B N 1
ATOM 6764 C CA . LYS B 1 308 ? -77.10293 31.02775 52.23146 1.000 36.80168 309 LYS B CA 1
ATOM 6765 C C . LYS B 1 308 ? -77.96268 29.82576 52.59440 1.000 38.43369 309 LYS B C 1
ATOM 6766 O O . LYS B 1 308 ? -77.61024 28.67633 52.31406 1.000 39.58356 309 LYS B O 1
ATOM 6772 N N . GLY B 1 309 ? -79.09170 30.09262 53.24170 1.000 37.68887 310 GLY B N 1
ATOM 6773 C CA . GLY B 1 309 ? -79.89227 29.01882 53.78965 1.000 36.47396 310 GLY B CA 1
ATOM 6774 C C . GLY B 1 309 ? -79.26530 28.46780 55.05253 1.000 35.76027 310 GLY B C 1
ATOM 6775 O O . GLY B 1 309 ? -78.75271 29.23176 55.87595 1.000 37.67677 310 GLY B O 1
ATOM 6776 N N . ASP B 1 310 ? -79.28179 27.14767 55.21408 1.000 38.22446 311 ASP B N 1
ATOM 6777 C CA . ASP B 1 310 ? -78.74943 26.50025 56.40347 1.000 39.78816 311 ASP B CA 1
ATOM 6778 C C . ASP B 1 310 ? -77.58640 25.58908 56.03558 1.000 39.36095 311 ASP B C 1
ATOM 6779 O O . ASP B 1 310 ? -77.59745 24.94382 54.98357 1.000 38.21263 311 ASP B O 1
ATOM 6784 N N . ILE B 1 311 ? -76.58174 25.54509 56.90663 1.000 36.14031 312 ILE B N 1
ATOM 6785 C CA . ILE B 1 311 ? -75.44379 24.64437 56.77020 1.000 35.17969 312 ILE B CA 1
ATOM 6786 C C . ILE B 1 311 ? -75.35963 23.80409 58.03523 1.000 38.08215 312 ILE B C 1
ATOM 6787 O O . ILE B 1 311 ? -75.33292 24.34846 59.14552 1.000 36.62344 312 ILE B O 1
ATOM 6792 N N . LEU B 1 312 ? -75.32095 22.48360 57.86949 1.000 38.18351 313 LEU B N 1
ATOM 6793 C CA . LEU B 1 312 ? -75.26550 21.56039 58.99459 1.000 37.37251 313 LEU B CA 1
ATOM 6794 C C . LEU B 1 312 ? -74.11486 20.58539 58.80222 1.000 37.77459 313 LEU B C 1
ATOM 6795 O O . LEU B 1 312 ? -73.99386 19.96056 57.74359 1.000 36.80083 313 LEU B O 1
ATOM 6800 N N . ILE B 1 313 ? -73.27273 20.46580 59.82467 1.000 35.81310 314 ILE B N 1
ATOM 6801 C CA . ILE B 1 313 ? -72.21709 19.46174 59.88420 1.000 37.69989 314 ILE B CA 1
ATOM 6802 C C . ILE B 1 313 ? -72.44950 18.64123 61.14374 1.000 40.19214 314 ILE B C 1
ATOM 6803 O O . ILE B 1 313 ? -72.41647 19.18253 62.25537 1.000 38.44198 314 ILE B O 1
ATOM 6808 N N . GLU B 1 314 ? -72.68936 17.34320 60.97702 1.000 38.75270 315 GLU B N 1
ATOM 6809 C CA . GLU B 1 314 ? -73.02345 16.49413 62.10995 1.000 42.87342 315 GLU B CA 1
ATOM 6810 C C . GLU B 1 314 ? -72.39480 15.11995 61.94644 1.000 42.25817 315 GLU B C 1
ATOM 6811 O O . GLU B 1 314 ? -72.32558 14.58663 60.83546 1.000 43.64801 315 GLU B O 1
ATOM 6817 N N . ASN B 1 315 ? -71.93682 14.55933 63.06846 1.000 39.46171 316 ASN B N 1
ATOM 6818 C CA . ASN B 1 315 ? -71.40619 13.19569 63.12595 1.000 43.11336 316 ASN B CA 1
ATOM 6819 C C . ASN B 1 315 ? -70.24484 13.00201 62.15367 1.000 43.26181 316 ASN B C 1
ATOM 6820 O O . ASN B 1 315 ? -70.07869 11.93474 61.56096 1.000 47.81526 316 ASN B O 1
ATOM 6825 N N . SER B 1 316 ? -69.42443 14.03520 62.00007 1.000 42.32763 317 SER B N 1
ATOM 6826 C CA . SER B 1 316 ? -68.32779 14.03048 61.04450 1.000 42.83899 317 SER B CA 1
ATOM 6827 C C . SER B 1 316 ? -66.98778 14.01563 61.77536 1.000 43.66589 317 SER B C 1
ATOM 6828 O O . SER B 1 316 ? -66.91903 14.02914 63.00746 1.000 46.02634 317 SER B O 1
ATOM 6831 N N . ARG B 1 317 ? -65.91006 13.98717 60.99206 1.000 46.11462 318 ARG B N 1
ATOM 6832 C CA . ARG B 1 317 ? -64.57237 13.77933 61.54212 1.000 42.95485 318 ARG B CA 1
ATOM 6833 C C . ARG B 1 317 ? -63.55451 14.31980 60.54600 1.000 41.98977 318 ARG B C 1
ATOM 6834 O O . ARG B 1 317 ? -63.40758 13.76516 59.45391 1.000 41.53449 318 ARG B O 1
ATOM 6842 N N . PHE B 1 318 ? -62.84516 15.38184 60.92465 1.000 39.67611 319 PHE B N 1
ATOM 6843 C CA . PHE B 1 318 ? -61.90875 16.05813 60.03066 1.000 43.07476 319 PHE B CA 1
ATOM 6844 C C . PHE B 1 318 ? -60.54141 16.11727 60.69710 1.000 40.89412 319 PHE B C 1
ATOM 6845 O O . PHE B 1 318 ? -60.36512 16.82060 61.69718 1.000 45.48491 319 PHE B O 1
ATOM 6853 N N . GLU B 1 319 ? -59.57540 15.38336 60.14164 1.000 37.28374 320 GLU B N 1
ATOM 6854 C CA . GLU B 1 319 ? -58.23948 15.29812 60.71417 1.000 43.30597 320 GLU B CA 1
ATOM 6855 C C . GLU B 1 319 ? -57.18100 15.34307 59.62110 1.000 41.64978 320 GLU B C 1
ATOM 6856 O O . GLU B 1 319 ? -57.43151 14.97233 58.47114 1.000 42.31738 320 GLU B O 1
ATOM 6862 N N . ASN B 1 320 ? -55.99378 15.82021 60.00490 1.000 41.30583 321 ASN B N 1
ATOM 6863 C CA . ASN B 1 320 ? -54.77324 15.72449 59.20020 1.000 41.90774 321 ASN B CA 1
ATOM 6864 C C . ASN B 1 320 ? -54.85711 16.51847 57.89894 1.000 40.37016 321 ASN B C 1
ATOM 6865 O O . ASN B 1 320 ? -54.17342 16.20055 56.92258 1.000 40.66954 321 ASN B O 1
ATOM 6870 N N . MET B 1 321 ? -55.67741 17.56357 57.87126 1.000 41.46708 322 MET B N 1
ATOM 6871 C CA . MET B 1 321 ? -55.63054 18.49157 56.75444 1.000 38.78725 322 MET B CA 1
ATOM 6872 C C . MET B 1 321 ? -54.49766 19.49358 56.95825 1.000 40.10234 322 MET B C 1
ATOM 6873 O O . MET B 1 321 ? -53.96761 19.65891 58.06057 1.000 42.81808 322 MET B O 1
ATOM 6878 N N . LEU B 1 322 ? -54.12123 20.16089 55.87145 1.000 41.57857 323 LEU B N 1
ATOM 6879 C CA . LEU B 1 322 ? -53.11649 21.21201 55.92341 1.000 43.91789 323 LEU B CA 1
ATOM 6880 C C . LEU B 1 322 ? -53.72984 22.59973 56.06826 1.000 43.47546 323 LEU B C 1
ATOM 6881 O O . LEU B 1 322 ? -53.00489 23.59653 55.96411 1.000 46.73653 323 LEU B O 1
ATOM 6886 N N . ASN B 1 323 ? -55.03610 22.68278 56.31920 1.000 40.73225 324 ASN B N 1
ATOM 6887 C CA . ASN B 1 323 ? -55.70891 23.95656 56.56084 1.000 43.28018 324 ASN B CA 1
ATOM 6888 C C . ASN B 1 323 ? -56.95548 23.70015 57.41805 1.000 43.80083 324 ASN B C 1
ATOM 6889 O O . ASN B 1 323 ? -57.16930 22.58155 57.90534 1.000 44.39456 324 ASN B O 1
ATOM 6894 N N . ASP B 1 324 ? -57.77014 24.75365 57.61799 1.000 39.29565 325 ASP B N 1
ATOM 6895 C CA . ASP B 1 324 ? -58.81102 24.75081 58.65172 1.000 40.20196 325 ASP B CA 1
ATOM 6896 C C . ASP B 1 324 ? -59.86767 23.67242 58.40988 1.000 39.65608 325 ASP B C 1
ATOM 6897 O O . ASP B 1 324 ? -60.15644 23.29951 57.27428 1.000 39.28873 325 ASP B O 1
ATOM 6902 N N . GLY B 1 325 ? -60.45719 23.18127 59.50239 1.000 37.63228 326 GLY B N 1
ATOM 6903 C CA . GLY B 1 325 ? -61.51399 22.18893 59.37971 1.000 40.19501 326 GLY B CA 1
ATOM 6904 C C . GLY B 1 325 ? -62.79293 22.74666 58.78033 1.000 35.87243 326 GLY B C 1
ATOM 6905 O O . GLY B 1 325 ? -63.51895 22.04518 58.06373 1.000 37.85501 326 GLY B O 1
ATOM 6906 N N . ALA B 1 326 ? -63.08536 24.01263 59.05641 1.000 33.60508 327 ALA B N 1
ATOM 6907 C CA . ALA B 1 326 ? -64.29142 24.63417 58.53173 1.000 33.39352 327 ALA B CA 1
ATOM 6908 C C . ALA B 1 326 ? -64.11552 26.14532 58.49301 1.000 35.40204 327 ALA B C 1
ATOM 6909 O O . ALA B 1 326 ? -63.56894 26.73685 59.42700 1.000 36.14879 327 ALA B O 1
ATOM 6911 N N . ASN B 1 327 ? -64.58294 26.75779 57.40507 1.000 37.44676 328 ASN B N 1
ATOM 6912 C CA . ASN B 1 327 ? -64.57369 28.20996 57.25039 1.000 37.30573 328 ASN B CA 1
ATOM 6913 C C . ASN B 1 327 ? -65.83140 28.60060 56.48900 1.000 36.36590 328 ASN B C 1
ATOM 6914 O O . ASN B 1 327 ? -65.95483 28.30883 55.29540 1.000 35.29900 328 ASN B O 1
ATOM 6919 N N . VAL B 1 328 ? -66.76139 29.25219 57.17804 1.000 36.79887 329 VAL B N 1
ATOM 6920 C CA . VAL B 1 328 ? -67.97033 29.79074 56.56850 1.000 35.10748 329 VAL B CA 1
ATOM 6921 C C . VAL B 1 328 ? -67.83844 31.30697 56.56212 1.000 37.51406 329 VAL B C 1
ATOM 6922 O O . VAL B 1 328 ? -67.67533 31.93050 57.61848 1.000 35.69668 329 VAL B O 1
ATOM 6926 N N . HIS B 1 329 ? -67.88839 31.89912 55.37352 1.000 38.39684 330 HIS B N 1
ATOM 6927 C CA . HIS B 1 329 ? -67.54883 33.30612 55.22395 1.000 37.48581 330 HIS B CA 1
ATOM 6928 C C . HIS B 1 329 ? -68.14035 33.82672 53.92370 1.000 37.23366 330 HIS B C 1
ATOM 6929 O O . HIS B 1 329 ? -68.62473 33.06340 53.08500 1.000 36.92158 330 HIS B O 1
ATOM 6936 N N . GLY B 1 330 ? -68.07527 35.14554 53.76300 1.000 36.07065 331 GLY B N 1
ATOM 6937 C CA . GLY B 1 330 ? -68.47474 35.78793 52.52810 1.000 34.71417 331 GLY B CA 1
ATOM 6938 C C . GLY B 1 330 ? -67.32554 36.53216 51.88010 1.000 35.05874 331 GLY B C 1
ATOM 6939 O O . GLY B 1 330 ? -66.16280 36.31488 52.23336 1.000 34.35434 331 GLY B O 1
ATOM 6940 N N . THR B 1 331 ? -67.63260 37.41526 50.93409 1.000 35.52892 332 THR B N 1
ATOM 6941 C CA . THR B 1 331 ? -66.62144 38.13800 50.17656 1.000 35.59277 332 THR B CA 1
ATOM 6942 C C . THR B 1 331 ? -66.77095 39.63671 50.39666 1.000 35.65832 332 THR B C 1
ATOM 6943 O O . THR B 1 331 ? -67.88365 40.17088 50.36905 1.000 35.44421 332 THR B O 1
ATOM 6947 N N . TYR B 1 332 ? -65.64286 40.30403 50.62360 1.000 36.12079 333 TYR B N 1
ATOM 6948 C CA . TYR B 1 332 ? -65.57144 41.75770 50.68563 1.000 36.70720 333 TYR B CA 1
ATOM 6949 C C . TYR B 1 332 ? -65.05844 42.26615 49.34319 1.000 37.14201 333 TYR B C 1
ATOM 6950 O O . TYR B 1 332 ? -63.95099 41.90999 48.92536 1.000 38.92572 333 TYR B O 1
ATOM 6959 N N . THR B 1 333 ? -65.85442 43.09143 48.67162 1.000 37.55567 334 THR B N 1
ATOM 6960 C CA . THR B 1 333 ? -65.44286 43.72271 47.42755 1.000 37.83027 334 THR B CA 1
ATOM 6961 C C . THR B 1 333 ? -65.15642 45.19853 47.67269 1.000 39.57912 334 THR B C 1
ATOM 6962 O O . THR B 1 333 ? -65.76286 45.82948 48.54270 1.000 40.25788 334 THR B O 1
ATOM 6966 N N . ILE B 1 334 ? -64.21820 45.74090 46.90072 1.000 40.06604 335 ILE B N 1
ATOM 6967 C CA . ILE B 1 334 ? -63.74264 47.10925 47.07179 1.000 39.77828 335 ILE B CA 1
ATOM 6968 C C . ILE B 1 334 ? -64.34807 47.98170 45.98340 1.000 39.97487 335 ILE B C 1
ATOM 6969 O O . ILE B 1 334 ? -64.25545 47.65487 44.79402 1.000 40.09853 335 ILE B O 1
ATOM 6974 N N . VAL B 1 335 ? -64.96059 49.09747 46.38770 1.000 40.68503 336 VAL B N 1
ATOM 6975 C CA . VAL B 1 335 ? -65.46922 50.06193 45.42015 1.000 38.16804 336 VAL B CA 1
ATOM 6976 C C . VAL B 1 335 ? -64.30680 50.63355 44.62341 1.000 40.34627 336 VAL B C 1
ATOM 6977 O O . VAL B 1 335 ? -63.31807 51.11458 45.19141 1.000 41.06266 336 VAL B O 1
ATOM 6981 N N . ASP B 1 336 ? -64.41675 50.57751 43.29895 1.000 38.56869 337 ASP B N 1
ATOM 6982 C CA . ASP B 1 336 ? -63.38652 51.08780 42.40230 1.000 40.04678 337 ASP B CA 1
ATOM 6983 C C . ASP B 1 336 ? -63.78302 52.37377 41.69838 1.000 39.66796 337 ASP B C 1
ATOM 6984 O O . ASP B 1 336 ? -62.97194 53.29866 41.61246 1.000 43.42381 337 ASP B O 1
ATOM 6989 N N . LYS B 1 337 ? -65.01205 52.45772 41.19457 1.000 38.72320 338 LYS B N 1
ATOM 6990 C CA . LYS B 1 337 ? -65.44233 53.61663 40.42797 1.000 42.76749 338 LYS B CA 1
ATOM 6991 C C . LYS B 1 337 ? -66.95987 53.71270 40.47796 1.000 43.40273 338 LYS B C 1
ATOM 6992 O O . LYS B 1 337 ? -67.65236 52.69189 40.46358 1.000 43.42040 338 LYS B O 1
ATOM 6995 N N . ILE B 1 338 ? -67.46332 54.94110 40.54570 1.000 42.85518 339 ILE B N 1
ATOM 6996 C CA . ILE B 1 338 ? -68.89513 55.20624 40.47044 1.000 42.43682 339 ILE B CA 1
ATOM 6997 C C . ILE B 1 338 ? -69.24335 55.49152 39.01507 1.000 45.55362 339 ILE B C 1
ATOM 6998 O O . ILE B 1 338 ? -68.73309 56.44859 38.42277 1.000 46.77341 339 ILE B O 1
ATOM 7003 N N . ILE B 1 339 ? -70.10832 54.66334 38.43744 1.000 44.18004 340 ILE B N 1
ATOM 7004 C CA . ILE B 1 339 ? -70.48835 54.81035 37.03448 1.000 43.57449 340 ILE B CA 1
ATOM 7005 C C . ILE B 1 339 ? -71.63232 55.80335 36.87312 1.000 45.96931 340 ILE B C 1
ATOM 7006 O O . ILE B 1 339 ? -71.55010 56.73505 36.06807 1.000 51.88927 340 ILE B O 1
ATOM 7011 N N . ASP B 1 340 ? -72.71613 55.62026 37.62364 1.000 43.81460 341 ASP B N 1
ATOM 7012 C CA . ASP B 1 340 ? -73.81501 56.57825 37.64418 1.000 40.33991 341 ASP B CA 1
ATOM 7013 C C . ASP B 1 340 ? -74.46265 56.53686 39.02519 1.000 41.72597 341 ASP B C 1
ATOM 7014 O O . ASP B 1 340 ? -73.89905 55.99164 39.97935 1.000 44.45071 341 ASP B O 1
ATOM 7019 N N . SER B 1 341 ? -75.65963 57.12057 39.12907 1.000 40.68234 342 SER B N 1
ATOM 7020 C CA . SER B 1 341 ? -76.35451 57.19960 40.40941 1.000 43.57305 342 SER B CA 1
ATOM 7021 C C . SER B 1 341 ? -76.80273 55.83754 40.92337 1.000 45.21094 342 SER B C 1
ATOM 7022 O O . SER B 1 341 ? -77.13163 55.71765 42.10845 1.000 45.30648 342 SER B O 1
ATOM 7025 N N . HIS B 1 342 ? -76.82506 54.81276 40.06760 1.000 42.52906 343 HIS B N 1
ATOM 7026 C CA . HIS B 1 342 ? -77.28290 53.49009 40.46543 1.000 40.69697 343 HIS B CA 1
ATOM 7027 C C . HIS B 1 342 ? -76.28168 52.38012 40.18094 1.000 42.62843 343 HIS B C 1
ATOM 7028 O O . HIS B 1 342 ? -76.59529 51.21223 40.43628 1.000 43.16428 343 HIS B O 1
ATOM 7035 N N . THR B 1 343 ? -75.09619 52.69941 39.66688 1.000 43.74213 344 THR B N 1
ATOM 7036 C CA . THR B 1 343 ? -74.14035 51.68919 39.23425 1.000 41.48621 344 THR B CA 1
ATOM 7037 C C . THR B 1 343 ? -72.78644 51.94733 39.87662 1.000 41.17703 344 THR B C 1
ATOM 7038 O O . THR B 1 343 ? -72.30336 53.08406 39.88305 1.000 44.14618 344 THR B O 1
ATOM 7042 N N . VAL B 1 344 ? -72.18210 50.88876 40.41301 1.000 40.40450 345 VAL B N 1
ATOM 7043 C CA . VAL B 1 344 ? -70.85353 50.93677 41.01137 1.000 40.83024 345 VAL B CA 1
ATOM 7044 C C . VAL B 1 344 ? -70.06948 49.72567 40.52161 1.000 43.15248 345 VAL B C 1
ATOM 7045 O O . VAL B 1 344 ? -70.63700 48.64408 40.33130 1.000 43.51105 345 VAL B O 1
ATOM 7049 N N . MET B 1 345 ? -68.77108 49.90829 40.30033 1.000 40.94349 346 MET B N 1
ATOM 7050 C CA . MET B 1 345 ? -67.88443 48.82639 39.89668 1.000 42.11395 346 MET B CA 1
ATOM 7051 C C . MET B 1 345 ? -66.98078 48.46010 41.06412 1.000 42.11831 346 MET B C 1
ATOM 7052 O O . MET B 1 345 ? -66.31985 49.33038 41.64434 1.000 39.53511 346 MET B O 1
ATOM 7057 N N . VAL B 1 346 ? -66.95537 47.17702 41.40345 1.000 38.61044 347 VAL B N 1
ATOM 7058 C CA . VAL B 1 346 ? -66.19721 46.69464 42.54595 1.000 40.03352 347 VAL B CA 1
ATOM 7059 C C . VAL B 1 346 ? -65.07318 45.78838 42.06079 1.000 39.39116 347 VAL B C 1
ATOM 7060 O O . VAL B 1 346 ? -65.04881 45.33286 40.91354 1.000 38.63293 347 VAL B O 1
ATOM 7064 N N . LYS B 1 347 ? -64.12514 45.53215 42.96002 1.000 38.55395 348 LYS B N 1
ATOM 7065 C CA . LYS B 1 347 ? -62.95216 44.72322 42.67064 1.000 39.29823 348 LYS B CA 1
ATOM 7066 C C . LYS B 1 347 ? -62.76053 43.69324 43.77353 1.000 37.67533 348 LYS B C 1
ATOM 7067 O O . LYS B 1 347 ? -63.08383 43.93981 44.93882 1.000 40.87274 348 LYS B O 1
ATOM 7073 N N . PHE B 1 348 ? -62.23798 42.53175 43.39394 1.000 36.05663 349 PHE B N 1
ATOM 7074 C CA . PHE B 1 348 ? -61.85652 41.52897 44.37428 1.000 36.36081 349 PHE B CA 1
ATOM 7075 C C . PHE B 1 348 ? -60.50588 41.88491 44.98683 1.000 41.07826 349 PHE B C 1
ATOM 7076 O O . PHE B 1 348 ? -59.67342 42.55210 44.36551 1.000 41.56225 349 PHE B O 1
ATOM 7084 N N . GLY B 1 349 ? -60.29436 41.43320 46.22047 1.000 43.11360 350 GLY B N 1
ATOM 7085 C CA . GLY B 1 349 ? -59.10549 41.80896 46.96082 1.000 40.55538 350 GLY B CA 1
ATOM 7086 C C . GLY B 1 349 ? -58.00163 40.77234 46.94708 1.000 44.13143 350 GLY B C 1
ATOM 7087 O O . GLY B 1 349 ? -56.81725 41.12104 46.93363 1.000 50.83804 350 GLY B O 1
ATOM 7088 N N . HIS B 1 350 ? -58.37224 39.49645 46.95915 1.000 46.05802 351 HIS B N 1
ATOM 7089 C CA . HIS B 1 350 ? -57.41306 38.40263 46.91052 1.000 47.72828 351 HIS B CA 1
ATOM 7090 C C . HIS B 1 350 ? -57.39226 37.80381 45.51026 1.000 46.04248 351 HIS B C 1
ATOM 7091 O O . HIS B 1 350 ? -58.43711 37.67269 44.86541 1.000 43.36133 351 HIS B O 1
ATOM 7098 N N . PHE B 1 351 ? -56.19273 37.44337 45.04311 1.000 44.05263 352 PHE B N 1
ATOM 7099 C CA A PHE B 1 351 ? -56.05398 36.91648 43.68851 0.460 41.62864 352 PHE B CA 1
ATOM 7100 C CA B PHE B 1 351 ? -56.05868 36.92066 43.68745 0.540 42.25463 352 PHE B CA 1
ATOM 7101 C C . PHE B 1 351 ? -56.81723 35.61149 43.50973 1.000 43.12253 352 PHE B C 1
ATOM 7102 O O . PHE B 1 351 ? -57.30570 35.32314 42.41132 1.000 42.69832 352 PHE B O 1
ATOM 7117 N N . GLU B 1 352 ? -56.93439 34.81238 44.56671 1.000 42.59131 353 GLU B N 1
ATOM 7118 C CA . GLU B 1 352 ? -57.69127 33.57184 44.47199 1.000 40.51333 353 GLU B CA 1
ATOM 7119 C C . GLU B 1 352 ? -59.19572 33.79184 44.56849 1.000 40.95799 353 GLU B C 1
ATOM 7120 O O . GLU B 1 352 ? -59.95388 32.81896 44.48956 1.000 39.91265 353 GLU B O 1
ATOM 7126 N N . GLN B 1 353 ? -59.64394 35.03831 44.72898 1.000 41.78482 354 GLN B N 1
ATOM 7127 C CA . GLN B 1 353 ? -61.06675 35.35176 44.72824 1.000 40.50021 354 GLN B CA 1
ATOM 7128 C C . GLN B 1 353 ? -61.57918 35.80255 43.36794 1.000 37.86705 354 GLN B C 1
ATOM 7129 O O . GLN B 1 353 ? -62.79785 35.82531 43.15975 1.000 37.05884 354 GLN B O 1
ATOM 7135 N N . THR B 1 354 ? -60.68800 36.16827 42.44779 1.000 37.97568 355 THR B N 1
ATOM 7136 C CA . THR B 1 354 ? -61.11970 36.63465 41.13721 1.000 37.30672 355 THR B CA 1
ATOM 7137 C C . THR B 1 354 ? -61.84001 35.52142 40.38654 1.000 39.18728 355 THR B C 1
ATOM 7138 O O . THR B 1 354 ? -61.46171 34.34917 40.46402 1.000 39.78937 355 THR B O 1
ATOM 7142 N N . GLY B 1 355 ? -62.88632 35.89825 39.65180 1.000 37.44565 356 GLY B N 1
ATOM 7143 C CA . GLY B 1 355 ? -63.74923 34.94484 38.99197 1.000 36.41641 356 GLY B CA 1
ATOM 7144 C C . GLY B 1 355 ? -64.94803 34.50969 39.80555 1.000 34.87561 356 GLY B C 1
ATOM 7145 O O . GLY B 1 355 ? -65.81603 33.80503 39.27381 1.000 35.47605 356 GLY B O 1
ATOM 7146 N N . PHE B 1 356 ? -65.02203 34.90363 41.07343 1.000 36.12252 357 PHE B N 1
ATOM 7147 C CA . PHE B 1 356 ? -66.15147 34.55057 41.91912 1.000 35.20288 357 PHE B CA 1
ATOM 7148 C C . PHE B 1 356 ? -67.42108 35.24426 41.43772 1.000 37.29553 357 PHE B C 1
ATOM 7149 O O . PHE B 1 356 ? -67.39024 36.37151 40.93655 1.000 38.02930 357 PHE B O 1
ATOM 7157 N N . GLU B 1 357 ? -68.54908 34.55231 41.58915 1.000 39.06939 358 GLU B N 1
ATOM 7158 C CA . GLU B 1 357 ? -69.85849 35.12903 41.28666 1.000 39.98410 358 GLU B CA 1
ATOM 7159 C C . GLU B 1 357 ? -70.33467 35.84500 42.54302 1.000 38.05877 358 GLU B C 1
ATOM 7160 O O . GLU B 1 357 ? -70.97796 35.26035 43.41625 1.000 38.16755 358 GLU B O 1
ATOM 7166 N N . PHE B 1 358 ? -70.01080 37.13664 42.63094 1.000 35.47997 359 PHE B N 1
ATOM 7167 C CA . PHE B 1 358 ? -70.23914 37.87798 43.86669 1.000 36.18485 359 PHE B CA 1
ATOM 7168 C C . PHE B 1 358 ? -71.72617 38.06158 44.14432 1.000 37.17122 359 PHE B C 1
ATOM 7169 O O . PHE B 1 358 ? -72.19569 37.79480 45.25663 1.000 36.51085 359 PHE B O 1
ATOM 7177 N N . THR B 1 359 ? -72.48510 38.51748 43.15112 1.000 35.52000 360 THR B N 1
ATOM 7178 C CA . THR B 1 359 ? -73.87936 38.86697 43.37476 1.000 40.14901 360 THR B CA 1
ATOM 7179 C C . THR B 1 359 ? -74.67788 38.62867 42.09913 1.000 39.58657 360 THR B C 1
ATOM 7180 O O . THR B 1 359 ? -74.14425 38.19769 41.07294 1.000 41.14928 360 THR B O 1
ATOM 7184 N N . GLY B 1 360 ? -75.97197 38.91433 42.18150 1.000 40.94460 361 GLY B N 1
ATOM 7185 C CA . GLY B 1 360 ? -76.87207 38.79142 41.05915 1.000 39.37905 361 GLY B CA 1
ATOM 7186 C C . GLY B 1 360 ? -78.15171 39.54823 41.33660 1.000 40.21693 361 GLY B C 1
ATOM 7187 O O . GLY B 1 360 ? -78.27674 40.24074 42.34856 1.000 40.52447 361 GLY B O 1
ATOM 7188 N N . GLN B 1 361 ? -79.10939 39.40188 40.42303 1.000 35.20465 362 GLN B N 1
ATOM 7189 C CA . GLN B 1 361 ? -80.37899 40.10478 40.55584 1.000 39.39639 362 GLN B CA 1
ATOM 7190 C C . GLN B 1 361 ? -81.08318 39.71270 41.85032 1.000 40.37034 362 GLN B C 1
ATOM 7191 O O . GLN B 1 361 ? -81.03844 38.55473 42.27505 1.000 39.10670 362 GLN B O 1
ATOM 7197 N N . ASP B 1 362 ? -81.71918 40.70090 42.48431 1.000 41.07164 363 ASP B N 1
ATOM 7198 C CA . ASP B 1 362 ? -82.51108 40.54291 43.70332 1.000 42.85488 363 ASP B CA 1
ATOM 7199 C C . ASP B 1 362 ? -81.66592 40.21540 44.92910 1.000 45.37051 363 ASP B C 1
ATOM 7200 O O . ASP B 1 362 ? -82.19561 39.72600 45.93254 1.000 50.14124 363 ASP B O 1
ATOM 7205 N N . ASP B 1 363 ? -80.36288 40.47789 44.88039 1.000 42.06397 364 ASP B N 1
ATOM 7206 C CA . ASP B 1 363 ? -79.50617 40.32822 46.04785 1.000 39.78296 364 ASP B CA 1
ATOM 7207 C C . ASP B 1 363 ? -79.46708 41.62873 46.83814 1.000 42.97054 364 ASP B C 1
ATOM 7208 O O . ASP B 1 363 ? -79.41369 42.71856 46.26192 1.000 38.97487 364 ASP B O 1
ATOM 7213 N N . GLU B 1 364 ? -79.49407 41.50808 48.16168 1.000 41.42087 365 GLU B N 1
ATOM 7214 C CA . GLU B 1 364 ? -79.30839 42.65396 49.03869 1.000 37.52347 365 GLU B CA 1
ATOM 7215 C C . GLU B 1 364 ? -77.83722 42.76955 49.41418 1.000 37.65940 365 GLU B C 1
ATOM 7216 O O . GLU B 1 364 ? -77.17700 41.76688 49.69919 1.000 40.40962 365 GLU B O 1
ATOM 7222 N N . ILE B 1 365 ? -77.32143 43.99637 49.39536 1.000 37.86226 366 ILE B N 1
ATOM 7223 C CA . ILE B 1 365 ? -75.90361 44.25482 49.61485 1.000 35.72679 366 ILE B CA 1
ATOM 7224 C C . ILE B 1 365 ? -75.74747 45.29542 50.71432 1.000 37.72173 366 ILE B C 1
ATOM 7225 O O . ILE B 1 365 ? -76.48644 46.28542 50.75627 1.000 39.66976 366 ILE B O 1
ATOM 7230 N N . TRP B 1 366 ? -74.78487 45.06779 51.60462 1.000 37.89290 367 TRP B N 1
ATOM 7231 C CA . TRP B 1 366 ? -74.41332 46.04771 52.61417 1.000 38.66763 367 TRP B CA 1
ATOM 7232 C C . TRP B 1 366 ? -73.33425 46.97275 52.06880 1.000 39.57819 367 TRP B C 1
ATOM 7233 O O . TRP B 1 366 ? -72.39206 46.52628 51.40804 1.000 39.22283 367 TRP B O 1
ATOM 7244 N N . PHE B 1 367 ? -73.47475 48.26337 52.35198 1.000 45.06856 368 PHE B N 1
ATOM 7245 C CA . PHE B 1 367 ? -72.46236 49.25280 52.01008 1.000 43.42253 368 PHE B CA 1
ATOM 7246 C C . PHE B 1 367 ? -71.69048 49.63365 53.26577 1.000 43.85820 368 PHE B C 1
ATOM 7247 O O . PHE B 1 367 ? -72.29065 49.91380 54.30903 1.000 45.07942 368 PHE B O 1
ATOM 7255 N N . ILE B 1 368 ? -70.36480 49.63600 53.16285 1.000 44.50239 369 ILE B N 1
ATOM 7256 C CA . ILE B 1 368 ? -69.47822 49.96093 54.27385 1.000 45.28168 369 ILE B CA 1
ATOM 7257 C C . ILE B 1 368 ? -68.58116 51.10821 53.83203 1.000 44.22860 369 ILE B C 1
ATOM 7258 O O . ILE B 1 368 ? -67.81378 50.96781 52.87141 1.000 42.85663 369 ILE B O 1
ATOM 7263 N N . HIS B 1 369 ? -68.67390 52.23556 54.53280 1.000 46.34894 370 HIS B N 1
ATOM 7264 C CA . HIS B 1 369 ? -67.99647 53.46780 54.15178 1.000 48.28483 370 HIS B CA 1
ATOM 7265 C C . HIS B 1 369 ? -66.81684 53.72453 55.07789 1.000 46.36273 370 HIS B C 1
ATOM 7266 O O . HIS B 1 369 ? -66.94661 53.61163 56.30176 1.000 45.31888 370 HIS B O 1
ATOM 7273 N N . GLN B 1 370 ? -65.67463 54.07561 54.49050 1.000 48.73154 371 GLN B N 1
ATOM 7274 C CA . GLN B 1 370 ? -64.51286 54.44529 55.28183 1.000 47.37511 371 GLN B CA 1
ATOM 7275 C C . GLN B 1 370 ? -64.81632 55.70239 56.09721 1.000 46.98535 371 GLN B C 1
ATOM 7276 O O . GLN B 1 370 ? -65.55515 56.58224 55.64386 1.000 46.83368 371 GLN B O 1
ATOM 7282 N N . PRO B 1 371 ? -64.25897 55.81632 57.31255 1.000 49.14595 372 PRO B N 1
ATOM 7283 C CA . PRO B 1 371 ? -63.42887 54.80573 57.96997 1.000 47.24968 372 PRO B CA 1
ATOM 7284 C C . PRO B 1 371 ? -64.20799 53.96189 58.97742 1.000 45.82783 372 PRO B C 1
ATOM 7285 O O . PRO B 1 371 ? -63.61096 53.39796 59.89438 1.000 45.74790 372 PRO B O 1
ATOM 7289 N N . ASN B 1 372 ? -65.52526 53.88260 58.80763 1.000 45.93595 373 ASN B N 1
ATOM 7290 C CA . ASN B 1 372 ? -66.38253 53.15078 59.73061 1.000 47.55483 373 ASN B CA 1
ATOM 7291 C C . ASN B 1 372 ? -66.57728 51.72188 59.23822 1.000 45.66186 373 ASN B C 1
ATOM 7292 O O . ASN B 1 372 ? -66.93887 51.50003 58.07865 1.000 47.87691 373 ASN B O 1
ATOM 7297 N N . THR B 1 373 ? -66.34372 50.75673 60.12752 1.000 47.18972 374 THR B N 1
ATOM 7298 C CA . THR B 1 373 ? -66.35203 49.34666 59.75782 1.000 47.95773 374 THR B CA 1
ATOM 7299 C C . THR B 1 373 ? -67.74526 48.72941 59.73733 1.000 46.06078 374 THR B C 1
ATOM 7300 O O . THR B 1 373 ? -67.89486 47.60431 59.24773 1.000 45.44636 374 THR B O 1
ATOM 7304 N N . LYS B 1 374 ? -68.75869 49.42557 60.24369 1.000 44.07320 375 LYS B N 1
ATOM 7305 C CA . LYS B 1 374 ? -70.08402 48.84142 60.37566 1.000 46.30004 375 LYS B CA 1
ATOM 7306 C C . LYS B 1 374 ? -70.80829 48.80062 59.03177 1.000 43.74502 375 LYS B C 1
ATOM 7307 O O . LYS B 1 374 ? -70.46877 49.51608 58.08513 1.000 42.40850 375 LYS B O 1
ATOM 7311 N N . ARG B 1 375 ? -71.82346 47.94036 58.96268 1.000 42.61543 376 ARG B N 1
ATOM 7312 C CA . ARG B 1 375 ? -72.70113 47.85896 57.79912 1.000 43.14293 376 ARG B CA 1
ATOM 7313 C C 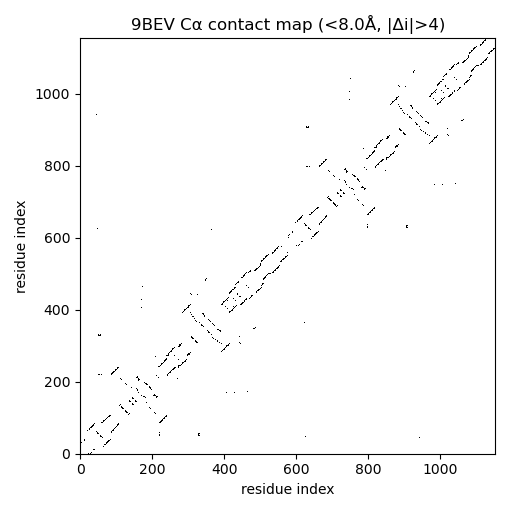. ARG B 1 375 ? -73.65858 49.04434 57.83451 1.000 45.76585 376 ARG B C 1
ATOM 7314 O O . ARG B 1 375 ? -74.56142 49.09668 58.67596 1.000 41.99154 376 ARG B O 1
ATOM 7322 N N . GLU B 1 376 ? -73.47089 49.99498 56.91822 1.000 45.14339 377 GLU B N 1
ATOM 7323 C CA . GLU B 1 376 ? -74.20818 51.25222 56.99208 1.000 43.54570 377 GLU B CA 1
ATOM 7324 C C . GLU B 1 376 ? -75.61237 51.12751 56.40745 1.000 47.91988 377 GLU B C 1
ATOM 7325 O O . GLU B 1 376 ? -76.60771 51.32177 57.11348 1.000 54.03904 377 GLU B O 1
ATOM 7331 N N . SER B 1 377 ? -75.71490 50.80781 55.11904 1.000 45.73405 378 SER B N 1
ATOM 7332 C CA . SER B 1 377 ? -76.99333 50.82122 54.42253 1.000 41.19458 378 SER B CA 1
ATOM 7333 C C . SER B 1 377 ? -77.15668 49.55561 53.59052 1.000 42.63163 378 SER B C 1
ATOM 7334 O O . SER B 1 377 ? -76.20557 48.80418 53.35777 1.000 42.90297 378 SER B O 1
ATOM 7337 N N . VAL B 1 378 ? -78.38959 49.33214 53.13776 1.000 41.61029 379 VAL B N 1
ATOM 7338 C CA . VAL B 1 378 ? -78.75881 48.15827 52.35720 1.000 40.37676 379 VAL B CA 1
ATOM 7339 C C . VAL B 1 378 ? -79.36105 48.62067 51.03746 1.000 42.91257 379 VAL B C 1
ATOM 7340 O O . VAL B 1 378 ? -80.12212 49.59403 50.99844 1.000 43.38443 379 VAL B O 1
ATOM 7344 N N . ASN B 1 379 ? -79.00905 47.92555 49.95663 1.000 41.69043 380 ASN B N 1
ATOM 7345 C CA . ASN B 1 379 ? -79.58747 48.16250 48.64200 1.000 36.76841 380 ASN B CA 1
ATOM 7346 C C . ASN B 1 379 ? -79.76414 46.81977 47.94484 1.000 39.66298 380 ASN B C 1
ATOM 7347 O O . ASN B 1 379 ? -79.17725 45.81109 48.34353 1.000 38.93866 380 ASN B O 1
ATOM 7352 N N . THR B 1 380 ? -80.58683 46.81234 46.89845 1.000 40.52708 381 THR B N 1
ATOM 7353 C CA . THR B 1 380 ? -80.91967 45.59564 46.17054 1.000 38.45485 381 THR B CA 1
ATOM 7354 C C . THR B 1 380 ? -80.41376 45.69086 44.73781 1.000 40.62335 381 THR B C 1
ATOM 7355 O O . THR B 1 380 ? -80.54873 46.73244 44.08807 1.000 41.31429 381 THR B O 1
ATOM 7359 N N . VAL B 1 381 ? -79.83400 44.59396 44.25328 1.000 41.68193 382 VAL B N 1
ATOM 7360 C CA . VAL B 1 381 ? -79.21278 44.55702 42.93422 1.000 39.97952 382 VAL B CA 1
ATOM 7361 C C . VAL B 1 381 ? -80.28151 44.40108 41.86182 1.000 40.46716 382 VAL B C 1
ATOM 7362 O O . VAL B 1 381 ? -81.20734 43.59059 41.99234 1.000 42.48682 382 VAL B O 1
ATOM 7366 N N . GLU B 1 382 ? -80.15192 45.18467 40.79152 1.000 39.96700 383 GLU B N 1
ATOM 7367 C CA . GLU B 1 382 ? -81.00361 45.06207 39.61562 1.000 43.52551 383 GLU B CA 1
ATOM 7368 C C . GLU B 1 382 ? -80.38093 44.15835 38.55678 1.000 43.83559 383 GLU B C 1
ATOM 7369 O O . GLU B 1 382 ? -81.02978 43.22574 38.07183 1.000 44.88066 383 GLU B O 1
ATOM 7375 N N . SER B 1 383 ? -79.12763 44.42427 38.19241 1.000 40.70125 384 SER B N 1
ATOM 7376 C CA . SER B 1 383 ? -78.44178 43.66236 37.15947 1.000 45.78427 384 SER B CA 1
ATOM 7377 C C . SER B 1 383 ? -76.94612 43.67313 37.44495 1.000 44.05877 384 SER B C 1
ATOM 7378 O O . SER B 1 383 ? -76.45454 44.44062 38.27721 1.000 44.58433 384 SER B O 1
ATOM 7381 N N . VAL B 1 384 ? -76.22314 42.80856 36.73497 1.000 41.72159 385 VAL B N 1
ATOM 7382 C CA . VAL B 1 384 ? -74.78347 42.64884 36.91024 1.000 40.34226 385 VAL B CA 1
ATOM 7383 C C . VAL B 1 384 ? -74.12730 42.59438 35.53764 1.000 38.57981 385 VAL B C 1
ATOM 7384 O O . VAL B 1 384 ? -74.59183 41.87257 34.64923 1.000 38.60519 385 VAL B O 1
ATOM 7388 N N . ASN B 1 385 ? -73.05498 43.36389 35.36283 1.000 42.57812 386 ASN B N 1
ATOM 7389 C CA . ASN B 1 385 ? -72.22462 43.32678 34.16101 1.000 40.13510 386 ASN B CA 1
ATOM 7390 C C . ASN B 1 385 ? -70.80943 42.96541 34.59991 1.000 42.00366 386 ASN B C 1
ATOM 7391 O O . ASN B 1 385 ? -70.08579 43.80698 35.14178 1.000 41.82525 386 ASN B O 1
ATOM 7396 N N . VAL B 1 386 ? -70.42007 41.71418 34.37351 1.000 42.51010 387 VAL B N 1
ATOM 7397 C CA . VAL B 1 386 ? -69.08719 41.24344 34.73588 1.000 40.94651 387 VAL B CA 1
ATOM 7398 C C . VAL B 1 386 ? -68.10809 41.72934 33.67168 1.000 41.63587 387 VAL B C 1
ATOM 7399 O O . VAL B 1 386 ? -68.18377 41.31984 32.51093 1.000 45.78918 387 VAL B O 1
ATOM 7403 N N . ILE B 1 387 ? -67.18877 42.61035 34.06618 1.000 37.55802 388 ILE B N 1
ATOM 7404 C CA . ILE B 1 387 ? -66.19701 43.12734 33.12865 1.000 40.45036 388 ILE B CA 1
ATOM 7405 C C . ILE B 1 387 ? -65.09628 42.10121 32.89719 1.000 39.81895 388 ILE B C 1
ATOM 7406 O O . ILE B 1 387 ? -64.78360 41.74770 31.75473 1.000 41.65613 388 ILE B O 1
ATOM 7411 N N . ASN B 1 388 ? -64.49207 41.61387 33.97539 1.000 39.43834 389 ASN B N 1
ATOM 7412 C CA . ASN B 1 388 ? -63.54671 40.50839 33.91465 1.000 38.08335 389 ASN B CA 1
ATOM 7413 C C . ASN B 1 388 ? -63.60630 39.77220 35.24768 1.000 39.27292 389 ASN B C 1
ATOM 7414 O O . ASN B 1 388 ? -64.49544 40.01472 36.06919 1.000 41.87407 389 ASN B O 1
ATOM 7419 N N . GLU B 1 389 ? -62.64903 38.87020 35.46858 1.000 42.29147 390 GLU B N 1
ATOM 7420 C CA . GLU B 1 389 ? -62.65529 38.07955 36.69303 1.000 38.93159 390 GLU B CA 1
ATOM 7421 C C . GLU B 1 389 ? -62.35468 38.91676 37.92924 1.000 36.10626 390 GLU B C 1
ATOM 7422 O O . GLU B 1 389 ? -62.64886 38.47641 39.04461 1.000 35.51317 390 GLU B O 1
ATOM 7428 N N . ALA B 1 390 ? -61.79388 40.11260 37.76100 1.000 39.90460 391 ALA B N 1
ATOM 7429 C CA . ALA B 1 390 ? -61.45715 40.97671 38.88551 1.000 39.45756 391 ALA B CA 1
ATOM 7430 C C . ALA B 1 390 ? -62.50275 42.05008 39.15352 1.000 39.90251 391 ALA B C 1
ATOM 7431 O O . ALA B 1 390 ? -62.79778 42.33989 40.31758 1.000 35.27011 391 ALA B O 1
ATOM 7433 N N . TYR B 1 391 ? -63.07472 42.64316 38.10863 1.000 38.87976 392 TYR B N 1
ATOM 7434 C CA . TYR B 1 391 ? -63.97066 43.78258 38.24446 1.000 39.11888 392 TYR B CA 1
ATOM 7435 C C . TYR B 1 391 ? -65.40340 43.38314 37.91741 1.000 41.83542 392 TYR B C 1
ATOM 7436 O O . TYR B 1 391 ? -65.64647 42.59840 36.99521 1.000 41.95287 392 TYR B O 1
ATOM 7445 N N . THR B 1 392 ? -66.34814 43.93535 38.67781 1.000 38.14729 393 THR B N 1
ATOM 7446 C CA . THR B 1 392 ? -67.76557 43.64012 38.51603 1.000 39.75636 393 THR B CA 1
ATOM 7447 C C . THR B 1 392 ? -68.56054 44.93381 38.59889 1.000 39.99976 393 THR B C 1
ATOM 7448 O O . THR B 1 392 ? -68.39905 45.70062 39.55259 1.000 40.24025 393 THR B O 1
ATOM 7452 N N . GLN B 1 393 ? -69.41632 45.17162 37.60819 1.000 42.73369 394 GLN B N 1
ATOM 7453 C CA . GLN B 1 393 ? -70.31406 46.32005 37.60625 1.000 43.09593 394 GLN B CA 1
ATOM 7454 C C . GLN B 1 393 ? -71.68653 45.88989 38.10618 1.000 41.01296 394 GLN B C 1
ATOM 7455 O O . GLN B 1 393 ? -72.27381 44.93782 37.58115 1.000 40.28127 394 GLN B O 1
ATOM 7461 N N . ILE B 1 394 ? -72.19198 46.59130 39.11792 1.000 40.15539 395 ILE B N 1
ATOM 7462 C CA . ILE B 1 394 ? -73.45240 46.25339 39.76744 1.000 43.15746 395 ILE B CA 1
ATOM 7463 C C . ILE B 1 394 ? -74.41205 47.42405 39.61390 1.000 42.87354 395 ILE B C 1
ATOM 7464 O O . ILE B 1 394 ? -74.07571 48.55999 39.96779 1.000 41.85552 395 ILE B O 1
ATOM 7469 N N . LYS B 1 395 ? -75.60258 47.14404 39.09259 1.000 44.50832 396 LYS B N 1
ATOM 7470 C CA . LYS B 1 395 ? -76.67859 48.12145 39.00365 1.000 41.50437 396 LYS B CA 1
ATOM 7471 C C . LYS B 1 395 ? -77.71226 47.81343 40.07768 1.000 42.98452 396 LYS B C 1
ATOM 7472 O O . LYS B 1 395 ? -78.20872 46.68542 40.16019 1.000 43.86455 396 LYS B O 1
ATOM 7478 N N . PHE B 1 396 ? -78.02853 48.80965 40.89800 1.000 43.79957 397 PHE B N 1
ATOM 7479 C CA . PHE B 1 396 ? -78.93116 48.63050 42.02450 1.000 41.80887 397 PHE B CA 1
ATOM 7480 C C . PHE B 1 396 ? -80.30888 49.20549 41.71508 1.000 41.91460 397 PHE B C 1
ATOM 7481 O O . PHE B 1 396 ? -80.45320 50.12882 40.90947 1.000 42.46790 397 PHE B O 1
ATOM 7489 N N . LYS B 1 397 ? -81.32753 48.64220 42.37207 1.000 41.07476 398 LYS B N 1
ATOM 7490 C CA . LYS B 1 397 ? -82.69829 49.08760 42.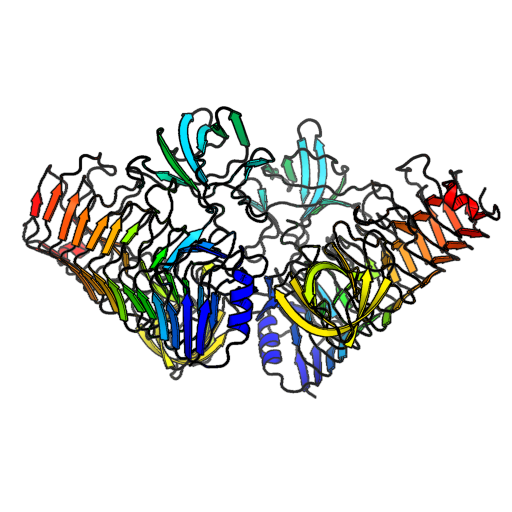14053 1.000 41.83902 398 LYS B CA 1
ATOM 7491 C C . LYS B 1 397 ? -82.93599 50.49432 42.67351 1.000 39.95481 398 LYS B C 1
ATOM 7492 O O . LYS B 1 397 ? -83.71550 51.25362 42.08702 1.000 40.24037 398 LYS B O 1
ATOM 7498 N N . ASN B 1 398 ? -82.28492 50.85834 43.77146 1.000 40.29068 399 ASN B N 1
ATOM 7499 C CA . ASN B 1 398 ? -82.43098 52.17348 44.37498 1.000 40.23752 399 ASN B CA 1
ATOM 7500 C C . ASN B 1 398 ? -81.13684 52.96503 44.23004 1.000 41.28634 399 ASN B C 1
ATOM 7501 O O . ASN B 1 398 ? -80.09583 52.44131 43.82362 1.000 45.38196 399 ASN B O 1
ATOM 7506 N N . ARG B 1 399 ? -81.21843 54.24857 44.57173 1.000 42.50525 400 ARG B N 1
ATOM 7507 C CA . ARG B 1 399 ? -80.07481 55.13812 44.42584 1.000 43.37323 400 ARG B CA 1
ATOM 7508 C C . ARG B 1 399 ? -78.94280 54.73148 45.36138 1.000 42.78538 400 ARG B C 1
ATOM 7509 O O . ARG B 1 399 ? -79.17162 54.29017 46.49089 1.000 46.50093 400 ARG B O 1
ATOM 7517 N N . LEU B 1 400 ? -77.71225 54.88453 44.87746 1.000 44.70614 401 LEU B N 1
ATOM 7518 C CA . LEU B 1 400 ? -76.53890 54.54626 45.66232 1.000 46.00705 401 LEU B CA 1
ATOM 7519 C C . LEU B 1 400 ? -76.32227 55.56687 46.77719 1.000 43.39874 401 LEU B C 1
ATOM 7520 O O . LEU B 1 400 ? -76.80832 56.69896 46.70150 1.000 45.30504 401 LEU B O 1
ATOM 7525 N N . PRO B 1 401 ? -75.60154 55.18280 47.83147 1.000 42.68697 402 PRO B N 1
ATOM 7526 C CA . PRO B 1 401 ? -75.29461 56.14357 48.89754 1.000 42.97746 402 PRO B CA 1
ATOM 7527 C C . PRO B 1 401 ? -74.47497 57.31278 48.37035 1.000 45.20414 402 PRO B C 1
ATOM 7528 O O . PRO B 1 401 ? -73.53135 57.13715 47.59636 1.000 47.11821 402 PRO B O 1
ATOM 7532 N N . LYS B 1 402 ? -74.85555 58.52158 48.79475 1.000 47.32996 403 LYS B N 1
ATOM 7533 C CA . LYS B 1 402 ? -74.18425 59.72233 48.30718 1.000 48.70263 403 LYS B CA 1
ATOM 7534 C C . LYS B 1 402 ? -72.72395 59.76873 48.73641 1.000 45.64144 403 LYS B C 1
ATOM 7535 O O . LYS B 1 402 ? -71.89259 60.35795 48.03710 1.000 44.53135 403 LYS B O 1
ATOM 7537 N N . GLN B 1 403 ? -72.39050 59.15917 49.87215 1.000 44.67103 404 GLN B N 1
ATOM 7538 C CA . GLN B 1 403 ? -71.02639 59.15903 50.38161 1.000 44.28411 404 GLN B CA 1
ATOM 7539 C C . GLN B 1 403 ? -70.19705 57.99241 49.85980 1.000 46.92113 404 GLN B C 1
ATOM 7540 O O . GLN B 1 403 ? -69.06341 57.80378 50.31479 1.000 44.13599 404 GLN B O 1
ATOM 7546 N N . LEU B 1 404 ? -70.73037 57.21040 48.92366 1.000 46.04721 405 LEU B N 1
ATOM 7547 C CA . LEU B 1 404 ? -69.98360 56.08779 48.37176 1.000 43.36835 405 LEU B CA 1
ATOM 7548 C C . LEU B 1 404 ? -68.75906 56.59082 47.61828 1.000 45.13613 405 LEU B C 1
ATOM 7549 O O . LEU B 1 404 ? -68.86235 57.47561 46.76333 1.000 47.22342 405 LEU B O 1
ATOM 7554 N N . ALA B 1 405 ? -67.59697 56.02681 47.94077 1.000 43.33518 406 ALA B N 1
ATOM 7555 C CA . ALA B 1 405 ? -66.33697 56.45716 47.35515 1.000 40.92915 406 ALA B CA 1
ATOM 7556 C C . ALA B 1 405 ? -65.43975 55.24954 47.13119 1.000 41.76773 406 ALA B C 1
ATOM 7557 O O . ALA B 1 405 ? -65.66455 54.17057 47.68485 1.000 41.38570 406 ALA B O 1
ATOM 7559 N N . LYS B 1 406 ? -64.42165 55.44657 46.29546 1.000 41.03996 407 LYS B N 1
ATOM 7560 C CA . LYS B 1 406 ? -63.42507 54.41040 46.06719 1.000 39.94054 407 LYS B CA 1
ATOM 7561 C C . LYS B 1 406 ? -62.78770 53.99683 47.38764 1.000 41.40048 407 LYS B C 1
ATOM 7562 O O . LYS B 1 406 ? -62.46780 54.83660 48.23288 1.000 42.17304 407 LYS B O 1
ATOM 7567 N N . GLY B 1 407 ? -62.61441 52.68997 47.56834 1.000 43.77348 408 GLY B N 1
ATOM 7568 C CA . GLY B 1 407 ? -62.10264 52.13623 48.79912 1.000 41.21844 408 GLY B CA 1
ATOM 7569 C C . GLY B 1 407 ? -63.16716 51.61905 49.74424 1.000 43.10042 408 GLY B C 1
ATOM 7570 O O . GLY B 1 407 ? -62.85284 50.81035 50.62577 1.000 44.87172 408 GLY B O 1
ATOM 7571 N N . ASP B 1 408 ? -64.41150 52.06631 49.58889 1.000 39.23797 409 ASP B N 1
ATOM 7572 C CA . ASP B 1 408 ? -65.50236 51.53589 50.38901 1.000 41.56648 409 ASP B CA 1
ATOM 7573 C C . ASP B 1 408 ? -65.72413 50.06001 50.05918 1.000 41.50959 409 ASP B C 1
ATOM 7574 O O . ASP B 1 408 ? -65.22139 49.53133 49.06539 1.000 41.65298 409 ASP B O 1
ATOM 7579 N N . LEU B 1 409 ? -66.49624 49.39195 50.90932 1.000 41.54580 410 LEU B N 1
ATOM 7580 C CA . LEU B 1 409 ? -66.69098 47.95590 50.80261 1.000 39.32726 410 LEU B CA 1
ATOM 7581 C C . LEU B 1 409 ? -68.14974 47.61769 50.53052 1.000 40.20690 410 LEU B C 1
ATOM 7582 O O . LEU B 1 409 ? -69.06663 48.29828 51.00126 1.000 36.36537 410 LEU B O 1
ATOM 7587 N N . LEU B 1 410 ? -68.34794 46.55255 49.75997 1.000 36.78952 411 LEU B N 1
ATOM 7588 C CA . LEU B 1 410 ? -69.65369 45.94151 49.56189 1.000 36.57561 411 LEU B CA 1
ATOM 7589 C C . LEU B 1 410 ? -69.63451 44.54285 50.16107 1.000 40.26172 411 LEU B C 1
ATOM 7590 O O . LEU B 1 410 ? -68.69323 43.77662 49.92922 1.000 37.05211 411 LEU B O 1
ATOM 7595 N N . GLU B 1 411 ? -70.66253 44.21927 50.93996 1.000 39.04070 412 GLU B N 1
ATOM 7596 C CA . GLU B 1 411 ? -70.82381 42.89490 51.52241 1.000 36.35154 412 GLU B CA 1
ATOM 7597 C C . GLU B 1 411 ? -72.17850 42.34098 51.11350 1.000 37.16667 412 GLU B C 1
ATOM 7598 O O . GLU B 1 411 ? -73.19456 43.03633 51.21789 1.000 38.94269 412 GLU B O 1
ATOM 7604 N N . ASN B 1 412 ? -72.18849 41.09765 50.64417 1.000 37.63074 413 ASN B N 1
ATOM 7605 C CA . ASN B 1 412 ? -73.43351 40.45560 50.24832 1.000 37.25681 413 ASN B CA 1
ATOM 7606 C C . ASN B 1 412 ? -74.25571 40.12681 51.48751 1.000 36.82733 413 ASN B C 1
ATOM 7607 O O . ASN B 1 412 ? -73.78593 39.41758 52.38384 1.000 35.69051 413 ASN B O 1
ATOM 7612 N N . LYS B 1 413 ? -75.47977 40.64983 51.54043 1.000 37.57938 414 LYS B N 1
ATOM 7613 C CA . LYS B 1 413 ? -76.37630 40.40827 52.66337 1.000 37.92752 414 LYS B CA 1
ATOM 7614 C C . LYS B 1 413 ? -77.24169 39.17257 52.45015 1.000 38.31440 414 LYS B C 1
ATOM 7615 O O . LYS B 1 413 ? -77.48732 38.41801 53.39754 1.000 38.65784 414 LYS B O 1
ATOM 7621 N N . THR B 1 414 ? -77.69985 38.94769 51.21627 1.000 39.48739 415 THR B N 1
ATOM 7622 C CA . THR B 1 414 ? -78.55073 37.79526 50.93488 1.000 39.31423 415 THR B CA 1
ATOM 7623 C C . THR B 1 414 ? -77.80909 36.48423 51.16322 1.000 38.13262 415 THR B C 1
ATOM 7624 O O . THR B 1 414 ? -78.35621 35.54620 51.75562 1.000 36.57823 415 THR B O 1
ATOM 7628 N N . TRP B 1 415 ? -76.55953 36.40258 50.70988 1.000 37.87892 416 TRP B N 1
ATOM 7629 C CA . TRP B 1 415 ? -75.80919 35.14791 50.74108 1.000 37.24893 416 TRP B CA 1
ATOM 7630 C C . TRP B 1 415 ? -74.97632 35.06493 52.02077 1.000 36.91736 416 TRP B C 1
ATOM 7631 O O . TRP B 1 415 ? -73.75373 35.22130 52.03314 1.000 36.11457 416 TRP B O 1
ATOM 7642 N N . ASN B 1 416 ? -75.68789 34.80534 53.12095 1.000 37.79211 417 ASN B N 1
ATOM 7643 C CA . ASN B 1 416 ? -75.09194 34.51209 54.41233 1.000 35.33475 417 ASN B CA 1
ATOM 7644 C C . ASN B 1 416 ? -75.91397 33.36453 54.99086 1.000 35.75977 417 ASN B C 1
ATOM 7645 O O . ASN B 1 416 ? -77.15523 33.44963 55.02406 1.000 35.90537 417 ASN B O 1
ATOM 7650 N N . PRO B 1 417 ? -75.27179 32.27282 55.40934 1.000 38.23637 418 PRO B N 1
ATOM 7651 C CA . PRO B 1 417 ? -76.02095 31.11456 55.90940 1.000 35.91232 418 PRO B CA 1
ATOM 7652 C C . PRO B 1 417 ? -76.17666 31.08689 57.41913 1.000 38.43097 418 PRO B C 1
ATOM 7653 O O . PRO B 1 417 ? -75.49055 31.82077 58.13320 1.000 39.42864 418 PRO B O 1
ATOM 7657 N N . THR B 1 418 ? -77.07468 30.23889 57.91011 1.000 37.36208 419 THR B N 1
ATOM 7658 C CA . THR B 1 418 ? -77.02591 29.78670 59.29266 1.000 37.18264 419 THR B CA 1
ATOM 7659 C C . THR B 1 418 ? -76.10000 28.58053 59.36344 1.000 37.12023 419 THR B C 1
ATOM 7660 O O . THR B 1 418 ? -76.07059 27.75703 58.44539 1.000 36.84240 419 THR B O 1
ATOM 7664 N N . PHE B 1 419 ? -75.33678 28.48183 60.44959 1.000 35.23751 420 PHE B N 1
ATOM 7665 C CA . PHE B 1 419 ? -74.28963 27.47474 60.56533 1.000 35.35282 420 PHE B CA 1
ATOM 7666 C C . PHE B 1 419 ? -74.47973 26.67218 61.84314 1.000 34.94731 420 PHE B C 1
ATOM 7667 O O . PHE B 1 419 ? -74.69352 27.24623 62.91499 1.000 37.44774 420 PHE B O 1
ATOM 7675 N N . THR B 1 420 ? -74.39485 25.34787 61.72802 1.000 35.45661 421 THR B N 1
ATOM 7676 C CA . THR B 1 420 ? -74.53680 24.45489 62.87291 1.000 34.44943 421 THR B CA 1
ATOM 7677 C C . THR B 1 420 ? -73.59501 23.27550 62.69585 1.000 34.33252 421 THR B C 1
ATOM 7678 O O . THR B 1 420 ? -73.66572 22.56876 61.68627 1.000 36.23891 421 THR B O 1
ATOM 7682 N N . MET B 1 421 ? -72.71580 23.06600 63.67205 1.000 30.63425 422 MET B N 1
ATOM 7683 C CA . MET B 1 421 ? -71.83490 21.90592 63.69573 1.000 34.65927 422 MET B CA 1
ATOM 7684 C C . MET B 1 421 ? -71.96512 21.23523 65.05231 1.000 37.85640 422 MET B C 1
ATOM 7685 O O . MET B 1 421 ? -71.71292 21.86580 66.08430 1.000 40.70959 422 MET B O 1
ATOM 7690 N N . ARG B 1 422 ? -72.35442 19.96196 65.04963 1.000 37.16628 423 ARG B N 1
ATOM 7691 C CA . ARG B 1 422 ? -72.58658 19.22553 66.28184 1.000 43.17232 423 ARG B CA 1
ATOM 7692 C C . ARG B 1 422 ? -72.09119 17.79356 66.13603 1.000 44.00000 423 ARG B C 1
ATOM 7693 O O . ARG B 1 422 ? -72.11163 17.21991 65.04401 1.000 44.98859 423 ARG B O 1
ATOM 7701 N N . LYS B 1 423 ? -71.63389 17.23052 67.25708 1.000 42.10072 424 LYS B N 1
ATOM 7702 C CA . LYS B 1 423 ? -71.19777 15.83365 67.33239 1.000 43.14542 424 LYS B CA 1
ATOM 7703 C C . LYS B 1 423 ? -70.12829 15.51651 66.28949 1.000 46.36905 424 LYS B C 1
ATOM 7704 O O . LYS B 1 423 ? -70.12663 14.44899 65.67461 1.000 44.42907 424 LYS B O 1
ATOM 7708 N N . THR B 1 424 ? -69.19869 16.44928 66.10046 1.000 44.65894 425 THR B N 1
ATOM 7709 C CA . THR B 1 424 ? -68.15475 16.32951 65.09424 1.000 42.62119 425 THR B CA 1
ATOM 7710 C C . THR B 1 424 ? -66.78413 16.37110 65.75913 1.000 42.50246 425 THR B C 1
ATOM 7711 O O . THR B 1 424 ? -66.58057 17.07219 66.75385 1.000 44.33874 425 THR B O 1
ATOM 7715 N N . ILE B 1 425 ? -65.84617 15.60563 65.20455 1.000 40.72425 426 ILE B N 1
ATOM 7716 C CA . ILE B 1 425 ? -64.47596 15.53074 65.69945 1.000 43.28522 426 ILE B CA 1
ATOM 7717 C C . ILE B 1 425 ? -63.56722 16.26816 64.72485 1.000 41.65749 426 ILE B C 1
ATOM 7718 O O . ILE B 1 425 ? -63.58485 15.99237 63.51911 1.000 42.48204 426 ILE B O 1
ATOM 7723 N N . ILE B 1 426 ? -62.77703 17.20728 65.24322 1.000 41.28428 427 ILE B N 1
ATOM 7724 C CA . ILE B 1 426 ? -61.80141 17.94732 64.44612 1.000 44.04344 427 ILE B CA 1
ATOM 7725 C C . ILE B 1 426 ? -60.51493 18.01226 65.25933 1.000 45.97271 427 ILE B C 1
ATOM 7726 O O . ILE B 1 426 ? -60.47806 18.65772 66.31333 1.000 42.79438 427 ILE B O 1
ATOM 7731 N N . LYS B 1 427 ? -59.46393 17.35047 64.77809 1.000 42.71364 428 LYS B N 1
ATOM 7732 C CA . LYS B 1 427 ? -58.23766 17.23070 65.55401 1.000 43.21813 428 LYS B CA 1
ATOM 7733 C C . LYS B 1 427 ? -57.07038 16.90331 64.63435 1.000 45.12460 428 LYS B C 1
ATOM 7734 O O . LYS B 1 427 ? -57.25288 16.45129 63.50168 1.000 46.43510 428 LYS B O 1
ATOM 7740 N N . ASN B 1 428 ? -55.86347 17.15111 65.14730 1.000 45.75017 429 ASN B N 1
ATOM 7741 C CA . ASN B 1 428 ? -54.61119 16.68219 64.55088 1.000 48.60582 429 ASN B CA 1
ATOM 7742 C C . ASN B 1 428 ? -54.44081 17.17233 63.11053 1.000 47.03481 429 ASN B C 1
ATOM 7743 O O . ASN B 1 428 ? -54.30406 16.38689 62.17379 1.000 43.85647 429 ASN B O 1
ATOM 7748 N N . HIS B 1 429 ? -54.42959 18.49290 62.94732 1.000 46.42801 430 HIS B N 1
ATOM 7749 C CA . HIS B 1 429 ? -54.20085 19.08428 61.63633 1.000 46.59328 430 HIS B CA 1
ATOM 7750 C C . HIS B 1 429 ? -53.55875 20.45365 61.81932 1.000 45.95193 430 HIS B C 1
ATOM 7751 O O . HIS B 1 429 ? -53.48488 20.98476 62.92954 1.000 44.62555 430 HIS B O 1
ATOM 7758 N N . ARG B 1 430 ? -53.09203 21.02805 60.71015 1.000 45.93932 431 ARG B N 1
ATOM 7759 C CA . ARG B 1 430 ? -52.38491 22.30907 60.73614 1.000 50.84748 431 ARG B CA 1
ATOM 7760 C C . ARG B 1 430 ? -53.35977 23.42634 60.37953 1.000 50.51014 431 ARG B C 1
ATOM 7761 O O . ARG B 1 430 ? -53.42617 23.88063 59.23537 1.000 62.00842 431 ARG B O 1
ATOM 7769 N N . ALA B 1 431 ? -54.17675 23.82636 61.36214 1.000 50.43440 432 ALA B N 1
ATOM 7770 C CA . ALA B 1 431 ? -54.93821 25.07400 61.26362 1.000 52.18209 432 ALA B CA 1
ATOM 7771 C C . ALA B 1 431 ? -55.83009 25.37685 62.45557 1.000 47.98405 432 ALA B C 1
ATOM 7772 O O . ALA B 1 431 ? -55.79085 24.68613 63.47696 1.000 49.15194 432 ALA B O 1
ATOM 7774 N N . ARG B 1 432 ? -56.64967 26.41861 62.30247 1.000 45.68892 433 ARG B N 1
ATOM 7775 C CA . ARG B 1 432 ? -57.78654 26.63207 63.18698 1.000 44.24174 433 ARG B CA 1
ATOM 7776 C C . ARG B 1 432 ? -58.81010 25.51793 63.00185 1.000 40.18638 433 ARG B C 1
ATOM 7777 O O . ARG B 1 432 ? -58.98744 24.99928 61.89610 1.000 42.09572 433 ARG B O 1
ATOM 7785 N N . ASN B 1 433 ? -59.48439 25.14610 64.09475 1.000 41.82871 434 ASN B N 1
ATOM 7786 C CA . ASN B 1 433 ? -60.54079 24.14351 64.00636 1.000 40.61021 434 ASN B CA 1
ATOM 7787 C C . ASN B 1 433 ? -61.68878 24.66072 63.14890 1.000 38.45952 434 ASN B C 1
ATOM 7788 O O . ASN B 1 433 ? -62.02830 24.08437 62.10910 1.000 37.24452 434 ASN B O 1
ATOM 7793 N N . VAL B 1 434 ? -62.31769 25.74382 63.59567 1.000 38.54878 435 VAL B N 1
ATOM 7794 C CA . VAL B 1 434 ? -63.52366 26.29451 62.98855 1.000 36.59654 435 VAL B CA 1
ATOM 7795 C C . VAL B 1 434 ? -63.34596 27.79956 62.86269 1.000 38.72205 435 VAL B C 1
ATOM 7796 O O . VAL B 1 434 ? -62.95074 28.46634 63.82744 1.000 42.89655 435 VAL B O 1
ATOM 7800 N N . VAL B 1 435 ? -63.61765 28.32914 61.67373 1.000 39.13782 436 VAL B N 1
ATOM 7801 C CA . VAL B 1 435 ? -63.54983 29.76173 61.41414 1.000 39.72709 436 VAL B CA 1
ATOM 7802 C C . VAL B 1 435 ? -64.95555 30.23128 61.07104 1.000 40.17519 436 VAL B C 1
ATOM 7803 O O . VAL B 1 435 ? -65.54708 29.77098 60.08677 1.000 41.43391 436 VAL B O 1
ATOM 7807 N N . LEU B 1 436 ? -65.48983 31.14095 61.88138 1.000 40.35349 437 LEU B N 1
ATOM 7808 C CA . LEU B 1 436 ? -66.88871 31.54839 61.80353 1.000 40.49134 437 LEU B CA 1
ATOM 7809 C C . LEU B 1 436 ? -66.96277 33.00678 61.37132 1.000 39.98733 437 LEU B C 1
ATOM 7810 O O . LEU B 1 436 ? -66.54289 33.90301 62.11095 1.000 41.85233 437 LEU B O 1
ATOM 7815 N N . LYS B 1 437 ? -67.50056 33.23944 60.17740 1.000 38.69195 438 LYS B N 1
ATOM 7816 C CA . LYS B 1 437 ? -67.67219 34.57520 59.61540 1.000 38.83260 438 LYS B CA 1
ATOM 7817 C C . LYS B 1 437 ? -69.06762 34.72470 59.02022 1.000 38.84352 438 LYS B C 1
ATOM 7818 O O . LYS B 1 437 ? -69.24178 35.14172 57.87427 1.000 39.85197 438 LYS B O 1
ATOM 7824 N N . THR B 1 438 ? -70.09197 34.35868 59.78608 1.000 35.89107 439 THR B N 1
ATOM 7825 C CA . THR B 1 438 ? -71.44202 34.56553 59.29491 1.000 38.36136 439 THR B CA 1
ATOM 7826 C C . THR B 1 438 ? -72.25657 35.38431 60.28952 1.000 38.84863 439 THR B C 1
ATOM 7827 O O . THR B 1 438 ? -72.17288 35.15413 61.50156 1.000 40.80028 439 THR B O 1
ATOM 7831 N N . PRO B 1 439 ? -73.04355 36.35327 59.81123 1.000 39.65618 440 PRO B N 1
ATOM 7832 C CA . PRO B 1 439 ? -73.85161 37.16906 60.72812 1.000 37.59453 440 PRO B CA 1
ATOM 7833 C C . PRO B 1 439 ? -75.11679 36.48515 61.21966 1.000 40.25717 440 PRO B C 1
ATOM 7834 O O . PRO B 1 439 ? -75.78461 37.03142 62.10927 1.000 42.78484 440 PRO B O 1
ATOM 7838 N N . LEU B 1 440 ? -75.46792 35.31962 60.67899 1.000 37.96426 441 LEU B N 1
ATOM 7839 C CA . LEU B 1 440 ? -76.69005 34.63293 61.06343 1.000 38.74499 441 LEU B CA 1
ATOM 7840 C C . LEU B 1 440 ? -76.42011 33.68465 62.23223 1.000 39.02057 441 LEU B C 1
ATOM 7841 O O . LEU B 1 440 ? -75.31344 33.61985 62.77290 1.000 40.00522 441 LEU B O 1
ATOM 7846 N N . LYS B 1 441 ? -77.45050 32.93603 62.62385 1.000 36.84939 442 LYS B N 1
ATOM 7847 C CA . LYS B 1 441 ? -77.38974 32.10785 63.82331 1.000 38.08259 442 LYS B CA 1
ATOM 7848 C C . LYS B 1 441 ? -76.35708 30.99751 63.65945 1.000 38.54025 442 LYS B C 1
ATOM 7849 O O . LYS B 1 441 ? -76.43542 30.19849 62.72025 1.000 39.12115 442 LYS B O 1
ATOM 7854 N N . THR B 1 442 ? -75.39729 30.94302 64.58099 1.000 36.60125 443 THR B N 1
ATOM 7855 C CA . THR B 1 442 ? -74.33192 29.94974 64.56680 1.000 38.84124 443 THR B CA 1
ATOM 7856 C C . THR B 1 442 ? -74.34598 29.17549 65.87660 1.000 39.27015 443 THR B C 1
ATOM 7857 O O . THR B 1 442 ? -74.35334 29.77604 66.95636 1.000 37.57441 443 THR B O 1
ATOM 7861 N N . VAL B 1 443 ? -74.34629 27.84754 65.77920 1.000 36.38304 444 VAL B N 1
ATOM 7862 C CA . VAL B 1 443 ? -74.35822 26.96708 66.94246 1.000 34.57649 444 VAL B CA 1
ATOM 7863 C C . VAL B 1 443 ? -73.23038 25.95570 66.79156 1.000 36.86204 444 VAL B C 1
ATOM 7864 O O . VAL B 1 443 ? -73.17468 25.22643 65.79410 1.000 36.39301 444 VAL B O 1
ATOM 7868 N N . ILE B 1 444 ? -72.33998 25.90976 67.77997 1.000 38.23139 445 ILE B N 1
ATOM 7869 C CA . ILE B 1 444 ? -71.20944 24.98491 67.80953 1.000 38.14096 445 ILE B CA 1
ATOM 7870 C C . ILE B 1 444 ? -71.32176 24.21934 69.12205 1.000 39.64126 445 ILE B C 1
ATOM 7871 O O . ILE B 1 444 ? -70.94529 24.73508 70.18026 1.000 38.40225 445 ILE B O 1
ATOM 7876 N N . GLU B 1 445 ? -71.82990 22.98917 69.06526 1.000 39.32419 446 GLU B N 1
ATOM 7877 C CA . GLU B 1 445 ? -72.16176 22.26364 70.28224 1.000 43.21910 446 GLU B CA 1
ATOM 7878 C C . GLU B 1 445 ? -71.73947 20.80511 70.18597 1.000 43.73799 446 GLU B C 1
ATOM 7879 O O . GLU B 1 445 ? -71.73215 20.21038 69.10591 1.000 42.56580 446 GLU B O 1
ATOM 7885 N N . GLU B 1 446 ? -71.37060 20.24642 71.34199 1.000 45.34634 447 GLU B N 1
ATOM 7886 C CA . GLU B 1 446 ? -71.18949 18.80349 71.52053 1.000 45.86541 447 GLU B CA 1
ATOM 7887 C C . GLU B 1 446 ? -70.14345 18.22896 70.56780 1.000 40.82955 447 GLU B C 1
ATOM 7888 O O . GLU B 1 446 ? -70.29447 17.12184 70.05078 1.000 42.83550 447 GLU B O 1
ATOM 7894 N N . ASN B 1 447 ? -69.06560 18.97328 70.34702 1.000 44.16351 448 ASN B N 1
ATOM 7895 C CA . ASN B 1 447 ? -67.98425 18.53333 69.47993 1.000 43.04761 448 ASN B CA 1
ATOM 7896 C C . ASN B 1 447 ? -66.72668 18.24537 70.28941 1.000 45.22153 448 ASN B C 1
ATOM 7897 O O . ASN B 1 447 ? -66.56228 18.71460 71.41870 1.000 46.66995 448 ASN B O 1
ATOM 7902 N N . PHE B 1 448 ? -65.83612 17.45932 69.68982 1.000 42.65807 449 PHE B N 1
ATOM 7903 C CA . PHE B 1 448 ? -64.50030 17.22719 70.22288 1.000 43.76666 449 PHE B CA 1
ATOM 7904 C C . PHE B 1 448 ? -63.51266 18.03115 69.38789 1.000 45.69779 449 PHE B C 1
ATOM 7905 O O . PHE B 1 448 ? -63.47798 17.89496 68.15957 1.000 44.37817 449 PHE B O 1
ATOM 7913 N N . PHE B 1 449 ? -62.71524 18.86429 70.04925 1.000 45.85840 450 PHE B N 1
ATOM 7914 C CA . PHE B 1 449 ? -61.84370 19.79964 69.35726 1.000 42.78501 450 PHE B CA 1
ATOM 7915 C C . PHE B 1 449 ? -60.40154 19.63701 69.81007 1.000 43.93610 450 PHE B C 1
ATOM 7916 O O . PHE B 1 449 ? -60.12963 19.41177 70.99294 1.000 48.11959 450 PHE B O 1
ATOM 7924 N N . SER B 1 450 ? -59.48485 19.76488 68.85352 1.000 44.31453 451 SER B N 1
ATOM 7925 C CA . SER B 1 450 ? -58.05024 19.78418 69.12719 1.000 43.38517 451 SER B CA 1
ATOM 7926 C C . SER B 1 450 ? -57.38655 20.50306 67.96588 1.000 40.14970 451 SER B C 1
ATOM 7927 O O . SER B 1 450 ? -57.57094 20.10401 66.81267 1.000 42.04756 451 SER B O 1
ATOM 7930 N N . SER B 1 451 ? -56.63160 21.56040 68.25285 1.000 40.86239 452 SER B N 1
ATOM 7931 C CA . SER B 1 451 ? -56.11552 22.40985 67.19027 1.000 43.84508 452 SER B CA 1
ATOM 7932 C C . SER B 1 451 ? -54.70224 22.87064 67.50243 1.000 46.58276 452 SER B C 1
ATOM 7933 O O . SER B 1 451 ? -54.40201 23.26875 68.63143 1.000 46.91339 452 SER B O 1
ATOM 7936 N N . MET B 1 452 ? -53.84160 22.81130 66.48408 1.000 47.17107 453 MET B N 1
ATOM 7937 C CA . MET B 1 452 ? -52.51893 23.41863 66.58195 1.000 47.26230 453 MET B CA 1
ATOM 7938 C C . MET B 1 452 ? -52.62975 24.91832 66.82752 1.000 45.60699 453 MET B C 1
ATOM 7939 O O . MET B 1 452 ? -52.04563 25.45230 67.77743 1.000 46.99622 453 MET B O 1
ATOM 7944 N N . MET B 1 453 ? -53.37884 25.61007 65.97707 1.000 45.85418 454 MET B N 1
ATOM 7945 C CA . MET B 1 453 ? -53.66700 27.02820 66.13152 1.000 49.53303 454 MET B CA 1
ATOM 7946 C C . MET B 1 453 ? -54.95522 27.18079 66.94383 1.000 46.07969 454 MET B C 1
ATOM 7947 O O . MET B 1 453 ? -55.38444 26.24433 67.62273 1.000 44.28664 454 MET B O 1
ATOM 7952 N N . SER B 1 454 ? -55.55544 28.37142 66.92263 1.000 44.52526 455 SER B N 1
ATOM 7953 C CA . SER B 1 454 ? -56.82180 28.59950 67.60840 1.000 45.20176 455 SER B CA 1
ATOM 7954 C C . SER B 1 454 ? -57.85601 27.55446 67.20557 1.000 46.41279 455 SER B C 1
ATOM 7955 O O . SER B 1 454 ? -57.79290 26.97562 66.12071 1.000 44.95455 455 SER B O 1
ATOM 7958 N N . SER B 1 455 ? -58.81268 27.29875 68.09698 1.000 45.42241 456 SER B N 1
ATOM 7959 C CA . SER B 1 455 ? -59.87686 26.34724 67.79042 1.000 44.67772 456 SER B CA 1
ATOM 7960 C C . SER B 1 455 ? -61.06013 27.04770 67.12584 1.000 43.60243 456 SER B C 1
ATOM 7961 O O . SER B 1 455 ? -61.42955 26.72237 65.99442 1.000 41.03836 456 SER B O 1
ATOM 7964 N N . ILE B 1 456 ? -61.64977 28.02319 67.80470 1.000 40.55322 457 ILE B N 1
ATOM 7965 C CA . ILE B 1 456 ? -62.73355 28.81932 67.24408 1.000 41.54463 457 ILE B CA 1
ATOM 7966 C C . ILE B 1 456 ? -62.16991 30.20391 66.95956 1.000 41.84675 457 ILE B C 1
ATOM 7967 O O . ILE B 1 456 ? -61.83684 30.95432 67.88580 1.000 41.70128 457 ILE B O 1
ATOM 7972 N N . LEU B 1 457 ? -62.05640 30.54443 65.67966 1.000 38.26742 458 LEU B N 1
ATOM 7973 C CA . LEU B 1 457 ? -61.44521 31.79446 65.25361 1.000 41.90975 458 LEU B CA 1
ATOM 7974 C C . LEU B 1 457 ? -62.48294 32.68566 64.58852 1.000 43.07431 458 LEU B C 1
ATOM 7975 O O . LEU B 1 457 ? -63.26214 32.22330 63.74798 1.000 44.87697 458 LEU B O 1
ATOM 7980 N N . PHE B 1 458 ? -62.48343 33.96045 64.96857 1.000 41.69213 459 PHE B N 1
ATOM 7981 C CA . PHE B 1 458 ? -63.26819 34.99980 64.31247 1.000 40.08096 459 PHE B CA 1
ATOM 7982 C C . PHE B 1 458 ? -62.28870 36.01368 63.73902 1.000 44.25247 459 PHE B C 1
ATOM 7983 O O . PHE B 1 458 ? -61.58209 36.69216 64.49273 1.000 46.64915 459 PHE B O 1
ATOM 7991 N N . ARG B 1 459 ? -62.23410 36.11617 62.41094 1.000 43.73685 460 ARG B N 1
ATOM 7992 C CA . ARG B 1 459 ? -61.37910 37.11284 61.76055 1.000 43.09731 460 ARG B CA 1
ATOM 7993 C C . ARG B 1 459 ? -62.10814 37.65895 60.53399 1.000 43.31979 460 ARG B C 1
ATOM 7994 O O . ARG B 1 459 ? -62.00476 37.10658 59.43533 1.000 41.41669 460 ARG B O 1
ATOM 8002 N N . GLY B 1 460 ? -62.84549 38.74810 60.73112 1.000 45.74661 461 GLY B N 1
ATOM 8003 C CA . GLY B 1 460 ? -63.25470 39.56506 59.60252 1.000 40.97790 461 GLY B CA 1
ATOM 8004 C C . GLY B 1 460 ? -62.03308 40.25160 59.02494 1.000 42.51848 461 GLY B C 1
ATOM 8005 O O . GLY B 1 460 ? -61.23469 40.84666 59.75879 1.000 40.92313 461 GLY B O 1
ATOM 8006 N N . GLU B 1 461 ? -61.86403 40.15732 57.70986 1.000 38.98794 462 GLU B N 1
ATOM 8007 C CA . GLU B 1 461 ? -60.60471 40.52689 57.07732 1.000 43.18989 462 GLU B CA 1
ATOM 8008 C C . GLU B 1 461 ? -60.86915 41.47311 55.91731 1.000 42.97979 462 GLU B C 1
ATOM 8009 O O . GLU B 1 461 ? -61.59057 41.12246 54.97814 1.000 41.85142 462 GLU B O 1
ATOM 8015 N N . THR B 1 462 ? -60.29078 42.67439 55.99158 1.000 41.35774 463 THR B N 1
ATOM 8016 C CA . THR B 1 462 ? -60.29606 43.63048 54.88984 1.000 41.11291 463 THR B CA 1
ATOM 8017 C C . THR B 1 462 ? -58.88036 44.06231 54.52846 1.000 42.08582 463 THR B C 1
ATOM 8018 O O . THR B 1 462 ? -58.69492 45.07754 53.85092 1.000 40.28253 463 THR B O 1
ATOM 8022 N N . PHE B 1 463 ? -57.87735 43.30801 54.97408 1.000 45.99445 464 PHE B N 1
ATOM 8023 C CA . PHE B 1 463 ? -56.47404 43.64682 54.77914 1.000 46.26885 464 PHE B CA 1
ATOM 8024 C C . PHE B 1 463 ? -55.84128 42.87110 53.63043 1.000 45.02279 464 PHE B C 1
ATOM 8025 O O . PHE B 1 463 ? -55.25838 43.47370 52.72471 1.000 46.58351 464 PHE B O 1
ATOM 8033 N N . PHE B 1 464 ? -55.93933 41.54708 53.65092 1.000 44.90982 465 PHE B N 1
ATOM 8034 C CA . PHE B 1 464 ? -55.32190 40.71939 52.61970 1.000 44.43722 465 PHE B CA 1
ATOM 8035 C C . PHE B 1 464 ? -56.27345 39.70762 51.99568 1.000 46.37395 465 PHE B C 1
ATOM 8036 O O . PHE B 1 464 ? -56.21662 39.49069 50.78216 1.000 47.22240 465 PHE B O 1
ATOM 8044 N N . TRP B 1 465 ? -57.15634 39.09504 52.78706 1.000 47.26718 466 TRP B N 1
ATOM 8045 C CA . TRP B 1 465 ? -58.01101 38.02263 52.28870 1.000 49.22098 466 TRP B CA 1
ATOM 8046 C C . TRP B 1 465 ? -59.37639 38.51213 51.82980 1.000 46.43433 466 TRP B C 1
ATOM 8047 O O . TRP B 1 465 ? -59.99414 37.87512 50.96714 1.000 42.04818 466 TRP B O 1
ATOM 8058 N N . TYR B 1 466 ? -59.85794 39.61816 52.39245 1.000 43.38884 467 TYR B N 1
ATOM 8059 C CA . TYR B 1 466 ? -61.15006 40.20654 52.04545 1.000 42.99509 467 TYR B CA 1
ATOM 8060 C C . TYR B 1 466 ? -62.27506 39.17688 52.15612 1.000 40.98712 467 TYR B C 1
ATOM 8061 O O . TYR B 1 466 ? -62.96925 38.85449 51.19117 1.000 38.17583 467 TYR B O 1
ATOM 8070 N N . GLU B 1 467 ? -62.44082 38.66332 53.37277 1.000 40.21384 468 GLU B N 1
ATOM 8071 C CA . GLU B 1 467 ? -63.51015 37.73233 53.70984 1.000 41.50505 468 GLU B CA 1
ATOM 8072 C C . GLU B 1 467 ? -64.41739 38.39952 54.73358 1.000 39.64009 468 GLU B C 1
ATOM 8073 O O . GLU B 1 467 ? -63.96807 38.74642 55.83112 1.000 40.02645 468 GLU B O 1
ATOM 8079 N N . SER B 1 468 ? -65.68774 38.57680 54.37404 1.000 40.55740 469 SER B N 1
ATOM 8080 C CA . SER B 1 468 ? -66.63930 39.28623 55.21635 1.000 39.16782 469 SER B CA 1
ATOM 8081 C C . SER B 1 468 ? -67.14059 38.37551 56.33438 1.000 42.66140 469 SER B C 1
ATOM 8082 O O . SER B 1 468 ? -66.71105 37.22703 56.47391 1.000 43.97093 469 SER B O 1
ATOM 8085 N N . GLY B 1 469 ? -68.08971 38.87613 57.12634 1.000 38.92059 470 GLY B N 1
ATOM 8086 C CA . GLY B 1 469 ? -68.58991 38.07400 58.22222 1.000 44.32019 470 GLY B CA 1
ATOM 8087 C C . GLY B 1 469 ? -68.47024 38.59129 59.64250 1.000 46.40167 470 GLY B C 1
ATOM 8088 O O . GLY B 1 469 ? -68.19907 37.80315 60.55425 1.000 52.32772 470 GLY B O 1
ATOM 8089 N N . ALA B 1 470 ? -68.61902 39.89785 59.85337 1.000 38.27951 471 ALA B N 1
ATOM 8090 C CA . ALA B 1 470 ? -68.90658 40.38719 61.19790 1.000 42.06315 471 ALA B CA 1
ATOM 8091 C C . ALA B 1 470 ? -70.11780 39.65375 61.75977 1.000 40.01130 471 ALA B C 1
ATOM 8092 O O . ALA B 1 470 ? -71.22381 39.75943 61.22151 1.000 38.80801 471 ALA B O 1
ATOM 8094 N N . VAL B 1 471 ? -69.90589 38.89724 62.83555 1.000 39.10731 472 VAL B N 1
ATOM 8095 C CA . VAL B 1 471 ? -70.92273 37.98226 63.33869 1.000 40.34416 472 VAL B CA 1
ATOM 8096 C C . VAL B 1 471 ? -71.86241 38.71584 64.28893 1.000 40.08358 472 VAL B C 1
ATOM 8097 O O . VAL B 1 471 ? -71.52988 39.75563 64.86358 1.000 40.77317 472 VAL B O 1
ATOM 8101 N N . GLU B 1 472 ? -73.06397 38.15876 64.45422 1.000 41.34956 473 GLU B N 1
ATOM 8102 C CA . GLU B 1 472 ? -74.06658 38.74770 65.33413 1.000 38.44343 473 GLU B CA 1
ATOM 8103 C C . GLU B 1 472 ? -74.78722 37.75107 66.23185 1.000 40.72567 473 GLU B C 1
ATOM 8104 O O . GLU B 1 472 ? -75.51692 38.19132 67.12459 1.000 41.11855 473 GLU B O 1
ATOM 8110 N N . ASP B 1 473 ? -74.63646 36.43850 66.02705 1.000 39.84626 474 ASP B N 1
ATOM 8111 C CA . ASP B 1 473 ? -75.30653 35.45319 66.87831 1.000 35.85061 474 ASP B CA 1
ATOM 8112 C C . ASP B 1 473 ? -74.50989 34.15020 66.79604 1.000 39.16102 474 ASP B C 1
ATOM 8113 O O . ASP B 1 473 ? -74.65717 33.39851 65.82922 1.000 41.71982 474 ASP B O 1
ATOM 8118 N N . VAL B 1 474 ? -73.68897 33.88946 67.81402 1.000 38.93655 475 VAL B N 1
ATOM 8119 C CA . VAL B 1 474 ? -72.83132 32.70888 67.86041 1.000 37.83011 475 VAL B CA 1
ATOM 8120 C C . VAL B 1 474 ? -72.96034 32.06506 69.23484 1.000 39.51749 475 VAL B C 1
ATOM 8121 O O . VAL B 1 474 ? -72.91074 32.75815 70.25709 1.000 41.51853 475 VAL B O 1
ATOM 8125 N N . LEU B 1 475 ? -73.11564 30.74137 69.25827 1.000 38.93389 476 LEU B N 1
ATOM 8126 C CA . LEU B 1 475 ? -73.24608 29.98033 70.49638 1.000 37.71071 476 LEU B CA 1
ATOM 8127 C C . LEU B 1 475 ? -72.30078 28.78898 70.44765 1.000 39.89932 476 LEU B C 1
ATOM 8128 O O . LEU B 1 475 ? -72.38876 27.96155 69.53459 1.000 42.50899 476 LEU B O 1
ATOM 8133 N N . ILE B 1 476 ? -71.40330 28.70217 71.42766 1.000 39.30655 477 ILE B N 1
ATOM 8134 C CA . ILE B 1 476 ? -70.42067 27.62454 71.52544 1.000 40.73280 477 ILE B CA 1
ATOM 8135 C C . ILE B 1 476 ? -70.59103 26.99862 72.90381 1.000 42.02023 477 ILE B C 1
ATOM 8136 O O . ILE B 1 476 ? -70.11269 27.54536 73.90395 1.000 42.70713 477 ILE B O 1
ATOM 8141 N N . ARG B 1 477 ? -71.26088 25.84930 72.96381 1.000 39.76663 478 ARG B N 1
ATOM 8142 C CA . ARG B 1 477 ? -71.61420 25.23828 74.23499 1.000 45.21448 478 ARG B CA 1
ATOM 8143 C C . ARG B 1 477 ? -71.34349 23.74149 74.20001 1.000 47.80754 478 ARG B C 1
ATOM 8144 O O . ARG B 1 477 ? -71.35343 23.11619 73.13766 1.000 43.74971 478 ARG B O 1
ATOM 8152 N N . ASN B 1 478 ? -71.08554 23.18072 75.38393 1.000 46.28186 479 ASN B N 1
ATOM 8153 C CA . ASN B 1 478 ? -71.01059 21.73284 75.59528 1.000 45.80721 479 ASN B CA 1
ATOM 8154 C C . ASN B 1 478 ? -69.99239 21.05613 74.68199 1.000 46.87543 479 ASN B C 1
ATOM 8155 O O . ASN B 1 478 ? -70.16999 19.90152 74.28900 1.000 49.54628 479 ASN B O 1
ATOM 8160 N N . ASN B 1 479 ? -68.91594 21.75313 74.34345 1.000 48.06230 480 ASN B N 1
ATOM 8161 C CA . ASN B 1 479 ? -67.85364 21.18187 73.53127 1.000 45.89329 480 ASN B CA 1
ATOM 8162 C C . ASN B 1 479 ? -66.66307 20.81085 74.40729 1.000 47.73897 480 ASN B C 1
ATOM 8163 O O . ASN B 1 479 ? -66.47608 21.34338 75.50453 1.000 46.53339 480 ASN B O 1
ATOM 8168 N N . THR B 1 480 ? -65.85742 19.87870 73.90734 1.000 46.77476 481 THR B N 1
ATOM 8169 C CA . THR B 1 480 ? -64.65007 19.43089 74.58898 1.000 43.64378 481 THR B CA 1
ATOM 8170 C C . THR B 1 480 ? -63.44038 19.89486 73.79053 1.000 46.40166 481 THR B C 1
ATOM 8171 O O . THR B 1 480 ? -63.26883 19.50334 72.63098 1.000 46.17934 481 THR B O 1
ATOM 8175 N N . PHE B 1 481 ? -62.61575 20.73474 74.40729 1.000 46.60628 482 PHE B N 1
ATOM 8176 C CA . PHE B 1 481 ? -61.37776 21.21688 73.81124 1.000 46.80929 482 PHE B CA 1
ATOM 8177 C C . PHE B 1 481 ? -60.21595 20.52536 74.51232 1.000 51.73017 482 PHE B C 1
ATOM 8178 O O . PHE B 1 481 ? -60.01604 20.70862 75.71761 1.000 51.12615 482 PHE B O 1
ATOM 8186 N N . ASP B 1 482 ? -59.45998 19.72668 73.76358 1.000 52.21656 483 ASP B N 1
ATOM 8187 C CA . ASP B 1 482 ? -58.34381 18.96479 74.30998 1.000 51.25081 483 ASP B CA 1
ATOM 8188 C C . ASP B 1 482 ? -57.09948 19.27654 73.49446 1.000 50.65832 483 ASP B C 1
ATOM 8189 O O . ASP B 1 482 ? -57.08356 19.05386 72.28055 1.000 51.78858 483 ASP B O 1
ATOM 8194 N N . TYR B 1 483 ? -56.06282 19.79053 74.16025 1.000 49.75627 484 TYR B N 1
ATOM 8195 C CA . TYR B 1 483 ? -54.78511 20.12340 73.52707 1.000 49.85915 484 TYR B CA 1
ATOM 8196 C C . TYR B 1 483 ? -54.98313 21.14204 72.39902 1.000 51.60730 484 TYR B C 1
ATOM 8197 O O . TYR B 1 483 ? -54.82523 20.85197 71.21212 1.000 52.64349 484 TYR B O 1
ATOM 8206 N N . VAL B 1 484 ? -55.36370 22.34672 72.81232 1.000 51.27849 485 VAL B N 1
ATOM 8207 C CA . VAL B 1 484 ? -55.67946 23.43990 71.90250 1.000 48.97320 485 VAL B CA 1
ATOM 8208 C C . VAL B 1 484 ? -54.55768 24.46790 71.93260 1.000 51.17218 485 VAL B C 1
ATOM 8209 O O . VAL B 1 484 ? -53.95473 24.71893 72.98332 1.000 51.53155 485 VAL B O 1
ATOM 8213 N N . ALA B 1 485 ? -54.27035 25.04647 70.76420 1.000 52.78505 486 ALA B N 1
ATOM 8214 C CA . ALA B 1 485 ? -53.37876 26.20150 70.63283 1.000 49.64176 486 ALA B CA 1
ATOM 8215 C C . ALA B 1 485 ? -51.95099 25.87064 71.06807 1.000 49.22741 486 ALA B C 1
ATOM 8216 O O . ALA B 1 485 ? -51.33744 26.58668 71.86208 1.000 55.11291 486 ALA B O 1
ATOM 8218 N N . TYR B 1 486 ? -51.41323 24.77516 70.52980 1.000 51.81914 487 TYR B N 1
ATOM 8219 C CA . TYR B 1 486 ? -50.03593 24.38272 70.79488 1.000 53.64408 487 TYR B CA 1
ATOM 8220 C C . TYR B 1 486 ? -49.08729 24.78331 69.66920 1.000 51.84647 487 TYR B C 1
ATOM 8221 O O . TYR B 1 486 ? -47.98985 24.22668 69.56605 1.000 53.71632 487 TYR B O 1
ATOM 8230 N N . ALA B 1 487 ? -49.48200 25.73923 68.83138 1.000 49.71221 488 ALA B N 1
ATOM 8231 C CA . ALA B 1 487 ? -48.61349 26.20674 67.76345 1.000 52.92253 488 ALA B CA 1
ATOM 8232 C C . ALA B 1 487 ? -47.45548 27.02630 68.33202 1.000 56.15051 488 ALA B C 1
ATOM 8233 O O . ALA B 1 487 ? -47.43755 27.40649 69.50610 1.000 55.39211 488 ALA B O 1
ATOM 8235 N N . GLY B 1 488 ? -46.47409 27.30157 67.47142 1.000 53.71783 489 GLY B N 1
ATOM 8236 C CA . GLY B 1 488 ? -45.34927 28.12122 67.89075 1.000 55.89312 489 GLY B CA 1
ATOM 8237 C C . GLY B 1 488 ? -45.74573 29.55952 68.16378 1.000 58.54313 489 GLY B C 1
ATOM 8238 O O . GLY B 1 488 ? -45.27610 30.17067 69.12782 1.000 61.09462 489 GLY B O 1
ATOM 8239 N N . LYS B 1 489 ? -46.61609 30.12223 67.31770 1.000 55.34172 490 LYS B N 1
ATOM 8240 C CA . LYS B 1 489 ? -47.13374 31.47084 67.47997 1.000 56.36577 490 LYS B CA 1
ATOM 8241 C C . LYS B 1 489 ? -48.34093 31.46764 68.41444 1.000 56.47149 490 LYS B C 1
ATOM 8242 O O . LYS B 1 489 ? -49.06268 30.46878 68.50230 1.000 56.29881 490 LYS B O 1
ATOM 8245 N N . PRO B 1 490 ? -48.58100 32.56810 69.12819 1.000 56.89302 491 PRO B N 1
ATOM 8246 C CA . PRO B 1 490 ? -49.64333 32.56684 70.14185 1.000 55.43865 491 PRO B CA 1
ATOM 8247 C C . PRO B 1 490 ? -51.03101 32.47500 69.52516 1.000 55.16630 491 PRO B C 1
ATOM 8248 O O . PRO B 1 490 ? -51.34853 33.15666 68.54733 1.000 54.34430 491 PRO B O 1
ATOM 8252 N N . HIS B 1 491 ? -51.85867 31.61729 70.11704 1.000 53.24762 492 HIS B N 1
ATOM 8253 C CA . HIS B 1 491 ? -53.25289 31.45620 69.72567 1.000 46.25257 492 HIS B CA 1
ATOM 8254 C C . HIS B 1 491 ? -54.07978 31.30491 70.99966 1.000 48.95930 492 HIS B C 1
ATOM 8255 O O . HIS B 1 491 ? -53.58238 31.50325 72.11250 1.000 50.01966 492 HIS B O 1
ATOM 8262 N N . ALA B 1 492 ? -55.35268 30.94796 70.83968 1.000 50.18401 493 ALA B N 1
ATOM 8263 C CA . ALA B 1 492 ? -56.24485 30.77095 71.97650 1.000 49.91656 493 ALA B CA 1
ATOM 8264 C C . ALA B 1 492 ? -57.35867 29.81103 71.58924 1.000 48.47638 493 ALA B C 1
ATOM 8265 O O . ALA B 1 492 ? -57.60481 29.56310 70.40840 1.000 47.95477 493 ALA B O 1
ATOM 8267 N N . VAL B 1 493 ? -58.03478 29.26895 72.60375 1.000 51.59845 494 VAL B N 1
ATOM 8268 C CA . VAL B 1 493 ? -59.14948 28.35974 72.34564 1.000 48.43322 494 VAL B CA 1
ATOM 8269 C C . VAL B 1 493 ? -60.24292 29.07761 71.56541 1.000 46.13866 494 VAL B C 1
ATOM 8270 O O . VAL B 1 493 ? -60.71459 28.59410 70.52907 1.000 44.35737 494 VAL B O 1
ATOM 8274 N N . LEU B 1 494 ? -60.65628 30.24530 72.04950 1.000 46.57695 495 LEU B N 1
ATOM 8275 C CA . LEU B 1 494 ? -61.59271 31.11241 71.34635 1.000 48.68441 495 LEU B CA 1
ATOM 8276 C C . LEU B 1 494 ? -60.88376 32.42456 71.04828 1.000 47.81668 495 LEU B C 1
ATOM 8277 O O . LEU B 1 494 ? -60.49497 33.14660 71.97300 1.000 46.45904 495 LEU B O 1
ATOM 8282 N N . ASN B 1 495 ? -60.71777 32.73100 69.76381 1.000 44.52554 496 ASN B N 1
ATOM 8283 C CA . ASN B 1 495 ? -59.92342 33.87471 69.32287 1.000 45.05107 496 ASN B CA 1
ATOM 8284 C C . ASN B 1 495 ? -60.79067 34.78053 68.45773 1.000 47.08587 496 ASN B C 1
ATOM 8285 O O . ASN B 1 495 ? -61.19573 34.39455 67.35548 1.000 47.15163 496 ASN B O 1
ATOM 8290 N N . ILE B 1 496 ? -61.06958 35.98068 68.95515 1.000 43.79484 497 ILE B N 1
ATOM 8291 C CA . ILE B 1 496 ? -61.84773 36.98506 68.23985 1.000 44.31526 497 ILE B CA 1
ATOM 8292 C C . ILE B 1 496 ? -60.87811 38.09340 67.84919 1.000 47.01768 497 ILE B C 1
ATOM 8293 O O . ILE B 1 496 ? -60.60156 38.99952 68.64314 1.000 48.91373 497 ILE B O 1
ATOM 8298 N N . THR B 1 497 ? -60.35713 38.02980 66.62477 1.000 48.06512 498 THR B N 1
ATOM 8299 C CA . THR B 1 497 ? -59.31318 38.94781 66.16519 1.000 47.27444 498 THR B CA 1
ATOM 8300 C C . THR B 1 497 ? -59.57136 39.37573 64.72611 1.000 47.26493 498 THR B C 1
ATOM 8301 O O . THR B 1 497 ? -59.03088 38.79781 63.77462 1.000 46.74978 498 THR B O 1
ATOM 8305 N N . PRO B 1 498 ? -60.39436 40.40282 64.52621 1.000 46.13947 499 PRO B N 1
ATOM 8306 C CA . PRO B 1 498 ? -60.54869 40.95810 63.17744 1.000 45.68284 499 PRO B CA 1
ATOM 8307 C C . PRO B 1 498 ? -59.30208 41.72282 62.76090 1.000 45.06238 499 PRO B C 1
ATOM 8308 O O . PRO B 1 498 ? -58.71076 42.46115 63.55199 1.000 46.66980 499 PRO B O 1
ATOM 8312 N N . ARG B 1 499 ? -58.90206 41.53585 61.50639 1.000 45.60213 500 ARG B N 1
ATOM 8313 C CA . ARG B 1 499 ? -57.76719 42.24732 60.92127 1.000 44.17514 500 ARG B CA 1
ATOM 8314 C C . ARG B 1 499 ? -58.31205 43.10811 59.78769 1.000 43.68300 500 ARG B C 1
ATOM 8315 O O . ARG B 1 499 ? -58.57731 42.60760 58.69032 1.000 45.78265 500 ARG B O 1
ATOM 8323 N N . LEU B 1 500 ? -58.47380 44.40003 60.05099 1.000 43.64899 501 LEU B N 1
ATOM 8324 C CA . LEU B 1 500 ? -59.14958 45.30412 59.13584 1.000 43.97674 501 LEU B CA 1
ATOM 8325 C C . LEU B 1 500 ? -58.15983 46.26755 58.49467 1.000 41.70981 501 LEU B C 1
ATOM 8326 O O . LEU B 1 500 ? -57.11005 46.58037 59.06351 1.000 44.98747 501 LEU B O 1
ATOM 8331 N N . SER B 1 501 ? -58.51057 46.72619 57.29455 1.000 46.59886 502 SER B N 1
ATOM 8332 C CA . SER B 1 501 ? -57.67768 47.67662 56.57057 1.000 47.79844 502 SER B CA 1
ATOM 8333 C C . SER B 1 501 ? -57.47022 48.94511 57.38768 1.000 48.47398 502 SER B C 1
ATOM 8334 O O . SER B 1 501 ? -58.37267 49.40653 58.09127 1.000 48.99823 502 SER B O 1
ATOM 8337 N N . LYS B 1 502 ? -56.26907 49.51537 57.28710 1.000 49.27375 503 LYS B N 1
ATOM 8338 C CA . LYS B 1 502 ? -55.97011 50.74671 58.00817 1.000 49.77148 503 LYS B CA 1
ATOM 8339 C C . LYS B 1 502 ? -56.68683 51.95970 57.43095 1.000 46.31838 503 LYS B C 1
ATOM 8340 O O . LYS B 1 502 ? -56.52680 53.06156 57.96727 1.000 49.02164 503 LYS B O 1
ATOM 8346 N N . SER B 1 503 ? -57.46053 51.79160 56.35765 1.000 42.60181 504 SER B N 1
ATOM 8347 C CA . SER B 1 503 ? -58.37454 52.83161 55.90259 1.000 43.93061 504 SER B CA 1
ATOM 8348 C C . SER B 1 503 ? -59.60785 52.94384 56.78674 1.000 47.88298 504 SER B C 1
ATOM 8349 O O . SER B 1 503 ? -60.44039 53.82817 56.55745 1.000 46.42992 504 SER B O 1
ATOM 8352 N N . PHE B 1 504 ? -59.73948 52.07016 57.78022 1.000 46.89605 505 PHE B N 1
ATOM 8353 C CA . PHE B 1 504 ? -60.83964 52.08643 58.72707 1.000 47.60151 505 PHE B CA 1
ATOM 8354 C C . PHE B 1 504 ? -60.29629 52.28450 60.13550 1.000 47.19343 505 PHE B C 1
ATOM 8355 O O . PHE B 1 504 ? -59.12471 52.01632 60.41580 1.000 45.00280 505 PHE B O 1
ATOM 8363 N N . ASN B 1 505 ? -61.16432 52.76118 61.02307 1.000 47.60417 506 ASN B N 1
ATOM 8364 C CA . ASN B 1 505 ? -60.80082 52.87926 62.42772 1.000 48.48200 506 ASN B CA 1
ATOM 8365 C C . ASN B 1 505 ? -60.56279 51.49649 63.02265 1.000 51.31531 506 ASN B C 1
ATOM 8366 O O . ASN B 1 505 ? -61.31226 50.55163 62.75981 1.000 52.92379 506 ASN B O 1
ATOM 8371 N N . GLN B 1 506 ? -59.51064 51.38046 63.83034 1.000 49.89275 507 GLN B N 1
ATOM 8372 C CA . GLN B 1 506 ? -59.06707 50.09612 64.35345 1.000 50.26041 507 GLN B CA 1
ATOM 8373 C C . GLN B 1 506 ? -59.58913 49.80835 65.75613 1.000 52.93295 507 GLN B C 1
ATOM 8374 O O . GLN B 1 506 ? -59.13433 48.84897 66.38755 1.000 54.71275 507 GLN B O 1
ATOM 8380 N N . ASP B 1 507 ? -60.53519 50.60747 66.25876 1.000 50.56934 508 ASP B N 1
ATOM 8381 C CA . ASP B 1 507 ? -61.04949 50.42152 67.61144 1.000 52.93557 508 ASP B CA 1
ATOM 8382 C C . ASP B 1 507 ? -62.57441 50.41380 67.65739 1.000 53.81106 508 ASP B C 1
ATOM 8383 O O . ASP B 1 507 ? -63.15664 50.69592 68.70978 1.000 51.01406 508 ASP B O 1
ATOM 8388 N N . GLU B 1 508 ? -63.23279 50.09904 66.54667 1.000 52.72114 509 GLU B N 1
ATOM 8389 C CA . GLU B 1 508 ? -64.68569 50.03278 66.50858 1.000 50.71196 509 GLU B CA 1
ATOM 8390 C C . GLU B 1 508 ? -65.16203 48.60861 66.76912 1.000 50.25792 509 GLU B C 1
ATOM 8391 O O . GLU B 1 508 ? -64.50274 47.63483 66.39678 1.000 52.06493 509 GLU B O 1
ATOM 8397 N N . ILE B 1 509 ? -66.32266 48.49723 67.42063 1.000 49.88508 510 ILE B N 1
ATOM 8398 C CA . ILE B 1 509 ? -66.90414 47.18727 67.69125 1.000 48.23314 510 ILE B CA 1
ATOM 8399 C C . ILE B 1 509 ? -67.24888 46.50547 66.37619 1.000 45.98695 510 ILE B C 1
ATOM 8400 O O . ILE B 1 509 ? -67.90985 47.08999 65.50851 1.000 47.56076 510 ILE B O 1
ATOM 8405 N N . TYR B 1 510 ? -66.79817 45.26000 66.21927 1.000 45.65315 511 TYR B N 1
ATOM 8406 C CA . TYR B 1 510 ? -67.00073 44.51154 64.98504 1.000 43.03071 511 TYR B CA 1
ATOM 8407 C C . TYR B 1 510 ? -67.92009 43.31188 65.17715 1.000 44.33754 511 TYR B C 1
ATOM 8408 O O . TYR B 1 510 ? -68.96536 43.22047 64.52631 1.000 48.09701 511 TYR B O 1
ATOM 8417 N N . ASP B 1 511 ? -67.56846 42.39465 66.07110 1.000 41.12254 512 ASP B N 1
ATOM 8418 C CA . ASP B 1 511 ? -68.36128 41.20238 66.32808 1.000 42.16484 512 ASP B CA 1
ATOM 8419 C C . ASP B 1 511 ? -69.23242 41.41040 67.55987 1.000 42.60210 512 ASP B C 1
ATOM 8420 O O . ASP B 1 511 ? -68.88789 42.17561 68.46394 1.000 41.52079 512 ASP B O 1
ATOM 8425 N N . ARG B 1 512 ? -70.37252 40.72232 67.58734 1.000 41.69454 513 ARG B N 1
ATOM 8426 C CA . ARG B 1 512 ? -71.34054 40.89413 68.65979 1.000 41.12286 513 ARG B CA 1
ATOM 8427 C C . ARG B 1 512 ? -71.98405 39.56303 69.02048 1.000 42.87876 513 ARG B C 1
ATOM 8428 O O . ARG B 1 512 ? -72.10711 38.66388 68.18398 1.000 42.61438 513 ARG B O 1
ATOM 8436 N N . ASN B 1 513 ? -72.39063 39.45634 70.28769 1.000 42.82200 514 ASN B N 1
ATOM 8437 C CA . ASN B 1 513 ? -73.27193 38.39357 70.77463 1.000 42.77792 514 ASN B CA 1
ATOM 8438 C C . ASN B 1 513 ? -72.66949 37.00314 70.55035 1.000 43.32168 514 ASN B C 1
ATOM 8439 O O . ASN B 1 513 ? -73.20327 36.17090 69.81297 1.000 38.94794 514 ASN B O 1
ATOM 8444 N N . ILE B 1 514 ? -71.54215 36.76075 71.21476 1.000 39.26679 515 ILE B N 1
ATOM 8445 C CA . ILE B 1 514 ? -70.86432 35.46879 71.18964 1.000 40.85230 515 ILE B CA 1
ATOM 8446 C C . ILE B 1 514 ? -70.90863 34.87922 72.59211 1.000 43.47505 515 ILE B C 1
ATOM 8447 O O . ILE B 1 514 ? -70.52822 35.54422 73.56347 1.000 42.65917 515 ILE B O 1
ATOM 8452 N N . ARG B 1 515 ? -71.37248 33.63572 72.69911 1.000 39.35057 516 ARG B N 1
ATOM 8453 C CA . ARG B 1 515 ? -71.48179 32.94468 73.97698 1.000 42.49869 516 ARG B CA 1
ATOM 8454 C C . ARG B 1 515 ? -70.60392 31.70155 73.96709 1.000 40.95081 516 ARG B C 1
ATOM 8455 O O . ARG B 1 515 ? -70.64561 30.91071 73.01809 1.000 39.57864 516 ARG B O 1
ATOM 8463 N N . PHE B 1 516 ? -69.81918 31.53386 75.02792 1.000 40.51433 517 PHE B N 1
ATOM 8464 C CA . PHE B 1 516 ? -68.93110 30.38991 75.22084 1.000 42.75527 517 PHE B CA 1
ATOM 8465 C C . PHE B 1 516 ? -69.34108 29.74293 76.54192 1.000 43.38607 517 PHE B C 1
ATOM 8466 O O . PHE B 1 516 ? -68.88663 30.15341 77.61263 1.000 47.97454 517 PHE B O 1
ATOM 8474 N N . GLU B 1 517 ? -70.20131 28.72981 76.46530 1.000 42.72359 518 GLU B N 1
ATOM 8475 C CA . GLU B 1 517 ? -70.86541 28.17720 77.63700 1.000 46.77604 518 GLU B CA 1
ATOM 8476 C C . GLU B 1 517 ? -70.52308 26.70503 77.82271 1.000 45.83242 518 GLU B C 1
ATOM 8477 O O . GLU B 1 517 ? -70.34139 25.97148 76.84875 1.000 44.44202 518 GLU B O 1
ATOM 8483 N N . ASN B 1 518 ? -70.40841 26.29554 79.08724 1.000 45.77803 519 ASN B N 1
ATOM 8484 C CA . ASN B 1 518 ? -70.42317 24.88485 79.49073 1.000 44.95919 519 ASN B CA 1
ATOM 8485 C C . ASN B 1 518 ? -69.45406 24.02545 78.68119 1.000 49.51230 519 ASN B C 1
ATOM 8486 O O . ASN B 1 518 ? -69.77628 22.90698 78.27231 1.000 48.72465 519 ASN B O 1
ATOM 8491 N N . ASN B 1 519 ? -68.25138 24.53979 78.45808 1.000 49.07206 520 ASN B N 1
ATOM 8492 C CA . ASN B 1 519 ? -67.22777 23.79254 77.74426 1.000 46.02339 520 ASN B CA 1
ATOM 8493 C C . ASN B 1 519 ? -66.18650 23.23971 78.71270 1.000 47.26552 520 ASN B C 1
ATOM 8494 O O . ASN B 1 519 ? -65.99728 23.74721 79.82071 1.000 45.86779 520 ASN B O 1
ATOM 8499 N N . THR B 1 520 ? -65.51265 22.17789 78.27330 1.000 47.02182 521 THR B N 1
ATOM 8500 C CA . THR B 1 520 ? -64.42198 21.55457 79.01434 1.000 47.11907 521 THR B CA 1
ATOM 8501 C C . THR B 1 520 ? -63.15342 21.67423 78.18315 1.000 48.48013 521 THR B C 1
ATOM 8502 O O . THR B 1 520 ? -63.08291 21.12682 77.07870 1.000 49.55930 521 THR B O 1
ATOM 8506 N N . ILE B 1 521 ? -62.15846 22.38980 78.70437 1.000 47.93297 522 ILE B N 1
ATOM 8507 C CA . ILE B 1 521 ? -60.89621 22.61456 78.00333 1.000 51.04230 522 ILE B CA 1
ATOM 8508 C C . ILE B 1 521 ? -59.77081 22.01483 78.83283 1.000 53.20734 522 ILE B C 1
ATOM 8509 O O . ILE B 1 521 ? -59.50618 22.47070 79.95166 1.000 51.40989 522 ILE B O 1
ATOM 8514 N N . ASN B 1 522 ? -59.10657 21.00307 78.28324 1.000 50.61557 523 ASN B N 1
ATOM 8515 C CA . ASN B 1 522 ? -57.87878 20.47149 78.86159 1.000 52.22963 523 ASN B CA 1
ATOM 8516 C C . ASN B 1 522 ? -56.71374 21.30800 78.34620 1.000 52.34057 523 ASN B C 1
ATOM 8517 O O . ASN B 1 522 ? -56.46787 21.35567 77.13662 1.000 51.41657 523 ASN B O 1
ATOM 8522 N N . SER B 1 523 ? -56.01497 21.98441 79.25451 1.000 54.80191 524 SER B N 1
ATOM 8523 C CA . SER B 1 523 ? -55.01964 22.97577 78.87996 1.000 54.35167 524 SER B CA 1
ATOM 8524 C C . SER B 1 523 ? -53.63478 22.56593 79.35757 1.000 54.20174 524 SER B C 1
ATOM 8525 O O . SER B 1 523 ? -53.48515 21.83483 80.34112 1.000 55.28208 524 SER B O 1
ATOM 8528 N N . PHE B 1 524 ? -52.62278 23.05551 78.64299 1.000 53.51181 525 PHE B N 1
ATOM 8529 C CA . PHE B 1 524 ? -51.23036 22.94051 79.05192 1.000 54.88186 525 PHE B CA 1
ATOM 8530 C C . PHE B 1 524 ? -50.65209 24.28026 79.48354 1.000 54.37867 525 PHE B C 1
ATOM 8531 O O . PHE B 1 524 ? -49.43149 24.40462 79.61596 1.000 55.63518 525 PHE B O 1
ATOM 8539 N N . GLY B 1 525 ? -51.49704 25.27303 79.71533 1.000 55.56950 526 GLY B N 1
ATOM 8540 C CA . GLY B 1 525 ? -51.06884 26.62759 79.96393 1.000 55.01296 526 GLY B CA 1
ATOM 8541 C C . GLY B 1 525 ? -51.33742 27.60000 78.83079 1.000 56.39562 526 GLY B C 1
ATOM 8542 O O . GLY B 1 525 ? -50.76344 28.69626 78.83497 1.000 60.08140 526 GLY B O 1
ATOM 8543 N N . ASN B 1 526 ? -52.18324 27.23773 77.87300 1.000 54.72879 527 ASN B N 1
ATOM 8544 C CA . ASN B 1 526 ? -52.48042 28.06728 76.71679 1.000 55.38417 527 ASN B CA 1
ATOM 8545 C C . ASN B 1 526 ? -53.58104 29.07351 77.03497 1.000 54.55369 527 ASN B C 1
ATOM 8546 O O . ASN B 1 526 ? -54.32204 28.93698 78.01112 1.000 50.81167 527 ASN B O 1
ATOM 8551 N N . ARG B 1 527 ? -53.68067 30.09304 76.18594 1.000 56.57058 528 ARG B N 1
ATOM 8552 C CA . ARG B 1 527 ? -54.76201 31.05949 76.30090 1.000 51.85100 528 ARG B CA 1
ATOM 8553 C C . ARG B 1 527 ? -56.10631 30.38467 76.05684 1.000 50.94475 528 ARG B C 1
ATOM 8554 O O . ARG B 1 527 ? -56.21999 29.44217 75.26573 1.000 54.10358 528 ARG B O 1
ATOM 8562 N N . ILE B 1 528 ? -57.13152 30.88205 76.74035 1.000 49.72286 529 ILE B N 1
ATOM 8563 C CA . ILE B 1 528 ? -58.49304 30.38127 76.58237 1.000 50.91370 529 ILE B CA 1
ATOM 8564 C C . ILE B 1 528 ? -59.31378 31.28801 75.67525 1.000 49.69483 529 ILE B C 1
ATOM 8565 O O . ILE B 1 528 ? -59.88310 30.83506 74.68134 1.000 49.85270 529 ILE B O 1
ATOM 8570 N N . VAL B 1 529 ? -59.38557 32.58071 75.99937 1.000 48.99217 530 VAL B N 1
ATOM 8571 C CA . VAL B 1 529 ? -60.19534 33.53395 75.24585 1.000 47.54553 530 VAL B CA 1
ATOM 8572 C C . VAL B 1 529 ? -59.35579 34.77436 74.97138 1.000 48.81106 530 VAL B C 1
ATOM 8573 O O . VAL B 1 529 ? -58.92417 35.45798 75.90828 1.000 51.53247 530 VAL B O 1
ATOM 8577 N N . TRP B 1 530 ? -59.13120 35.06605 73.69294 1.000 47.84244 531 TRP B N 1
ATOM 8578 C CA . TRP B 1 530 ? -58.53722 36.32225 73.25311 1.000 47.95224 531 TRP B CA 1
ATOM 8579 C C . TRP B 1 530 ? -59.57221 37.04826 72.40767 1.000 48.74702 531 TRP B C 1
ATOM 8580 O O . TRP B 1 530 ? -59.95540 36.56195 71.33848 1.000 49.65998 531 TRP B O 1
ATOM 8591 N N . ALA B 1 531 ? -60.02924 38.20012 72.88780 1.000 49.26436 532 ALA B N 1
ATOM 8592 C CA . ALA B 1 531 ? -61.10306 38.94266 72.24693 1.000 44.89068 532 ALA B CA 1
ATOM 8593 C C . ALA B 1 531 ? -60.61617 40.32558 71.84378 1.000 50.58983 532 ALA B C 1
ATOM 8594 O O . ALA B 1 531 ? -59.87276 40.97591 72.58568 1.000 50.31640 532 ALA B O 1
ATOM 8596 N N . ASP B 1 532 ? -61.04844 40.76993 70.66593 1.000 49.35877 533 ASP B N 1
ATOM 8597 C CA . ASP B 1 532 ? -60.68495 42.07908 70.13904 1.000 43.76940 533 ASP B CA 1
ATOM 8598 C C . ASP B 1 532 ? -61.90486 42.67958 69.46032 1.000 42.37600 533 ASP B C 1
ATOM 8599 O O . ASP B 1 532 ? -62.41655 42.11329 68.48984 1.000 46.41836 533 ASP B O 1
ATOM 8604 N N . ARG B 1 533 ? -62.36926 43.81682 69.98105 1.000 46.89900 534 ARG B N 1
ATOM 8605 C CA . ARG B 1 533 ? -63.46463 44.58276 69.38130 1.000 48.40676 534 ARG B CA 1
ATOM 8606 C C . ARG B 1 533 ? -64.76241 43.77849 69.33036 1.000 47.83093 534 ARG B C 1
ATOM 8607 O O . ARG B 1 533 ? -65.52405 43.85743 68.36472 1.000 48.41081 534 ARG B O 1
ATOM 8615 N N . VAL B 1 534 ? -65.02326 43.00289 70.37846 1.000 41.88603 535 VAL B N 1
ATOM 8616 C CA . VAL B 1 534 ? -66.25380 42.22955 70.49691 1.000 43.84309 535 VAL B CA 1
ATOM 8617 C C . VAL B 1 534 ? -67.23848 43.00695 71.36079 1.000 44.70808 535 VAL B C 1
ATOM 8618 O O . VAL B 1 534 ? -66.86887 43.54132 72.41443 1.000 47.53019 535 VAL B O 1
ATOM 8622 N N . GLY B 1 535 ? -68.48194 43.11016 70.89769 1.000 43.03451 536 GLY B N 1
ATOM 8623 C CA . GLY B 1 535 ? -69.52311 43.69240 71.72077 1.000 44.10978 536 GLY B CA 1
ATOM 8624 C C . GLY B 1 535 ? -70.49637 42.65149 72.23228 1.000 41.42757 536 GLY B C 1
ATOM 8625 O O . GLY B 1 535 ? -71.40274 42.22564 71.51039 1.000 45.02596 536 GLY B O 1
ATOM 8626 N N . GLY B 1 536 ? -70.32788 42.24725 73.48645 1.000 37.96512 537 GLY B N 1
ATOM 8627 C CA . GLY B 1 536 ? -71.17428 41.22939 74.07292 1.000 39.08998 537 GLY B CA 1
ATOM 8628 C C . GLY B 1 536 ? -70.52916 39.86376 73.97618 1.000 45.53760 537 GLY B C 1
ATOM 8629 O O . GLY B 1 536 ? -70.57500 39.22638 72.91959 1.000 46.96754 537 GLY B O 1
ATOM 8630 N N . LEU B 1 537 ? -69.93914 39.39553 75.07326 1.000 42.59837 538 LEU B N 1
ATOM 8631 C CA . LEU B 1 537 ? -69.21725 38.12632 75.09088 1.000 41.35110 538 LEU B CA 1
ATOM 8632 C C . LEU B 1 537 ? -69.43395 37.48161 76.45100 1.000 46.88334 538 LEU B C 1
ATOM 8633 O O . LEU B 1 537 ? -68.98803 38.01597 77.47086 1.000 48.21869 538 LEU B O 1
ATOM 8638 N N . THR B 1 538 ? -70.11121 36.33828 76.46629 1.000 45.36445 539 THR B N 1
ATOM 8639 C CA . THR B 1 538 ? -70.41182 35.61518 77.69417 1.000 47.04035 539 THR B CA 1
ATOM 8640 C C . THR B 1 538 ? -69.54297 34.36703 77.76213 1.000 47.86008 539 THR B C 1
ATOM 8641 O O . THR B 1 538 ? -69.63136 33.49525 76.89032 1.000 45.99805 539 THR B O 1
ATOM 8645 N N . VAL B 1 539 ? -68.70932 34.28861 78.79277 1.000 46.63434 540 VAL B N 1
ATOM 8646 C CA . VAL B 1 539 ? -67.87314 33.12634 79.06430 1.000 46.22496 540 VAL B CA 1
ATOM 8647 C C . VAL B 1 539 ? -68.37092 32.53962 80.37817 1.000 48.92193 540 VAL B C 1
ATOM 8648 O O . VAL B 1 539 ? -68.06174 33.05651 81.45795 1.000 46.51703 540 VAL B O 1
ATOM 8652 N N . SER B 1 540 ? -69.14909 31.46219 80.29832 1.000 48.48584 541 SER B N 1
ATOM 8653 C CA . SER B 1 540 ? -69.81955 30.92975 81.47365 1.000 47.91903 541 SER B CA 1
ATOM 8654 C C . SER B 1 540 ? -69.75624 29.41025 81.48683 1.000 49.29068 541 SER B C 1
ATOM 8655 O O . SER B 1 540 ? -69.61602 28.76664 80.44459 1.000 48.76275 541 SER B O 1
ATOM 8658 N N . GLY B 1 541 ? -69.84855 28.84893 82.69151 1.000 50.82289 542 GLY B N 1
ATOM 8659 C CA . GLY B 1 541 ? -70.00523 27.41963 82.88777 1.000 49.90237 542 GLY B CA 1
ATOM 8660 C C . GLY B 1 541 ? -68.87188 26.54288 82.39531 1.000 46.28245 542 GLY B C 1
ATOM 8661 O O . GLY B 1 541 ? -69.02601 25.32040 82.31873 1.000 48.56752 542 GLY B O 1
ATOM 8662 N N . ASN B 1 542 ? -67.72908 27.13830 82.07320 1.000 45.50841 543 ASN B N 1
ATOM 8663 C CA . ASN B 1 542 ? -66.62134 26.39256 81.49699 1.000 50.03980 543 ASN B CA 1
ATOM 8664 C C . ASN B 1 542 ? -65.71660 25.82477 82.58369 1.000 51.81899 543 ASN B C 1
ATOM 8665 O O . ASN B 1 542 ? -65.56725 26.40213 83.66375 1.000 54.02839 543 ASN B O 1
ATOM 8670 N N . THR B 1 543 ? -65.10951 24.67910 82.28095 1.000 50.90828 544 THR B N 1
ATOM 8671 C CA . THR B 1 543 ? -64.17580 24.00867 83.17781 1.000 52.78302 544 THR B CA 1
ATOM 8672 C C . THR B 1 543 ? -62.83720 23.86750 82.46934 1.000 53.74538 544 THR B C 1
ATOM 8673 O O . THR B 1 543 ? -62.74153 23.17439 81.45078 1.000 53.90549 544 THR B O 1
ATOM 8677 N N . ILE B 1 544 ? -61.81074 24.51840 83.00682 1.000 53.60662 545 ILE B N 1
ATOM 8678 C CA . ILE B 1 544 ? -60.46965 24.48415 82.43663 1.000 50.87306 545 ILE B CA 1
ATOM 8679 C C . ILE B 1 544 ? -59.61136 23.56859 83.29782 1.000 54.23457 545 ILE B C 1
ATOM 8680 O O . ILE B 1 544 ? -59.49114 23.77655 84.51150 1.000 55.17445 545 ILE B O 1
ATOM 8685 N N . ASN B 1 545 ? -59.01272 22.55564 82.67399 1.000 55.46028 546 ASN B N 1
ATOM 8686 C CA . ASN B 1 545 ? -58.20878 21.55786 83.37374 1.000 52.69033 546 ASN B CA 1
ATOM 8687 C C . ASN B 1 545 ? -56.76693 21.65541 82.89289 1.000 56.28767 546 ASN B C 1
ATOM 8688 O O . ASN B 1 545 ? -56.46716 21.32420 81.74051 1.000 54.17879 546 ASN B O 1
ATOM 8693 N N . ARG B 1 546 ? -55.87748 22.11103 83.77598 1.000 56.91151 547 ARG B N 1
ATOM 8694 C CA . ARG B 1 546 ? -54.43886 22.11379 83.51066 1.000 54.56495 547 ARG B CA 1
ATOM 8695 C C . ARG B 1 546 ? -53.90731 20.71614 83.82104 1.000 55.24325 547 ARG B C 1
ATOM 8696 O O . ARG B 1 546 ? -53.36473 20.43634 84.89346 1.000 57.89728 547 ARG B O 1
ATOM 8704 N N . ASN B 1 547 ? -54.08562 19.81134 82.85493 1.000 55.83838 548 ASN B N 1
ATOM 8705 C CA . ASN B 1 547 ? -53.72609 18.41115 83.04106 1.000 57.61524 548 ASN B CA 1
ATOM 8706 C C . ASN B 1 547 ? -52.89602 17.84870 81.89308 1.000 57.12651 548 ASN B C 1
ATOM 8707 O O . ASN B 1 547 ? -52.67459 16.63255 81.84512 1.000 57.77087 548 ASN B O 1
ATOM 8712 N N . ILE B 1 548 ? -52.43403 18.68807 80.97265 1.000 56.22310 549 ILE B N 1
ATOM 8713 C CA . ILE B 1 548 ? -51.62862 18.24818 79.83957 1.000 59.35526 549 ILE B CA 1
ATOM 8714 C C . ILE B 1 548 ? -50.16474 18.51470 80.16172 1.000 56.27809 549 ILE B C 1
ATOM 8715 O O . ILE B 1 548 ? -49.77837 19.65644 80.44057 1.000 56.27174 549 ILE B O 1
ATOM 8720 N N . ASN B 1 549 ? -49.34802 17.46037 80.12389 1.000 55.75223 550 ASN B N 1
ATOM 8721 C CA . ASN B 1 549 ? -47.92371 17.56580 80.44124 1.000 60.29816 550 ASN B CA 1
ATOM 8722 C C . ASN B 1 549 ? -47.16897 17.96687 79.17708 1.000 62.02002 550 ASN B C 1
ATOM 8723 O O . ASN B 1 549 ? -46.59711 17.14358 78.45890 1.000 61.06619 550 ASN B O 1
ATOM 8725 N N . GLN B 1 550 ? -47.17036 19.27404 78.90984 1.000 56.08893 551 GLN B N 1
ATOM 8726 C CA . GLN B 1 550 ? -46.48559 19.84460 77.76276 1.000 57.82903 551 GLN B CA 1
ATOM 8727 C C . GLN B 1 550 ? -45.97109 21.21725 78.16718 1.000 56.81943 551 GLN B C 1
ATOM 8728 O O . GLN B 1 550 ? -46.67294 21.94080 78.88875 1.000 59.37765 551 GLN B O 1
ATOM 8734 N N . PRO B 1 551 ? -44.77234 21.60277 77.73062 1.000 56.59073 552 PRO B N 1
ATOM 8735 C CA . PRO B 1 551 ? -44.20468 22.87911 78.18050 1.000 61.97129 552 PRO B CA 1
ATOM 8736 C C . PRO B 1 551 ? -44.96015 24.06699 77.60050 1.000 64.43922 552 PRO B C 1
ATOM 8737 O O . PRO B 1 551 ? -45.40891 24.04228 76.45158 1.000 63.66863 552 PRO B O 1
ATOM 8741 N N . VAL B 1 552 ? -45.10163 25.11429 78.41720 1.000 60.59847 553 VAL B N 1
ATOM 8742 C CA . VAL B 1 552 ? -45.74508 26.34681 77.97125 1.000 64.31376 553 VAL B CA 1
ATOM 8743 C C . VAL B 1 552 ? -44.82940 27.06176 76.98776 1.000 69.62632 553 VAL B C 1
ATOM 8744 O O . VAL B 1 552 ? -43.62683 27.22340 77.23512 1.000 71.64434 553 VAL B O 1
ATOM 8748 N N . LEU B 1 553 ? -45.39621 27.49388 75.86458 1.000 69.90961 554 LEU B N 1
ATOM 8749 C CA . LEU B 1 553 ? -44.60928 28.10836 74.80315 1.000 65.82846 554 LEU B CA 1
ATOM 8750 C C . LEU B 1 553 ? -44.55555 29.62795 74.90057 1.000 68.27172 554 LEU B C 1
ATOM 8751 O O . LEU B 1 553 ? -43.60898 30.24518 74.39071 1.000 69.39230 554 LEU B O 1
ATOM 8756 N N . HIS B 1 554 ? -45.55227 30.24243 75.53122 1.000 68.31524 555 HIS B N 1
ATOM 8757 C CA . HIS B 1 554 ? -45.59725 31.69107 75.71642 1.000 70.67231 555 HIS B CA 1
ATOM 8758 C C . HIS B 1 554 ? -45.84095 31.98423 77.19067 1.000 75.21903 555 HIS B C 1
ATOM 8759 O O . HIS B 1 554 ? -46.98782 31.89356 77.66353 1.000 73.29191 555 HIS B O 1
ATOM 8766 N N . PRO B 1 555 ? -44.80207 32.33510 77.94457 1.000 79.55329 556 PRO B N 1
ATOM 8767 C CA . PRO B 1 555 ? -44.97221 32.54912 79.38512 1.000 79.66774 556 PRO B CA 1
ATOM 8768 C C . PRO B 1 555 ? -45.76585 33.81254 79.68163 1.000 76.43039 556 PRO B C 1
ATOM 8769 O O . PRO B 1 555 ? -45.83941 34.74372 78.87590 1.000 74.70857 556 PRO B O 1
ATOM 8773 N N . ASP B 1 556 ? -46.36806 33.82244 80.87412 1.000 75.15398 557 ASP B N 1
ATOM 8774 C CA . ASP B 1 556 ? -47.18591 34.94005 81.35152 1.000 76.82297 557 ASP B CA 1
ATOM 8775 C C . ASP B 1 556 ? -48.35821 35.21797 80.41230 1.000 74.90907 557 ASP B C 1
ATOM 8776 O O . ASP B 1 556 ? -48.75566 36.36683 80.20724 1.000 72.02543 557 ASP B O 1
ATOM 8781 N N . SER B 1 557 ? -48.91797 34.15736 79.83605 1.000 71.52868 558 SER B N 1
ATOM 8782 C CA . SER B 1 557 ? -50.08439 34.32325 78.97530 1.000 66.18740 558 SER B CA 1
ATOM 8783 C C . SER B 1 557 ? -51.35739 34.11394 79.78520 1.000 62.71133 558 SER B C 1
ATOM 8784 O O . SER B 1 557 ? -51.50134 33.07600 80.44282 1.000 61.35133 558 SER B O 1
ATOM 8787 N N . PRO B 1 558 ? -52.28898 35.06107 79.76415 1.000 56.74219 559 PRO B N 1
ATOM 8788 C CA . PRO B 1 558 ? -53.47001 34.95955 80.62264 1.000 54.87231 559 PRO B CA 1
ATOM 8789 C C . PRO B 1 558 ? -54.50777 34.00081 80.05989 1.000 53.82498 559 PRO B C 1
ATOM 8790 O O . PRO B 1 558 ? -54.53114 33.68456 78.86893 1.000 55.93746 559 PRO B O 1
ATOM 8794 N N . LEU B 1 559 ? -55.37481 33.53150 80.96025 1.000 55.87633 560 LEU B N 1
ATOM 8795 C CA . LEU B 1 559 ? -56.52645 32.74555 80.53308 1.000 53.79241 560 LEU B CA 1
ATOM 8796 C C . LEU B 1 559 ? -57.40924 33.54903 79.58849 1.000 51.82632 560 LEU B C 1
ATOM 8797 O O . LEU B 1 559 ? -57.85059 33.04091 78.55146 1.000 50.64024 560 LEU B O 1
ATOM 8802 N N . PHE B 1 560 ? -57.66499 34.81013 79.92419 1.000 48.66822 561 PHE B N 1
ATOM 8803 C CA . PHE B 1 560 ? -58.51054 35.68224 79.12574 1.000 49.44609 561 PHE B CA 1
ATOM 8804 C C . PHE B 1 560 ? -57.81110 37.01611 78.92055 1.000 52.94995 561 PHE B C 1
ATOM 8805 O O . PHE B 1 560 ? -57.17982 37.54291 79.84125 1.000 53.77634 561 PHE B O 1
ATOM 8813 N N . GLU B 1 561 ? -57.91787 37.55390 77.70726 1.000 50.57853 562 GLU B N 1
ATOM 8814 C CA . GLU B 1 561 ? -57.42641 38.89254 77.41100 1.000 50.23594 562 GLU B CA 1
ATOM 8815 C C . GLU B 1 561 ? -58.43460 39.60206 76.52240 1.000 51.44765 562 GLU B C 1
ATOM 8816 O O . GLU B 1 561 ? -58.84314 39.06298 75.49002 1.000 51.73687 562 GLU B O 1
ATOM 8822 N N . PHE B 1 562 ? -58.83157 40.80693 76.92576 1.000 50.61751 563 PHE B N 1
ATOM 8823 C CA . PHE B 1 562 ? -59.84086 41.58284 76.22002 1.000 50.20790 563 PHE B CA 1
ATOM 8824 C C . PHE B 1 562 ? -59.29227 42.96497 75.90049 1.000 52.60129 563 PHE B C 1
ATOM 8825 O O . PHE B 1 562 ? -58.67451 43.60857 76.75435 1.000 54.26885 563 PHE B O 1
ATOM 8833 N N . VAL B 1 563 ? -59.52305 43.41921 74.66969 1.000 50.93224 564 VAL B N 1
ATOM 8834 C CA . VAL B 1 563 ? -59.05385 44.72347 74.21246 1.000 52.15845 564 VAL B CA 1
ATOM 8835 C C . VAL B 1 563 ? -60.14829 45.37969 73.38121 1.000 52.55274 564 VAL B C 1
ATOM 8836 O O . VAL B 1 563 ? -60.73396 44.74074 72.50016 1.000 53.51394 564 VAL B O 1
ATOM 8840 N N . ASN B 1 564 ? -60.42453 46.65443 73.66993 1.000 52.13014 565 ASN B N 1
ATOM 8841 C CA . ASN B 1 564 ? -61.36255 47.46997 72.89293 1.000 53.00837 565 ASN B CA 1
ATOM 8842 C C . ASN B 1 564 ? -62.71771 46.78368 72.73502 1.000 53.51246 565 ASN B C 1
ATOM 8843 O O . ASN B 1 564 ? -63.32548 46.80092 71.66324 1.000 53.43500 565 ASN B O 1
ATOM 8848 N N . SER B 1 565 ? -63.20399 46.18421 73.81586 1.000 52.32169 566 SER B N 1
ATOM 8849 C CA . SER B 1 565 ? -64.44420 45.42495 73.79323 1.000 50.71367 566 SER B CA 1
ATOM 8850 C C . SER B 1 565 ? -65.46576 46.04926 74.73558 1.000 51.65591 566 SER B C 1
ATOM 8851 O O . SER B 1 565 ? -65.16850 46.97423 75.49605 1.000 55.98281 566 SER B O 1
ATOM 8854 N N . GLU B 1 566 ? -66.68820 45.52428 74.67274 1.000 53.22186 567 GLU B N 1
ATOM 8855 C CA . GLU B 1 566 ? -67.79565 46.00911 75.48298 1.000 51.81222 567 GLU B CA 1
ATOM 8856 C C . GLU B 1 566 ? -68.63322 44.83333 75.96041 1.000 50.76272 567 GLU B C 1
ATOM 8857 O O . GLU B 1 566 ? -68.82773 43.86113 75.22476 1.000 49.96226 567 GLU B O 1
ATOM 8863 N N . ASN B 1 567 ? -69.12262 44.93259 77.19656 1.000 50.73929 568 ASN B N 1
ATOM 8864 C CA . ASN B 1 567 ? -70.11414 44.00882 77.74700 1.000 48.02997 568 ASN B CA 1
ATOM 8865 C C . ASN B 1 567 ? -69.61836 42.56066 77.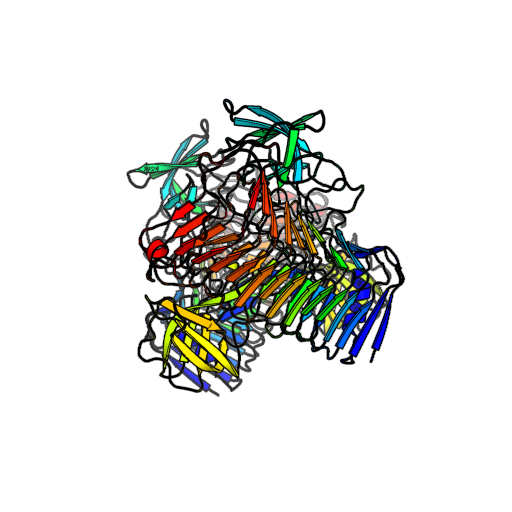71093 1.000 43.81363 568 ASN B C 1
ATOM 8866 O O . ASN B 1 567 ? -70.25669 41.66638 77.15349 1.000 44.04382 568 ASN B O 1
ATOM 8871 N N . ILE B 1 568 ? -68.45726 42.34435 78.32076 1.000 47.96607 569 ILE B N 1
ATOM 8872 C CA . ILE B 1 568 ? -67.90371 41.00795 78.50878 1.000 48.75776 569 ILE B CA 1
ATOM 8873 C C . ILE B 1 568 ? -68.25862 40.53934 79.91168 1.000 48.61930 569 ILE B C 1
ATOM 8874 O O . ILE B 1 568 ? -68.23300 41.32727 80.86548 1.000 49.19836 569 ILE B O 1
ATOM 8879 N N . GLU B 1 569 ? -68.60501 39.25993 80.04376 1.000 47.67223 570 GLU B N 1
ATOM 8880 C CA . GLU B 1 569 ? -69.04986 38.72062 81.32367 1.000 51.66093 570 GLU B CA 1
ATOM 8881 C C . GLU B 1 569 ? -68.38553 37.37840 81.58236 1.000 51.47743 570 GLU B C 1
ATOM 8882 O O . GLU B 1 569 ? -68.48812 36.46151 80.76127 1.000 51.30025 570 GLU B O 1
ATOM 8888 N N . LEU B 1 570 ? -67.71098 37.27103 82.72340 1.000 50.79813 571 LEU B N 1
ATOM 8889 C CA . LEU B 1 570 ? -67.22831 36.00322 83.24976 1.000 53.36981 571 LEU B CA 1
ATOM 8890 C C . LEU B 1 570 ? -68.16796 35.54682 84.35765 1.000 53.97451 571 LEU B C 1
ATOM 8891 O O . LEU B 1 570 ? -68.58493 36.35023 85.19723 1.000 54.72163 571 LEU B O 1
ATOM 8896 N N . LYS B 1 571 ? -68.50533 34.25875 84.35854 1.000 52.03749 572 LYS B N 1
ATOM 8897 C CA . LYS B 1 571 ? -69.53234 33.77023 85.27608 1.000 52.44385 572 LYS B CA 1
ATOM 8898 C C . LYS B 1 571 ? -69.40490 32.26534 85.44454 1.000 52.81123 572 LYS B C 1
ATOM 8899 O O . LYS B 1 571 ? -69.45352 31.52853 84.45656 1.000 54.19526 572 LYS B O 1
ATOM 8903 N N . ASN B 1 572 ? -69.24212 31.81635 86.69022 1.000 55.74905 573 ASN B N 1
ATOM 8904 C CA . ASN B 1 572 ? -69.35386 30.40048 87.05270 1.000 53.63020 573 ASN B CA 1
ATOM 8905 C C . ASN B 1 572 ? -68.41398 29.51546 86.23559 1.000 53.87261 573 ASN B C 1
ATOM 8906 O O . ASN B 1 572 ? -68.78189 28.42666 85.79031 1.000 52.44391 573 ASN B O 1
ATOM 8911 N N . ASN B 1 573 ? -67.18698 29.98328 86.03832 1.000 52.34584 574 ASN B N 1
ATOM 8912 C CA . ASN B 1 573 ? -66.14838 29.19191 85.39698 1.000 50.55842 574 ASN B CA 1
ATOM 8913 C C . ASN B 1 573 ? -65.19292 28.64393 86.45076 1.000 53.20137 574 ASN B C 1
ATOM 8914 O O . ASN B 1 573 ? -65.00420 29.24126 87.51256 1.000 57.10209 574 ASN B O 1
ATOM 8919 N N . THR B 1 574 ? -64.59408 27.49340 86.15357 1.000 54.41890 575 THR B N 1
ATOM 8920 C CA . THR B 1 574 ? -63.72941 26.80905 87.10450 1.000 52.99530 575 THR B CA 1
ATOM 8921 C C . THR B 1 574 ? -62.41377 26.42808 86.44326 1.000 57.15646 575 THR B C 1
ATOM 8922 O O . THR B 1 574 ? -62.39559 25.91894 85.31844 1.000 55.93650 575 THR B O 1
ATOM 8926 N N . TYR B 1 575 ? -61.31645 26.67536 87.15479 1.000 57.14881 576 TYR B N 1
ATOM 8927 C CA . TYR B 1 575 ? -59.97645 26.32376 86.70956 1.000 57.84189 576 TYR B CA 1
ATOM 8928 C C . TYR B 1 575 ? -59.35077 25.35659 87.70509 1.000 59.25637 576 TYR B C 1
ATOM 8929 O O . TYR B 1 575 ? -59.48785 25.52786 88.92096 1.000 58.78454 576 TYR B O 1
ATOM 8938 N N . ASN B 1 576 ? -58.65734 24.34504 87.18550 1.000 57.69073 577 ASN B N 1
ATOM 8939 C CA . ASN B 1 576 ? -58.02245 23.32338 88.00789 1.000 57.23391 577 ASN B CA 1
ATOM 8940 C C . ASN B 1 576 ? -56.60709 23.07774 87.51007 1.000 61.71947 577 ASN B C 1
ATOM 8941 O O . ASN B 1 576 ? -56.39633 22.86746 86.31127 1.000 61.38861 577 ASN B O 1
ATOM 8946 N N . GLY B 1 577 ? -55.64414 23.09688 88.42970 1.000 63.75103 578 GLY B N 1
ATOM 8947 C CA . GLY B 1 577 ? -54.27038 22.78567 88.08714 1.000 62.34275 578 GLY B CA 1
ATOM 8948 C C . GLY B 1 577 ? -53.26992 23.85253 88.47844 1.000 62.23947 578 GLY B C 1
ATOM 8949 O O . GLY B 1 577 ? -53.51873 24.64699 89.39095 1.000 58.33273 578 GLY B O 1
ATOM 8950 N N . LYS B 1 578 ? -52.13097 23.86919 87.78683 1.000 64.09373 579 LYS B N 1
ATOM 8951 C CA . LYS B 1 578 ? -51.07096 24.82430 88.08155 1.000 65.93583 579 LYS B CA 1
ATOM 8952 C C . LYS B 1 578 ? -51.58234 26.25418 87.96274 1.000 66.13052 579 LYS B C 1
ATOM 8953 O O . LYS B 1 578 ? -52.40111 26.56845 87.09515 1.000 67.65802 579 LYS B O 1
ATOM 8959 N N . VAL B 1 579 ? -51.09082 27.12489 88.84775 1.000 69.76524 580 VAL B N 1
ATOM 8960 C CA . VAL B 1 579 ? -51.52512 28.51376 88.83418 1.000 68.59828 580 VAL B CA 1
ATOM 8961 C C . VAL B 1 579 ? -51.11260 29.17515 87.52148 1.000 65.67036 580 VAL B C 1
ATOM 8962 O O . VAL B 1 579 ? -50.08468 28.83841 86.91954 1.000 65.17078 580 VAL B O 1
ATOM 8964 N N . GLN B 1 580 ? -51.92919 30.12644 87.07405 1.000 64.86896 581 GLN B N 1
ATOM 8965 C CA . GLN B 1 580 ? -51.70453 30.81554 85.81280 1.000 60.99982 581 GLN B CA 1
ATOM 8966 C C . GLN B 1 580 ? -52.37631 32.17897 85.87903 1.000 58.39014 581 GLN B C 1
ATOM 8967 O O . GLN B 1 580 ? -53.40907 32.34252 86.53554 1.000 59.32285 581 GLN B O 1
ATOM 8973 N N . ARG B 1 581 ? -51.77065 33.16085 85.21094 1.000 56.43177 582 ARG B N 1
ATOM 8974 C CA . ARG B 1 581 ? -52.39446 34.47236 85.10161 1.000 60.21341 582 ARG B CA 1
ATOM 8975 C C . ARG B 1 581 ? -53.76421 34.33683 84.44887 1.000 56.82439 582 ARG B C 1
ATOM 8976 O O . ARG B 1 581 ? -53.94364 33.57679 83.49361 1.000 57.58817 582 ARG B O 1
ATOM 8984 N N . VAL B 1 582 ? -54.73862 35.06713 84.97749 1.000 54.23440 583 VAL B N 1
ATOM 8985 C CA . VAL B 1 582 ? -56.13891 34.85594 84.63094 1.000 54.62193 583 VAL B CA 1
ATOM 8986 C C . VAL B 1 582 ? -56.62996 35.85675 83.59112 1.000 51.88484 583 VAL B C 1
ATOM 8987 O O . VAL B 1 582 ? -57.19907 35.46695 82.57192 1.000 52.76913 583 VAL B O 1
ATOM 8991 N N . LEU B 1 583 ? -56.41959 37.15204 83.81943 1.000 50.66211 584 LEU B N 1
ATOM 8992 C CA . LEU B 1 583 ? -57.05484 38.16366 82.98532 1.000 54.56609 584 LEU B CA 1
ATOM 8993 C C . LEU B 1 583 ? -56.13414 39.35013 82.74963 1.000 56.17647 584 LEU B C 1
ATOM 8994 O O . LEU B 1 583 ? -55.60668 39.93484 83.70038 1.000 58.83250 584 LEU B O 1
ATOM 8999 N N . ILE B 1 584 ? -55.95293 39.69636 81.47705 1.000 54.22417 585 ILE B N 1
ATOM 9000 C CA . ILE B 1 584 ? -55.39645 40.97707 81.05728 1.000 54.97485 585 ILE B CA 1
ATOM 9001 C C . ILE B 1 584 ? -56.51139 41.74840 80.36782 1.000 55.54814 585 ILE B C 1
ATOM 9002 O O . ILE B 1 584 ? -57.19031 41.21090 79.48560 1.000 55.53135 585 ILE B O 1
ATOM 9007 N N . VAL B 1 585 ? -56.70763 42.99920 80.76761 1.000 55.10758 586 VAL B N 1
ATOM 9008 C CA . VAL B 1 585 ? -57.78858 43.81492 80.22925 1.000 54.49342 586 VAL B CA 1
ATOM 9009 C C . VAL B 1 585 ? -57.27971 45.23416 80.02460 1.000 55.05929 586 VAL B C 1
ATOM 9010 O O . VAL B 1 585 ? -56.44176 45.72401 80.78946 1.000 61.10454 586 VAL B O 1
ATOM 9014 N N . ASP B 1 586 ? -57.74853 45.87551 78.96103 1.000 54.44377 587 ASP B N 1
ATOM 9015 C CA . ASP B 1 586 ? -57.54501 47.30480 78.80581 1.000 59.50352 587 ASP B CA 1
ATOM 9016 C C . ASP B 1 586 ? -58.67954 48.04683 79.50139 1.000 59.80002 587 ASP B C 1
ATOM 9017 O O . ASP B 1 586 ? -59.75933 47.49891 79.73641 1.000 61.21701 587 ASP B O 1
ATOM 9022 N N . ASP B 1 587 ? -58.41820 49.30907 79.84173 1.000 61.10769 588 ASP B N 1
ATOM 9023 C CA . ASP B 1 587 ? -59.34313 50.04411 80.69617 1.000 63.17664 588 ASP B CA 1
ATOM 9024 C C . ASP B 1 587 ? -60.67124 50.34456 80.01266 1.000 60.87132 588 ASP B C 1
ATOM 9025 O O . ASP B 1 587 ? -61.65976 50.61191 80.70453 1.000 64.22501 588 ASP B O 1
ATOM 9030 N N . SER B 1 588 ? -60.72487 50.29719 78.68025 1.000 58.35977 589 SER B N 1
ATOM 9031 C CA . SER B 1 588 ? -61.99428 50.51497 77.99439 1.000 57.17182 589 SER B CA 1
ATOM 9032 C C . SER B 1 588 ? -62.91336 49.30743 78.14122 1.000 60.38112 589 SER B C 1
ATOM 9033 O O . SER B 1 588 ? -64.11475 49.46101 78.39202 1.000 59.78372 589 SER B O 1
ATOM 9036 N N . SER B 1 589 ? -62.36877 48.09739 77.98746 1.000 58.11885 590 SER B N 1
ATOM 9037 C CA . SER B 1 589 ? -63.17750 46.89818 78.17659 1.000 59.16808 590 SER B CA 1
ATOM 9038 C C . SER B 1 589 ? -63.48392 46.65713 79.64767 1.000 59.95436 590 SER B C 1
ATOM 9039 O O . SER B 1 589 ? -64.52868 46.08184 79.97490 1.000 60.82135 590 SER B O 1
ATOM 9042 N N . LYS B 1 590 ? -62.58769 47.08045 80.54367 1.000 61.23257 591 LYS B N 1
ATOM 9043 C CA . LYS B 1 590 ? -62.81226 46.87952 81.97084 1.000 60.87923 591 LYS B CA 1
ATOM 9044 C C . LYS B 1 590 ? -64.00861 47.67751 82.47120 1.000 63.28424 591 LYS B C 1
ATOM 9045 O O . LYS B 1 590 ? -64.64033 47.28875 83.45992 1.000 64.65410 591 LYS B O 1
ATOM 9048 N N . GLY B 1 591 ? -64.33618 48.78644 81.80504 1.000 60.39678 592 GLY B N 1
ATOM 9049 C CA . GLY B 1 591 ? -65.45792 49.60544 82.22486 1.000 56.91556 592 GLY B CA 1
ATOM 9050 C C . GLY B 1 591 ? -66.80101 48.91699 82.11172 1.000 58.61609 592 GLY B C 1
ATOM 9051 O O . GLY B 1 591 ? -67.76617 49.35331 82.74800 1.000 58.46496 592 GLY B O 1
ATOM 9052 N N . THR B 1 592 ? -66.88746 47.84471 81.31899 1.000 59.00566 593 THR B N 1
ATOM 9053 C CA . THR B 1 592 ? -68.13603 47.11410 81.13630 1.000 55.94802 593 THR B CA 1
ATOM 9054 C C . THR B 1 592 ? -67.95224 45.61162 81.32217 1.000 56.25802 593 THR B C 1
ATOM 9055 O O . THR B 1 592 ? -68.75397 44.82793 80.80431 1.000 55.58249 593 THR B O 1
ATOM 9059 N N . LEU B 1 593 ? -66.91922 45.19240 82.04835 1.000 54.76039 594 LEU B N 1
ATOM 9060 C CA . LEU B 1 593 ? -66.66830 43.77799 82.29198 1.000 53.78561 594 LEU B CA 1
ATOM 9061 C C . LEU B 1 593 ? -67.34453 43.34452 83.58721 1.000 51.81679 594 LEU B C 1
ATOM 9062 O O . LEU B 1 593 ? -67.17859 43.98822 84.62829 1.000 55.54765 594 LEU B O 1
ATOM 9067 N N . ILE B 1 594 ? -68.10437 42.25591 83.51619 1.000 49.06941 595 ILE B N 1
ATOM 9068 C CA . ILE B 1 594 ? -68.72542 41.64392 84.68389 1.000 50.49328 595 ILE B CA 1
ATOM 9069 C C . ILE B 1 594 ? -67.93047 40.39331 85.03220 1.000 55.70180 595 ILE B C 1
ATOM 9070 O O . ILE B 1 594 ? -67.86882 39.44612 84.23949 1.000 54.98411 595 ILE B O 1
ATOM 9075 N N . ASP B 1 595 ? -67.31573 40.38899 86.21300 1.000 57.03447 596 ASP B N 1
ATOM 9076 C CA . ASP B 1 595 ? -66.47779 39.28206 86.66358 1.000 52.93579 596 ASP B CA 1
ATOM 9077 C C . ASP B 1 595 ? -66.95094 38.85695 88.04656 1.000 52.24828 596 ASP B C 1
ATOM 9078 O O . ASP B 1 595 ? -66.81871 39.61627 89.01196 1.000 55.85784 596 ASP B O 1
ATOM 9083 N N . ASP B 1 596 ? -67.49772 37.64674 88.14232 1.000 51.61822 597 ASP B N 1
ATOM 9084 C CA . ASP B 1 596 ? -67.96961 37.10823 89.41133 1.000 53.42827 597 ASP B CA 1
ATOM 9085 C C . ASP B 1 596 ? -66.85518 36.47902 90.23817 1.000 53.68293 597 ASP B C 1
ATOM 9086 O O . ASP B 1 596 ? -67.13730 35.89805 91.29193 1.000 55.40147 597 ASP B O 1
ATOM 9091 N N . GLY B 1 597 ? -65.60675 36.57871 89.78672 1.000 56.73184 598 GLY B N 1
ATOM 9092 C CA . GLY B 1 597 ? -64.49390 36.02488 90.53076 1.000 58.24170 598 GLY B CA 1
ATOM 9093 C C . GLY B 1 597 ? -64.49841 34.52080 90.65992 1.000 61.31211 598 GLY B C 1
ATOM 9094 O O . GLY B 1 597 ? -63.88337 33.98805 91.58663 1.000 63.63146 598 GLY B O 1
ATOM 9095 N N . SER B 1 598 ? -65.17893 33.81434 89.75412 1.000 61.42869 599 SER B N 1
ATOM 9096 C CA . SER B 1 598 ? -65.21120 32.35839 89.81714 1.000 58.74252 599 SER B CA 1
ATOM 9097 C C . SER B 1 598 ? -63.84853 31.73802 89.53794 1.000 55.95659 599 SER B C 1
ATOM 9098 O O . SER B 1 598 ? -63.61214 30.58976 89.92853 1.000 54.03864 599 SER B O 1
ATOM 9101 N N . ILE B 1 599 ? -62.95353 32.46454 88.87354 1.000 56.82849 600 ILE B N 1
ATOM 9102 C CA . ILE B 1 599 ? -61.57568 32.03486 88.66508 1.000 59.58904 600 ILE B CA 1
ATOM 9103 C C . ILE B 1 599 ? -60.67469 33.14654 89.18354 1.000 62.58970 600 ILE B C 1
ATOM 9104 O O . ILE B 1 599 ? -60.61223 34.22988 88.58837 1.000 60.92947 600 ILE B O 1
ATOM 9109 N N . LYS B 1 600 ? -59.98634 32.88666 90.28978 1.000 65.89362 601 LYS B N 1
ATOM 9110 C CA . LYS B 1 600 ? -59.09174 33.87144 90.88415 1.000 66.15240 601 LYS B CA 1
ATOM 9111 C C . LYS B 1 600 ? -57.64738 33.38349 90.85388 1.000 61.26365 601 LYS B C 1
ATOM 9112 O O . LYS B 1 600 ? -57.31570 32.35943 91.45089 1.000 56.10518 601 LYS B O 1
#

Radius of gyration: 33.46 Å; Cα contacts (8 Å, |Δi|>4): 3669; chains: 2; bounding box: 74×64×106 Å